Protein AF-0000000082495888 (afdb_homodimer)

Radius of gyration: 39.84 Å; Cα contacts (8 Å, |Δi|>4): 1422; chains: 2; bounding box: 143×99×111 Å

Nearest PDB structures (foldseek):
  6cci-assembly1_A  TM=9.383E-01  e=5.338E-41  Arabidopsis thaliana
  5z2x-assembly2_B  TM=4.162E-01  e=2.992E-01  Vanderwaltozyma polyspora DSM 70294
  8aer-assembly1_A  TM=3.860E-01  e=1.167E+00  Chloroflexus aurantiacus J-10-fl
  6cci-assembly1_A  TM=9.382E-01  e=3.204E-41  Arabidopsis thaliana
  5z2x-assembly2_B  TM=4.399E-01  e=3.238E-01  Vanderwaltozyma polyspora DSM 70294

Organism: NCBI:txid158383

Structure (mmCIF, N/CA/C/O backbone):
data_AF-0000000082495888-model_v1
#
loop_
_entity.id
_entity.type
_entity.pdbx_description
1 polymer 'Trichome birefringence-like 34'
#
loop_
_atom_site.group_PDB
_atom_site.id
_atom_site.type_symbol
_atom_site.label_atom_id
_atom_site.label_alt_id
_atom_site.label_comp_id
_atom_site.label_asym_id
_atom_site.label_entity_id
_atom_site.label_seq_id
_atom_site.pdbx_PDB_ins_code
_atom_site.Cartn_x
_atom_site.Cartn_y
_atom_site.Cartn_z
_atom_site.occupancy
_atom_site.B_iso_or_equiv
_atom_site.auth_seq_id
_atom_site.auth_comp_id
_atom_site.auth_asym_id
_atom_site.auth_atom_id
_atom_site.pdbx_PDB_model_num
ATOM 1 N N . MET A 1 1 ? -61.25 9.602 66.688 1 19.55 1 MET A N 1
ATOM 2 C CA . MET A 1 1 ? -62.156 10.484 65.938 1 19.55 1 MET A CA 1
ATOM 3 C C . MET A 1 1 ? -61.406 11.211 64.812 1 19.55 1 MET A C 1
ATOM 5 O O . MET A 1 1 ? -60.688 12.18 65.062 1 19.55 1 MET A O 1
ATOM 9 N N . ALA A 1 2 ? -60.75 10.406 63.781 1 29.16 2 ALA A N 1
ATOM 10 C CA . ALA A 1 2 ? -59.75 10.391 62.719 1 29.16 2 ALA A CA 1
ATOM 11 C C . ALA A 1 2 ? -60.219 11.266 61.531 1 29.16 2 ALA A C 1
ATOM 13 O O . ALA A 1 2 ? -61.219 10.977 60.875 1 29.16 2 ALA A O 1
ATOM 14 N N . SER A 1 3 ? -59.969 12.719 61.844 1 22.11 3 SER A N 1
ATOM 15 C CA . SER A 1 3 ? -60.469 13.906 61.156 1 22.11 3 SER A CA 1
ATOM 16 C C . SER A 1 3 ? -60.25 13.82 59.656 1 22.11 3 SER A C 1
ATOM 18 O O . SER A 1 3 ? -59.125 13.523 59.219 1 22.11 3 SER A O 1
ATOM 20 N N . THR A 1 4 ? -61.281 13.75 58.719 1 23.55 4 THR A N 1
ATOM 21 C CA . THR A 1 4 ? -61.844 13.516 57.406 1 23.55 4 THR A CA 1
ATOM 22 C C . THR A 1 4 ? -61.5 14.656 56.469 1 23.55 4 THR A C 1
ATOM 24 O O . THR A 1 4 ? -62.094 14.766 55.375 1 23.55 4 THR A O 1
ATOM 27 N N . GLN A 1 5 ? -60.812 15.805 56.875 1 22.84 5 GLN A N 1
ATOM 28 C CA . GLN A 1 5 ? -61.062 16.969 56.031 1 22.84 5 GLN A CA 1
ATOM 29 C C . GLN A 1 5 ? -60.438 16.812 54.656 1 22.84 5 GLN A C 1
ATOM 31 O O . GLN A 1 5 ? -59.25 16.984 54.5 1 22.84 5 GLN A O 1
ATOM 36 N N . LYS A 1 6 ? -60.938 15.82 53.75 1 26.17 6 LYS A N 1
ATOM 37 C CA . LYS A 1 6 ? -60.594 15.328 52.438 1 26.17 6 LYS A CA 1
ATOM 38 C C . LYS A 1 6 ? -60.656 16.453 51.406 1 26.17 6 LYS A C 1
ATOM 40 O O . LYS A 1 6 ? -59.719 16.641 50.625 1 26.17 6 LYS A O 1
ATOM 45 N N . SER A 1 7 ? -61.844 16.953 50.875 1 24.41 7 SER A N 1
ATOM 46 C CA . SER A 1 7 ? -62.25 16.844 49.469 1 24.41 7 SER A CA 1
ATOM 47 C C . SER A 1 7 ? -62.094 18.172 48.75 1 24.41 7 SER A C 1
ATOM 49 O O . SER A 1 7 ? -62.219 18.234 47.531 1 24.41 7 SER A O 1
ATOM 51 N N . VAL A 1 8 ? -62.188 19.375 49.344 1 27.62 8 VAL A N 1
ATOM 52 C CA . VAL A 1 8 ? -62.875 20.422 48.625 1 27.62 8 VAL A CA 1
ATOM 53 C C . VAL A 1 8 ? -61.938 21.016 47.562 1 27.62 8 VAL A C 1
ATOM 55 O O . VAL A 1 8 ? -62.344 21.844 46.75 1 27.62 8 VAL A O 1
ATOM 58 N N . LEU A 1 9 ? -60.594 20.984 47.688 1 28.39 9 LEU A N 1
ATOM 59 C CA . LEU A 1 9 ? -59.812 22.031 47.031 1 28.39 9 LEU A CA 1
ATOM 60 C C . LEU A 1 9 ? -59.688 21.797 45.531 1 28.39 9 LEU A C 1
ATOM 62 O O . LEU A 1 9 ? -58.812 22.344 44.875 1 28.39 9 LEU A O 1
ATOM 66 N N . GLY A 1 10 ? -60.688 20.922 44.875 1 28.33 10 GLY A N 1
ATOM 67 C CA . GLY A 1 10 ? -60.594 20.438 43.5 1 28.33 10 GLY A CA 1
ATOM 68 C C . GLY A 1 10 ? -60.875 21.516 42.469 1 28.33 10 GLY A C 1
ATOM 69 O O . GLY A 1 10 ? -60.344 21.5 41.375 1 28.33 10 GLY A O 1
ATOM 70 N N . THR A 1 11 ? -62 22.406 42.656 1 32.41 11 THR A N 1
ATOM 71 C CA . THR A 1 11 ? -62.781 22.953 41.531 1 32.41 11 THR A CA 1
ATOM 72 C C . THR A 1 11 ? -62.031 24.156 40.938 1 32.41 11 THR A C 1
ATOM 74 O O . THR A 1 11 ? -62.344 24.578 39.812 1 32.41 11 THR A O 1
ATOM 77 N N . TRP A 1 12 ? -61.375 25 41.688 1 30.81 12 TRP A N 1
ATOM 78 C CA . TRP A 1 12 ? -61.031 26.328 41.219 1 30.81 12 TRP A CA 1
ATOM 79 C C . TRP A 1 12 ? -59.938 26.234 40.156 1 30.81 12 TRP A C 1
ATOM 81 O O . TRP A 1 12 ? -59.625 27.234 39.5 1 30.81 12 TRP A O 1
ATOM 91 N N . LYS A 1 13 ? -59.156 24.984 39.938 1 31.33 13 LYS A N 1
ATOM 92 C CA . LYS A 1 13 ? -58 24.859 39.094 1 31.33 13 LYS A CA 1
ATOM 93 C C . LYS A 1 13 ? -58.406 24.906 37.594 1 31.33 13 LYS A C 1
ATOM 95 O O . LYS A 1 13 ? -57.594 25.25 36.75 1 31.33 13 LYS A O 1
ATOM 100 N N . ILE A 1 14 ? -59.688 24.609 37.344 1 32.19 14 ILE A N 1
ATOM 101 C CA . ILE A 1 14 ? -60.031 24.328 35.938 1 32.19 14 ILE A CA 1
ATOM 102 C C . ILE A 1 14 ? -60.188 25.641 35.188 1 32.19 14 ILE A C 1
ATOM 104 O O . ILE A 1 14 ? -59.781 25.75 34.031 1 32.19 14 ILE A O 1
ATOM 108 N N . ARG A 1 15 ? -60.875 26.641 35.75 1 35.75 15 ARG A N 1
ATOM 109 C CA . ARG A 1 15 ? -61.375 27.734 34.938 1 35.75 15 ARG A CA 1
ATOM 110 C C . ARG A 1 15 ? -60.219 28.656 34.5 1 35.75 15 ARG A C 1
ATOM 112 O O . ARG A 1 15 ? -60.281 29.25 33.406 1 35.75 15 ARG A O 1
ATOM 119 N N . CYS A 1 16 ? -59.344 28.906 35.469 1 32.78 16 CYS A N 1
ATOM 120 C CA . CYS A 1 16 ? -58.312 29.875 35.094 1 32.78 16 CYS A CA 1
ATOM 121 C C . CYS A 1 16 ? -57.469 29.359 33.938 1 32.78 16 CYS A C 1
ATOM 123 O O . CYS A 1 16 ? -56.719 30.125 33.344 1 32.78 16 CYS A O 1
ATOM 125 N N . ILE A 1 17 ? -57.5 27.969 33.688 1 36.62 17 ILE A N 1
ATOM 126 C CA . ILE A 1 17 ? -56.719 27.422 32.594 1 36.62 17 ILE A CA 1
ATOM 127 C C . ILE A 1 17 ? -57.375 27.766 31.266 1 36.62 17 ILE A C 1
ATOM 129 O O . ILE A 1 17 ? -56.688 27.906 30.25 1 36.62 17 ILE A O 1
ATOM 133 N N . PHE A 1 18 ? -58.75 28.031 31.281 1 39.28 18 PHE A N 1
ATOM 134 C CA . PHE A 1 18 ? -59.469 28.234 30.031 1 39.28 18 PHE A CA 1
ATOM 135 C C . PHE A 1 18 ? -59.125 29.578 29.422 1 39.28 18 PHE A C 1
ATOM 137 O O . PHE A 1 18 ? -58.938 29.688 28.203 1 39.28 18 PHE A O 1
ATOM 144 N N . HIS A 1 19 ? -59.188 30.641 30.234 1 41.53 19 HIS A N 1
ATOM 145 C CA . HIS A 1 19 ? -59 31.953 29.625 1 41.53 19 HIS A CA 1
ATOM 146 C C . HIS A 1 19 ? -57.594 32.125 29.109 1 41.53 19 HIS A C 1
ATOM 148 O O . HIS A 1 19 ? -57.344 32.969 28.234 1 41.53 19 HIS A O 1
ATOM 154 N N . PHE A 1 20 ? -56.594 31.453 29.797 1 39.19 20 PHE A N 1
ATOM 155 C CA . PHE A 1 20 ? -55.219 31.641 29.281 1 39.19 20 PHE A CA 1
ATOM 156 C C . PHE A 1 20 ? -55.062 30.953 27.922 1 39.19 20 PHE A C 1
ATOM 158 O O . PHE A 1 20 ? -54.25 31.375 27.109 1 39.19 20 PHE A O 1
ATOM 165 N N . ILE A 1 21 ? -55.906 29.938 27.594 1 44.28 21 ILE A N 1
ATOM 166 C CA . ILE A 1 21 ? -55.844 29.266 26.297 1 44.28 21 ILE A CA 1
ATOM 167 C C . ILE A 1 21 ? -56.375 30.188 25.203 1 44.28 21 ILE A C 1
ATOM 169 O O . ILE A 1 21 ? -55.812 30.281 24.125 1 44.28 21 ILE A O 1
ATOM 173 N N . VAL A 1 22 ? -57.406 30.953 25.531 1 46.31 22 VAL A N 1
ATOM 174 C CA . VAL A 1 22 ? -58.031 31.75 24.469 1 46.31 22 VAL A CA 1
ATOM 175 C C . VAL A 1 22 ? -57.094 32.906 24.094 1 46.31 22 VAL A C 1
ATOM 177 O O . VAL A 1 22 ? -56.938 33.219 22.906 1 46.31 22 VAL A O 1
ATOM 180 N N . ALA A 1 23 ? -56.469 33.594 25.125 1 42.69 23 ALA A N 1
ATOM 181 C CA . ALA A 1 23 ? -55.594 34.719 24.766 1 42.69 23 ALA A CA 1
ATOM 182 C C . ALA A 1 23 ? -54.406 34.219 23.969 1 42.69 23 ALA A C 1
ATOM 184 O O . ALA A 1 23 ? -53.969 34.906 23.016 1 42.69 23 ALA A O 1
ATOM 185 N N . PHE A 1 24 ? -53.906 32.969 24.266 1 42.81 24 PHE A N 1
ATOM 186 C CA . PHE A 1 24 ? -52.781 32.438 23.469 1 42.81 24 PHE A CA 1
ATOM 187 C C . PHE A 1 24 ? -53.219 32.156 22.047 1 42.81 24 PHE A C 1
ATOM 189 O O . PHE A 1 24 ? -52.469 32.312 21.094 1 42.81 24 PHE A O 1
ATOM 196 N N . LEU A 1 25 ? -54.5 31.797 21.891 1 44.81 25 LEU A N 1
ATOM 197 C CA . LEU A 1 25 ? -55 31.516 20.531 1 44.81 25 LEU A CA 1
ATOM 198 C C . LEU A 1 25 ? -55.125 32.812 19.734 1 44.81 25 LEU A C 1
ATOM 200 O O . LEU A 1 25 ? -54.844 32.812 18.531 1 44.81 25 LEU A O 1
ATOM 204 N N . LEU A 1 26 ? -55.594 33.844 20.453 1 42.09 26 LEU A N 1
ATOM 205 C CA . LEU A 1 26 ? -55.781 35.062 19.688 1 42.09 26 LEU A CA 1
ATOM 206 C C . LEU A 1 26 ? -54.438 35.656 19.234 1 42.09 26 LEU A C 1
ATOM 208 O O . LEU A 1 26 ? -54.312 36.125 18.094 1 42.09 26 LEU A O 1
ATOM 212 N N . ILE A 1 27 ? -53.375 35.625 20.172 1 43.19 27 ILE A N 1
ATOM 213 C CA . ILE A 1 27 ? -52.094 36.125 19.703 1 43.19 27 ILE A CA 1
ATOM 214 C C . ILE A 1 27 ? -51.562 35.25 18.562 1 43.19 27 ILE A C 1
ATOM 216 O O . ILE A 1 27 ? -51.031 35.75 17.594 1 43.19 27 ILE A O 1
ATOM 220 N N . ALA A 1 28 ? -51.969 33.938 18.547 1 41.84 28 ALA A N 1
ATOM 221 C CA . ALA A 1 28 ? -51.562 33.094 17.422 1 41.84 28 ALA A CA 1
ATOM 222 C C . ALA A 1 28 ? -52.312 33.5 16.156 1 41.84 28 ALA A C 1
ATOM 224 O O . ALA A 1 28 ? -51.719 33.469 15.062 1 41.84 28 ALA A O 1
ATOM 225 N N . PHE A 1 29 ? -53.562 33.844 16.312 1 45.28 29 PHE A N 1
ATOM 226 C CA . PHE A 1 29 ? -54.312 34.219 15.125 1 45.28 29 PHE A CA 1
ATOM 227 C C . PHE A 1 29 ? -53.812 35.531 14.539 1 45.28 29 PHE A C 1
ATOM 229 O O . PHE A 1 29 ? -53.75 35.688 13.32 1 45.28 29 PHE A O 1
ATOM 236 N N . VAL A 1 30 ? -53.656 36.531 15.477 1 40.09 30 VAL A N 1
ATOM 237 C CA . VAL A 1 30 ? -53.219 37.844 14.922 1 40.09 30 VAL A CA 1
ATOM 238 C C . VAL A 1 30 ? -51.875 37.688 14.258 1 40.09 30 VAL A C 1
ATOM 240 O O . VAL A 1 30 ? -51.625 38.25 13.18 1 40.09 30 VAL A O 1
ATOM 243 N N . VAL A 1 31 ? -50.938 36.844 14.875 1 37.69 31 VAL A N 1
ATOM 244 C CA . VAL A 1 31 ? -49.625 36.75 14.203 1 37.69 31 VAL A CA 1
ATOM 245 C C . VAL A 1 31 ? -49.781 36 12.891 1 37.69 31 VAL A C 1
ATOM 247 O O . VAL A 1 31 ? -49.062 36.25 11.922 1 37.69 31 VAL A O 1
ATOM 250 N N . ALA A 1 32 ? -50.844 35.094 12.758 1 39.28 32 ALA A N 1
ATOM 251 C CA . ALA A 1 32 ? -51.094 34.438 11.477 1 39.28 32 ALA A CA 1
ATOM 252 C C . ALA A 1 32 ? -51.562 35.438 10.422 1 39.28 32 ALA A C 1
ATOM 254 O O . ALA A 1 32 ? -51.219 35.344 9.25 1 39.28 32 ALA A O 1
ATOM 255 N N . SER A 1 33 ? -52.531 36.219 10.805 1 38.97 33 SER A N 1
ATOM 256 C CA . SER A 1 33 ? -53.125 37.094 9.797 1 38.97 33 SER A CA 1
ATOM 257 C C . SER A 1 33 ? -52.094 38.125 9.297 1 38.97 33 SER A C 1
ATOM 259 O O . SER A 1 33 ? -52.156 38.562 8.148 1 38.97 33 SER A O 1
ATOM 261 N N . LEU A 1 34 ? -51.469 38.75 10.281 1 35.09 34 LEU A N 1
ATOM 262 C CA . LEU A 1 34 ? -50.531 39.75 9.781 1 35.09 34 LEU A CA 1
ATOM 263 C C . LEU A 1 34 ? -49.5 39.094 8.844 1 35.09 34 LEU A C 1
ATOM 265 O O . LEU A 1 34 ? -48.781 39.812 8.141 1 35.09 34 LEU A O 1
ATOM 269 N N . TYR A 1 35 ? -49.406 37.688 8.945 1 31.88 35 TYR A N 1
ATOM 270 C CA . TYR A 1 35 ? -48.5 37.125 7.949 1 31.88 35 TYR A CA 1
ATOM 271 C C . TYR A 1 35 ? -49.062 37.281 6.547 1 31.88 35 TYR A C 1
ATOM 273 O O . TYR A 1 35 ? -48.406 36.938 5.562 1 31.88 35 TYR A O 1
ATOM 281 N N . SER A 1 36 ? -50.406 37.25 6.484 1 33.25 36 SER A N 1
ATOM 282 C CA . SER A 1 36 ? -50.938 37.188 5.121 1 33.25 36 SER A CA 1
ATOM 283 C C . SER A 1 36 ? -50.562 38.469 4.34 1 33.25 36 SER A C 1
ATOM 285 O O . SER A 1 36 ? -50.469 38.438 3.109 1 33.25 36 SER A O 1
ATOM 287 N N . MET A 1 37 ? -50.969 39.562 4.832 1 31.41 37 MET A N 1
ATOM 288 C CA . MET A 1 37 ? -51.031 40.719 3.93 1 31.41 37 MET A CA 1
ATOM 289 C C . MET A 1 37 ? -49.656 41.062 3.422 1 31.41 37 MET A C 1
ATOM 291 O O . MET A 1 37 ? -49.5 41.844 2.48 1 31.41 37 MET A O 1
ATOM 295 N N . GLY A 1 38 ? -48.656 41.062 4.328 1 27.28 38 GLY A N 1
ATOM 296 C CA . GLY A 1 38 ? -47.625 42 3.979 1 27.28 38 GLY A CA 1
ATOM 297 C C . GLY A 1 38 ? -47 41.719 2.621 1 27.28 38 GLY A C 1
ATOM 298 O O . GLY A 1 38 ? -46.875 42.625 1.789 1 27.28 38 GLY A O 1
ATOM 299 N N . GLY A 1 39 ? -45.938 40.969 2.535 1 25.48 39 GLY A N 1
ATOM 300 C CA . GLY A 1 39 ? -44.875 41.375 1.619 1 25.48 39 GLY A CA 1
ATOM 301 C C . GLY A 1 39 ? -45.188 41.031 0.17 1 25.48 39 GLY A C 1
ATOM 302 O O . GLY A 1 39 ? -45.406 39.875 -0.183 1 25.48 39 GLY A O 1
ATOM 303 N N . ASN A 1 40 ? -46.219 41.75 -0.494 1 26.84 40 ASN A N 1
ATOM 304 C CA . ASN A 1 40 ? -46.156 41.875 -1.947 1 26.84 40 ASN A CA 1
ATOM 305 C C . ASN A 1 40 ? -44.688 41.938 -2.445 1 26.84 40 ASN A C 1
ATOM 307 O O . ASN A 1 40 ? -44.062 43 -2.312 1 26.84 40 ASN A O 1
ATOM 311 N N . LYS A 1 41 ? -43.906 40.906 -2.197 1 24.25 41 LYS A N 1
ATOM 312 C CA . LYS A 1 41 ? -42.562 41 -2.76 1 24.25 41 LYS A CA 1
ATOM 313 C C . LYS A 1 41 ? -42.625 41.25 -4.266 1 24.25 41 LYS A C 1
ATOM 315 O O . LYS A 1 41 ? -43.062 40.406 -5.027 1 24.25 41 LYS A O 1
ATOM 320 N N . LEU A 1 42 ? -43.062 42.469 -4.723 1 23.38 42 LEU A N 1
ATOM 321 C CA . LEU A 1 42 ? -42.625 42.875 -6.051 1 23.38 42 LEU A CA 1
ATOM 322 C C . LEU A 1 42 ? -41.188 42.438 -6.293 1 23.38 42 LEU A C 1
ATOM 324 O O . LEU A 1 42 ? -40.25 43.031 -5.77 1 23.38 42 LEU A O 1
ATOM 328 N N . PHE A 1 43 ? -40.906 41.219 -5.898 1 23.62 43 PHE A N 1
ATOM 329 C CA . PHE A 1 43 ? -39.562 40.781 -6.242 1 23.62 43 PHE A CA 1
ATOM 330 C C . PHE A 1 43 ? -39.281 41 -7.727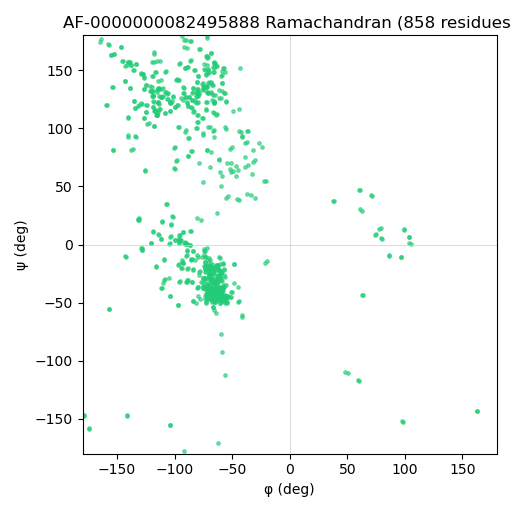 1 23.62 43 PHE A C 1
ATOM 332 O O . PHE A 1 43 ? -39.969 40.406 -8.578 1 23.62 43 PHE A O 1
ATOM 339 N N . LEU A 1 44 ? -39.156 42.312 -8.094 1 23.95 44 LEU A N 1
ATOM 340 C CA . LEU A 1 44 ? -38.469 42.531 -9.359 1 23.95 44 LEU A CA 1
ATOM 341 C C . LEU A 1 44 ? -37.406 41.438 -9.562 1 23.95 44 LEU A C 1
ATOM 343 O O . LEU A 1 44 ? -36.469 41.312 -8.766 1 23.95 44 LEU A O 1
ATOM 347 N N . GLU A 1 45 ? -37.844 40.344 -10 1 25.31 45 GLU A N 1
ATOM 348 C CA . GLU A 1 45 ? -37 39.25 -10.484 1 25.31 45 GLU A CA 1
ATOM 349 C C . GLU A 1 45 ? -35.906 39.781 -11.406 1 25.31 45 GLU A C 1
ATOM 351 O O . GLU A 1 45 ? -36.125 40.031 -12.586 1 25.31 45 GLU A O 1
ATOM 356 N N . GLN A 1 46 ? -35.312 40.969 -11.078 1 27.05 46 GLN A N 1
ATOM 357 C CA . GLN A 1 46 ? -34.188 41.094 -11.984 1 27.05 46 GLN A CA 1
ATOM 358 C C . GLN A 1 46 ? -33.438 39.781 -12.156 1 27.05 46 GLN A C 1
ATOM 360 O O . GLN A 1 46 ? -33.094 39.125 -11.18 1 27.05 46 GLN A O 1
ATOM 365 N N . GLN A 1 47 ? -33.75 39.062 -13.203 1 27.5 47 GLN A N 1
ATOM 366 C CA . GLN A 1 47 ? -33.031 37.938 -13.789 1 27.5 47 GLN A CA 1
ATOM 367 C C . GLN A 1 47 ? -31.516 38.062 -13.57 1 27.5 47 GLN A C 1
ATOM 369 O O . GLN A 1 47 ? -30.828 38.75 -14.344 1 27.5 47 GLN A O 1
ATOM 374 N N . MET A 1 48 ? -31.078 38.5 -12.422 1 28.08 48 MET A N 1
ATOM 375 C CA . MET A 1 48 ? -29.641 38.281 -12.469 1 28.08 48 MET A CA 1
ATOM 376 C C . MET A 1 48 ? -29.328 36.844 -12.891 1 28.08 48 MET A C 1
ATOM 378 O O . MET A 1 48 ? -29.812 35.906 -12.281 1 28.08 48 MET A O 1
ATOM 382 N N . THR A 1 49 ? -29.297 36.562 -14.141 1 30.5 49 THR A N 1
ATOM 383 C CA . THR A 1 49 ? -28.641 35.344 -14.617 1 30.5 49 THR A CA 1
ATOM 384 C C . THR A 1 49 ? -27.547 34.906 -13.648 1 30.5 49 THR A C 1
ATOM 386 O O . THR A 1 49 ? -26.641 35.688 -13.336 1 30.5 49 THR A O 1
ATOM 389 N N . PRO A 1 50 ? -27.969 34.125 -12.68 1 33.5 50 PRO A N 1
ATOM 390 C CA . PRO A 1 50 ? -26.797 33.625 -11.945 1 33.5 50 PRO A CA 1
ATOM 391 C C . PRO A 1 50 ? -25.625 33.281 -12.859 1 33.5 50 PRO A C 1
ATOM 393 O O . PRO A 1 50 ? -25.766 32.469 -13.773 1 33.5 50 PRO A O 1
ATOM 396 N N . THR A 1 51 ? -25.031 34.219 -13.492 1 34.62 51 THR A N 1
ATOM 397 C CA . THR A 1 51 ? -23.781 33.719 -14.078 1 34.62 51 THR A CA 1
ATOM 398 C C . THR A 1 51 ? -23.188 32.594 -13.219 1 34.62 51 THR A C 1
ATOM 400 O O . THR A 1 51 ? -22.828 32.844 -12.062 1 34.62 51 THR A O 1
ATOM 403 N N . ASP A 1 52 ? -23.734 31.453 -13.203 1 37.25 52 ASP A N 1
ATOM 404 C CA . ASP A 1 52 ? -23.312 30.125 -12.766 1 37.25 52 ASP A CA 1
ATOM 405 C C . ASP A 1 52 ? -21.797 30.016 -12.711 1 37.25 52 ASP A C 1
ATOM 407 O O . ASP A 1 52 ? -21.25 28.922 -12.734 1 37.25 52 ASP A O 1
ATOM 411 N N . SER A 1 53 ? -21.094 30.953 -13.344 1 38.78 53 SER A N 1
ATOM 412 C CA . SER A 1 53 ? -19.672 30.719 -13.242 1 38.78 53 SER A CA 1
ATOM 413 C C . SER A 1 53 ? -19.234 30.562 -11.781 1 38.78 53 SER A C 1
ATOM 415 O O . SER A 1 53 ? -19.062 31.547 -11.07 1 38.78 53 SER A O 1
ATOM 417 N N . THR A 1 54 ? -19.922 29.891 -10.969 1 42.81 54 THR A N 1
ATOM 418 C CA . THR A 1 54 ? -19.25 29.562 -9.727 1 42.81 54 THR A CA 1
ATOM 419 C C . THR A 1 54 ? -17.734 29.609 -9.906 1 42.81 54 THR A C 1
ATOM 421 O O . THR A 1 54 ? -17.141 28.672 -10.445 1 42.81 54 THR A O 1
ATOM 424 N N . GLN A 1 55 ? -17.219 30.641 -10.359 1 51.06 55 GLN A N 1
ATOM 425 C CA . GLN A 1 55 ? -15.797 30.906 -10.547 1 51.06 55 GLN A CA 1
ATOM 426 C C . GLN A 1 55 ? -14.977 30.312 -9.414 1 51.06 55 GLN A C 1
ATOM 428 O O . GLN A 1 55 ? -15.219 30.609 -8.242 1 51.06 55 GLN A O 1
ATOM 433 N N . PHE A 1 56 ? -14.383 29.141 -9.531 1 72.25 56 PHE A N 1
ATOM 434 C CA . PHE A 1 56 ? -13.414 28.469 -8.68 1 72.25 56 PHE A CA 1
ATOM 435 C C . PHE A 1 56 ? -12.359 29.438 -8.172 1 72.25 56 PHE A C 1
ATOM 437 O O . PHE A 1 56 ? -11.719 30.141 -8.969 1 72.25 56 PHE A O 1
ATOM 444 N N . CYS A 1 57 ? -12.578 30.047 -6.961 1 84.94 57 CYS A N 1
ATOM 445 C CA . CYS A 1 57 ? -11.586 30.906 -6.328 1 84.94 57 CYS A CA 1
ATOM 446 C C . CYS A 1 57 ? -10.352 30.109 -5.93 1 84.94 57 CYS A C 1
ATOM 448 O O . CYS A 1 57 ? -10.43 29.188 -5.109 1 84.94 57 CYS A O 1
ATOM 450 N N . ASP A 1 58 ? -9.344 30.438 -6.59 1 93.5 58 ASP A N 1
ATOM 451 C CA . ASP A 1 58 ? -8.062 29.859 -6.176 1 93.5 58 ASP A CA 1
ATOM 452 C C . ASP A 1 58 ? -7.477 30.641 -4.992 1 93.5 58 ASP A C 1
ATOM 454 O O . ASP A 1 58 ? -6.863 31.688 -5.176 1 93.5 58 ASP A O 1
ATOM 458 N N . PHE A 1 59 ? -7.641 30.109 -3.861 1 96.31 59 PHE A N 1
ATOM 459 C CA . PHE A 1 59 ? -7.203 30.781 -2.646 1 96.31 59 PHE A CA 1
ATOM 460 C C . PHE A 1 59 ? -5.684 30.734 -2.516 1 96.31 59 PHE A C 1
ATOM 462 O O . PHE A 1 59 ? -5.109 31.391 -1.636 1 96.31 59 PHE A O 1
ATOM 469 N N . PHE A 1 60 ? -4.98 30.031 -3.389 1 96.44 60 PHE A N 1
ATOM 470 C CA . PHE A 1 60 ? -3.602 29.688 -3.072 1 96.44 60 PHE A CA 1
ATOM 471 C C . PHE A 1 60 ? -2.631 30.469 -3.945 1 96.44 60 PHE A C 1
ATOM 473 O O . PHE A 1 60 ? -1.432 30.516 -3.662 1 96.44 60 PHE A O 1
ATOM 480 N N . SER A 1 61 ? -3.156 31.094 -4.965 1 94.88 61 SER A N 1
ATOM 481 C CA . SER A 1 61 ? -2.367 31.984 -5.801 1 94.88 61 SER A CA 1
ATOM 482 C C . SER A 1 61 ? -2.684 33.438 -5.496 1 94.88 61 SER A C 1
ATOM 484 O O . SER A 1 61 ? -3.832 33.875 -5.625 1 94.88 61 SER A O 1
ATOM 486 N N . GLY A 1 62 ? -1.708 34.156 -4.973 1 96.44 62 GLY A N 1
ATOM 487 C CA . GLY A 1 62 ? -1.94 35.531 -4.559 1 96.44 62 GLY A CA 1
ATOM 488 C C . GLY A 1 62 ? -0.676 36.25 -4.113 1 96.44 62 GLY A C 1
ATOM 489 O O . GLY A 1 62 ? 0.412 35.969 -4.617 1 96.44 62 GLY A O 1
ATOM 490 N N . LYS A 1 63 ? -0.937 37.281 -3.338 1 96.75 63 LYS A N 1
ATOM 491 C CA . LYS A 1 63 ? 0.176 38.062 -2.814 1 96.75 63 LYS A CA 1
ATOM 492 C C . LYS A 1 63 ? -0.092 38.5 -1.381 1 96.75 63 LYS A C 1
ATOM 494 O O . LYS A 1 63 ? -1.246 38.562 -0.951 1 96.75 63 LYS A O 1
ATOM 499 N N . TRP A 1 64 ? 0.979 38.719 -0.672 1 97.62 64 TRP A N 1
ATOM 500 C CA . TRP A 1 64 ? 0.874 39.312 0.666 1 97.62 64 TRP A CA 1
ATOM 501 C C . TRP A 1 64 ? 0.798 40.812 0.604 1 97.62 64 TRP A C 1
ATOM 503 O O . TRP A 1 64 ? 1.593 41.469 -0.089 1 97.62 64 TRP A O 1
ATOM 513 N N . ILE A 1 65 ? -0.175 41.406 1.323 1 96.94 65 ILE A N 1
ATOM 514 C CA . ILE A 1 65 ? -0.369 42.844 1.38 1 96.94 65 ILE A CA 1
ATOM 515 C C . ILE A 1 65 ? -0.26 43.344 2.826 1 96.94 65 ILE A C 1
ATOM 517 O O . ILE A 1 65 ? -0.875 42.75 3.727 1 96.94 65 ILE A O 1
ATOM 521 N N . TYR A 1 66 ? 0.51 44.375 2.977 1 97.5 66 TYR A N 1
ATOM 522 C CA . TYR A 1 66 ? 0.628 44.938 4.312 1 97.5 66 TYR A CA 1
ATOM 523 C C . TYR A 1 66 ? -0.692 45.562 4.758 1 97.5 66 TYR A C 1
ATOM 525 O O . TYR A 1 66 ? -1.287 46.375 4.031 1 97.5 66 TYR A O 1
ATOM 533 N N . ASP A 1 67 ? -1.21 45.156 5.875 1 96.81 67 ASP A N 1
ATOM 534 C CA . ASP A 1 67 ? -2.492 45.594 6.418 1 96.81 67 ASP A CA 1
ATOM 535 C C . ASP A 1 67 ? -2.416 45.781 7.938 1 96.81 67 ASP A C 1
ATOM 537 O O . ASP A 1 67 ? -2.734 44.844 8.688 1 96.81 67 ASP A O 1
ATOM 541 N N . ASN A 1 68 ? -2.143 47 8.383 1 95.31 68 ASN A N 1
ATOM 542 C CA . ASN A 1 68 ? -1.999 47.25 9.812 1 95.31 68 ASN A CA 1
ATOM 543 C C . ASN A 1 68 ? -3.32 47.688 10.438 1 95.31 68 ASN A C 1
ATOM 545 O O . ASN A 1 68 ? -3.35 48.156 11.586 1 95.31 68 ASN A O 1
ATOM 549 N N . ILE A 1 69 ? -4.309 47.562 9.703 1 95.19 69 ILE A N 1
ATOM 550 C CA . ILE A 1 69 ? -5.633 47.938 10.188 1 95.19 69 ILE A CA 1
ATOM 551 C C . ILE A 1 69 ? -6.363 46.719 10.695 1 95.19 69 ILE A C 1
ATOM 553 O O . ILE A 1 69 ? -6.785 46.656 11.859 1 95.19 69 ILE A O 1
ATOM 557 N N . SER A 1 70 ? -6.406 45.719 9.852 1 94.19 70 SER A N 1
ATOM 558 C CA . SER A 1 70 ? -7.195 44.531 10.188 1 94.19 70 SER A CA 1
ATOM 559 C C . SER A 1 70 ? -6.34 43.469 10.852 1 94.19 70 SER A C 1
ATOM 561 O O . SER A 1 70 ? -6.867 42.531 11.453 1 94.19 70 SER A O 1
ATOM 563 N N . TYR A 1 71 ? -5.004 43.625 10.797 1 95.56 71 TYR A N 1
ATOM 564 C CA . TYR A 1 71 ? -4.105 42.594 11.328 1 95.56 71 TYR A CA 1
ATOM 565 C C . TYR A 1 71 ? -3.242 43.156 12.453 1 95.56 71 TYR A C 1
ATOM 567 O O . TYR A 1 71 ? -2.939 44.375 12.469 1 95.56 71 TYR A O 1
ATOM 575 N N . PRO A 1 72 ? -2.775 42.219 13.273 1 96.75 72 PRO A N 1
ATOM 576 C CA . PRO A 1 72 ? -3.062 40.781 13.32 1 96.75 72 PRO A CA 1
ATOM 577 C C . PRO A 1 72 ? -4.496 40.469 13.75 1 96.75 72 PRO A C 1
ATOM 579 O O . PRO A 1 72 ? -5.199 41.375 14.227 1 96.75 72 PRO A O 1
ATOM 582 N N . LEU A 1 73 ? -4.969 39.312 13.555 1 96.19 73 LEU A N 1
ATOM 583 C CA . LEU A 1 73 ? -6.344 38.906 13.836 1 96.19 73 LEU A CA 1
ATOM 584 C C . LEU A 1 73 ? -6.57 38.781 15.336 1 96.19 73 LEU A C 1
ATOM 586 O O . LEU A 1 73 ? -7.715 38.781 15.797 1 96.19 73 LEU A O 1
ATOM 590 N N . TYR A 1 74 ? -5.566 38.594 16.094 1 96.38 74 TYR A N 1
ATOM 591 C CA . TYR A 1 74 ? -5.504 38.594 17.547 1 96.38 74 TYR A CA 1
ATOM 592 C C . TYR A 1 74 ? -4.117 39 18.031 1 96.38 74 TYR A C 1
ATOM 594 O O . TYR A 1 74 ? -3.164 39.031 17.25 1 96.38 74 TYR A O 1
ATOM 602 N N . LYS A 1 75 ? -4.031 39.344 19.281 1 95.62 75 LYS A N 1
ATOM 603 C CA . LYS A 1 75 ? -2.732 39.594 19.891 1 95.62 75 LYS A CA 1
ATOM 604 C C . LYS A 1 75 ? -2.217 38.375 20.641 1 95.62 75 LYS A C 1
ATOM 606 O O . LYS A 1 75 ? -3 37.625 21.234 1 95.62 75 LYS A O 1
ATOM 611 N N . GLU A 1 76 ? -0.881 38.188 20.516 1 95.94 76 GLU A N 1
ATOM 612 C CA . GLU A 1 76 ? -0.283 37 21.172 1 95.94 76 GLU A CA 1
ATOM 613 C C . GLU A 1 76 ? -0.708 36.906 22.625 1 95.94 76 GLU A C 1
ATOM 615 O O . GLU A 1 76 ? -1.077 35.844 23.094 1 95.94 76 GLU A O 1
ATOM 620 N N . LYS A 1 77 ? -0.756 38.031 23.328 1 92 77 LYS A N 1
ATOM 621 C CA . LYS A 1 77 ? -1.052 38.062 24.766 1 92 77 LYS A CA 1
ATOM 622 C C . LYS A 1 77 ? -2.51 37.719 25.031 1 92 77 LYS A C 1
ATOM 624 O O . LYS A 1 77 ? -2.863 37.344 26.156 1 92 77 LYS A O 1
ATOM 629 N N . GLN A 1 78 ? -3.334 37.812 24.047 1 90.44 78 GLN A N 1
ATOM 630 C CA . GLN A 1 78 ? -4.758 37.531 24.188 1 90.44 78 GLN A CA 1
ATOM 631 C C . GLN A 1 78 ? -5.047 36.062 24.047 1 90.44 78 GLN A C 1
ATOM 633 O O . GLN A 1 78 ? -6.152 35.594 24.359 1 90.44 78 GLN A O 1
ATOM 638 N N . CYS A 1 79 ? -4.066 35.312 23.578 1 92.69 79 CYS A N 1
ATOM 639 C CA . CYS A 1 79 ? -4.254 33.875 23.406 1 92.69 79 CYS A CA 1
ATOM 640 C C . CYS A 1 79 ? -3.561 33.094 24.5 1 92.69 79 CYS A C 1
ATOM 642 O O . CYS A 1 79 ? -2.334 33.156 24.625 1 92.69 79 CYS A O 1
ATOM 644 N N . SER A 1 80 ? -4.32 32.281 25.25 1 89.94 80 SER A N 1
ATOM 645 C CA . SER A 1 80 ? -3.795 31.531 26.375 1 89.94 80 SER A CA 1
ATOM 646 C C . SER A 1 80 ? -3.162 30.219 25.906 1 89.94 80 SER A C 1
ATOM 648 O O . SER A 1 80 ? -2.52 29.516 26.703 1 89.94 80 SER A O 1
ATOM 650 N N . PHE A 1 81 ? -3.301 29.953 24.625 1 90.31 81 PHE A N 1
ATOM 651 C CA . PHE A 1 81 ? -2.932 28.609 24.188 1 90.31 81 PHE A CA 1
ATOM 652 C C . PHE A 1 81 ? -1.73 28.656 23.25 1 90.31 81 PHE A C 1
ATOM 654 O O . PHE A 1 81 ? -1.399 27.672 22.594 1 90.31 81 PHE A O 1
ATOM 661 N N . VAL A 1 82 ? -1.142 29.781 23.141 1 92.88 82 VAL A N 1
ATOM 662 C CA . VAL A 1 82 ? 0.065 29.844 22.312 1 92.88 82 VAL A CA 1
ATOM 663 C C . VAL A 1 82 ? 1.176 29.016 22.953 1 92.88 82 VAL A C 1
ATOM 665 O O . VAL A 1 82 ? 1.543 29.25 24.109 1 92.88 82 VAL A O 1
ATOM 668 N N . GLU A 1 83 ? 1.652 28.078 22.234 1 92.12 83 GLU A N 1
ATOM 669 C CA . GLU A 1 83 ? 2.768 27.281 22.734 1 92.12 83 GLU A CA 1
ATOM 670 C C . GLU A 1 83 ? 4.059 28.094 22.766 1 92.12 83 GLU A C 1
ATOM 672 O O . GLU A 1 83 ? 4.297 28.922 21.891 1 92.12 83 GLU A O 1
ATOM 677 N N . ASP A 1 84 ? 4.898 27.812 23.703 1 93.81 84 ASP A N 1
ATOM 678 C CA . ASP A 1 84 ? 6.137 28.547 23.938 1 93.81 84 ASP A CA 1
ATOM 679 C C . ASP A 1 84 ? 7.043 28.484 22.703 1 93.81 84 ASP A C 1
ATOM 681 O O . ASP A 1 84 ? 7.777 29.438 22.422 1 93.81 84 ASP A O 1
ATOM 685 N N . ALA A 1 85 ? 6.91 27.438 21.969 1 94.06 85 ALA A N 1
ATOM 686 C CA . ALA A 1 85 ? 7.738 27.266 20.766 1 94.06 85 ALA A CA 1
ATOM 687 C C . ALA A 1 85 ? 7.344 28.266 19.688 1 94.06 85 ALA A C 1
ATOM 689 O O . ALA A 1 85 ? 8.141 28.562 18.781 1 94.06 85 ALA A O 1
ATOM 690 N N . PHE A 1 86 ? 6.117 28.812 19.828 1 97.31 86 PHE A N 1
ATOM 691 C CA . PHE A 1 86 ? 5.598 29.672 18.766 1 97.31 86 PHE A CA 1
ATOM 692 C C . PHE A 1 86 ? 5.293 31.062 19.297 1 97.31 86 PHE A C 1
ATOM 694 O O . PHE A 1 86 ? 4.801 31.922 18.562 1 97.31 86 PHE A O 1
ATOM 701 N N . ALA A 1 87 ? 5.562 31.312 20.609 1 97.56 87 ALA A N 1
ATOM 702 C CA . ALA A 1 87 ? 5.273 32.594 21.25 1 97.56 87 ALA A CA 1
ATOM 703 C C . ALA A 1 87 ? 6.445 33.562 21.109 1 97.56 87 ALA A C 1
ATOM 705 O O . ALA A 1 87 ? 7.105 33.906 22.094 1 97.56 87 ALA A O 1
ATOM 706 N N . CYS A 1 88 ? 6.578 34.094 19.984 1 98 88 CYS A N 1
ATOM 707 C CA . CYS A 1 88 ? 7.777 34.844 19.609 1 98 88 CYS A CA 1
ATOM 708 C C . CYS A 1 88 ? 7.871 36.156 20.391 1 98 88 CYS A C 1
ATOM 710 O O . CYS A 1 88 ? 8.953 36.531 20.828 1 98 88 CYS A O 1
ATOM 712 N N . GLU A 1 89 ? 6.738 36.812 20.516 1 97.44 89 GLU A N 1
ATOM 713 C CA . GLU A 1 89 ? 6.727 38.062 21.281 1 97.44 89 GLU A CA 1
ATOM 714 C C . GLU A 1 89 ? 7.105 37.844 22.734 1 97.44 89 GLU A C 1
ATOM 716 O O . GLU A 1 89 ? 7.914 38.594 23.297 1 97.44 89 GLU A O 1
ATOM 721 N N . LYS A 1 90 ? 6.574 36.875 23.312 1 97.12 90 LYS A N 1
ATOM 722 C CA . LYS A 1 90 ? 6.867 36.5 24.703 1 97.12 90 LYS A CA 1
ATOM 723 C C . LYS A 1 90 ? 8.359 36.25 24.891 1 97.12 90 LYS A C 1
ATOM 725 O O . LYS A 1 90 ? 8.922 36.562 25.938 1 97.12 90 LYS A O 1
ATOM 730 N N . TYR A 1 91 ? 8.977 35.719 23.906 1 96.88 91 TYR A N 1
ATOM 731 C CA . TYR A 1 91 ? 10.375 35.344 24.031 1 96.88 91 TYR A CA 1
ATOM 732 C C . TYR A 1 91 ? 11.289 36.375 23.375 1 96.88 91 TYR A C 1
ATOM 734 O O . TYR A 1 91 ? 12.359 36.031 22.875 1 96.88 91 TYR A O 1
ATOM 742 N N . GLY A 1 92 ? 10.812 37.594 23.25 1 96.25 92 GLY A N 1
ATOM 743 C CA . GLY A 1 92 ? 11.703 38.719 23.078 1 96.25 92 GLY A CA 1
ATOM 744 C C . GLY A 1 92 ? 11.727 39.25 21.656 1 96.25 92 GLY A C 1
ATOM 745 O O . GLY A 1 92 ? 12.469 40.188 21.344 1 96.25 92 GLY A O 1
ATOM 746 N N . ARG A 1 93 ? 10.984 38.688 20.797 1 96.94 93 ARG A N 1
ATOM 747 C CA . ARG A 1 93 ? 10.984 39.25 19.438 1 96.94 93 ARG A CA 1
ATOM 748 C C . ARG A 1 93 ? 10.32 40.625 19.438 1 96.94 93 ARG A C 1
ATOM 750 O O . ARG A 1 93 ? 9.172 40.75 19.859 1 96.94 93 ARG A O 1
ATOM 757 N N . LYS A 1 94 ? 10.969 41.562 18.859 1 95.94 94 LYS A N 1
ATOM 758 C CA . LYS A 1 94 ? 10.492 42.938 18.938 1 95.94 94 LYS A CA 1
ATOM 759 C C . LYS A 1 94 ? 9.93 43.406 17.594 1 95.94 94 LYS A C 1
ATOM 761 O O . LYS A 1 94 ? 9.086 44.312 17.547 1 95.94 94 LYS A O 1
ATOM 766 N N . ASP A 1 95 ? 10.445 42.875 16.547 1 95.5 95 ASP A N 1
ATOM 767 C CA . ASP A 1 95 ? 9.922 43.219 15.227 1 95.5 95 ASP A CA 1
ATOM 768 C C . ASP A 1 95 ? 8.594 42.531 14.961 1 95.5 95 ASP A C 1
ATOM 770 O O . ASP A 1 95 ? 8.57 41.438 14.383 1 95.5 95 ASP A O 1
ATOM 774 N N . LEU A 1 96 ? 7.484 43.156 15.219 1 96.56 96 LEU A N 1
ATOM 775 C CA . LEU A 1 96 ? 6.191 42.469 15.18 1 96.56 96 LEU A CA 1
ATOM 77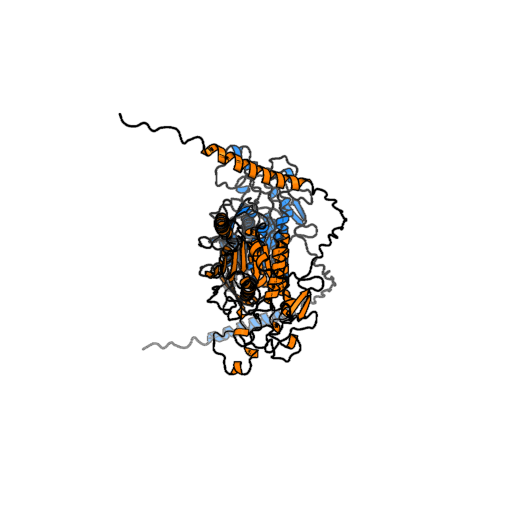6 C C . LEU A 1 96 ? 5.438 42.812 13.898 1 96.56 96 LEU A C 1
ATOM 778 O O . LEU A 1 96 ? 4.312 42.344 13.688 1 96.56 96 LEU A O 1
ATOM 782 N N . GLU A 1 97 ? 6.109 43.531 12.953 1 96.75 97 GLU A N 1
ATOM 783 C CA . GLU A 1 97 ? 5.461 43.969 11.719 1 96.75 97 GLU A CA 1
ATOM 784 C C . GLU A 1 97 ? 5.086 42.75 10.859 1 96.75 97 GLU A C 1
ATOM 786 O O . GLU A 1 97 ? 4.18 42.844 10.023 1 96.75 97 GLU A O 1
ATOM 791 N N . TYR A 1 98 ? 5.742 41.625 11.062 1 97.44 98 TYR A N 1
ATOM 792 C CA . TYR A 1 98 ? 5.441 40.438 10.289 1 97.44 98 TYR A CA 1
ATOM 793 C C . TYR A 1 98 ? 4.012 39.969 10.531 1 97.44 98 TYR A C 1
ATOM 795 O O . TYR A 1 98 ? 3.459 39.188 9.742 1 97.44 98 TYR A O 1
ATOM 803 N N . GLN A 1 99 ? 3.359 40.406 11.602 1 98.12 99 GLN A N 1
ATOM 804 C CA . GLN A 1 99 ? 2.004 40 11.953 1 98.12 99 GLN A CA 1
ATOM 805 C C . GLN A 1 99 ? 0.969 40.781 11.141 1 98.12 99 GLN A C 1
ATOM 807 O O . GLN A 1 99 ? -0.215 40.438 11.141 1 98.12 99 GLN A O 1
ATOM 812 N N . LYS A 1 100 ? 1.412 41.781 10.422 1 97.94 100 LYS A N 1
ATOM 813 C CA . LYS A 1 100 ? 0.493 42.75 9.812 1 97.94 100 LYS A CA 1
ATOM 814 C C . LYS A 1 100 ? 0.421 42.531 8.297 1 97.94 100 LYS A C 1
ATOM 816 O O . LYS A 1 100 ? 0.353 43.5 7.543 1 97.94 100 LYS A O 1
ATOM 821 N N . TRP A 1 101 ? 0.5 41.312 7.863 1 97.69 101 TRP A N 1
ATOM 822 C CA . TRP A 1 101 ? 0.385 40.969 6.449 1 97.69 101 TRP A CA 1
ATOM 823 C C . TRP A 1 101 ? -0.852 40.125 6.191 1 97.69 101 TRP A C 1
ATOM 825 O O . TRP A 1 101 ? -1.111 39.156 6.918 1 97.69 101 TRP A O 1
ATOM 835 N N . ARG A 1 102 ? -1.591 40.5 5.223 1 97.25 102 ARG A N 1
ATOM 836 C CA . ARG A 1 102 ? -2.787 39.781 4.793 1 97.25 102 ARG A CA 1
ATOM 837 C C . ARG A 1 102 ? -2.57 39.125 3.439 1 97.25 102 ARG A C 1
ATOM 839 O O . ARG A 1 102 ? -1.957 39.688 2.545 1 97.25 102 ARG A O 1
ATOM 846 N N . TRP A 1 103 ? -2.982 37.875 3.307 1 97.56 103 TRP A N 1
ATOM 847 C CA . TRP A 1 103 ? -2.924 37.156 2.023 1 97.56 103 TRP A CA 1
ATOM 848 C C . TRP A 1 103 ? -4.102 37.562 1.138 1 97.56 103 TRP A C 1
ATOM 850 O O . TRP A 1 103 ? -5.25 37.562 1.586 1 97.56 103 TRP A O 1
ATOM 860 N N . GLN A 1 104 ? -3.76 37.969 -0.108 1 96.81 104 GLN A N 1
ATOM 861 C CA . GLN A 1 104 ? -4.77 38.375 -1.075 1 96.81 104 GLN A CA 1
ATOM 862 C C . GLN A 1 104 ? -4.684 37.531 -2.352 1 96.81 104 GLN A C 1
ATOM 864 O O . GLN A 1 104 ? -3.834 37.812 -3.209 1 96.81 104 GLN A O 1
ATOM 869 N N . PRO A 1 105 ? -5.688 36.531 -2.512 1 96.44 105 PRO A N 1
ATOM 870 C CA . PRO A 1 105 ? -5.723 35.812 -3.791 1 96.44 105 PRO A CA 1
ATOM 871 C C . PRO A 1 105 ? -5.902 36.75 -4.984 1 96.44 105 PRO A C 1
ATOM 873 O O . PRO A 1 105 ? -6.504 37.812 -4.844 1 96.44 105 PRO A O 1
ATOM 876 N N . HIS A 1 106 ? -5.43 36.406 -6.152 1 93.56 106 HIS A N 1
ATOM 877 C CA . HIS A 1 106 ? -5.438 37.281 -7.324 1 93.56 106 HIS A CA 1
ATOM 878 C C . HIS A 1 106 ? -6.855 37.531 -7.812 1 93.56 106 HIS A C 1
ATOM 880 O O . HIS A 1 106 ? -7.188 38.656 -8.211 1 93.56 106 HIS A O 1
ATOM 886 N N . ASP A 1 107 ? -7.734 36.469 -7.758 1 89.69 107 ASP A N 1
ATOM 887 C CA . ASP A 1 107 ? -8.977 36.594 -8.516 1 89.69 107 ASP A CA 1
ATOM 888 C C . ASP A 1 107 ? -10.188 36.531 -7.586 1 89.69 107 ASP A C 1
ATOM 890 O O . ASP A 1 107 ? -11.32 36.375 -8.047 1 89.69 107 ASP A O 1
ATOM 894 N N . CYS A 1 108 ? -9.898 36.625 -6.352 1 92.5 108 CYS A N 1
ATOM 895 C CA . CYS A 1 108 ? -11 36.562 -5.406 1 92.5 108 CYS A CA 1
ATOM 896 C C . CYS A 1 108 ? -10.562 37.062 -4.031 1 92.5 108 CYS A C 1
ATOM 898 O O . CYS A 1 108 ? -9.43 37.531 -3.865 1 92.5 108 CYS A O 1
ATOM 900 N N . ASP A 1 109 ? -11.531 37.156 -3.111 1 91.5 109 ASP A N 1
ATOM 901 C CA . ASP A 1 109 ? -11.234 37.562 -1.746 1 91.5 109 ASP A CA 1
ATOM 902 C C . ASP A 1 109 ? -11.445 36.406 -0.762 1 91.5 109 ASP A C 1
ATOM 904 O O . ASP A 1 109 ? -12.375 35.625 -0.914 1 91.5 109 ASP A O 1
ATOM 908 N N . LEU A 1 110 ? -10.555 36.344 0.198 1 92.94 110 LEU A N 1
ATOM 909 C CA . LEU A 1 110 ? -10.789 35.438 1.312 1 92.94 110 LEU A CA 1
ATOM 910 C C . LEU A 1 110 ? -11.875 35.969 2.234 1 92.94 110 LEU A C 1
ATOM 912 O O . LEU A 1 110 ? -11.938 37.156 2.496 1 92.94 110 LEU A O 1
ATOM 916 N N . PRO A 1 111 ? -12.68 35.125 2.596 1 91.44 111 PRO A N 1
ATOM 917 C CA . PRO A 1 111 ? -13.656 35.625 3.58 1 91.44 111 PRO A CA 1
ATOM 918 C C . PRO A 1 111 ? -13.008 36 4.91 1 91.44 111 PRO A C 1
ATOM 920 O O . PRO A 1 111 ? -11.914 35.531 5.23 1 91.44 111 PRO A O 1
ATOM 923 N N . ARG A 1 112 ? -13.703 36.875 5.625 1 92.06 112 ARG A N 1
ATOM 924 C CA . ARG A 1 112 ? -13.25 37.188 6.969 1 92.06 112 ARG A CA 1
ATOM 925 C C . ARG A 1 112 ? -13.492 36.031 7.934 1 92.06 112 ARG A C 1
ATOM 927 O O . ARG A 1 112 ? -14.539 35.375 7.875 1 92.06 112 ARG A O 1
ATOM 934 N N . PHE A 1 113 ? -12.523 35.781 8.703 1 96.06 113 PHE A N 1
ATOM 935 C CA . PHE A 1 113 ? -12.664 34.75 9.695 1 96.06 113 PHE A CA 1
ATOM 936 C C . PHE A 1 113 ? -13.703 35.125 10.75 1 96.06 113 PHE A C 1
ATOM 938 O O . PHE A 1 113 ? -13.633 36.188 11.344 1 96.06 113 PHE A O 1
ATOM 945 N N . ASN A 1 114 ? -14.664 34.312 10.883 1 95.62 114 ASN A N 1
ATOM 946 C CA . ASN A 1 114 ? -15.695 34.469 11.891 1 95.62 114 ASN A CA 1
ATOM 947 C C . ASN A 1 114 ? -15.727 33.312 12.875 1 95.62 114 ASN A C 1
ATOM 949 O O . ASN A 1 114 ? -16.328 32.281 12.602 1 95.62 114 ASN A O 1
ATOM 953 N N . ALA A 1 115 ? -15.164 33.562 14.031 1 93.62 115 ALA A N 1
ATOM 954 C CA . ALA A 1 115 ? -15 32.531 15.039 1 93.62 115 ALA A CA 1
ATOM 955 C C . ALA A 1 115 ? -16.359 32 15.508 1 93.62 115 ALA A C 1
ATOM 957 O O . ALA A 1 115 ? -16.531 30.797 15.703 1 93.62 115 ALA A O 1
ATOM 958 N N . THR A 1 116 ? -17.25 32.844 15.727 1 89.81 116 THR A N 1
ATOM 959 C CA . THR A 1 116 ? -18.578 32.469 16.203 1 89.81 116 THR A CA 1
ATOM 960 C C . THR A 1 116 ? -19.281 31.562 15.188 1 89.81 116 THR A C 1
ATOM 962 O O . THR A 1 116 ? -19.875 30.562 15.555 1 89.81 116 THR A O 1
ATOM 965 N N . ALA A 1 117 ? -19.156 31.969 13.945 1 93 117 ALA A N 1
ATOM 966 C CA . ALA A 1 117 ? -19.766 31.156 12.891 1 93 117 ALA A CA 1
ATOM 967 C C . ALA A 1 117 ? -19.125 29.781 12.828 1 93 117 ALA A C 1
ATOM 969 O O . ALA A 1 117 ? -19.828 28.781 12.633 1 93 117 ALA A O 1
ATOM 970 N N . LEU A 1 118 ? -17.844 29.734 12.992 1 94.62 118 LEU A N 1
ATOM 971 C CA . LEU A 1 118 ? -17.156 28.453 12.961 1 94.62 118 LEU A CA 1
ATOM 972 C C . LEU A 1 118 ? -17.594 27.562 14.125 1 94.62 118 LEU A C 1
ATOM 974 O O . LEU A 1 118 ? -17.844 26.375 13.938 1 94.62 118 LEU A O 1
ATOM 978 N N . MET A 1 119 ? -17.625 28.141 15.312 1 90 119 MET A N 1
ATOM 979 C CA . MET A 1 119 ? -18.016 27.375 16.484 1 90 119 MET A CA 1
ATOM 980 C C . MET A 1 119 ? -19.438 26.828 16.344 1 90 119 MET A C 1
ATOM 982 O O . MET A 1 119 ? -19.719 25.703 16.766 1 90 119 MET A O 1
ATOM 986 N N . GLU A 1 120 ? -20.297 27.656 15.734 1 89.5 120 GLU A N 1
ATOM 987 C CA . GLU A 1 120 ? -21.656 27.188 15.469 1 89.5 120 GLU A CA 1
ATOM 988 C C . GLU A 1 120 ? -21.656 26.031 14.477 1 89.5 120 GLU A C 1
ATOM 990 O O . GLU A 1 120 ? -22.391 25.047 14.648 1 89.5 120 GLU A O 1
ATOM 995 N N . LYS A 1 121 ? -20.844 26.172 13.461 1 92.75 121 LYS A N 1
ATOM 996 C CA . LYS A 1 121 ? -20.719 25.109 12.453 1 92.75 121 LYS A CA 1
ATOM 997 C C . LYS A 1 121 ? -20.188 23.828 13.062 1 92.75 121 LYS A C 1
ATOM 999 O O . LYS A 1 121 ? -20.516 22.734 12.609 1 92.75 121 LYS A O 1
ATOM 1004 N N . LEU A 1 122 ? -19.406 23.922 14.164 1 93 122 LEU A N 1
ATOM 1005 C CA . LEU A 1 122 ? -18.734 22.781 14.781 1 93 122 LEU A CA 1
ATOM 1006 C C . LEU A 1 122 ? -19.578 22.203 15.914 1 93 122 LEU A C 1
ATOM 1008 O O . LEU A 1 122 ? -19.156 21.266 16.594 1 93 122 LEU A O 1
ATOM 1012 N N . ARG A 1 123 ? -20.75 22.734 16.094 1 89.81 123 ARG A N 1
ATOM 1013 C CA . ARG A 1 123 ? -21.594 22.234 17.172 1 89.81 123 ARG A CA 1
ATOM 1014 C C . ARG A 1 123 ? -21.812 20.734 17.062 1 89.81 123 ARG A C 1
ATOM 1016 O O . ARG A 1 123 ? -22.219 20.25 16 1 89.81 123 ARG A O 1
ATOM 1023 N N . GLY A 1 124 ? -21.469 19.984 18.125 1 89.62 124 GLY A N 1
ATOM 1024 C CA . GLY A 1 124 ? -21.641 18.531 18.172 1 89.62 124 GLY A CA 1
ATOM 1025 C C . GLY A 1 124 ? -20.625 17.781 17.328 1 89.62 124 GLY A C 1
ATOM 1026 O O . GLY A 1 124 ? -20.766 16.578 17.094 1 89.62 124 GLY A O 1
ATOM 1027 N N . LYS A 1 125 ? -19.641 18.547 16.812 1 93.88 125 LYS A N 1
ATOM 1028 C CA . LYS A 1 125 ? -18.703 17.922 15.875 1 93.88 125 LYS A CA 1
ATOM 1029 C C . LYS A 1 125 ? -17.297 17.844 16.469 1 93.88 125 LYS A C 1
ATOM 1031 O O . LYS A 1 125 ? -17 18.516 17.453 1 93.88 125 LYS A O 1
ATOM 1036 N N . LYS A 1 126 ? -16.547 16.953 15.93 1 94.31 126 LYS A N 1
ATOM 1037 C CA . LYS A 1 126 ? -15.148 16.75 16.281 1 94.31 126 LYS A CA 1
ATOM 1038 C C . LYS A 1 126 ? -14.227 17.109 15.125 1 94.31 126 LYS A C 1
ATOM 1040 O O . LYS A 1 126 ? -14.344 16.547 14.031 1 94.31 126 LYS A O 1
ATOM 1045 N N . LEU A 1 127 ? -13.375 18.125 15.312 1 97.56 127 LEU A N 1
ATOM 1046 C CA . LEU A 1 127 ? -12.352 18.531 14.359 1 97.56 127 LEU A CA 1
ATOM 1047 C C . LEU A 1 127 ? -10.961 18.109 14.844 1 97.56 127 LEU A C 1
ATOM 1049 O O . LEU A 1 127 ? -10.578 18.422 15.977 1 97.56 127 LEU A O 1
ATOM 1053 N N . VAL A 1 128 ? -10.211 17.344 13.984 1 98.12 128 VAL A N 1
ATOM 1054 C CA . VAL A 1 128 ? -8.922 16.828 14.445 1 98.12 128 VAL A CA 1
ATOM 1055 C C . VAL A 1 128 ? -7.832 17.172 13.43 1 98.12 128 VAL A C 1
ATOM 1057 O O . VAL A 1 128 ? -7.941 16.844 12.25 1 98.12 128 VAL A O 1
ATOM 1060 N N . PHE A 1 129 ? -6.805 17.906 13.891 1 98.5 129 PHE A N 1
ATOM 1061 C CA . PHE A 1 129 ? -5.547 18.031 13.164 1 98.5 129 PHE A CA 1
ATOM 1062 C C . PHE A 1 129 ? -4.66 16.812 13.406 1 98.5 129 PHE A C 1
ATOM 1064 O O . PHE A 1 129 ? -4.43 16.438 14.555 1 98.5 129 PHE A O 1
ATOM 1071 N N . VAL A 1 130 ? -4.191 16.188 12.375 1 98.31 130 VAL A N 1
ATOM 1072 C CA . VAL A 1 130 ? -3.359 15 12.5 1 98.31 130 VAL A CA 1
ATOM 1073 C C . VAL A 1 130 ? -2.039 15.211 11.766 1 98.31 130 VAL A C 1
ATOM 1075 O O . VAL A 1 130 ? -2.025 15.469 10.562 1 98.31 130 VAL A O 1
ATOM 1078 N N . GLY A 1 131 ? -0.96 15.125 12.484 1 96.94 131 GLY A N 1
ATOM 1079 C CA . GLY A 1 131 ? 0.305 15.273 11.781 1 96.94 131 GLY A CA 1
ATOM 1080 C C . GLY A 1 131 ? 1.469 15.57 12.711 1 96.94 131 GLY A C 1
ATOM 1081 O O . GLY A 1 131 ? 1.59 14.969 13.773 1 96.94 131 GLY A O 1
ATOM 1082 N N . ASP A 1 132 ? 2.371 16.391 12.258 1 94.19 132 ASP A N 1
ATOM 1083 C CA . ASP A 1 132 ? 3.604 16.656 12.992 1 94.19 132 ASP A CA 1
ATOM 1084 C C . ASP A 1 132 ? 3.543 18.031 13.672 1 94.19 132 ASP A C 1
ATOM 1086 O O . ASP A 1 132 ? 2.471 18.484 14.078 1 94.19 132 ASP A O 1
ATOM 1090 N N . SER A 1 133 ? 4.676 18.625 13.938 1 93.56 133 SER A N 1
ATOM 1091 C CA . SER A 1 133 ? 4.738 19.875 14.688 1 93.56 133 SER A CA 1
ATOM 1092 C C . SER A 1 133 ? 4.094 21.016 13.914 1 93.56 133 SER A C 1
ATOM 1094 O O . SER A 1 133 ? 3.627 21.984 14.5 1 93.56 133 SER A O 1
ATOM 1096 N N . LEU A 1 134 ? 4.035 20.906 12.602 1 96.56 134 LEU A N 1
ATOM 1097 C CA . LEU A 1 134 ? 3.402 21.969 11.812 1 96.56 134 LEU A CA 1
ATOM 1098 C C . LEU A 1 134 ? 1.883 21.906 11.938 1 96.56 134 LEU A C 1
ATOM 1100 O O . LEU A 1 134 ? 1.21 22.938 11.93 1 96.56 134 LEU A O 1
ATOM 1104 N N . SER A 1 135 ? 1.396 20.703 12.023 1 96.75 135 SER A N 1
ATOM 1105 C CA . SER A 1 135 ? -0.019 20.547 12.344 1 96.75 135 SER A CA 1
ATOM 1106 C C . SER A 1 135 ? -0.337 21.125 13.727 1 96.75 135 SER A C 1
ATOM 1108 O O . SER A 1 135 ? -1.396 21.719 13.93 1 96.75 135 SER A O 1
ATOM 1110 N N . ARG A 1 136 ? 0.561 20.875 14.594 1 95.06 136 ARG A N 1
ATOM 1111 C CA . ARG A 1 136 ? 0.404 21.422 15.938 1 95.06 136 ARG A CA 1
ATOM 1112 C C . ARG A 1 136 ? 0.429 22.953 15.922 1 95.06 136 ARG A C 1
ATOM 1114 O O . ARG A 1 136 ? -0.336 23.594 16.641 1 95.06 136 ARG A O 1
ATOM 1121 N N . ASN A 1 137 ? 1.329 23.453 15.141 1 97.75 137 ASN A N 1
ATOM 1122 C CA . ASN A 1 137 ? 1.399 24.906 14.938 1 97.75 137 ASN A CA 1
ATOM 1123 C C . ASN A 1 137 ? 0.078 25.453 14.414 1 97.75 137 ASN A C 1
ATOM 1125 O O . ASN A 1 137 ? -0.406 26.484 14.906 1 97.75 137 ASN A O 1
ATOM 1129 N N . GLN A 1 138 ? -0.48 24.812 13.445 1 98.38 138 GLN A N 1
ATOM 1130 C CA . GLN A 1 138 ? -1.757 25.219 12.875 1 98.38 138 GLN A CA 1
ATOM 1131 C C . GLN A 1 138 ? -2.885 25.078 13.898 1 98.38 138 GLN A C 1
ATOM 1133 O O . GLN A 1 138 ? -3.779 25.938 13.961 1 98.38 138 GLN A O 1
ATOM 1138 N N . PHE A 1 139 ? -2.877 23.984 14.609 1 97.88 139 PHE A N 1
ATOM 1139 C CA . PHE A 1 139 ? -3.834 23.75 15.68 1 97.88 139 PHE A CA 1
ATOM 1140 C C . PHE A 1 139 ? -3.809 24.891 16.688 1 97.88 139 PHE A C 1
ATOM 1142 O O . PHE A 1 139 ? -4.855 25.438 17.047 1 97.88 139 PHE A O 1
ATOM 1149 N N . GLY A 1 140 ? -2.605 25.266 17.156 1 96.94 140 GLY A N 1
ATOM 1150 C CA . GLY A 1 140 ? -2.471 26.391 18.062 1 96.94 140 GLY A CA 1
ATOM 1151 C C . GLY A 1 140 ? -3.047 27.688 17.516 1 96.94 140 GLY A C 1
ATOM 1152 O O . GLY A 1 140 ? -3.725 28.422 18.219 1 96.94 140 GLY A O 1
ATOM 1153 N N . SER A 1 141 ? -2.77 27.906 16.297 1 98.31 141 SER A N 1
ATOM 1154 C CA . SER A 1 141 ? -3.324 29.078 15.617 1 98.31 141 SER A CA 1
ATOM 1155 C C . SER A 1 141 ? -4.848 29.062 15.648 1 98.31 141 SER A C 1
ATOM 1157 O O . SER A 1 141 ? -5.48 30.094 15.898 1 98.31 141 SER A O 1
ATOM 1159 N N . MET A 1 142 ? -5.422 27.906 15.383 1 98 142 MET A N 1
ATOM 1160 C CA . MET A 1 142 ? -6.879 27.781 15.391 1 98 142 MET A CA 1
ATOM 1161 C C . MET A 1 142 ? -7.449 28.141 16.75 1 98 142 MET A C 1
ATOM 1163 O O . MET A 1 142 ? -8.422 28.891 16.844 1 98 142 MET A O 1
ATOM 1167 N N . LEU A 1 143 ? -6.836 27.672 17.781 1 95.69 143 LEU A N 1
ATOM 1168 C CA . LEU A 1 143 ? -7.297 27.984 19.125 1 95.69 143 LEU A CA 1
ATOM 1169 C C . LEU A 1 143 ? -7.215 29.469 19.406 1 95.69 143 LEU A C 1
ATOM 1171 O O . LEU A 1 143 ? -8.125 30.047 20.016 1 95.69 143 LEU A O 1
ATOM 1175 N N . CYS A 1 144 ? -6.129 30.078 18.953 1 96.44 144 CYS A N 1
ATOM 1176 C CA . CYS A 1 144 ? -5.926 31.5 19.188 1 96.44 144 CYS A CA 1
ATOM 1177 C C . CYS A 1 144 ? -6.938 32.344 18.406 1 96.44 144 CYS A C 1
ATOM 1179 O O . CYS A 1 144 ? -7.352 33.406 18.875 1 96.44 144 CYS A O 1
ATOM 1181 N N . LEU A 1 145 ? -7.363 31.859 17.266 1 96.88 145 LEU A N 1
ATOM 1182 C CA . LEU A 1 145 ? -8.359 32.562 16.453 1 96.88 145 LEU A CA 1
ATOM 1183 C C . LEU A 1 145 ? -9.742 32.469 17.109 1 96.88 145 LEU A C 1
ATOM 1185 O O . LEU A 1 145 ? -10.539 33.406 16.984 1 96.88 145 LEU A O 1
ATOM 1189 N N . ILE A 1 146 ? -9.992 31.406 17.859 1 93.31 146 ILE A N 1
ATOM 1190 C CA . ILE A 1 146 ? -11.328 31.141 18.359 1 93.31 146 ILE A CA 1
ATOM 1191 C C . ILE A 1 146 ? -11.477 31.703 19.781 1 93.31 146 ILE A C 1
ATOM 1193 O O . ILE A 1 146 ? -12.555 32.188 20.156 1 93.31 146 ILE A O 1
ATOM 1197 N N . GLU A 1 147 ? -10.43 31.719 20.516 1 90.56 147 GLU A N 1
ATOM 1198 C CA . GLU A 1 147 ? -10.492 31.984 21.938 1 90.56 147 GLU A CA 1
ATOM 1199 C C . GLU A 1 147 ? -11.094 33.375 22.234 1 90.56 147 GLU A C 1
ATOM 1201 O O . GLU A 1 147 ? -11.914 33.5 23.141 1 90.56 147 GLU A O 1
ATOM 1206 N N . PRO A 1 148 ? -10.711 34.375 21.5 1 88.31 148 PRO A N 1
ATOM 1207 C CA . PRO A 1 148 ? -11.242 35.688 21.797 1 88.31 148 PRO A CA 1
ATOM 1208 C C . PRO A 1 148 ? -12.766 35.781 21.703 1 88.31 148 PRO A C 1
ATOM 1210 O O . PRO A 1 148 ? -13.391 36.656 22.312 1 88.31 148 PRO A O 1
ATOM 1213 N N . SER A 1 149 ? -13.344 34.938 20.969 1 86.06 149 SER A N 1
ATOM 1214 C CA . SER A 1 149 ? -14.789 34.938 20.766 1 86.06 149 SER A CA 1
ATOM 1215 C C . SER A 1 149 ? -15.5 34.094 21.812 1 86.06 149 SER A C 1
ATOM 1217 O O . SER A 1 149 ? -16.734 34.031 21.828 1 86.06 149 SER A O 1
ATOM 1219 N N . ILE A 1 150 ? -14.75 33.438 22.641 1 83.25 150 ILE A N 1
ATOM 1220 C CA . ILE A 1 150 ? -15.344 32.656 23.719 1 83.25 150 ILE A CA 1
ATOM 1221 C C . ILE A 1 150 ? -15.586 33.562 24.922 1 83.25 150 ILE A C 1
ATOM 1223 O O . ILE A 1 150 ? -14.641 34.125 25.484 1 83.25 150 ILE A O 1
ATOM 1227 N N . PRO A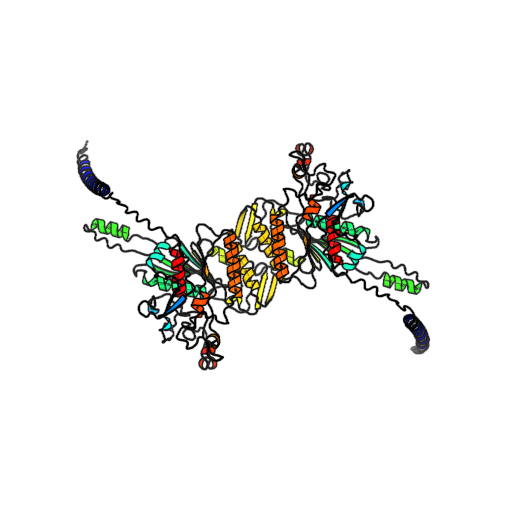 1 151 ? -16.812 33.656 25.25 1 77.88 151 PRO A N 1
ATOM 1228 C CA . PRO A 1 151 ? -17.109 34.531 26.406 1 77.88 151 PRO A CA 1
ATOM 1229 C C . PRO A 1 151 ? -16.391 34.062 27.672 1 77.88 151 PRO A C 1
ATOM 1231 O O . PRO A 1 151 ? -16.234 32.844 27.891 1 77.88 151 PRO A O 1
ATOM 1234 N N . PRO A 1 152 ? -16 34.969 28.453 1 76.62 152 PRO A N 1
ATOM 1235 C CA . PRO A 1 152 ? -15.312 34.625 29.703 1 76.62 152 PRO A CA 1
ATOM 1236 C C . PRO A 1 152 ? -16.141 33.688 30.594 1 76.62 152 PRO A C 1
ATOM 1238 O O . PRO A 1 152 ? -15.57 32.938 31.391 1 76.62 152 PRO A O 1
ATOM 1241 N N . SER A 1 153 ? -17.391 33.812 30.438 1 70.12 153 SER A N 1
ATOM 1242 C CA . SER A 1 153 ? -18.281 32.969 31.266 1 70.12 153 SER A CA 1
ATOM 1243 C C . SER A 1 153 ? -18.297 31.531 30.781 1 70.12 153 SER A C 1
ATOM 1245 O O . SER A 1 153 ? -18.75 30.641 31.484 1 70.12 153 SER A O 1
ATOM 1247 N N . SER A 1 154 ? -17.672 31.391 29.641 1 74.5 154 SER A N 1
ATOM 1248 C CA . SER A 1 154 ? -17.688 30.047 29.062 1 74.5 154 SER A CA 1
ATOM 1249 C C . SER A 1 154 ? -16.484 29.234 29.562 1 74.5 154 SER A C 1
ATOM 1251 O O . SER A 1 154 ? -15.539 29.797 30.109 1 74.5 154 SER A O 1
ATOM 1253 N N . SER A 1 155 ? -16.734 27.922 29.562 1 78.12 155 SER A N 1
ATOM 1254 C CA . SER A 1 155 ? -15.648 27.031 29.969 1 78.12 155 SER A CA 1
ATOM 1255 C C . SER A 1 155 ? -14.844 26.562 28.766 1 78.12 155 SER A C 1
ATOM 1257 O O . SER A 1 155 ? -15.406 26.25 27.703 1 78.12 155 SER A O 1
ATOM 1259 N N . LYS A 1 156 ? -13.539 26.812 28.828 1 80.25 156 LYS A N 1
ATOM 1260 C CA . LYS A 1 156 ? -12.602 26.266 27.859 1 80.25 156 LYS A CA 1
ATOM 1261 C C . LYS A 1 156 ? -11.484 25.484 28.531 1 80.25 156 LYS A C 1
ATOM 1263 O O . LYS A 1 156 ? -11.086 25.797 29.656 1 80.25 156 LYS A O 1
ATOM 1268 N N . SER A 1 157 ? -11.156 24.297 27.906 1 80.25 157 SER A N 1
ATOM 1269 C CA . SER A 1 157 ? -10.086 23.484 28.469 1 80.25 157 SER A CA 1
ATOM 1270 C C . SER A 1 157 ? -9.258 22.828 27.375 1 80.25 157 SER A C 1
ATOM 1272 O O . SER A 1 157 ? -9.773 22.547 26.297 1 80.25 157 SER A O 1
ATOM 1274 N N . LEU A 1 158 ? -7.992 22.797 27.625 1 84.88 158 LEU A N 1
ATOM 1275 C CA . LEU A 1 158 ? -7.055 22.047 26.797 1 84.88 158 LEU A CA 1
ATOM 1276 C C . LEU A 1 158 ? -6.422 20.906 27.594 1 84.88 158 LEU A C 1
ATOM 1278 O O . LEU A 1 158 ? -5.719 21.141 28.578 1 84.88 158 LEU A O 1
ATOM 1282 N N . ILE A 1 159 ? -6.719 19.656 27.203 1 83.75 159 ILE A N 1
ATOM 1283 C CA . ILE A 1 159 ? -6.234 18.484 27.922 1 83.75 159 ILE A CA 1
ATOM 1284 C C . ILE A 1 159 ? -5.355 17.641 27.016 1 83.75 159 ILE A C 1
ATOM 1286 O O . ILE A 1 159 ? -5.562 17.594 25.797 1 83.75 159 ILE A O 1
ATOM 1290 N N . LEU A 1 160 ? -4.379 17.078 27.641 1 79.69 160 LEU A N 1
ATOM 1291 C CA . LEU A 1 160 ? -3.541 16.109 26.922 1 79.69 160 LEU A CA 1
ATOM 1292 C C . LEU A 1 160 ? -3.947 14.688 27.25 1 79.69 160 LEU A C 1
ATOM 1294 O O . LEU A 1 160 ? -3.994 14.297 28.422 1 79.69 160 LEU A O 1
ATOM 1298 N N . LYS A 1 161 ? -4.352 13.969 26.297 1 77.75 161 LYS A N 1
ATOM 1299 C CA . LYS A 1 161 ? -4.676 12.547 26.406 1 77.75 161 LYS A CA 1
ATOM 1300 C C . LYS A 1 161 ? -3.912 11.734 25.359 1 77.75 161 LYS A C 1
ATOM 1302 O O . LYS A 1 161 ? -4.219 11.805 24.172 1 77.75 161 LYS A O 1
ATOM 1307 N N . GLY A 1 162 ? -2.887 10.93 25.891 1 79.25 162 GLY A N 1
ATOM 1308 C CA . GLY A 1 162 ? -2.041 10.227 24.953 1 79.25 162 GLY A CA 1
ATOM 1309 C C . GLY A 1 162 ? -1.312 11.148 24 1 79.25 162 GLY A C 1
ATOM 1310 O O . GLY A 1 162 ? -0.589 12.047 24.422 1 79.25 162 GLY A O 1
ATOM 1311 N N . ASN A 1 163 ? -1.668 10.961 22.719 1 83.69 163 ASN A N 1
ATOM 1312 C CA . ASN A 1 163 ? -1.016 11.766 21.703 1 83.69 163 ASN A CA 1
ATOM 1313 C C . ASN A 1 163 ? -1.919 12.891 21.219 1 83.69 163 ASN A C 1
ATOM 1315 O O . ASN A 1 163 ? -1.662 13.492 20.172 1 83.69 163 ASN A O 1
ATOM 1319 N N . SER A 1 164 ? -2.965 13.156 22.047 1 85.62 164 SER A N 1
ATOM 1320 C CA . SER A 1 164 ? -3.951 14.133 21.594 1 85.62 164 SER A CA 1
ATOM 1321 C C . SER A 1 164 ? -4.027 15.328 22.531 1 85.62 164 SER A C 1
ATOM 1323 O O . SER A 1 164 ? -4.113 15.164 23.75 1 85.62 164 SER A O 1
ATOM 1325 N N . PHE A 1 165 ? -3.914 16.484 21.938 1 84.19 165 PHE A N 1
ATOM 1326 C CA . PHE A 1 165 ? -4.391 17.688 22.609 1 84.19 165 PHE A CA 1
ATOM 1327 C C . PHE A 1 165 ? -5.855 17.938 22.281 1 84.19 165 PHE A C 1
ATOM 1329 O O . PHE A 1 165 ? -6.215 18.078 21.109 1 84.19 165 PHE A O 1
ATOM 1336 N N . ILE A 1 166 ? -6.629 17.984 23.344 1 81.12 166 ILE A N 1
ATOM 1337 C CA . ILE A 1 166 ? -8.07 18.109 23.125 1 81.12 166 ILE A CA 1
ATOM 1338 C C . ILE A 1 166 ? -8.57 19.438 23.719 1 81.12 166 ILE A C 1
ATOM 1340 O O . ILE A 1 166 ? -8.461 19.656 24.938 1 81.12 166 ILE A O 1
ATOM 1344 N N . PHE A 1 167 ? -9.008 20.234 22.844 1 82.75 167 PHE A N 1
ATOM 1345 C CA . PHE A 1 167 ? -9.633 21.5 23.25 1 82.75 167 PHE A CA 1
ATOM 1346 C C . PHE A 1 167 ? -11.156 21.359 23.266 1 82.75 167 PHE A C 1
ATOM 1348 O O . PHE A 1 167 ? -11.766 21.031 22.25 1 82.75 167 PHE A O 1
ATOM 1355 N N . ASN A 1 168 ? -11.703 21.594 24.484 1 73.88 168 ASN A N 1
ATOM 1356 C CA . ASN A 1 168 ? -13.148 21.578 24.672 1 73.88 168 ASN A CA 1
ATOM 1357 C C . ASN A 1 168 ? -13.688 22.953 25.031 1 73.88 168 ASN A C 1
ATOM 1359 O O . ASN A 1 168 ? -13.039 23.719 25.75 1 73.88 168 ASN A O 1
ATOM 1363 N N . PHE A 1 169 ? -14.742 23.312 24.391 1 74.69 169 PHE A N 1
ATOM 1364 C CA . PHE A 1 169 ? -15.359 24.562 24.781 1 74.69 169 PHE A CA 1
ATOM 1365 C C . PHE A 1 169 ? -16.875 24.438 24.812 1 74.69 169 PHE A C 1
ATOM 1367 O O . PHE A 1 169 ? -17.453 23.656 24.047 1 74.69 169 PHE A O 1
ATOM 1374 N N . THR A 1 170 ? -17.469 24.969 25.875 1 66.31 170 THR A N 1
ATOM 1375 C CA . THR A 1 170 ? -18.906 25.078 26.062 1 66.31 170 THR A CA 1
ATOM 1376 C C . THR A 1 170 ? -19.344 26.547 26.109 1 66.31 170 THR A C 1
ATOM 1378 O O . THR A 1 170 ? -18.766 27.344 26.859 1 66.31 170 THR A O 1
ATOM 1381 N N . LEU A 1 171 ? -20.094 27.047 25.078 1 61.28 171 LEU A N 1
ATOM 1382 C CA . LEU A 1 171 ? -20.531 28.438 25.047 1 61.28 171 LEU A CA 1
ATOM 1383 C C . LEU A 1 171 ? -21.828 28.609 25.844 1 61.28 171 LEU A C 1
ATOM 1385 O O . LEU A 1 171 ? -22.766 27.828 25.688 1 61.28 171 LEU A O 1
ATOM 1389 N N . TYR A 1 172 ? -21.828 29.547 26.859 1 52.56 172 TYR A N 1
ATOM 1390 C CA . TYR A 1 172 ? -23.031 29.938 27.578 1 52.56 172 TYR A CA 1
ATOM 1391 C C . TYR A 1 172 ? -23.578 31.25 27.031 1 52.56 172 TYR A C 1
ATOM 1393 O O . TYR A 1 172 ? -22.891 32.281 27.031 1 52.56 172 TYR A O 1
ATOM 1401 N N . ILE A 1 173 ? -24.344 31.234 25.984 1 47.34 173 ILE A N 1
ATOM 1402 C CA . ILE A 1 173 ? -24.938 32.5 25.516 1 47.34 173 ILE A CA 1
ATOM 1403 C C . ILE A 1 173 ? -25.875 33.031 26.594 1 47.34 173 ILE A C 1
ATOM 1405 O O . ILE A 1 173 ? -26.766 32.344 27.062 1 47.34 173 ILE A O 1
ATOM 1409 N N . GLN A 1 174 ? -25.547 34.094 27.219 1 41.5 174 GLN A N 1
ATOM 1410 C CA . GLN A 1 174 ? -26.469 34.875 28.047 1 41.5 174 GLN A CA 1
ATOM 1411 C C . GLN A 1 174 ? -27.484 35.625 27.188 1 41.5 174 GLN A C 1
ATOM 1413 O O . GLN A 1 174 ? -27.125 36.469 26.375 1 41.5 174 GLN A O 1
ATOM 1418 N N . PHE A 1 175 ? -28.469 35.031 26.766 1 38.59 175 PHE A N 1
ATOM 1419 C CA . PHE A 1 175 ? -29.562 35.812 26.188 1 38.59 175 PHE A CA 1
ATOM 1420 C C . PHE A 1 175 ? -30.062 36.875 27.172 1 38.59 175 PHE A C 1
ATOM 1422 O O . PHE A 1 175 ? -30.406 36.531 28.312 1 38.59 175 PHE A O 1
ATOM 1429 N N . PHE A 1 176 ? -29.625 38.062 27 1 37.22 176 PHE A N 1
ATOM 1430 C CA . PHE A 1 176 ? -30.344 39.156 27.672 1 37.22 176 PHE A CA 1
ATOM 1431 C C . PHE A 1 176 ? -31.781 39.25 27.188 1 37.22 176 PHE A C 1
ATOM 1433 O O . PHE A 1 176 ? -32.031 39.625 26.047 1 37.22 176 PHE A O 1
ATOM 1440 N N . ILE A 1 177 ? -32.656 38.375 27.547 1 37.97 177 ILE A N 1
ATOM 1441 C CA . ILE A 1 177 ? -34.094 38.656 27.344 1 37.97 177 ILE A CA 1
ATOM 1442 C C . ILE A 1 177 ? -34.531 39.812 28.219 1 37.97 177 ILE A C 1
ATOM 1444 O O . ILE A 1 177 ? -34.375 39.781 29.438 1 37.97 177 ILE A O 1
ATOM 1448 N N . ILE A 1 178 ? -34.594 41 27.594 1 39.31 178 ILE A N 1
ATOM 1449 C CA . ILE A 1 178 ? -35.344 42.062 28.234 1 39.31 178 ILE A CA 1
ATOM 1450 C C . ILE A 1 178 ? -36.75 41.562 28.594 1 39.31 178 ILE A C 1
ATOM 1452 O O . ILE A 1 178 ? -37.562 41.344 27.703 1 39.31 178 ILE A O 1
ATOM 1456 N N . CYS A 1 179 ? -36.75 40.562 29.547 1 37.78 179 CYS A N 1
ATOM 1457 C CA . CYS A 1 179 ? -38.062 40.125 30.016 1 37.78 179 CYS A CA 1
ATOM 1458 C C . CYS A 1 179 ? -38.719 41.188 30.875 1 37.78 179 CYS A C 1
ATOM 1460 O O . CYS A 1 179 ? -38.156 41.656 31.859 1 37.78 179 CYS A O 1
ATOM 1462 N N . PHE A 1 180 ? -39.688 41.969 30.297 1 43.41 180 PHE A N 1
ATOM 1463 C CA . PHE A 1 180 ? -40.531 42.844 31.062 1 43.41 180 PHE A CA 1
ATOM 1464 C C . PHE A 1 180 ? -41 42.188 32.375 1 43.41 180 PHE A C 1
ATOM 1466 O O . PHE A 1 180 ? -41.156 42.875 33.375 1 43.41 180 PHE A O 1
ATOM 1473 N N . ALA A 1 181 ? -41.75 41.031 32.312 1 43.72 181 ALA A N 1
ATOM 1474 C CA . ALA A 1 181 ? -42.219 40.438 33.594 1 43.72 181 ALA A CA 1
ATOM 1475 C C . ALA A 1 181 ? -41.188 39.469 34.156 1 43.72 181 ALA A C 1
ATOM 1477 O O . ALA A 1 181 ? -40.625 38.656 33.406 1 43.72 181 ALA A O 1
ATOM 1478 N N . MET A 1 182 ? -40.625 39.656 35.344 1 43.56 182 MET A N 1
ATOM 1479 C CA . MET A 1 182 ? -39.5 39.094 36.125 1 43.56 182 MET A CA 1
ATOM 1480 C C . MET A 1 182 ? -39.531 37.594 36.031 1 43.56 182 MET A C 1
ATOM 1482 O O . MET A 1 182 ? -38.469 36.969 35.938 1 43.56 182 MET A O 1
ATOM 1486 N N . VAL A 1 183 ? -40.688 36.969 36.281 1 45.84 183 VAL A N 1
ATOM 1487 C CA . VAL A 1 183 ? -40.781 35.531 36.438 1 45.84 183 VAL A CA 1
ATOM 1488 C C . VAL A 1 183 ? -40.438 34.812 35.125 1 45.84 183 VAL A C 1
ATOM 1490 O O . VAL A 1 183 ? -39.688 33.844 35.125 1 45.84 183 VAL A O 1
ATOM 1493 N N . ILE A 1 184 ? -41 35.25 34.094 1 48.44 184 ILE A N 1
ATOM 1494 C CA . ILE A 1 184 ? -40.781 34.594 32.812 1 48.44 184 ILE A CA 1
ATOM 1495 C C . ILE A 1 184 ? -39.344 34.812 32.344 1 48.44 184 ILE A C 1
ATOM 1497 O O . ILE A 1 184 ? -38.719 33.938 31.766 1 48.44 184 ILE A O 1
ATOM 1501 N N . CYS A 1 185 ? -38.781 35.875 32.719 1 45.62 185 CYS A N 1
ATOM 1502 C CA . CYS A 1 185 ? -37.406 36.188 32.344 1 45.62 185 CYS A CA 1
ATOM 1503 C C . CYS A 1 185 ? -36.438 35.219 33.031 1 45.62 185 CYS A C 1
ATOM 1505 O O . CYS A 1 185 ? -35.469 34.781 32.406 1 45.62 185 CYS A O 1
ATOM 1507 N N . ASN A 1 186 ? -36.656 35 34.25 1 47.22 186 ASN A N 1
ATOM 1508 C CA . ASN A 1 186 ? -35.812 34.031 34.938 1 47.22 186 ASN A CA 1
ATOM 1509 C C . ASN A 1 186 ? -35.906 32.656 34.344 1 47.22 186 ASN A C 1
ATOM 1511 O O . ASN A 1 186 ? -34.906 31.953 34.188 1 47.22 186 ASN A O 1
ATOM 1515 N N . ALA A 1 187 ? -37.156 32.188 34.031 1 48.84 187 ALA A N 1
ATOM 1516 C CA . ALA A 1 187 ? -37.312 30.859 33.438 1 48.84 187 ALA A CA 1
ATOM 1517 C C . ALA A 1 187 ? -36.719 30.828 32.031 1 48.84 187 ALA A C 1
ATOM 1519 O O . ALA A 1 187 ? -36.062 29.859 31.641 1 48.84 187 ALA A O 1
ATOM 1520 N N . LEU A 1 188 ? -37 31.875 31.281 1 46.69 188 LEU A N 1
ATOM 1521 C CA . LEU A 1 188 ? -36.438 31.922 29.922 1 46.69 188 LEU A CA 1
ATOM 1522 C C . LEU A 1 188 ? -34.938 32.156 29.969 1 46.69 188 LEU A C 1
ATOM 1524 O O . LEU A 1 188 ? -34.188 31.578 29.172 1 46.69 188 LEU A O 1
ATOM 1528 N N . ASP A 1 189 ? -34.5 33 30.891 1 45.91 189 ASP A N 1
ATOM 1529 C CA . ASP A 1 189 ? -33.062 33.094 31.141 1 45.91 189 ASP A CA 1
ATOM 1530 C C . ASP A 1 189 ? -32.469 31.75 31.5 1 45.91 189 ASP A C 1
ATOM 1532 O O . ASP A 1 189 ? -31.391 31.406 31.016 1 45.91 189 ASP A O 1
ATOM 1536 N N . PHE A 1 190 ? -33.156 31.109 32.438 1 45 190 PHE A N 1
ATOM 1537 C CA . PHE A 1 190 ? -32.719 29.75 32.75 1 45 190 PHE A CA 1
ATOM 1538 C C . PHE A 1 190 ? -32.781 28.859 31.531 1 45 190 PHE A C 1
ATOM 1540 O O . PHE A 1 190 ? -31.859 28.078 31.281 1 45 190 PHE A O 1
ATOM 1547 N N . LEU A 1 191 ? -33.938 28.875 30.797 1 43.03 191 LEU A N 1
ATOM 1548 C CA . LEU A 1 191 ? -34.031 28.078 29.578 1 43.03 191 LEU A CA 1
ATOM 1549 C C . LEU A 1 191 ? -33 28.516 28.547 1 43.03 191 LEU A C 1
ATOM 1551 O O . LEU A 1 191 ? -32.375 27.688 27.891 1 43.03 191 LEU A O 1
ATOM 1555 N N . LEU A 1 192 ? -32.906 29.828 28.453 1 43.53 192 LEU A N 1
ATOM 1556 C CA . LEU A 1 192 ? -31.938 30.328 27.484 1 43.53 192 LEU A CA 1
ATOM 1557 C C . LEU A 1 192 ? -30.516 30.234 28.016 1 43.53 192 LEU A C 1
ATOM 1559 O O . LEU A 1 192 ? -29.578 30.062 27.234 1 43.53 192 LEU A O 1
ATOM 1563 N N . LYS A 1 193 ? -30.344 30.672 29.234 1 44.38 193 LYS A N 1
ATOM 1564 C CA . LYS A 1 193 ? -29.047 30.297 29.797 1 44.38 193 LYS A CA 1
ATOM 1565 C C . LYS A 1 193 ? -28.766 28.812 29.578 1 44.38 193 LYS A C 1
ATOM 1567 O O . LYS A 1 193 ? -27.672 28.328 29.875 1 44.38 193 LYS A O 1
ATOM 1572 N N . SER A 1 194 ? -29.922 28.125 29.625 1 40.47 194 SER A N 1
ATOM 1573 C CA . SER A 1 194 ? -29.672 26.719 29.328 1 40.47 194 SER A CA 1
ATOM 1574 C C . SER A 1 194 ? -28.719 26.562 28.141 1 40.47 194 SER A C 1
ATOM 1576 O O . SER A 1 194 ? -28.844 27.266 27.141 1 40.47 194 SER A O 1
ATOM 1578 N N . MET A 1 195 ? -27.5 26 28.234 1 43.59 195 MET A N 1
ATOM 1579 C CA . MET A 1 195 ? -26.141 25.609 27.875 1 43.59 195 MET A CA 1
ATOM 1580 C C . MET A 1 195 ? -26.094 25.062 26.453 1 43.59 195 MET A C 1
ATOM 1582 O O . MET A 1 195 ? -26.625 23.984 26.172 1 43.59 195 MET A O 1
ATOM 1586 N N . LYS A 1 196 ? -26.328 25.938 25.578 1 51.25 196 LYS A N 1
ATOM 1587 C CA . LYS A 1 196 ? -26 25.328 24.281 1 51.25 196 LYS A CA 1
ATOM 1588 C C . LYS A 1 196 ? -24.609 24.703 24.312 1 51.25 196 LYS A C 1
ATOM 1590 O O . LYS A 1 196 ? -23.609 25.406 24.281 1 51.25 196 LYS A O 1
ATOM 1595 N N . ASP A 1 197 ? -24.375 23.844 25.016 1 61.19 197 ASP A N 1
ATOM 1596 C CA . ASP A 1 197 ? -23.219 22.969 24.922 1 61.19 197 ASP A CA 1
ATOM 1597 C C . ASP A 1 197 ? -22.891 22.625 23.469 1 61.19 197 ASP A C 1
ATOM 1599 O O . ASP A 1 197 ? -23.703 22 22.781 1 61.19 197 ASP A O 1
ATOM 1603 N N . TYR A 1 198 ? -22.031 23.594 22.875 1 67.94 198 TYR A N 1
ATOM 1604 C CA . TYR A 1 198 ? -21.625 23.266 21.516 1 67.94 198 TYR A CA 1
ATOM 1605 C C . TYR A 1 198 ? -21.125 21.828 21.422 1 67.94 198 TYR A C 1
ATOM 1607 O O . TYR A 1 198 ? -21.234 21.188 20.359 1 67.94 198 TYR A O 1
ATOM 1615 N N . ASN A 1 199 ? -20.812 21.234 22.594 1 78.5 199 ASN A N 1
ATOM 1616 C CA . ASN A 1 199 ? -20.266 19.891 22.562 1 78.5 199 ASN A CA 1
ATOM 1617 C C . ASN A 1 199 ? -19.328 19.688 21.375 1 78.5 199 ASN A C 1
ATOM 1619 O O . ASN A 1 199 ? -19.438 18.703 20.641 1 78.5 199 ASN A O 1
ATOM 1623 N N . ALA A 1 200 ? -18.531 20.797 21.062 1 86.44 200 ALA A N 1
ATOM 1624 C CA . ALA A 1 200 ? -17.547 20.75 19.969 1 86.44 200 ALA A CA 1
ATOM 1625 C C . ALA A 1 200 ? -16.156 20.469 20.516 1 86.44 200 ALA A C 1
ATOM 1627 O O . ALA A 1 200 ? -15.812 20.875 21.625 1 86.44 200 ALA A O 1
ATOM 1628 N N . THR A 1 201 ? -15.414 19.672 19.734 1 90.19 201 THR A N 1
ATOM 1629 C CA . THR A 1 201 ? -14.031 19.422 20.125 1 90.19 201 THR A CA 1
ATOM 1630 C C . THR A 1 201 ? -13.078 19.734 18.984 1 90.19 201 THR A C 1
ATOM 1632 O O . THR A 1 201 ? -13.375 19.438 17.812 1 90.19 201 THR A O 1
ATOM 1635 N N . ILE A 1 202 ? -12.031 20.438 19.297 1 94.75 202 ILE A N 1
ATOM 1636 C CA . ILE A 1 202 ? -10.906 20.656 18.406 1 94.75 202 ILE A CA 1
ATOM 1637 C C . ILE A 1 202 ? -9.664 19.969 18.953 1 94.75 202 ILE A C 1
ATOM 1639 O O . ILE A 1 202 ? -9.227 20.266 20.078 1 94.75 202 ILE A O 1
ATOM 1643 N N . GLU A 1 203 ? -9.117 19.047 18.156 1 95.56 203 GLU A N 1
ATOM 1644 C CA . GLU A 1 203 ? -8.047 18.188 18.672 1 95.56 203 GLU A CA 1
ATOM 1645 C C . GLU A 1 203 ? -6.832 18.219 17.75 1 95.56 203 GLU A C 1
ATOM 1647 O O . GLU A 1 203 ? -6.949 18.516 16.562 1 95.56 203 GLU A O 1
ATOM 1652 N N . PHE A 1 204 ? -5.73 18.109 18.344 1 97 204 PHE A N 1
ATOM 1653 C CA . PHE A 1 204 ? -4.5 17.797 17.641 1 97 204 PHE A CA 1
ATOM 1654 C C . PHE A 1 204 ? -4.008 16.391 18.016 1 97 204 PHE A C 1
ATOM 1656 O O . PHE A 1 204 ? -3.891 16.078 19.188 1 97 204 PHE A O 1
ATOM 1663 N N . TYR A 1 205 ? -3.766 15.586 17.016 1 97.12 205 TYR A N 1
ATOM 1664 C CA . TYR A 1 205 ? -3.225 14.242 17.234 1 97.12 205 TYR A CA 1
ATOM 1665 C C . TYR A 1 205 ? -1.827 14.117 16.641 1 97.12 205 TYR A C 1
ATOM 1667 O O . TYR A 1 205 ? -1.646 14.273 15.422 1 97.12 205 TYR A O 1
ATOM 1675 N N . TRP A 1 206 ? -0.893 13.773 17.484 1 96 206 TRP A N 1
ATOM 1676 C CA . TRP A 1 206 ? 0.51 13.664 17.094 1 96 206 TRP A CA 1
ATOM 1677 C C . TRP A 1 206 ? 0.779 12.344 16.391 1 96 206 TRP A C 1
ATOM 1679 O O . TRP A 1 206 ? 0.699 11.273 17 1 96 206 TRP A O 1
ATOM 1689 N N . SER A 1 207 ? 1.059 12.383 15.133 1 95.88 207 SER A N 1
ATOM 1690 C CA . SER A 1 207 ? 1.48 11.273 14.273 1 95.88 207 SER A CA 1
ATOM 1691 C C . SER A 1 207 ? 2.307 11.773 13.094 1 95.88 207 SER A C 1
ATOM 1693 O O . SER A 1 207 ? 1.805 11.859 11.977 1 95.88 207 SER A O 1
ATOM 1695 N N . PRO A 1 208 ? 3.568 12.008 13.352 1 94.94 208 PRO A N 1
ATOM 1696 C CA . PRO A 1 208 ? 4.371 12.75 12.375 1 94.94 208 PRO A CA 1
ATOM 1697 C C . PRO A 1 208 ? 4.52 12.008 11.055 1 94.94 208 PRO A C 1
ATOM 1699 O O . PRO A 1 208 ? 4.582 12.641 9.992 1 94.94 208 PRO A O 1
ATOM 1702 N N . TYR A 1 209 ? 4.539 10.656 11.031 1 96.19 209 TYR A N 1
ATOM 1703 C CA . TYR A 1 209 ? 4.672 9.875 9.805 1 96.19 209 TYR A CA 1
ATOM 1704 C C . TYR A 1 209 ? 3.307 9.43 9.297 1 96.19 209 TYR A C 1
ATOM 1706 O O . TYR A 1 209 ? 3.213 8.758 8.266 1 96.19 209 TYR A O 1
ATOM 1714 N N . LEU A 1 210 ? 2.195 9.836 10 1 97.38 210 LEU A N 1
ATOM 1715 C CA . LEU A 1 210 ? 0.839 9.336 9.797 1 97.38 210 LEU A CA 1
ATOM 1716 C C . LEU A 1 210 ? 0.752 7.848 10.109 1 97.38 210 LEU A C 1
ATOM 1718 O O . LEU A 1 210 ? -0.165 7.406 10.805 1 97.38 210 LEU A O 1
ATOM 1722 N N . VAL A 1 211 ? 1.764 7.086 9.625 1 97.5 211 VAL A N 1
ATOM 1723 C CA . VAL A 1 211 ? 1.883 5.672 9.969 1 97.5 211 VAL A CA 1
ATOM 1724 C C . VAL A 1 211 ? 2.646 5.52 11.281 1 97.5 211 VAL A C 1
ATOM 1726 O O . VAL A 1 211 ? 3.121 6.504 11.852 1 97.5 211 VAL A O 1
ATOM 1729 N N . GLU A 1 212 ? 2.73 4.285 11.758 1 95.75 212 GLU A N 1
ATOM 1730 C CA . GLU A 1 212 ? 3.324 4.027 13.07 1 95.75 212 GLU A CA 1
ATOM 1731 C C . GLU A 1 212 ? 4.848 4.031 12.992 1 95.75 212 GLU A C 1
ATOM 1733 O O . GLU A 1 212 ? 5.422 3.643 11.977 1 95.75 212 GLU A O 1
ATOM 1738 N N . SER A 1 213 ? 5.469 4.484 13.977 1 95.44 213 SER A N 1
ATOM 1739 C CA . SER A 1 213 ? 6.914 4.441 14.164 1 95.44 213 SER A CA 1
ATOM 1740 C C . SER A 1 213 ? 7.281 4.285 15.633 1 95.44 213 SER A C 1
ATOM 1742 O O . SER A 1 213 ? 6.402 4.27 16.5 1 95.44 213 SER A O 1
ATOM 1744 N N . ASN A 1 214 ? 8.547 4.043 15.75 1 92.44 214 ASN A N 1
ATOM 1745 C CA . ASN A 1 214 ? 8.984 4.035 17.141 1 92.44 214 ASN A CA 1
ATOM 1746 C C . ASN A 1 214 ? 9.016 5.445 17.719 1 92.44 214 ASN A C 1
ATOM 1748 O O . ASN A 1 214 ? 9.055 6.43 16.984 1 92.44 214 ASN A O 1
ATOM 1752 N N . CYS A 1 215 ? 8.75 5.656 18.938 1 89.56 215 CYS A N 1
ATOM 1753 C CA . CYS A 1 215 ? 8.875 6.918 19.656 1 89.56 215 CYS A CA 1
ATOM 1754 C C . CYS A 1 215 ? 7.816 7.914 19.203 1 89.56 215 CYS A C 1
ATOM 1756 O O . CYS A 1 215 ? 8.133 9.07 18.906 1 89.56 215 CYS A O 1
ATOM 1758 N N . ASP A 1 216 ? 6.625 7.453 19.031 1 89.75 216 ASP A N 1
ATOM 1759 C CA . ASP A 1 216 ? 5.543 8.305 18.547 1 89.75 216 ASP A CA 1
ATOM 1760 C C . ASP A 1 216 ? 4.859 9.039 19.688 1 89.75 216 ASP A C 1
ATOM 1762 O O . ASP A 1 216 ? 3.814 9.664 19.5 1 89.75 216 ASP A O 1
ATOM 1766 N N . GLU A 1 217 ? 5.438 9.016 20.844 1 87.88 217 GLU A N 1
ATOM 1767 C CA . GLU A 1 217 ? 4.848 9.742 21.969 1 87.88 217 GLU A CA 1
ATOM 1768 C C . GLU A 1 217 ? 5.082 11.25 21.828 1 87.88 217 GLU A C 1
ATOM 1770 O O . GLU A 1 217 ? 6.211 11.688 21.625 1 87.88 217 GLU A O 1
ATOM 1775 N N . ILE A 1 218 ? 4.082 12 22.078 1 88 218 ILE A N 1
ATOM 1776 C CA . ILE A 1 218 ? 4.105 13.43 21.797 1 88 218 ILE A CA 1
ATOM 1777 C C . ILE A 1 218 ? 5.109 14.125 22.703 1 88 218 ILE A C 1
ATOM 1779 O O . ILE A 1 218 ? 5.785 15.078 22.297 1 88 218 ILE A O 1
ATOM 1783 N N . LEU A 1 219 ? 5.219 13.719 23.953 1 83.19 219 LEU A N 1
ATOM 1784 C CA . LEU A 1 219 ? 6.082 14.398 24.906 1 83.19 219 LEU A CA 1
ATOM 1785 C C . LEU A 1 219 ? 7.5 13.828 24.859 1 83.19 219 LEU A C 1
ATOM 1787 O O . LEU A 1 219 ? 8.438 14.453 25.359 1 83.19 219 LEU A O 1
ATOM 1791 N N . ASN A 1 220 ? 7.578 12.602 24.312 1 82.31 220 ASN A N 1
ATOM 1792 C CA . ASN A 1 220 ? 8.875 11.938 24.234 1 82.31 220 ASN A CA 1
ATOM 1793 C C . ASN A 1 220 ? 9.102 11.32 22.844 1 82.31 220 ASN A C 1
ATOM 1795 O O . ASN A 1 220 ? 8.68 10.195 22.594 1 82.31 220 ASN A O 1
ATOM 1799 N N . HIS A 1 221 ? 9.734 12.086 22.031 1 84 221 HIS A N 1
ATOM 1800 C CA . HIS A 1 221 ? 10.039 11.609 20.688 1 84 221 HIS A CA 1
ATOM 1801 C C . HIS A 1 221 ? 11.375 12.148 20.203 1 84 221 HIS A C 1
ATOM 1803 O O . HIS A 1 221 ? 11.945 13.055 20.812 1 84 221 HIS A O 1
ATOM 1809 N N . ARG A 1 222 ? 11.883 11.422 19.266 1 83.19 222 ARG A N 1
ATOM 1810 C CA . ARG A 1 222 ? 13.148 11.844 18.672 1 83.19 222 ARG A CA 1
ATOM 1811 C C . ARG A 1 222 ? 13.133 11.641 17.156 1 83.19 222 ARG A C 1
ATOM 1813 O O . ARG A 1 222 ? 12.367 10.82 16.641 1 83.19 222 ARG A O 1
ATOM 1820 N N . ILE A 1 223 ? 13.984 12.391 16.531 1 81.31 223 ILE A N 1
ATOM 1821 C CA . ILE A 1 223 ? 14.055 12.344 15.07 1 81.31 223 ILE A CA 1
ATOM 1822 C C . ILE A 1 223 ? 15.039 11.266 14.633 1 81.31 223 ILE A C 1
ATOM 1824 O O . ILE A 1 223 ? 14.859 10.625 13.594 1 81.31 223 ILE A O 1
ATOM 1828 N N . ARG A 1 224 ? 16.047 11.055 15.484 1 83.44 224 ARG A N 1
ATOM 1829 C CA . ARG A 1 224 ? 17.109 10.125 15.109 1 83.44 224 ARG A CA 1
ATOM 1830 C C . ARG A 1 224 ? 16.703 8.68 15.398 1 83.44 224 ARG A C 1
ATOM 1832 O O . ARG A 1 224 ? 15.891 8.43 16.297 1 83.44 224 ARG A O 1
ATOM 1839 N N . ASP A 1 225 ? 17.203 7.754 14.641 1 88 225 ASP A N 1
ATOM 1840 C CA . ASP A 1 225 ? 17.047 6.316 14.844 1 88 225 ASP A CA 1
ATOM 1841 C C . ASP A 1 225 ? 15.578 5.906 14.789 1 88 225 ASP A C 1
ATOM 1843 O O . ASP A 1 225 ? 15.094 5.203 15.68 1 88 225 ASP A O 1
ATOM 1847 N N . ARG A 1 226 ? 14.961 6.406 13.812 1 92.81 226 ARG A N 1
ATOM 1848 C CA . ARG A 1 226 ? 13.547 6.098 13.672 1 92.81 226 ARG A CA 1
ATOM 1849 C C . ARG A 1 226 ? 13.344 4.77 12.953 1 92.81 226 ARG A C 1
ATOM 1851 O O . ARG A 1 226 ? 14.062 4.457 12 1 92.81 226 ARG A O 1
ATOM 1858 N N . ILE A 1 227 ? 12.492 4.023 13.477 1 96.44 227 ILE A N 1
ATOM 1859 C CA . ILE A 1 227 ? 11.969 2.809 12.867 1 96.44 227 ILE A CA 1
ATOM 1860 C C . ILE A 1 227 ? 10.523 3.033 12.422 1 96.44 227 ILE A C 1
ATOM 1862 O O . ILE A 1 227 ? 9.641 3.238 13.258 1 96.44 227 ILE A O 1
ATOM 1866 N N . ILE A 1 228 ? 10.258 3.031 11.156 1 96.62 228 ILE A N 1
ATOM 1867 C CA . ILE A 1 228 ? 8.953 3.342 10.594 1 96.62 228 ILE A CA 1
ATOM 1868 C C . ILE A 1 228 ? 8.266 2.055 10.148 1 96.62 228 ILE A C 1
ATOM 1870 O O . ILE A 1 228 ? 8.836 1.261 9.398 1 96.62 228 ILE A O 1
ATOM 1874 N N . ASN A 1 229 ? 7.121 1.745 10.633 1 96.56 229 ASN A N 1
ATOM 1875 C CA . ASN A 1 229 ? 6.25 0.69 10.133 1 96.56 229 ASN A CA 1
ATOM 1876 C C . ASN A 1 229 ? 5.328 1.204 9.023 1 96.56 229 ASN A C 1
ATOM 1878 O O . ASN A 1 229 ? 4.191 1.594 9.297 1 96.56 229 ASN A O 1
ATOM 1882 N N . ILE A 1 230 ? 5.707 1.119 7.812 1 94.25 230 ILE A N 1
ATOM 1883 C CA . ILE A 1 230 ? 5.117 1.832 6.684 1 94.25 230 ILE A CA 1
ATOM 1884 C C . ILE A 1 230 ? 3.758 1.224 6.344 1 94.25 230 ILE A C 1
ATOM 1886 O O . ILE A 1 230 ? 2.969 1.825 5.613 1 94.25 230 ILE A O 1
ATOM 1890 N N . LYS A 1 231 ? 3.438 0.044 6.938 1 96.25 231 LYS A N 1
ATOM 1891 C CA . LYS A 1 231 ? 2.195 -0.639 6.59 1 96.25 231 LYS A CA 1
ATOM 1892 C C . LYS A 1 231 ? 1.218 -0.631 7.762 1 96.25 231 LYS A C 1
ATOM 1894 O O . LYS A 1 231 ? 0.14 -1.226 7.68 1 96.25 231 LYS A O 1
ATOM 1899 N N . ALA A 1 232 ? 1.571 0.061 8.875 1 96.31 232 ALA A N 1
ATOM 1900 C CA . ALA A 1 232 ? 0.721 0.072 10.062 1 96.31 232 ALA A CA 1
ATOM 1901 C C . ALA A 1 232 ? 0.265 1.488 10.398 1 96.31 232 ALA A C 1
ATOM 1903 O O . ALA A 1 232 ? 1.079 2.414 10.453 1 96.31 232 ALA A O 1
ATOM 1904 N N . ILE A 1 233 ? -1.04 1.65 10.656 1 96.69 233 ILE A N 1
ATOM 1905 C CA . ILE A 1 233 ? -1.561 2.98 10.953 1 96.69 233 ILE A CA 1
ATOM 1906 C C . ILE A 1 233 ? -2.643 2.887 12.031 1 96.69 233 ILE A C 1
ATOM 1908 O O . ILE A 1 233 ? -3.057 3.902 12.594 1 96.69 233 ILE A O 1
ATOM 1912 N N . GLU A 1 234 ? -3.09 1.715 12.359 1 94.5 234 GLU A N 1
ATOM 1913 C CA . GLU A 1 234 ? -4.316 1.493 13.117 1 94.5 234 GLU A CA 1
ATOM 1914 C C . GLU A 1 234 ? -4.172 2 14.555 1 94.5 234 GLU A C 1
ATOM 1916 O O . GLU A 1 234 ? -5.148 2.443 15.156 1 94.5 234 GLU A O 1
ATOM 1921 N N . LYS A 1 235 ? -2.953 1.929 15.078 1 92.31 235 LYS A N 1
ATOM 1922 C CA . LYS A 1 235 ? -2.75 2.445 16.422 1 92.31 235 LYS A CA 1
ATOM 1923 C C . LYS A 1 235 ? -3.094 3.928 16.5 1 92.31 235 LYS A C 1
ATOM 1925 O O . LYS A 1 235 ? -3.613 4.398 17.516 1 92.31 235 LYS A O 1
ATOM 1930 N N . HIS A 1 236 ? -2.799 4.664 15.484 1 94.62 236 HIS A N 1
ATOM 1931 C CA . HIS A 1 236 ? -3.105 6.09 15.422 1 94.62 236 HIS A CA 1
ATOM 1932 C C . HIS A 1 236 ? -4.543 6.324 14.961 1 94.62 236 HIS A C 1
ATOM 1934 O O . HIS A 1 236 ? -5.297 7.043 15.617 1 94.62 236 HIS A O 1
ATOM 1940 N N . SER A 1 237 ? -4.914 5.66 13.891 1 96 237 SER A N 1
ATOM 1941 C CA . SER A 1 237 ? -6.113 6 13.133 1 96 237 SER A CA 1
ATOM 1942 C C . SER A 1 237 ? -7.375 5.668 13.914 1 96 237 SER A C 1
ATOM 1944 O O . SER A 1 237 ? -8.414 6.312 13.742 1 96 237 SER A O 1
ATOM 1946 N N . ARG A 1 238 ? -7.332 4.727 14.828 1 93.62 238 ARG A N 1
ATOM 1947 C CA . ARG A 1 238 ? -8.508 4.348 15.602 1 93.62 238 ARG A CA 1
ATOM 1948 C C . ARG A 1 238 ? -8.992 5.508 16.469 1 93.62 238 ARG A C 1
ATOM 1950 O O . ARG A 1 238 ? -10.148 5.539 16.891 1 93.62 238 ARG A O 1
ATOM 1957 N N . LEU A 1 239 ? -8.125 6.457 16.688 1 93.81 239 LEU A N 1
ATOM 1958 C CA . LEU A 1 239 ? -8.438 7.535 17.625 1 93.81 239 LEU A CA 1
ATOM 1959 C C . LEU A 1 239 ? -9.062 8.719 16.891 1 93.81 239 LEU A C 1
ATOM 1961 O O . LEU A 1 239 ? -9.68 9.586 17.516 1 93.81 239 LEU A O 1
ATOM 1965 N N . TRP A 1 240 ? -8.945 8.766 15.562 1 96.38 240 TRP A N 1
ATOM 1966 C CA . TRP A 1 240 ? -9.453 9.961 14.898 1 96.38 240 TRP A CA 1
ATOM 1967 C C . TRP A 1 240 ? -10.391 9.586 13.75 1 96.38 240 TRP A C 1
ATOM 1969 O O . TRP A 1 240 ? -10.984 10.461 13.117 1 96.38 240 TRP A O 1
ATOM 1979 N N . THR A 1 241 ? -10.594 8.336 13.453 1 97.12 241 THR A N 1
ATOM 1980 C CA . THR A 1 241 ? -11.344 7.855 12.289 1 97.12 241 THR A CA 1
ATOM 1981 C C . THR A 1 241 ? -12.773 8.375 12.32 1 97.12 241 THR A C 1
ATOM 1983 O O . THR A 1 241 ? -13.367 8.641 11.266 1 97.12 241 THR A O 1
ATOM 1986 N N . ASP A 1 242 ? -13.359 8.602 13.508 1 96.06 242 ASP A N 1
ATOM 1987 C CA . ASP A 1 242 ? -14.773 8.953 13.617 1 96.06 242 ASP A CA 1
ATOM 1988 C C . ASP A 1 242 ? -14.953 10.469 13.711 1 96.06 242 ASP A C 1
ATOM 1990 O O . ASP A 1 242 ? -16.062 10.945 13.969 1 96.06 242 ASP A O 1
ATOM 1994 N N . ALA A 1 243 ? -13.938 11.242 13.523 1 97.5 243 ALA A N 1
ATOM 1995 C CA . ALA A 1 243 ? -14.039 12.703 13.547 1 97.5 243 ALA A CA 1
ATOM 1996 C C . ALA A 1 243 ? -14.891 13.211 12.383 1 97.5 243 ALA A C 1
ATOM 1998 O O . ALA A 1 243 ? -15.078 12.508 11.391 1 97.5 243 ALA A O 1
ATOM 1999 N N . ASP A 1 244 ? -15.453 14.398 12.539 1 97.81 244 ASP A N 1
ATOM 2000 C CA . ASP A 1 244 ? -16.281 15.016 11.5 1 97.81 244 ASP A CA 1
ATOM 2001 C C . ASP A 1 244 ? -15.414 15.758 10.484 1 97.81 244 ASP A C 1
ATOM 2003 O O . ASP A 1 244 ? -15.781 15.875 9.312 1 97.81 244 ASP A O 1
ATOM 2007 N N . ILE A 1 245 ? -14.344 16.281 10.961 1 98.44 245 ILE A N 1
ATOM 2008 C CA . ILE A 1 245 ? -13.391 17 10.117 1 98.44 245 ILE A CA 1
ATOM 2009 C C . ILE A 1 245 ? -11.969 16.562 10.461 1 98.44 245 ILE A C 1
ATOM 2011 O O . ILE A 1 245 ? -11.562 16.594 11.625 1 98.44 245 ILE A O 1
ATOM 2015 N N . LEU A 1 246 ? -11.266 16.094 9.477 1 98.75 246 LEU A N 1
ATOM 2016 C CA . LEU A 1 246 ? -9.883 15.664 9.648 1 98.75 246 LEU A CA 1
ATOM 2017 C C . LEU A 1 246 ? -8.953 16.484 8.758 1 98.75 246 LEU A C 1
ATOM 2019 O O . LEU A 1 246 ? -9.211 16.656 7.566 1 98.75 246 LEU A O 1
ATOM 2023 N N . ILE A 1 247 ? -7.918 17.047 9.32 1 98.88 247 ILE A N 1
ATOM 2024 C CA . ILE A 1 247 ? -6.898 17.812 8.594 1 98.88 247 ILE A CA 1
ATOM 2025 C C . ILE A 1 247 ? -5.539 17.125 8.766 1 98.88 247 ILE A C 1
ATOM 2027 O O . ILE A 1 247 ? -5.023 17.031 9.875 1 98.88 247 ILE A O 1
ATOM 2031 N N . PHE A 1 248 ? -4.965 16.688 7.645 1 98.75 248 PHE A N 1
ATOM 2032 C CA . PHE A 1 248 ? -3.725 15.922 7.707 1 98.75 248 PHE A CA 1
ATOM 2033 C C . PHE A 1 248 ? -2.549 16.75 7.211 1 98.75 248 PHE A C 1
ATOM 2035 O O . PHE A 1 248 ? -2.723 17.656 6.387 1 98.75 248 PHE A O 1
ATOM 2042 N N . ASP A 1 249 ? -1.43 16.469 7.773 1 96.31 249 ASP A N 1
ATOM 2043 C CA . ASP A 1 249 ? -0.154 17 7.309 1 96.31 249 ASP A CA 1
ATOM 2044 C C . ASP A 1 249 ? 0.998 16.062 7.668 1 96.31 249 ASP A C 1
ATOM 2046 O O . ASP A 1 249 ? 1 15.461 8.742 1 96.31 249 ASP A O 1
ATOM 2050 N N . SER A 1 250 ? 1.901 15.812 6.781 1 94.38 250 SER A N 1
ATOM 2051 C CA . SER A 1 250 ? 3.121 15.055 7.027 1 94.38 250 SER A CA 1
ATOM 2052 C C . SER A 1 250 ? 4.184 15.352 5.973 1 94.38 250 SER A C 1
ATOM 2054 O O . SER A 1 250 ? 3.961 15.125 4.781 1 94.38 250 SER A O 1
ATOM 2056 N N . PHE A 1 251 ? 5.355 15.867 6.414 1 89.75 251 PHE A N 1
ATOM 2057 C CA . PHE A 1 251 ? 6.344 16.141 5.383 1 89.75 251 PHE A CA 1
ATOM 2058 C C . PHE A 1 251 ? 7.75 16.156 5.969 1 89.75 251 PHE A C 1
ATOM 2060 O O . PHE A 1 251 ? 8.578 15.312 5.617 1 89.75 251 PHE A O 1
ATOM 2067 N N . ALA A 1 252 ? 8.031 16.953 6.977 1 87.38 252 ALA A N 1
ATOM 2068 C CA . ALA A 1 252 ? 9.383 17.266 7.441 1 87.38 252 ALA A CA 1
ATOM 2069 C C . ALA A 1 252 ? 10.102 16.016 7.93 1 87.38 252 ALA A C 1
ATOM 2071 O O . ALA A 1 252 ? 11.32 15.891 7.777 1 87.38 252 ALA A O 1
ATOM 2072 N N . TRP A 1 253 ? 9.453 15.133 8.43 1 91.5 253 TRP A N 1
ATOM 2073 C CA . TRP A 1 253 ? 10.039 13.945 9.047 1 91.5 253 TRP A CA 1
ATOM 2074 C C . TRP A 1 253 ? 10.562 12.984 7.984 1 91.5 253 TRP A C 1
ATOM 2076 O O . TRP A 1 253 ? 11.383 12.109 8.281 1 91.5 253 TRP A O 1
ATOM 2086 N N . TRP A 1 254 ? 10.117 13.125 6.801 1 93 254 TRP A N 1
ATOM 2087 C CA . TRP A 1 254 ? 10.5 12.242 5.703 1 93 254 TRP A CA 1
ATOM 2088 C C . TRP A 1 254 ? 11.781 12.727 5.039 1 93 254 TRP A C 1
ATOM 2090 O O . TRP A 1 254 ? 12.297 12.078 4.125 1 93 2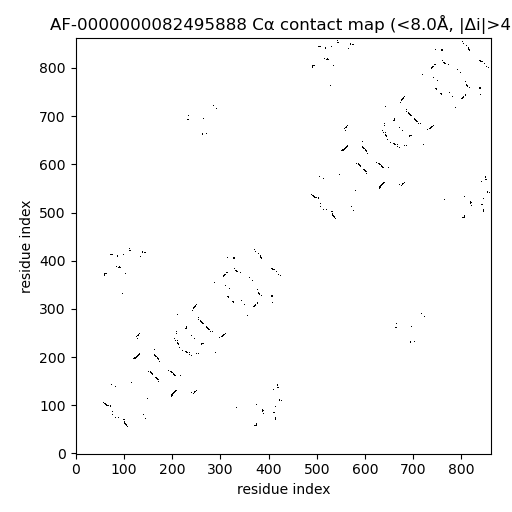54 TRP A O 1
ATOM 2100 N N . LEU A 1 255 ? 12.352 13.883 5.566 1 88.31 255 LEU A N 1
ATOM 2101 C CA . LEU A 1 255 ? 13.523 14.484 4.945 1 88.31 255 LEU A CA 1
ATOM 2102 C C . LEU A 1 255 ? 14.805 13.938 5.566 1 88.31 255 LEU A C 1
ATOM 2104 O O . LEU A 1 255 ? 15.906 14.297 5.148 1 88.31 255 LEU A O 1
ATOM 2108 N N . GLN A 1 256 ? 14.688 13.039 6.5 1 89.19 256 GLN A N 1
ATOM 2109 C CA . GLN A 1 256 ? 15.875 12.438 7.094 1 89.19 256 GLN A CA 1
ATOM 2110 C C . GLN A 1 256 ? 16.625 11.594 6.074 1 89.19 256 GLN A C 1
ATOM 2112 O O . GLN A 1 256 ? 16.031 11.008 5.168 1 89.19 256 GLN A O 1
ATOM 2117 N N . PRO A 1 257 ? 17.922 11.539 6.227 1 90.44 257 PRO A N 1
ATOM 2118 C CA . PRO A 1 257 ? 18.719 10.812 5.227 1 90.44 257 PRO A CA 1
ATOM 2119 C C . PRO A 1 257 ? 18.516 9.305 5.293 1 90.44 257 PRO A C 1
ATOM 2121 O O . PRO A 1 257 ? 18.578 8.617 4.27 1 90.44 257 PRO A O 1
ATOM 2124 N N . LYS A 1 258 ? 18.344 8.758 6.547 1 92.5 258 LYS A N 1
ATOM 2125 C CA . LYS A 1 258 ? 18.188 7.312 6.715 1 92.5 258 LYS A CA 1
ATOM 2126 C C . LYS A 1 258 ? 17.094 6.996 7.738 1 92.5 258 LYS A C 1
ATOM 2128 O O . LYS A 1 258 ? 16.766 7.832 8.578 1 92.5 258 LYS A O 1
ATOM 2133 N N . ALA A 1 259 ? 16.547 5.863 7.578 1 92.06 259 ALA A N 1
ATOM 2134 C CA . ALA A 1 259 ? 15.602 5.301 8.547 1 92.06 259 ALA A CA 1
ATOM 2135 C C . ALA A 1 259 ? 15.57 3.779 8.461 1 92.06 259 ALA A C 1
ATOM 2137 O O . ALA A 1 259 ? 16.234 3.186 7.605 1 92.06 259 ALA A O 1
ATOM 2138 N N . THR A 1 260 ? 15.062 3.195 9.445 1 96 260 THR A N 1
ATOM 2139 C CA . THR A 1 260 ? 14.82 1.756 9.414 1 96 260 THR A CA 1
ATOM 2140 C C . THR A 1 260 ? 13.352 1.458 9.141 1 96 260 THR A C 1
ATOM 2142 O O . THR A 1 260 ? 12.461 2.01 9.805 1 96 260 THR A O 1
ATOM 2145 N N . LEU A 1 261 ? 13.086 0.637 8.133 1 95.81 261 LEU A N 1
ATOM 2146 C CA . LEU A 1 261 ? 11.719 0.201 7.852 1 95.81 261 LEU A CA 1
ATOM 2147 C C . LEU A 1 261 ? 11.406 -1.104 8.57 1 95.81 261 LEU A C 1
ATOM 2149 O O . LEU A 1 261 ? 12.234 -2.014 8.609 1 95.81 261 LEU A O 1
ATOM 2153 N N . LEU A 1 262 ? 10.266 -1.128 9.156 1 96.75 262 LEU A N 1
ATOM 2154 C CA . LEU A 1 262 ? 9.797 -2.309 9.867 1 96.75 262 LEU A CA 1
ATOM 2155 C C . LEU A 1 262 ? 8.641 -2.971 9.125 1 96.75 262 LEU A C 1
ATOM 2157 O O . LEU A 1 262 ? 7.695 -2.295 8.711 1 96.75 262 LEU A O 1
ATOM 2161 N N . TRP A 1 263 ? 8.727 -4.262 8.859 1 94.25 263 TRP A N 1
ATOM 2162 C CA . TRP A 1 263 ? 7.617 -5.109 8.445 1 94.25 263 TRP A CA 1
ATOM 2163 C C . TRP A 1 263 ? 7.18 -6.027 9.586 1 94.25 263 TRP A C 1
ATOM 2165 O O . TRP A 1 263 ? 8.016 -6.684 10.219 1 94.25 263 TRP A O 1
ATOM 2175 N N . GLY A 1 264 ? 5.871 -6.016 9.836 1 91.69 264 GLY A N 1
ATOM 2176 C CA . GLY A 1 264 ? 5.371 -6.73 11 1 91.69 264 GLY A CA 1
ATOM 2177 C C . GLY A 1 264 ? 5.141 -5.832 12.195 1 91.69 264 GLY A C 1
ATOM 2178 O O . GLY A 1 264 ? 4.75 -4.672 12.047 1 91.69 264 GLY A O 1
ATOM 2179 N N . SER A 1 265 ? 5.227 -6.363 13.398 1 88.38 265 SER A N 1
ATOM 2180 C CA . SER A 1 265 ? 4.941 -5.598 14.602 1 88.38 265 SER A CA 1
ATOM 2181 C C . SER A 1 265 ? 6.184 -5.457 15.477 1 88.38 265 SER A C 1
ATOM 2183 O O . SER A 1 265 ? 7.043 -6.344 15.492 1 88.38 265 SER A O 1
ATOM 2185 N N . PHE A 1 266 ? 6.211 -4.332 16.156 1 87.12 266 PHE A N 1
ATOM 2186 C CA . PHE A 1 266 ? 7.312 -4.105 17.078 1 87.12 266 PHE A CA 1
ATOM 2187 C C . PHE A 1 266 ? 7.398 -5.227 18.109 1 87.12 266 PHE A C 1
ATOM 2189 O O . PHE A 1 266 ? 6.379 -5.645 18.672 1 87.12 266 PHE A O 1
ATOM 2196 N N . GLY A 1 267 ? 8.562 -5.82 18.328 1 83.31 267 GLY A N 1
ATOM 2197 C CA . GLY A 1 267 ? 8.781 -6.824 19.359 1 83.31 267 GLY A CA 1
ATOM 2198 C C . GLY A 1 267 ? 8.438 -8.227 18.906 1 83.31 267 GLY A C 1
ATOM 2199 O O . GLY A 1 267 ? 8.68 -9.195 19.625 1 83.31 267 GLY A O 1
ATOM 2200 N N . SER A 1 268 ? 7.809 -8.375 17.734 1 85.62 268 SER A N 1
ATOM 2201 C CA . SER A 1 268 ? 7.457 -9.695 17.203 1 85.62 268 SER A CA 1
ATOM 2202 C C . SER A 1 268 ? 8.688 -10.422 16.688 1 85.62 268 SER A C 1
ATOM 2204 O O . SER A 1 268 ? 9.609 -9.797 16.141 1 85.62 268 SER A O 1
ATOM 2206 N N . SER A 1 269 ? 8.633 -11.742 16.766 1 84.88 269 SER A N 1
ATOM 2207 C CA . SER A 1 269 ? 9.734 -12.562 16.281 1 84.88 269 SER A CA 1
ATOM 2208 C C . SER A 1 269 ? 9.781 -12.594 14.758 1 84.88 269 SER A C 1
ATOM 2210 O O . SER A 1 269 ? 10.828 -12.844 14.172 1 84.88 269 SER A O 1
ATOM 2212 N N . ASP A 1 270 ? 8.695 -12.273 14.164 1 83.69 270 ASP A N 1
ATOM 2213 C CA . ASP A 1 270 ? 8.625 -12.328 12.711 1 83.69 270 ASP A CA 1
ATOM 2214 C C . ASP A 1 270 ? 8.898 -10.961 12.094 1 83.69 270 ASP A C 1
ATOM 2216 O O . ASP A 1 270 ? 8.852 -10.805 10.875 1 83.69 270 ASP A O 1
ATOM 2220 N N . ALA A 1 271 ? 9.219 -10.031 12.977 1 91.69 271 ALA A N 1
ATOM 2221 C CA . ALA A 1 271 ? 9.445 -8.68 12.484 1 91.69 271 ALA A CA 1
ATOM 2222 C C . ALA A 1 271 ? 10.727 -8.594 11.664 1 91.69 271 ALA A C 1
ATOM 2224 O O . ALA A 1 271 ? 11.727 -9.227 11.992 1 91.69 271 ALA A O 1
ATOM 2225 N N . ILE A 1 272 ? 10.703 -7.883 10.625 1 94.69 272 ILE A N 1
ATOM 2226 C CA . ILE A 1 272 ? 11.867 -7.672 9.766 1 94.69 272 ILE A CA 1
ATOM 2227 C C . ILE A 1 272 ? 12.219 -6.188 9.734 1 94.69 272 ILE A C 1
ATOM 2229 O O . ILE A 1 272 ? 11.367 -5.344 9.445 1 94.69 272 ILE A O 1
ATOM 2233 N N . TYR A 1 273 ? 13.469 -5.883 10.109 1 94.81 273 TYR A N 1
ATOM 2234 C CA . TYR A 1 273 ? 13.992 -4.523 10.117 1 94.81 273 TYR A CA 1
ATOM 2235 C C . TYR A 1 273 ? 15 -4.316 8.992 1 94.81 273 TYR A C 1
ATOM 2237 O O . TYR A 1 273 ? 15.898 -5.137 8.789 1 94.81 273 TYR A O 1
ATOM 2245 N N . LYS A 1 274 ? 14.836 -3.266 8.25 1 94.69 274 LYS A N 1
ATOM 2246 C CA . LYS A 1 274 ? 15.773 -2.973 7.172 1 94.69 274 LYS A CA 1
ATOM 2247 C C . LYS A 1 274 ? 16.172 -1.501 7.176 1 94.69 274 LYS A C 1
ATOM 2249 O O . LYS A 1 274 ? 15.328 -0.621 7.012 1 94.69 274 LYS A O 1
ATOM 2254 N N . GLU A 1 275 ? 17.422 -1.232 7.379 1 94.25 275 GLU A N 1
ATOM 2255 C CA . GLU A 1 275 ? 17.922 0.131 7.25 1 94.25 275 GLU A CA 1
ATOM 2256 C C . GLU A 1 275 ? 17.969 0.568 5.789 1 94.25 275 GLU A C 1
ATOM 2258 O O . GLU A 1 275 ? 18.453 -0.172 4.93 1 94.25 275 GLU A O 1
ATOM 2263 N N . VAL A 1 276 ? 17.438 1.718 5.531 1 92.44 276 VAL A N 1
ATOM 2264 C CA . VAL A 1 276 ? 17.375 2.203 4.156 1 92.44 276 VAL A CA 1
ATOM 2265 C C . VAL A 1 276 ? 17.781 3.674 4.105 1 92.44 276 VAL A C 1
ATOM 2267 O O . VAL A 1 276 ? 17.672 4.391 5.102 1 92.44 276 VAL A O 1
ATOM 2270 N N . ARG A 1 277 ? 18.344 4.031 2.967 1 92.25 277 ARG A N 1
ATOM 2271 C CA . ARG A 1 277 ? 18.391 5.457 2.662 1 92.25 277 ARG A CA 1
ATOM 2272 C C . ARG A 1 277 ? 17.016 6 2.324 1 92.25 277 ARG A C 1
ATOM 2274 O O . ARG A 1 277 ? 16.312 5.441 1.478 1 92.25 277 ARG A O 1
ATOM 2281 N N . MET A 1 278 ? 16.625 7.066 2.934 1 87.81 278 MET A N 1
ATOM 2282 C CA . MET A 1 278 ? 15.281 7.602 2.748 1 87.81 278 MET A CA 1
ATOM 2283 C C . MET A 1 278 ? 15.102 8.141 1.333 1 87.81 278 MET A C 1
ATOM 2285 O O . MET A 1 278 ? 16 8.781 0.788 1 87.81 278 MET A O 1
ATOM 2289 N N . ARG A 1 279 ? 13.922 7.871 0.773 1 87.69 279 ARG A N 1
ATOM 2290 C CA . ARG A 1 279 ? 13.492 8.305 -0.552 1 87.69 279 ARG A CA 1
ATOM 2291 C C . ARG A 1 279 ? 12.023 8.711 -0.543 1 87.69 279 ARG A C 1
ATOM 2293 O O . ARG A 1 279 ? 11.266 8.289 0.331 1 87.69 279 ARG A O 1
ATOM 2300 N N . PRO A 1 280 ? 11.703 9.547 -1.531 1 91.75 280 PRO A N 1
ATOM 2301 C CA . PRO A 1 280 ? 10.297 9.938 -1.629 1 91.75 280 PRO A CA 1
ATOM 2302 C C . PRO A 1 280 ? 9.359 8.742 -1.777 1 91.75 280 PRO A C 1
ATOM 2304 O O . PRO A 1 280 ? 8.188 8.82 -1.405 1 91.75 280 PRO A O 1
ATOM 2307 N N . ARG A 1 281 ? 9.914 7.656 -2.223 1 93.5 281 ARG A N 1
ATOM 2308 C CA . ARG A 1 281 ? 9.125 6.445 -2.443 1 93.5 281 ARG A CA 1
ATOM 2309 C C . ARG A 1 281 ? 8.547 5.922 -1.134 1 93.5 281 ARG A C 1
ATOM 2311 O O . ARG A 1 281 ? 7.426 5.406 -1.104 1 93.5 281 ARG A O 1
ATOM 2318 N N . PHE A 1 282 ? 9.312 6.043 -0.066 1 95.5 282 PHE A N 1
ATOM 2319 C CA . PHE A 1 282 ? 8.828 5.551 1.218 1 95.5 282 PHE A CA 1
ATOM 2320 C C . PHE A 1 282 ? 7.719 6.449 1.761 1 95.5 282 PHE A C 1
ATOM 2322 O O . PHE A 1 282 ? 6.801 5.977 2.43 1 95.5 282 PHE A O 1
ATOM 2329 N N . PHE A 1 283 ? 7.855 7.75 1.473 1 96.44 283 PHE A N 1
ATOM 2330 C CA . PHE A 1 283 ? 6.758 8.672 1.742 1 96.44 283 PHE A CA 1
ATOM 2331 C C . PHE A 1 283 ? 5.5 8.25 0.993 1 96.44 283 PHE A C 1
ATOM 2333 O O . PHE A 1 283 ? 4.41 8.211 1.57 1 96.44 283 PHE A O 1
ATOM 2340 N N . GLU A 1 284 ? 5.594 7.871 -0.235 1 96.94 284 GLU A N 1
ATOM 2341 C CA . GLU A 1 284 ? 4.48 7.406 -1.059 1 96.94 284 GLU A CA 1
ATOM 2342 C C . GLU A 1 284 ? 3.857 6.141 -0.481 1 96.94 284 GLU A C 1
ATOM 2344 O O . GLU A 1 284 ? 2.633 6.02 -0.419 1 96.94 284 GLU A O 1
ATOM 2349 N N . MET A 1 285 ? 4.688 5.168 -0.069 1 97 285 MET A N 1
ATOM 2350 C CA . MET A 1 285 ? 4.184 3.93 0.515 1 97 285 MET A CA 1
ATOM 2351 C C . MET A 1 285 ? 3.361 4.211 1.767 1 97 285 MET A C 1
ATOM 2353 O O . MET A 1 285 ? 2.297 3.621 1.962 1 97 285 MET A O 1
ATOM 2357 N N . ALA A 1 286 ? 3.85 5.125 2.598 1 97.62 286 ALA A N 1
ATOM 2358 C CA . ALA A 1 286 ? 3.133 5.5 3.812 1 97.62 286 ALA A CA 1
ATOM 2359 C C . ALA A 1 286 ? 1.802 6.168 3.479 1 97.62 286 ALA A C 1
ATOM 2361 O O . ALA A 1 286 ? 0.781 5.883 4.109 1 97.62 286 ALA A O 1
ATOM 2362 N N . LEU A 1 287 ? 1.808 7.035 2.502 1 98.12 287 LEU A N 1
ATOM 2363 C CA . LEU A 1 287 ? 0.587 7.723 2.092 1 98.12 287 LEU A CA 1
ATOM 2364 C C . LEU A 1 287 ? -0.425 6.734 1.521 1 98.12 287 LEU A C 1
ATOM 2366 O O . LEU A 1 287 ? -1.635 6.914 1.684 1 98.12 287 LEU A O 1
ATOM 2370 N N . ASN A 1 288 ? 0.087 5.703 0.855 1 98 288 ASN A N 1
ATOM 2371 C CA . ASN A 1 288 ? -0.818 4.668 0.362 1 98 288 ASN A CA 1
ATOM 2372 C C . ASN A 1 288 ? -1.488 3.916 1.508 1 98 288 ASN A C 1
ATOM 2374 O O . ASN A 1 288 ? -2.668 3.572 1.424 1 98 288 ASN A O 1
ATOM 2378 N N . THR A 1 289 ? -0.737 3.646 2.514 1 98.31 289 THR A N 1
ATOM 2379 C CA . THR A 1 289 ? -1.319 3.031 3.701 1 98.31 289 THR A CA 1
ATOM 2380 C C . THR A 1 289 ? -2.391 3.932 4.309 1 98.31 289 THR A C 1
ATOM 2382 O O . THR A 1 289 ? -3.477 3.467 4.656 1 98.31 289 THR A O 1
ATOM 2385 N N . TRP A 1 290 ? -2.051 5.199 4.426 1 98.5 290 TRP A N 1
ATOM 2386 C CA . TRP A 1 290 ? -2.994 6.211 4.891 1 98.5 290 TRP A CA 1
ATOM 2387 C C . TRP A 1 290 ? -4.238 6.242 4.008 1 98.5 290 TRP A C 1
ATOM 2389 O O . TRP A 1 290 ? -5.363 6.211 4.512 1 98.5 290 TRP A O 1
ATOM 2399 N N . SER A 1 291 ? -4.066 6.258 2.738 1 98.38 291 SER A N 1
ATOM 2400 C CA . SER A 1 291 ? -5.152 6.293 1.763 1 98.38 291 SER A CA 1
ATOM 2401 C C . SER A 1 291 ? -6.035 5.055 1.875 1 98.38 291 SER A C 1
ATOM 2403 O O . SER A 1 291 ? -7.262 5.156 1.841 1 98.38 291 SER A O 1
ATOM 2405 N N . ASP A 1 292 ? -5.406 3.85 1.999 1 97.75 292 ASP A N 1
ATOM 2406 C CA . ASP A 1 292 ? -6.148 2.6 2.129 1 97.75 292 ASP A CA 1
ATOM 2407 C C . ASP A 1 292 ? -7.031 2.613 3.375 1 97.75 292 ASP A C 1
ATOM 2409 O O . ASP A 1 292 ? -8.18 2.17 3.332 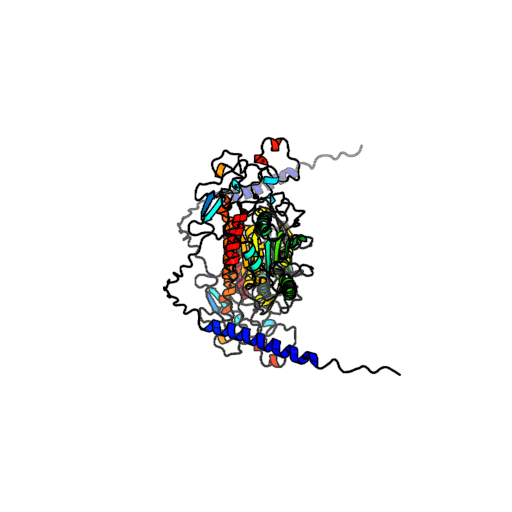1 97.75 292 ASP A O 1
ATOM 2413 N N . TRP A 1 293 ? -6.527 3.115 4.48 1 97.81 293 TRP A N 1
ATOM 2414 C CA . TRP A 1 293 ? -7.309 3.205 5.711 1 97.81 293 TRP A CA 1
ATOM 2415 C C . TRP A 1 293 ? -8.539 4.082 5.512 1 97.81 293 TRP A C 1
ATOM 2417 O O . TRP A 1 293 ? -9.656 3.695 5.875 1 97.81 293 TRP A O 1
ATOM 2427 N N . LEU A 1 294 ? -8.289 5.281 4.957 1 98.38 294 LEU A N 1
ATOM 2428 C CA . LEU A 1 294 ? -9.391 6.215 4.758 1 98.38 294 LEU A CA 1
ATOM 2429 C C . LEU A 1 294 ? -10.477 5.59 3.881 1 98.38 294 LEU A C 1
ATOM 2431 O O . LEU A 1 294 ? -11.664 5.668 4.207 1 98.38 294 LEU A O 1
ATOM 2435 N N . GLU A 1 295 ? -10.055 4.988 2.83 1 96.69 295 GLU A N 1
ATOM 2436 C CA . GLU A 1 295 ? -10.984 4.41 1.869 1 96.69 295 GLU A CA 1
ATOM 2437 C C . GLU A 1 295 ? -11.898 3.383 2.535 1 96.69 295 GLU A C 1
ATOM 2439 O O . GLU A 1 295 ? -13.086 3.309 2.227 1 96.69 295 GLU A O 1
ATOM 2444 N N . ILE A 1 296 ? -11.375 2.637 3.438 1 95.5 296 ILE A N 1
ATOM 2445 C CA . ILE A 1 296 ? -12.086 1.497 4.008 1 95.5 296 ILE A CA 1
ATOM 2446 C C . ILE A 1 296 ? -12.891 1.945 5.227 1 95.5 296 ILE A C 1
ATOM 2448 O O . ILE A 1 296 ? -13.992 1.457 5.461 1 95.5 296 ILE A O 1
ATOM 2452 N N . HIS A 1 297 ? -12.414 2.941 5.98 1 96.56 297 HIS A N 1
ATOM 2453 C CA . HIS A 1 297 ? -12.953 3.084 7.328 1 96.56 297 HIS A CA 1
ATOM 2454 C C . HIS A 1 297 ? -13.688 4.41 7.492 1 96.56 297 HIS A C 1
ATOM 2456 O O . HIS A 1 297 ? -14.5 4.566 8.406 1 96.56 297 HIS A O 1
ATOM 2462 N N . ILE A 1 298 ? -13.438 5.359 6.629 1 97 298 ILE A N 1
ATOM 2463 C CA . ILE A 1 298 ? -14 6.691 6.824 1 97 298 ILE A CA 1
ATOM 2464 C C . ILE A 1 298 ? -15.453 6.711 6.34 1 97 298 ILE A C 1
ATOM 2466 O O . ILE A 1 298 ? -15.789 6.086 5.332 1 97 298 ILE A O 1
ATOM 2470 N N . ASN A 1 299 ? -16.297 7.375 7.074 1 96.5 299 ASN A N 1
ATOM 2471 C CA . ASN A 1 299 ? -17.656 7.676 6.605 1 96.5 299 ASN A CA 1
ATOM 2472 C C . ASN A 1 299 ? -17.656 8.805 5.578 1 96.5 299 ASN A C 1
ATOM 2474 O O . ASN A 1 299 ? -17.516 9.977 5.938 1 96.5 299 ASN A O 1
ATOM 2478 N N . ARG A 1 300 ? -17.906 8.461 4.367 1 94 300 ARG A N 1
ATOM 2479 C CA . ARG A 1 300 ? -17.703 9.359 3.232 1 94 300 ARG A CA 1
ATOM 2480 C C . ARG A 1 300 ? -18.75 10.469 3.232 1 94 300 ARG A C 1
ATOM 2482 O O . ARG A 1 300 ? -18.547 11.531 2.633 1 94 300 ARG A O 1
ATOM 2489 N N . THR A 1 301 ? -19.859 10.289 3.93 1 94.5 301 THR A N 1
ATOM 2490 C CA . THR A 1 301 ? -20.938 11.273 3.922 1 94.5 301 THR A CA 1
ATOM 2491 C C . THR A 1 301 ? -20.812 12.227 5.105 1 94.5 301 THR A C 1
ATOM 2493 O O . THR A 1 301 ? -21.25 13.375 5.039 1 94.5 301 THR A O 1
ATOM 2496 N N . ARG A 1 302 ? -20.109 11.781 6.039 1 95.44 302 ARG A N 1
ATOM 2497 C CA . ARG A 1 302 ? -20.062 12.562 7.273 1 95.44 302 ARG A CA 1
ATOM 2498 C C . ARG A 1 302 ? -18.75 13.32 7.391 1 95.44 302 ARG A C 1
ATOM 2500 O O . ARG A 1 302 ? -18.734 14.492 7.77 1 95.44 302 ARG A O 1
ATOM 2507 N N . THR A 1 303 ? -17.672 12.664 7.102 1 97.94 303 THR A N 1
ATOM 2508 C CA . THR A 1 303 ? -16.344 13.195 7.434 1 97.94 303 THR A CA 1
ATOM 2509 C C . THR A 1 303 ? -15.805 14.039 6.285 1 97.94 303 THR A C 1
ATOM 2511 O O . THR A 1 303 ? -15.789 13.594 5.133 1 97.94 303 THR A O 1
ATOM 2514 N N . LYS A 1 304 ? -15.406 15.266 6.602 1 98.12 304 LYS A N 1
ATOM 2515 C CA . LYS A 1 304 ? -14.688 16.109 5.656 1 98.12 304 LYS A CA 1
ATOM 2516 C C . LYS A 1 304 ? -13.18 15.953 5.82 1 98.12 304 LYS A C 1
ATOM 2518 O O . LYS A 1 304 ? -12.664 16 6.941 1 98.12 304 LYS A O 1
ATOM 2523 N N . LEU A 1 305 ? -12.547 15.727 4.719 1 98.62 305 LEU A N 1
ATOM 2524 C CA . LEU A 1 305 ? -11.117 15.438 4.762 1 98.62 305 LEU A CA 1
ATOM 2525 C C . LEU A 1 305 ? -10.312 16.547 4.09 1 98.62 305 LEU A C 1
ATOM 2527 O O . LEU A 1 305 ? -10.688 17.031 3.018 1 98.62 305 LEU A O 1
ATOM 2531 N N . PHE A 1 306 ? -9.242 16.969 4.754 1 98.75 306 PHE A N 1
ATOM 2532 C CA . PHE A 1 306 ? -8.312 17.953 4.23 1 98.75 306 PHE A CA 1
ATOM 2533 C C . PHE A 1 306 ? -6.875 17.453 4.328 1 98.75 306 PHE A C 1
ATOM 2535 O O . PHE A 1 306 ? -6.535 16.703 5.242 1 98.75 306 PHE A O 1
ATOM 2542 N N . PHE A 1 307 ? -6.07 17.812 3.438 1 98.81 307 PHE A N 1
ATOM 2543 C CA . PHE A 1 307 ? -4.633 17.562 3.49 1 98.81 307 PHE A CA 1
ATOM 2544 C C . PHE A 1 307 ? -3.854 18.828 3.182 1 98.81 307 PHE A C 1
ATOM 2546 O O . PHE A 1 307 ? -4.02 19.422 2.113 1 98.81 307 PHE A O 1
ATOM 2553 N N . MET A 1 308 ? -3.035 19.281 4.141 1 98.25 308 MET A N 1
ATOM 2554 C CA . MET A 1 308 ? -2.205 20.469 3.967 1 98.25 308 MET A CA 1
ATOM 2555 C C . MET A 1 308 ? -0.947 20.141 3.168 1 98.25 308 MET A C 1
ATOM 2557 O O . MET A 1 308 ? -0.272 19.156 3.443 1 98.25 308 MET A O 1
ATOM 2561 N N . SER A 1 309 ? -0.66 21 2.203 1 97.06 309 SER A N 1
ATOM 2562 C CA . SER A 1 309 ? 0.605 20.812 1.501 1 97.06 309 SER A CA 1
ATOM 2563 C C . SER A 1 309 ? 1.789 21.188 2.383 1 97.06 309 SER A C 1
ATOM 2565 O O . SER A 1 309 ? 1.606 21.625 3.521 1 97.06 309 SER A O 1
ATOM 2567 N N . LEU A 1 310 ? 2.928 21.047 1.88 1 94.44 310 LEU A N 1
ATOM 2568 C CA . LEU A 1 310 ? 4.16 21.234 2.633 1 94.44 310 LEU A CA 1
ATOM 2569 C C . LEU A 1 310 ? 4.316 22.703 3.039 1 94.44 310 LEU A C 1
ATOM 2571 O O . LEU A 1 310 ? 4.105 23.609 2.225 1 94.44 310 LEU A O 1
ATOM 2575 N N . SER A 1 311 ? 4.555 22.875 4.289 1 95.81 311 SER A N 1
ATOM 2576 C CA . SER A 1 311 ? 5.027 24.172 4.754 1 95.81 311 SER A CA 1
ATOM 2577 C C . SER A 1 311 ? 6.531 24.328 4.559 1 95.81 311 SER A C 1
ATOM 2579 O O . SER A 1 311 ? 7.312 23.516 5.062 1 95.81 311 SER A O 1
ATOM 2581 N N . PRO A 1 312 ? 6.961 25.328 3.855 1 95.12 312 PRO A N 1
ATOM 2582 C CA . PRO A 1 312 ? 8.383 25.438 3.508 1 95.12 312 PRO A CA 1
ATOM 2583 C C . PRO A 1 312 ? 9.258 25.812 4.699 1 95.12 312 PRO A C 1
ATOM 2585 O O . PRO A 1 312 ? 8.781 26.453 5.637 1 95.12 312 PRO A O 1
ATOM 2588 N N . TYR A 1 313 ? 10.555 25.391 4.566 1 94.38 313 TYR A N 1
ATOM 2589 C CA . TYR A 1 313 ? 11.625 25.875 5.422 1 94.38 313 TYR A CA 1
ATOM 2590 C C . TYR A 1 313 ? 12.375 27.031 4.754 1 94.38 313 TYR A C 1
ATOM 2592 O O . TYR A 1 313 ? 12.391 27.141 3.523 1 94.38 313 TYR A O 1
ATOM 2600 N N . HIS A 1 314 ? 13 27.859 5.574 1 97.12 314 HIS A N 1
ATOM 2601 C CA . HIS A 1 314 ? 13.797 28.953 5.043 1 97.12 314 HIS A CA 1
ATOM 2602 C C . HIS A 1 314 ? 15.227 28.922 5.59 1 97.12 314 HIS A C 1
ATOM 2604 O O . HIS A 1 314 ? 15.672 29.875 6.23 1 97.12 314 HIS A O 1
ATOM 2610 N N . PRO A 1 315 ? 15.906 27.812 5.227 1 95.06 315 PRO A N 1
ATOM 2611 C CA . PRO A 1 315 ? 17.25 27.625 5.777 1 95.06 315 PRO A CA 1
ATOM 2612 C C . PRO A 1 315 ? 18.328 28.328 4.961 1 95.06 315 PRO A C 1
ATOM 2614 O O . PRO A 1 315 ? 19.453 28.484 5.426 1 95.06 315 PRO A O 1
ATOM 2617 N N . LEU A 1 316 ? 17.969 28.781 3.762 1 95.75 316 LEU A N 1
ATOM 2618 C CA . LEU A 1 316 ? 18.969 29.328 2.859 1 95.75 316 LEU A CA 1
ATOM 2619 C C . LEU A 1 316 ? 18.609 30.734 2.408 1 95.75 316 LEU A C 1
ATOM 2621 O O . LEU A 1 316 ? 17.734 30.906 1.554 1 95.75 316 LEU A O 1
ATOM 2625 N N . GLY A 1 317 ? 19.422 31.656 2.834 1 95.75 317 GLY A N 1
ATOM 2626 C CA . GLY A 1 317 ? 19.203 33.031 2.441 1 95.75 317 GLY A CA 1
ATOM 2627 C C . GLY A 1 317 ? 19.422 33.281 0.961 1 95.75 317 GLY A C 1
ATOM 2628 O O . GLY A 1 317 ? 18.859 34.219 0.388 1 95.75 317 GLY A O 1
ATOM 2629 N N . GLU A 1 318 ? 20.172 32.375 0.274 1 95.31 318 GLU A N 1
ATOM 2630 C CA . GLU A 1 318 ? 20.469 32.469 -1.151 1 95.31 318 GLU A CA 1
ATOM 2631 C C . GLU A 1 318 ? 19.188 32.469 -1.981 1 95.31 318 GLU A C 1
ATOM 2633 O O . GLU A 1 318 ? 19.141 33.062 -3.068 1 95.31 318 GLU A O 1
ATOM 2638 N N . ASP A 1 319 ? 18.188 31.938 -1.446 1 95.44 319 ASP A N 1
ATOM 2639 C CA . ASP A 1 319 ? 16.922 31.797 -2.156 1 95.44 319 ASP A CA 1
ATOM 2640 C C . ASP A 1 319 ? 16.281 33.156 -2.391 1 95.44 319 ASP A C 1
ATOM 2642 O O . ASP A 1 319 ? 15.422 33.312 -3.268 1 95.44 319 ASP A O 1
ATOM 2646 N N . TRP A 1 320 ? 16.656 34.156 -1.586 1 95.62 320 TRP A N 1
ATOM 2647 C CA . TRP A 1 320 ? 16.078 35.469 -1.775 1 95.62 320 TRP A CA 1
ATOM 2648 C C . TRP A 1 320 ? 17.156 36.531 -1.82 1 95.62 320 TRP A C 1
ATOM 2650 O O . TRP A 1 320 ? 16.922 37.688 -1.414 1 95.62 320 TRP A O 1
ATOM 2660 N N . GLY A 1 321 ? 18.422 36.188 -2.148 1 93.56 321 GLY A N 1
ATOM 2661 C CA . GLY A 1 321 ? 19.469 37.125 -2.543 1 93.56 321 GLY A CA 1
ATOM 2662 C C . GLY A 1 321 ? 20.406 37.469 -1.411 1 93.56 321 GLY A C 1
ATOM 2663 O O . GLY A 1 321 ? 21.203 38.406 -1.521 1 93.56 321 GLY A O 1
ATOM 2664 N N . LYS A 1 322 ? 20.391 36.781 -0.334 1 94.62 322 LYS A N 1
ATOM 2665 C CA . LYS A 1 322 ? 21.344 37 0.75 1 94.62 322 LYS A CA 1
ATOM 2666 C C . LYS A 1 322 ? 22.594 36.156 0.579 1 94.62 322 LYS A C 1
ATOM 2668 O O . LYS A 1 322 ? 22.656 35.281 -0.299 1 94.62 322 LYS A O 1
ATOM 2673 N N . ASP A 1 323 ? 23.562 36.469 1.37 1 91.75 323 ASP A N 1
ATOM 2674 C CA . ASP A 1 323 ? 24.828 35.75 1.312 1 91.75 323 ASP A CA 1
ATOM 2675 C C . ASP A 1 323 ? 24.703 34.344 1.882 1 91.75 323 ASP A C 1
ATOM 2677 O O . ASP A 1 323 ? 23.766 34.062 2.629 1 91.75 323 ASP A O 1
ATOM 2681 N N . ARG A 1 324 ? 25.656 33.562 1.528 1 91.44 324 ARG A N 1
ATOM 2682 C CA . ARG A 1 324 ? 25.719 32.219 2.051 1 91.44 324 ARG A CA 1
ATOM 2683 C C . ARG A 1 324 ? 25.812 32.219 3.574 1 91.44 324 ARG A C 1
ATOM 2685 O O . ARG A 1 324 ? 26.484 33.062 4.164 1 91.44 324 ARG A O 1
ATOM 2692 N N . GLY A 1 325 ? 25.125 31.359 4.137 1 90.81 325 GLY A N 1
ATOM 2693 C CA . GLY A 1 325 ? 25.156 31.234 5.586 1 90.81 325 GLY A CA 1
ATOM 2694 C C . GLY A 1 325 ? 24.016 31.953 6.285 1 90.81 325 GLY A C 1
ATOM 2695 O O . GLY A 1 325 ? 23.797 31.766 7.484 1 90.81 325 GLY A O 1
ATOM 2696 N N . GLN A 1 326 ? 23.297 32.75 5.535 1 94.38 326 GLN A N 1
ATOM 2697 C CA . GLN A 1 326 ? 22.141 33.438 6.109 1 94.38 326 GLN A CA 1
ATOM 2698 C C . GLN A 1 326 ? 20.875 32.594 5.93 1 94.38 326 GLN A C 1
ATOM 2700 O O . GLN A 1 326 ? 20.812 31.719 5.07 1 94.38 326 GLN A O 1
ATOM 2705 N N . ASN A 1 327 ? 19.953 32.75 6.812 1 97.5 327 ASN A N 1
ATOM 2706 C CA . ASN A 1 327 ? 18.656 32.094 6.758 1 97.5 327 ASN A CA 1
ATOM 2707 C C . ASN A 1 327 ? 17.531 33.031 7.219 1 97.5 327 ASN A C 1
ATOM 2709 O O . ASN A 1 327 ? 17.594 34.25 6.992 1 97.5 327 ASN A O 1
ATOM 2713 N N . CYS A 1 328 ? 16.531 32.5 7.84 1 97.62 328 CYS A N 1
ATOM 2714 C CA . CYS A 1 328 ? 15.375 33.312 8.203 1 97.62 328 CYS A CA 1
ATOM 2715 C C . CYS A 1 328 ? 15.727 34.281 9.312 1 97.62 328 CYS A C 1
ATOM 2717 O O . CYS A 1 328 ? 14.969 35.219 9.578 1 97.62 328 CYS A O 1
ATOM 2719 N N . TYR A 1 329 ? 16.875 34.125 9.953 1 96.88 329 TYR A N 1
ATOM 2720 C CA . TYR A 1 329 ? 17.297 35 11.039 1 96.88 329 TYR A CA 1
ATOM 2721 C C . TYR A 1 329 ? 17.438 36.438 10.57 1 96.88 329 TYR A C 1
ATOM 2723 O O . TYR A 1 329 ? 18.078 36.719 9.555 1 96.88 329 TYR A O 1
ATOM 2731 N N . ASN A 1 330 ? 16.781 37.375 11.227 1 92.12 330 ASN A N 1
ATOM 2732 C CA . ASN A 1 330 ? 16.828 38.812 11.008 1 92.12 330 ASN A CA 1
ATOM 2733 C C . ASN A 1 330 ? 15.961 39.219 9.828 1 92.12 330 ASN A C 1
ATOM 2735 O O . ASN A 1 330 ? 16.031 40.375 9.367 1 92.12 330 ASN A O 1
ATOM 2739 N N . GLU A 1 331 ? 15.227 38.25 9.266 1 97.25 331 GLU A N 1
ATOM 2740 C CA . GLU A 1 331 ? 14.281 38.625 8.211 1 97.25 331 GLU A CA 1
ATOM 2741 C C . GLU A 1 331 ? 12.992 39.188 8.797 1 97.25 331 GLU A C 1
ATOM 2743 O O . GLU A 1 331 ? 12.398 38.594 9.695 1 97.25 331 GLU A O 1
ATOM 2748 N N . THR A 1 332 ? 12.531 40.312 8.281 1 96.88 332 THR A N 1
ATOM 2749 C CA . THR A 1 332 ? 11.406 41 8.922 1 96.88 332 THR A CA 1
ATOM 2750 C C . THR A 1 332 ? 10.305 41.312 7.91 1 96.88 332 THR A C 1
ATOM 2752 O O . THR A 1 332 ? 9.242 41.812 8.273 1 96.88 332 THR A O 1
ATOM 2755 N N . GLU A 1 333 ? 10.578 41 6.613 1 96.62 333 GLU A N 1
ATOM 2756 C CA . GLU A 1 333 ? 9.602 41.25 5.562 1 96.62 333 GLU A CA 1
ATOM 2757 C C . GLU A 1 333 ? 9.461 40.031 4.645 1 96.62 333 GLU A C 1
ATOM 2759 O O . GLU A 1 333 ? 10.398 39.25 4.5 1 96.62 333 GLU A O 1
ATOM 2764 N N . PRO A 1 334 ? 8.289 39.906 3.986 1 97.88 334 PRO A N 1
ATOM 2765 C CA . PRO A 1 334 ? 8.117 38.812 3.025 1 97.88 334 PRO A CA 1
ATOM 2766 C C . PRO A 1 334 ? 8.93 39 1.752 1 97.88 334 PRO A C 1
ATOM 2768 O O . PRO A 1 334 ? 9.477 40.094 1.529 1 97.88 334 PRO A O 1
ATOM 2771 N N . ILE A 1 335 ? 9.109 37.906 1.069 1 97.06 335 ILE A N 1
ATOM 2772 C CA . ILE A 1 335 ? 9.641 38 -0.287 1 97.06 335 ILE A CA 1
ATOM 2773 C C . ILE A 1 335 ? 8.57 38.562 -1.224 1 97.06 335 ILE A C 1
ATOM 2775 O O . ILE A 1 335 ? 7.477 38 -1.334 1 97.06 335 ILE A O 1
ATOM 2779 N N . LEU A 1 336 ? 8.852 39.625 -1.883 1 93.5 336 LEU A N 1
ATOM 2780 C CA . LEU A 1 336 ? 7.844 40.312 -2.676 1 93.5 336 LEU A CA 1
ATOM 2781 C C . LEU A 1 336 ? 7.926 39.906 -4.141 1 93.5 336 LEU A C 1
ATOM 2783 O O . LEU A 1 336 ? 6.988 40.125 -4.91 1 93.5 336 LEU A O 1
ATOM 2787 N N . LYS A 1 337 ? 9.031 39.344 -4.469 1 91.25 337 LYS A N 1
ATOM 2788 C CA . LYS A 1 337 ? 9.156 38.844 -5.844 1 91.25 337 LYS A CA 1
ATOM 2789 C C . LYS A 1 337 ? 8.086 37.812 -6.168 1 91.25 337 LYS A C 1
ATOM 2791 O O . LYS A 1 337 ? 7.926 36.844 -5.441 1 91.25 337 LYS A O 1
ATOM 2796 N N . LYS A 1 338 ? 7.461 38 -7.285 1 90.62 338 LYS A N 1
ATOM 2797 C CA . LYS A 1 338 ? 6.379 37.125 -7.688 1 90.62 338 LYS A CA 1
ATOM 2798 C C . LYS A 1 338 ? 6.918 35.75 -8.078 1 90.62 338 LYS A C 1
ATOM 2800 O O . LYS A 1 338 ? 8.062 35.625 -8.5 1 90.62 338 LYS A O 1
ATOM 2805 N N . SER A 1 339 ? 6.137 34.75 -7.887 1 90.69 339 SER A N 1
ATOM 2806 C CA . SER A 1 339 ? 6.375 33.375 -8.32 1 90.69 339 SER A CA 1
ATOM 2807 C C . SER A 1 339 ? 7.621 32.781 -7.66 1 90.69 339 SER A C 1
ATOM 2809 O O . SER A 1 339 ? 8.359 32 -8.281 1 90.69 339 SER A O 1
ATOM 2811 N N . HIS A 1 340 ? 7.887 33.281 -6.465 1 93.38 340 HIS A N 1
ATOM 2812 C CA . HIS A 1 340 ? 9.008 32.719 -5.707 1 93.38 340 HIS A CA 1
ATOM 2813 C C . HIS A 1 340 ? 8.758 31.281 -5.297 1 93.38 340 HIS A C 1
ATOM 2815 O O . HIS A 1 340 ? 7.648 30.938 -4.902 1 93.38 340 HIS A O 1
ATOM 2821 N N . TRP A 1 341 ? 9.852 30.453 -5.461 1 93.5 341 TRP A N 1
ATOM 2822 C CA . TRP A 1 341 ? 9.883 29.078 -4.977 1 93.5 341 TRP A CA 1
ATOM 2823 C C . TRP A 1 341 ? 11.258 28.734 -4.398 1 93.5 341 TRP A C 1
ATOM 2825 O O . TRP A 1 341 ? 12.234 28.625 -5.137 1 93.5 341 TRP A O 1
ATOM 2835 N N . GLY A 1 342 ? 11.25 28.609 -3.104 1 93 342 GLY A N 1
ATOM 2836 C CA . GLY A 1 342 ? 12.516 28.297 -2.459 1 93 342 GLY A CA 1
ATOM 2837 C C . GLY A 1 342 ? 13.078 26.953 -2.877 1 93 342 GLY A C 1
ATOM 2838 O O . GLY A 1 342 ? 12.328 26.031 -3.195 1 93 342 GLY A O 1
ATOM 2839 N N . SER A 1 343 ? 14.359 26.797 -2.803 1 91.56 343 SER A N 1
ATOM 2840 C CA . SER A 1 343 ? 15.055 25.594 -3.26 1 91.56 343 SER A CA 1
ATOM 2841 C C . SER A 1 343 ? 14.836 24.422 -2.299 1 91.56 343 SER A C 1
ATOM 2843 O O . SER A 1 343 ? 15.031 23.266 -2.668 1 91.56 343 SER A O 1
ATOM 2845 N N . SER A 1 344 ? 14.359 24.672 -1.095 1 88 344 SER A N 1
ATOM 2846 C CA . SER A 1 344 ? 14.203 23.625 -0.09 1 88 344 SER A CA 1
ATOM 2847 C C . SER A 1 344 ? 12.828 22.969 -0.193 1 88 344 SER A C 1
ATOM 2849 O O . SER A 1 344 ? 12.57 21.969 0.473 1 88 344 SER A O 1
ATOM 2851 N N . THR A 1 345 ? 12 23.516 -0.973 1 89.25 345 THR A N 1
ATOM 2852 C CA . THR A 1 345 ? 10.664 22.953 -1.15 1 89.25 345 THR A CA 1
ATOM 2853 C C . THR A 1 345 ? 10.703 21.781 -2.139 1 89.25 345 THR A C 1
ATOM 2855 O O . THR A 1 345 ? 11.086 21.969 -3.295 1 89.25 345 THR A O 1
ATOM 2858 N N . ASP A 1 346 ? 10.289 20.641 -1.751 1 88.19 346 ASP A N 1
ATOM 2859 C CA . ASP A 1 346 ? 10.32 19.438 -2.578 1 88.19 346 ASP A CA 1
ATOM 2860 C C . ASP A 1 346 ? 9.023 19.297 -3.379 1 88.19 346 ASP A C 1
ATOM 2862 O O . ASP A 1 346 ? 8.055 18.703 -2.898 1 88.19 346 ASP A O 1
ATOM 2866 N N . ARG A 1 347 ? 9.047 19.688 -4.582 1 91.5 347 ARG A N 1
ATOM 2867 C CA . ARG A 1 347 ? 7.863 19.625 -5.434 1 91.5 347 ARG A CA 1
ATOM 2868 C C . ARG A 1 347 ? 7.492 18.172 -5.742 1 91.5 347 ARG A C 1
ATOM 2870 O O . ARG A 1 347 ? 6.324 17.859 -5.988 1 91.5 347 ARG A O 1
ATOM 2877 N N . GLY A 1 348 ? 8.492 17.312 -5.777 1 93.06 348 GLY A N 1
ATOM 2878 C CA . GLY A 1 348 ? 8.234 15.891 -5.996 1 93.06 348 GLY A CA 1
ATOM 2879 C C . GLY A 1 348 ? 7.344 15.273 -4.93 1 93.06 348 GLY A C 1
ATOM 2880 O O . GLY A 1 348 ? 6.418 14.523 -5.242 1 93.06 348 GLY A O 1
ATOM 2881 N N . MET A 1 349 ? 7.59 15.648 -3.74 1 94.25 349 MET A N 1
ATOM 2882 C CA . MET A 1 349 ? 6.781 15.133 -2.637 1 94.25 349 MET A CA 1
ATOM 2883 C C . MET A 1 349 ? 5.355 15.672 -2.707 1 94.25 349 MET A C 1
ATOM 2885 O O . MET A 1 349 ? 4.402 14.969 -2.373 1 94.25 349 MET A O 1
ATOM 2889 N N . MET A 1 350 ? 5.23 16.906 -3.104 1 95.81 350 MET A N 1
ATOM 2890 C CA . MET A 1 350 ? 3.896 17.469 -3.279 1 95.81 350 MET A CA 1
ATOM 2891 C C . MET A 1 350 ? 3.115 16.703 -4.344 1 95.81 350 MET A C 1
ATOM 2893 O O . MET A 1 350 ? 1.924 16.438 -4.172 1 95.81 350 MET A O 1
ATOM 2897 N N . GLN A 1 351 ? 3.811 16.359 -5.387 1 96.81 351 GLN A N 1
ATOM 2898 C CA . GLN A 1 351 ? 3.172 15.609 -6.469 1 96.81 351 GLN A CA 1
ATOM 2899 C C . GLN A 1 351 ? 2.699 14.242 -5.988 1 96.81 351 GLN A C 1
ATOM 2901 O O . GLN A 1 351 ? 1.652 13.75 -6.418 1 96.81 351 GLN A O 1
ATOM 2906 N N . ILE A 1 352 ? 3.477 13.625 -5.176 1 97.06 352 ILE A N 1
ATOM 2907 C CA . ILE A 1 352 ? 3.1 12.336 -4.609 1 97.06 352 ILE A CA 1
ATOM 2908 C C . ILE A 1 352 ? 1.788 12.469 -3.842 1 97.06 352 ILE A C 1
ATOM 2910 O O . ILE A 1 352 ? 0.87 11.664 -4.02 1 97.06 352 ILE A O 1
ATOM 2914 N N . VAL A 1 353 ? 1.665 13.492 -3.01 1 97.81 353 VAL A N 1
ATOM 2915 C CA . VAL A 1 353 ? 0.456 13.711 -2.223 1 97.81 353 VAL A CA 1
ATOM 2916 C C . VAL A 1 353 ? -0.735 13.922 -3.154 1 97.81 353 VAL A C 1
ATOM 2918 O O . VAL A 1 353 ? -1.794 13.32 -2.965 1 97.81 353 VAL A O 1
ATOM 2921 N N . GLU A 1 354 ? -0.53 14.75 -4.09 1 97.88 354 GLU A N 1
ATOM 2922 C CA . GLU A 1 354 ? -1.604 15.055 -5.031 1 97.88 354 GLU A CA 1
ATOM 2923 C C . GLU A 1 354 ? -2.062 13.797 -5.77 1 97.88 354 GLU A C 1
ATOM 2925 O O . GLU A 1 354 ? -3.26 13.602 -5.977 1 97.88 354 GLU A O 1
ATOM 2930 N N . SER A 1 355 ? -1.1 13.023 -6.184 1 97.69 355 SER A N 1
ATOM 2931 C CA . SER A 1 355 ? -1.428 11.789 -6.883 1 97.69 355 SER A CA 1
ATOM 2932 C C . SER A 1 355 ? -2.26 10.859 -6.004 1 97.69 355 SER A C 1
ATOM 2934 O O . SER A 1 355 ? -3.264 10.305 -6.457 1 97.69 355 SER A O 1
ATOM 2936 N N . VAL A 1 356 ? -1.885 10.688 -4.797 1 98 356 VAL A N 1
ATOM 2937 C CA . VAL A 1 356 ? -2.58 9.797 -3.871 1 98 356 VAL A CA 1
ATOM 2938 C C . VAL A 1 356 ? -3.988 10.328 -3.607 1 98 356 VAL A C 1
ATOM 2940 O O . VAL A 1 356 ? -4.953 9.555 -3.594 1 98 356 VAL A O 1
ATOM 2943 N N . ILE A 1 357 ? -4.113 11.617 -3.418 1 98.31 357 ILE A N 1
ATOM 2944 C CA . ILE A 1 357 ? -5.398 12.25 -3.15 1 98.31 357 ILE A CA 1
ATOM 2945 C C . ILE A 1 357 ? -6.305 12.117 -4.371 1 98.31 357 ILE A C 1
ATOM 2947 O O . ILE A 1 357 ? -7.5 11.844 -4.242 1 98.31 357 ILE A O 1
ATOM 2951 N N . ASN A 1 358 ? -5.742 12.328 -5.543 1 97.94 358 ASN A N 1
ATOM 2952 C CA . ASN A 1 358 ? -6.508 12.18 -6.777 1 97.94 358 ASN A CA 1
ATOM 2953 C C . ASN A 1 358 ? -7.039 10.758 -6.938 1 97.94 358 ASN A C 1
ATOM 2955 O O . ASN A 1 358 ? -8.172 10.555 -7.379 1 97.94 358 ASN A O 1
ATOM 2959 N N . GLU A 1 359 ? -6.25 9.805 -6.648 1 96.75 359 GLU A N 1
ATOM 2960 C CA . GLU A 1 359 ? -6.688 8.414 -6.723 1 96.75 359 GLU A CA 1
ATOM 2961 C C . GLU A 1 359 ? -7.84 8.141 -5.762 1 96.75 359 GLU A C 1
ATOM 2963 O O . GLU A 1 359 ? -8.781 7.414 -6.098 1 96.75 359 GLU A O 1
ATOM 2968 N N . LEU A 1 360 ? -7.781 8.68 -4.582 1 97.5 360 LEU A N 1
ATOM 2969 C CA . LEU A 1 360 ? -8.859 8.539 -3.611 1 97.5 360 LEU A CA 1
ATOM 2970 C C . LEU A 1 360 ? -10.156 9.133 -4.152 1 97.5 360 LEU A C 1
ATOM 2972 O O . LEU A 1 360 ? -11.227 8.547 -4 1 97.5 360 LEU A O 1
ATOM 2976 N N . GLU A 1 361 ? -9.984 10.273 -4.746 1 97.19 361 GLU A N 1
ATOM 2977 C CA . GLU A 1 361 ? -11.164 10.938 -5.305 1 97.19 361 GLU A CA 1
ATOM 2978 C C . GLU A 1 361 ? -11.805 10.086 -6.398 1 97.19 361 GLU A C 1
ATOM 2980 O O . GLU A 1 361 ? -13.031 10 -6.484 1 97.19 361 GLU A O 1
ATOM 2985 N N . MET A 1 362 ? -10.977 9.477 -7.23 1 95.75 362 MET A N 1
ATOM 2986 C CA . MET A 1 362 ? -11.469 8.609 -8.289 1 95.75 362 MET A CA 1
ATOM 2987 C C . MET A 1 362 ? -12.227 7.418 -7.703 1 95.75 362 MET A C 1
ATOM 2989 O O . MET A 1 362 ? -13.133 6.875 -8.344 1 95.75 362 MET A O 1
ATOM 2993 N N . ARG A 1 363 ? -11.961 7.117 -6.52 1 94.44 363 ARG A N 1
ATOM 2994 C CA . ARG A 1 363 ? -12.609 5.992 -5.855 1 94.44 363 ARG A CA 1
ATOM 2995 C C . ARG A 1 363 ? -13.75 6.473 -4.961 1 94.44 363 ARG A C 1
ATOM 2997 O O . ARG A 1 363 ? -14.227 5.727 -4.102 1 94.44 363 ARG A O 1
ATOM 3004 N N . GLY A 1 364 ? -14.023 7.715 -4.977 1 95 364 GLY A N 1
ATOM 3005 C CA . GLY A 1 364 ? -15.242 8.227 -4.371 1 95 364 GLY A CA 1
ATOM 3006 C C . GLY A 1 364 ? -15.008 8.898 -3.031 1 95 364 GLY A C 1
ATOM 3007 O O . GLY A 1 364 ? -15.953 9.172 -2.295 1 95 364 GLY A O 1
ATOM 3008 N N . LEU A 1 365 ? -13.789 9.062 -2.625 1 97.56 365 LEU A N 1
ATOM 3009 C CA . LEU A 1 365 ? -13.484 9.758 -1.376 1 97.56 365 LEU A CA 1
ATOM 3010 C C . LEU A 1 365 ? -12.711 11.047 -1.642 1 97.56 365 LEU A C 1
ATOM 3012 O O . LEU A 1 365 ? -11.531 11.008 -1.997 1 97.56 365 LEU A O 1
ATOM 3016 N N . LYS A 1 366 ? -13.359 12.102 -1.385 1 97.31 366 LYS A N 1
ATOM 3017 C CA . LYS A 1 366 ? -12.758 13.398 -1.679 1 97.31 366 LYS A CA 1
ATOM 3018 C C . LYS A 1 366 ? -11.914 13.891 -0.508 1 97.31 366 LYS A C 1
ATOM 3020 O O . LYS A 1 366 ? -12.367 13.891 0.637 1 97.31 366 LYS A O 1
ATOM 3025 N N . VAL A 1 367 ? -10.711 14.234 -0.745 1 98.38 367 VAL A N 1
ATOM 3026 C CA . VAL A 1 367 ? -9.82 14.93 0.172 1 98.38 367 VAL A CA 1
ATOM 3027 C C . VAL A 1 367 ? -9.445 16.297 -0.405 1 98.38 367 VAL A C 1
ATOM 3029 O O . VAL A 1 367 ? -8.844 16.375 -1.479 1 98.38 367 VAL A O 1
ATOM 3032 N N . GLN A 1 368 ? -9.844 17.344 0.253 1 97.75 368 GLN A N 1
ATOM 3033 C CA . GLN A 1 368 ? -9.492 18.688 -0.21 1 97.75 368 GLN A CA 1
ATOM 3034 C C . GLN A 1 368 ? -8.023 19 0.04 1 97.75 368 GLN A C 1
ATOM 3036 O O . GLN A 1 368 ? -7.562 18.969 1.184 1 97.75 368 GLN A O 1
ATOM 3041 N N . TYR A 1 369 ? -7.32 19.172 -0.996 1 97.94 369 TYR A N 1
ATOM 3042 C CA . TYR A 1 369 ? -5.906 19.531 -0.917 1 97.94 369 TYR A CA 1
ATOM 3043 C C . TYR A 1 369 ? -5.734 21.031 -0.722 1 97.94 369 TYR A C 1
ATOM 3045 O O . TYR A 1 369 ? -6.156 21.828 -1.565 1 97.94 369 TYR A O 1
ATOM 3053 N N . LEU A 1 370 ? -5.211 21.469 0.407 1 98.12 370 LEU A N 1
ATOM 3054 C CA . LEU A 1 370 ? -4.945 22.875 0.679 1 98.12 370 LEU A CA 1
ATOM 3055 C C . LEU A 1 370 ? -3.492 23.219 0.375 1 98.12 370 LEU A C 1
ATOM 3057 O O . LEU A 1 370 ? -2.609 23 1.207 1 98.12 370 LEU A O 1
ATOM 3061 N N . ASN A 1 371 ? -3.254 23.828 -0.757 1 97.62 371 ASN A N 1
ATOM 3062 C CA . ASN A 1 371 ? -1.908 24.078 -1.256 1 97.62 371 ASN A CA 1
ATOM 3063 C C . ASN A 1 371 ? -1.334 25.375 -0.677 1 97.62 371 ASN A C 1
ATOM 3065 O O . ASN A 1 371 ? -1.208 26.375 -1.386 1 97.62 371 ASN A O 1
ATOM 3069 N N . ILE A 1 372 ? -0.854 25.328 0.466 1 97.81 372 ILE A N 1
ATOM 3070 C CA . ILE A 1 372 ? -0.403 26.5 1.205 1 97.81 372 ILE A CA 1
ATOM 3071 C C . ILE A 1 372 ? 1.075 26.766 0.921 1 97.81 372 ILE A C 1
ATOM 3073 O O . ILE A 1 372 ? 1.673 27.688 1.479 1 97.81 372 ILE A O 1
ATOM 3077 N N . THR A 1 373 ? 1.737 26.031 0.112 1 97.62 373 THR A N 1
ATOM 3078 C CA . THR A 1 373 ? 3.193 26 0.014 1 97.62 373 THR A CA 1
ATOM 3079 C C . THR A 1 373 ? 3.738 27.328 -0.503 1 97.62 373 THR A C 1
ATOM 3081 O O . THR A 1 373 ? 4.551 27.969 0.162 1 97.62 373 THR A O 1
ATOM 3084 N N . GLN A 1 374 ? 3.248 27.766 -1.603 1 96.75 374 GLN A N 1
ATOM 3085 C CA . GLN A 1 374 ? 3.83 28.969 -2.203 1 96.75 374 GLN A CA 1
ATOM 3086 C C . GLN A 1 374 ? 3.531 30.203 -1.362 1 96.75 374 GLN A C 1
ATOM 3088 O O . GLN A 1 374 ? 4.41 31.047 -1.146 1 96.75 374 GLN A O 1
ATOM 3093 N N . MET A 1 375 ? 2.33 30.391 -0.914 1 97.5 375 MET A N 1
ATOM 3094 C CA . MET A 1 375 ? 1.992 31.547 -0.092 1 97.5 375 MET A CA 1
ATOM 3095 C C . MET A 1 375 ? 2.861 31.609 1.16 1 97.5 375 MET A C 1
ATOM 3097 O O . MET A 1 375 ? 3.238 32.688 1.616 1 97.5 375 MET A O 1
ATOM 3101 N N . SER A 1 376 ? 3.191 30.422 1.749 1 98.06 376 SER A N 1
ATOM 3102 C CA . SER A 1 376 ? 4.039 30.359 2.934 1 98.06 376 SER A CA 1
ATOM 3103 C C . SER A 1 376 ? 5.504 30.609 2.584 1 98.06 376 SER A C 1
ATOM 3105 O O . SER A 1 376 ? 6.262 31.125 3.4 1 98.06 376 SER A O 1
ATOM 3107 N N . ASP A 1 377 ? 5.84 30.25 1.366 1 97.56 377 ASP A N 1
ATOM 3108 C CA . ASP A 1 377 ? 7.234 30.375 0.942 1 97.56 377 ASP A CA 1
ATOM 3109 C C . ASP A 1 377 ? 7.645 31.828 0.822 1 97.56 377 ASP A C 1
ATOM 3111 O O . ASP A 1 377 ? 8.82 32.156 0.957 1 97.56 377 ASP A O 1
ATOM 3115 N N . TYR A 1 378 ? 6.738 32.719 0.589 1 98.06 378 TYR A N 1
ATOM 3116 C CA . TYR A 1 378 ? 7.023 34.156 0.518 1 98.06 378 TYR A CA 1
ATOM 3117 C C . TYR A 1 378 ? 7.453 34.688 1.877 1 98.06 378 TYR A C 1
ATOM 3119 O O . TYR A 1 378 ? 8.062 35.75 1.964 1 98.06 378 TYR A O 1
ATOM 3127 N N . ARG A 1 379 ? 7.121 33.969 2.896 1 98.25 379 ARG A N 1
ATOM 3128 C CA . ARG A 1 379 ? 7.234 34.531 4.242 1 98.25 379 ARG A CA 1
ATOM 3129 C C . ARG A 1 379 ? 8.508 34.031 4.93 1 98.25 379 ARG A C 1
ATOM 3131 O O . ARG A 1 379 ? 8.445 33.375 5.957 1 98.25 379 ARG A O 1
ATOM 3138 N N . LYS A 1 380 ? 9.609 34.5 4.305 1 98.06 380 LYS A N 1
ATOM 3139 C CA . LYS A 1 380 ? 10.898 34.188 4.914 1 98.06 380 LYS A CA 1
ATOM 3140 C C . LYS A 1 380 ? 11.008 34.781 6.312 1 98.06 380 LYS A C 1
ATOM 3142 O O . LYS A 1 380 ? 11.914 34.438 7.074 1 98.06 380 LYS A O 1
ATOM 3147 N N . ASP A 1 381 ? 10.047 35.594 6.527 1 97.44 381 ASP A N 1
ATOM 3148 C CA . ASP A 1 381 ? 9.898 36.25 7.828 1 97.44 381 ASP A CA 1
ATOM 3149 C C . ASP A 1 381 ? 8.953 35.469 8.734 1 97.44 381 ASP A C 1
ATOM 3151 O O . ASP A 1 381 ? 8.656 34.281 8.453 1 97.44 381 ASP A O 1
ATOM 3155 N N . ALA A 1 382 ? 8.648 35.781 9.883 1 98.12 382 ALA A N 1
ATOM 3156 C CA . ALA A 1 382 ? 7.586 35.344 10.789 1 98.12 382 ALA A CA 1
ATOM 3157 C C . ALA A 1 382 ? 7.945 34 11.445 1 98.12 382 ALA A C 1
ATOM 3159 O O . ALA A 1 382 ? 7.062 33.281 11.898 1 98.12 382 ALA A O 1
ATOM 3160 N N . HIS A 1 383 ? 9.188 33.656 11.312 1 98.56 383 HIS A N 1
ATOM 3161 C CA . HIS A 1 383 ? 9.641 32.469 12 1 98.56 383 HIS A CA 1
ATOM 3162 C C . HIS A 1 383 ? 10.07 32.781 13.43 1 98.56 383 HIS A C 1
ATOM 3164 O O . HIS A 1 383 ? 10.43 33.906 13.742 1 98.56 383 HIS A O 1
ATOM 3170 N N . PRO A 1 384 ? 10.055 31.703 14.273 1 98.12 384 PRO A N 1
ATOM 3171 C CA . PRO A 1 384 ? 10.555 31.922 15.625 1 98.12 384 PRO A CA 1
ATOM 3172 C C . PRO A 1 384 ? 12.039 32.312 15.656 1 98.12 384 PRO A C 1
ATOM 3174 O O . PRO A 1 384 ? 12.469 33.062 16.516 1 98.12 384 PRO A O 1
ATOM 3177 N N . SER A 1 385 ? 12.758 31.703 14.641 1 97.5 385 SER A N 1
ATOM 3178 C CA . SER A 1 385 ? 14.195 31.953 14.625 1 97.5 385 SER A CA 1
ATOM 3179 C C . SER A 1 385 ? 14.82 31.688 15.992 1 97.5 385 SER A C 1
ATOM 3181 O O . SER A 1 385 ? 14.711 30.594 16.531 1 97.5 385 SER A O 1
ATOM 3183 N N . ILE A 1 386 ? 15.281 32.781 16.688 1 97.06 386 ILE A N 1
ATOM 3184 C CA . ILE A 1 386 ? 15.922 32.594 17.984 1 97.06 386 ILE A CA 1
ATOM 3185 C C . ILE A 1 386 ? 14.961 33 19.109 1 97.06 386 ILE A C 1
ATOM 3187 O O . ILE A 1 386 ? 15.297 32.906 20.281 1 97.06 386 ILE A O 1
ATOM 3191 N N . TYR A 1 387 ? 13.781 33.406 18.797 1 97.25 387 TYR A N 1
ATOM 3192 C CA . TYR A 1 387 ? 12.82 33.906 19.766 1 97.25 387 TYR A CA 1
ATOM 3193 C C . TYR A 1 387 ? 11.812 32.844 20.156 1 97.25 387 TYR A C 1
ATOM 3195 O O . TYR A 1 387 ? 10.625 32.938 19.875 1 97.25 387 TYR A O 1
ATOM 3203 N N . ARG A 1 388 ? 12.234 31.875 20.906 1 95.94 388 ARG A N 1
ATOM 3204 C CA . ARG A 1 388 ? 11.461 30.719 21.328 1 95.94 388 ARG A CA 1
ATOM 3205 C C . ARG A 1 388 ? 12.039 30.109 22.609 1 95.94 388 ARG A C 1
ATOM 3207 O O . ARG A 1 388 ? 13.125 30.5 23.047 1 95.94 388 ARG A O 1
ATOM 3214 N N . GLU A 1 389 ? 11.266 29.188 23.094 1 92.81 389 GLU A N 1
ATOM 3215 C CA . GLU A 1 389 ? 11.766 28.453 24.25 1 92.81 389 GLU A CA 1
ATOM 3216 C C . GLU A 1 389 ? 12.891 27.5 23.844 1 92.81 389 GLU A C 1
ATOM 3218 O O . GLU A 1 389 ? 12.812 26.844 22.812 1 92.81 389 GLU A O 1
ATOM 3223 N N . PHE A 1 390 ? 13.984 27.469 24.672 1 90.62 390 PHE A N 1
ATOM 3224 C CA . PHE A 1 390 ? 15.07 26.516 24.469 1 90.62 390 PHE A CA 1
ATOM 3225 C C . PHE A 1 390 ? 15.133 25.516 25.609 1 90.62 390 PHE A C 1
ATOM 3227 O O . PHE A 1 390 ? 15.094 25.891 26.781 1 90.62 390 PHE A O 1
ATOM 3234 N N . TRP A 1 391 ? 15.133 24.297 25.281 1 82.62 391 TRP A N 1
ATOM 3235 C CA . TRP A 1 391 ? 15.195 23.25 26.297 1 82.62 391 TRP A CA 1
ATOM 3236 C C . TRP A 1 391 ? 16.641 22.984 26.719 1 82.62 391 TRP A C 1
ATOM 3238 O O . TRP A 1 391 ? 16.875 22.422 27.781 1 82.62 391 TRP A O 1
ATOM 3248 N N . MET A 1 392 ? 17.531 23.359 25.859 1 85.12 392 MET A N 1
ATOM 3249 C CA . MET A 1 392 ? 18.953 23.219 26.156 1 85.12 392 MET A CA 1
ATOM 3250 C C . MET A 1 392 ? 19.641 24.578 26.172 1 85.12 392 MET A C 1
ATOM 3252 O O . MET A 1 392 ? 19.156 25.531 25.578 1 85.12 392 MET A O 1
ATOM 3256 N N . ASN A 1 393 ? 20.828 24.484 26.766 1 90.12 393 ASN A N 1
ATOM 3257 C CA . ASN A 1 393 ? 21.609 25.719 26.828 1 90.12 393 ASN A CA 1
ATOM 3258 C C . ASN A 1 393 ? 22.234 26.062 25.484 1 90.12 393 ASN A C 1
ATOM 3260 O O . ASN A 1 393 ? 22.688 25.172 24.766 1 90.12 393 ASN A O 1
ATOM 3264 N N . ILE A 1 394 ? 22.156 27.375 25.219 1 92.56 394 ILE A N 1
ATOM 3265 C CA . ILE A 1 394 ? 22.75 27.875 23.984 1 92.56 394 ILE A CA 1
ATOM 3266 C C . ILE A 1 394 ? 24.266 28.047 24.188 1 92.56 394 ILE A C 1
ATOM 3268 O O . ILE A 1 394 ? 24.703 28.672 25.156 1 92.56 394 ILE A O 1
ATOM 3272 N N . THR A 1 395 ? 25 27.547 23.312 1 94.19 395 THR A N 1
ATOM 3273 C CA . THR A 1 395 ? 26.453 27.594 23.422 1 94.19 395 THR A CA 1
ATOM 3274 C C . THR A 1 395 ? 26.984 28.984 23.031 1 94.19 395 THR A C 1
ATOM 3276 O O . THR A 1 395 ? 26.266 29.781 22.422 1 94.19 395 THR A O 1
ATOM 3279 N N . GLU A 1 396 ? 28.297 29.156 23.359 1 94.5 396 GLU A N 1
ATOM 3280 C CA . GLU A 1 396 ? 28.938 30.422 22.984 1 94.5 396 GLU A CA 1
ATOM 3281 C C . GLU A 1 396 ? 29.047 30.547 21.469 1 94.5 396 GLU A C 1
ATOM 3283 O O . GLU A 1 396 ? 28.906 31.656 20.938 1 94.5 396 GLU A O 1
ATOM 3288 N N . ALA A 1 397 ? 29.328 29.469 20.922 1 94.31 397 ALA A N 1
ATOM 3289 C CA . ALA A 1 397 ? 29.438 29.469 19.469 1 94.31 397 ALA A CA 1
ATOM 3290 C C . ALA A 1 397 ? 28.109 29.828 18.812 1 94.31 397 ALA A C 1
ATOM 3292 O O . ALA A 1 397 ? 28.078 30.547 17.812 1 94.31 397 ALA A O 1
ATOM 3293 N N . GLN A 1 398 ? 27.031 29.297 19.344 1 93.25 398 GLN A N 1
ATOM 3294 C CA . GLN A 1 398 ? 25.703 29.594 18.828 1 93.25 398 GLN A CA 1
ATOM 3295 C C . GLN A 1 398 ? 25.344 31.062 19.062 1 93.25 398 GLN A C 1
ATOM 3297 O O . GLN A 1 398 ? 24.75 31.703 18.188 1 93.25 398 GLN A O 1
ATOM 3302 N N . LEU A 1 399 ? 25.703 31.578 20.188 1 93.94 399 LEU A N 1
ATOM 3303 C CA . LEU A 1 399 ? 25.438 32.969 20.5 1 93.94 399 LEU A CA 1
ATOM 3304 C C . LEU A 1 399 ? 26.156 33.906 19.531 1 93.94 399 LEU A C 1
ATOM 3306 O O . LEU A 1 399 ? 25.641 34.969 19.219 1 93.94 399 LEU A O 1
ATOM 3310 N N . ALA A 1 400 ? 27.297 33.406 19.047 1 94.75 400 ALA A N 1
ATOM 3311 C CA . ALA A 1 400 ? 28.094 34.219 18.125 1 94.75 400 ALA A CA 1
ATOM 3312 C C . ALA A 1 400 ? 27.5 34.188 16.719 1 94.75 400 ALA A C 1
ATOM 3314 O O . ALA A 1 400 ? 27.75 35.094 15.914 1 94.75 400 ALA A O 1
ATOM 3315 N N . ASN A 1 401 ? 26.781 33.188 16.453 1 94.81 401 ASN A N 1
ATOM 3316 C CA . ASN A 1 401 ? 26.141 33 15.148 1 94.81 401 ASN A CA 1
ATOM 3317 C C . ASN A 1 401 ? 24.703 32.531 15.289 1 94.81 401 ASN A C 1
ATOM 3319 O O . ASN A 1 401 ? 24.391 31.391 15.008 1 94.81 401 ASN A O 1
ATOM 3323 N N . PRO A 1 402 ? 23.812 33.438 15.516 1 95.44 402 PRO A N 1
ATOM 3324 C CA . PRO A 1 402 ? 22.422 33.094 15.797 1 95.44 402 PRO A CA 1
ATOM 3325 C C . PRO A 1 402 ? 21.75 32.344 14.633 1 95.44 402 PRO A C 1
ATOM 3327 O O . PRO A 1 402 ? 20.844 31.547 14.844 1 95.44 402 PRO A O 1
ATOM 3330 N N . ALA A 1 403 ? 22.141 32.562 13.414 1 95.25 403 ALA A N 1
ATOM 3331 C CA . ALA A 1 403 ? 21.578 31.875 12.25 1 95.25 403 ALA A CA 1
ATOM 3332 C C . ALA A 1 403 ? 21.781 30.359 12.367 1 95.25 403 ALA A C 1
ATOM 3334 O O . ALA A 1 403 ? 20.969 29.594 11.836 1 95.25 403 ALA A O 1
ATOM 3335 N N . SER A 1 404 ? 22.781 29.938 13.117 1 94.06 404 SER A N 1
ATOM 3336 C CA . SER A 1 404 ? 23.156 28.531 13.188 1 94.06 404 SER A CA 1
ATOM 3337 C C . SER A 1 404 ? 22.141 27.719 13.984 1 94.06 404 SER A C 1
ATOM 3339 O O . SER A 1 404 ? 22.094 26.5 13.875 1 94.06 404 SER A O 1
ATOM 3341 N N . TYR A 1 405 ? 21.297 28.344 14.789 1 94.56 405 TYR A N 1
ATOM 3342 C CA . TYR A 1 405 ? 20.344 27.609 15.594 1 94.56 405 TYR A CA 1
ATOM 3343 C C . TYR A 1 405 ? 18.953 28.203 15.469 1 94.56 405 TYR A C 1
ATOM 3345 O O . TYR A 1 405 ? 18.109 28.047 16.359 1 94.56 405 TYR A O 1
ATOM 3353 N N . SER A 1 406 ? 18.734 28.938 14.414 1 96.75 406 SER A N 1
ATOM 3354 C CA . SER A 1 406 ? 17.438 29.562 14.172 1 96.75 406 SER A CA 1
ATOM 3355 C C . SER A 1 406 ? 16.422 28.547 13.688 1 96.75 406 SER A C 1
ATOM 3357 O O . SER A 1 406 ? 16.719 27.703 12.836 1 96.75 406 SER A O 1
ATOM 3359 N N . ASP A 1 407 ? 15.227 28.578 14.273 1 96.94 407 ASP A N 1
ATOM 3360 C CA . ASP A 1 407 ? 14.102 27.781 13.781 1 96.94 407 ASP A CA 1
ATOM 3361 C C . ASP A 1 407 ? 13.438 28.469 12.578 1 96.94 407 ASP A C 1
ATOM 3363 O O . ASP A 1 407 ? 12.688 29.438 12.734 1 96.94 407 ASP A O 1
ATOM 3367 N N . CYS A 1 408 ? 13.68 27.938 11.398 1 97.62 408 CYS A N 1
ATOM 3368 C CA . CYS A 1 408 ? 13.156 28.5 10.164 1 97.62 408 CYS A CA 1
ATOM 3369 C C . CYS A 1 408 ? 12.102 27.578 9.547 1 97.62 408 CYS A C 1
ATOM 3371 O O . CYS A 1 408 ? 11.82 27.672 8.352 1 97.62 408 CYS A O 1
ATOM 3373 N N . GLY A 1 409 ? 11.547 26.688 10.383 1 96.25 409 GLY A N 1
ATOM 3374 C CA . GLY A 1 409 ? 10.539 25.734 9.922 1 96.25 409 GLY A CA 1
ATOM 3375 C C . GLY A 1 409 ? 9.164 26 10.492 1 96.25 409 GLY A C 1
ATOM 3376 O O . GLY A 1 409 ? 8.156 25.875 9.797 1 96.25 409 GLY A O 1
ATOM 3377 N N . HIS A 1 410 ? 9.125 26.422 11.75 1 97.75 410 HIS A N 1
ATOM 3378 C CA . HIS A 1 410 ? 7.863 26.719 12.422 1 97.75 410 HIS A CA 1
ATOM 3379 C C . HIS A 1 410 ? 7.484 28.188 12.258 1 97.75 410 HIS A C 1
ATOM 3381 O O . HIS A 1 410 ? 8.227 28.969 11.648 1 97.75 410 HIS A O 1
ATOM 3387 N N . TRP A 1 411 ? 6.375 28.5 12.75 1 98.69 411 TRP A N 1
ATOM 3388 C CA . TRP A 1 411 ? 5.879 29.859 12.555 1 98.69 411 TRP A CA 1
ATOM 3389 C C . TRP A 1 411 ? 5.512 30.5 13.891 1 98.69 411 TRP A C 1
ATOM 3391 O O . TRP A 1 411 ? 4.949 29.844 14.766 1 98.69 411 TRP A O 1
ATOM 3401 N N . CYS A 1 412 ? 5.781 31.812 13.977 1 98.5 412 CYS A N 1
ATOM 3402 C CA . CYS A 1 412 ? 5.277 32.594 15.109 1 98.5 412 CYS A CA 1
ATOM 3403 C C . CYS A 1 412 ? 3.756 32.688 15.062 1 98.5 412 CYS A C 1
ATOM 3405 O O . CYS A 1 412 ? 3.154 32.625 13.992 1 98.5 412 CYS A O 1
ATOM 3407 N N . LEU A 1 413 ? 3.184 32.844 16.25 1 98.31 413 LEU A N 1
ATOM 3408 C CA . LEU A 1 413 ? 1.764 33.156 16.344 1 98.31 413 LEU A CA 1
ATOM 3409 C C . LEU A 1 413 ? 1.557 34.469 17.078 1 98.31 413 LEU A C 1
ATOM 3411 O O . LEU A 1 413 ? 2.174 34.719 18.125 1 98.31 413 LEU A O 1
ATOM 3415 N N . PRO A 1 414 ? 0.671 35.406 16.641 1 98.06 414 PRO A N 1
ATOM 3416 C CA . PRO A 1 414 ? -0 35.375 15.344 1 98.06 414 PRO A CA 1
ATOM 3417 C C . PRO A 1 414 ? 0.981 35.312 14.172 1 98.06 414 PRO A C 1
ATOM 3419 O O . PRO A 1 414 ? 2.105 35.812 14.289 1 98.06 414 PRO A O 1
ATOM 3422 N N . GLY A 1 415 ? 0.541 34.625 13.039 1 97.94 415 GLY A N 1
ATOM 3423 C CA . GLY A 1 415 ? 1.415 34.562 11.883 1 97.94 415 GLY A CA 1
ATOM 3424 C C . GLY A 1 415 ? 0.8 33.812 10.719 1 97.94 415 GLY A C 1
ATOM 3425 O O . GLY A 1 415 ? -0.411 33.875 10.5 1 97.94 415 GLY A O 1
ATOM 3426 N N . VAL A 1 416 ? 1.59 33.125 9.93 1 98.5 416 VAL A N 1
ATOM 3427 C CA . VAL A 1 416 ? 1.25 32.531 8.648 1 98.5 416 VAL A CA 1
ATOM 3428 C C . VAL A 1 416 ? 0.174 31.453 8.844 1 98.5 416 VAL A C 1
ATOM 3430 O O . VAL A 1 416 ? -0.777 31.375 8.062 1 98.5 416 VAL A O 1
ATOM 3433 N N . PRO A 1 417 ? 0.215 30.609 9.914 1 98.62 417 PRO A N 1
ATOM 3434 C CA . PRO A 1 417 ? -0.804 29.578 10.086 1 98.62 417 PRO A CA 1
ATOM 3435 C C . PRO A 1 417 ? -2.209 30.141 10.258 1 98.62 417 PRO A C 1
ATOM 3437 O O . PRO A 1 417 ? -3.197 29.438 10.047 1 98.62 417 PRO A O 1
ATOM 3440 N N . ASP A 1 418 ? -2.295 31.406 10.672 1 98.44 418 ASP A N 1
ATOM 3441 C CA . ASP A 1 418 ? -3.609 32.031 10.766 1 98.44 418 ASP A CA 1
ATOM 3442 C C . ASP A 1 418 ? -4.285 32.094 9.406 1 98.44 418 ASP A C 1
ATOM 3444 O O . ASP A 1 418 ? -5.492 31.875 9.289 1 98.44 418 ASP A O 1
ATOM 3448 N N . VAL A 1 419 ? -3.484 32.375 8.406 1 98.12 419 VAL A N 1
ATOM 3449 C CA . VAL A 1 419 ? -4.023 32.438 7.055 1 98.12 419 VAL A CA 1
ATOM 3450 C C . VAL A 1 419 ? -4.426 31.047 6.582 1 98.12 419 VAL A C 1
ATOM 3452 O O . VAL A 1 419 ? -5.426 30.891 5.879 1 98.12 419 VAL A O 1
ATOM 3455 N N . TRP A 1 420 ? -3.613 30 6.934 1 98.62 420 TRP A N 1
ATOM 3456 C CA . TRP A 1 420 ? -4.016 28.625 6.645 1 98.62 420 TRP A CA 1
ATOM 3457 C C . TRP A 1 420 ? -5.426 28.359 7.16 1 98.62 420 TRP A C 1
ATOM 3459 O O . TRP A 1 420 ? -6.25 27.766 6.453 1 98.62 420 TRP A O 1
ATOM 3469 N N . ASN A 1 421 ? -5.652 28.812 8.391 1 98.62 421 ASN A N 1
ATOM 3470 C CA . ASN A 1 421 ? -6.918 28.516 9.055 1 98.62 421 ASN A CA 1
ATOM 3471 C C . ASN A 1 421 ? -8.055 29.375 8.484 1 98.62 421 ASN A C 1
ATOM 3473 O O . ASN A 1 421 ? -9.211 28.938 8.484 1 98.62 421 ASN A O 1
ATOM 3477 N N . VAL A 1 422 ? -7.73 30.578 7.98 1 97.94 422 VAL A N 1
ATOM 3478 C CA . VAL A 1 422 ? -8.75 31.359 7.281 1 97.94 422 VAL A CA 1
ATOM 3479 C C . VAL A 1 422 ? -9.195 30.609 6.023 1 97.94 422 VAL A C 1
ATOM 3481 O O . VAL A 1 422 ? -10.391 30.547 5.723 1 97.94 422 VAL A O 1
ATOM 3484 N N . ILE A 1 423 ? -8.273 30.078 5.359 1 97.94 423 ILE A N 1
ATOM 3485 C CA . ILE A 1 423 ? -8.594 29.312 4.164 1 97.94 423 ILE A CA 1
ATOM 3486 C C . ILE A 1 423 ? -9.383 28.062 4.547 1 97.94 423 ILE A C 1
ATOM 3488 O O . ILE A 1 423 ? -10.406 27.75 3.932 1 97.94 423 ILE A O 1
ATOM 3492 N N . LEU A 1 424 ? -8.898 27.297 5.535 1 98.44 424 LEU A N 1
ATOM 3493 C CA . LEU A 1 424 ? -9.602 26.125 6.023 1 98.44 424 LEU A CA 1
ATOM 3494 C C . LEU A 1 424 ? -11.039 26.469 6.422 1 98.44 424 LEU A C 1
ATOM 3496 O O . LEU A 1 424 ? -11.969 25.734 6.078 1 98.44 424 LEU A O 1
ATOM 3500 N N . TYR A 1 425 ? -11.195 27.578 7.117 1 97.75 425 TYR A N 1
ATOM 3501 C CA . TYR A 1 425 ? -12.5 28.094 7.508 1 97.75 425 TYR A CA 1
ATOM 3502 C C . TYR A 1 425 ? -13.414 28.25 6.297 1 97.75 425 TYR A C 1
ATOM 3504 O O . TYR A 1 425 ? -14.578 27.859 6.328 1 97.75 425 TYR A O 1
ATOM 3512 N N . SER A 1 426 ? -12.875 28.812 5.27 1 96.38 426 SER A N 1
ATOM 3513 C CA . SER A 1 426 ? -13.656 29.031 4.055 1 96.38 426 SER A CA 1
ATOM 3514 C C . SER A 1 426 ? -14.188 27.719 3.504 1 96.38 426 SER A C 1
ATOM 3516 O O . SER A 1 426 ? -15.352 27.641 3.1 1 96.38 426 SER A O 1
ATOM 3518 N N . TYR A 1 427 ? -13.391 26.734 3.557 1 96.62 427 TYR A N 1
ATOM 3519 C CA . TYR A 1 427 ? -13.805 25.438 3.027 1 96.62 427 TYR A CA 1
ATOM 3520 C C . TYR A 1 427 ? -14.789 24.75 3.967 1 96.62 427 TYR A C 1
ATOM 3522 O O . TYR A 1 427 ? -15.711 24.078 3.518 1 96.62 427 TYR A O 1
ATOM 3530 N N . ILE A 1 428 ? -14.57 24.891 5.254 1 96.81 428 ILE A N 1
ATOM 3531 C CA . ILE A 1 428 ? -15.461 24.281 6.23 1 96.81 428 ILE A CA 1
ATOM 3532 C C . ILE A 1 428 ? -16.844 24.906 6.129 1 96.81 428 ILE A C 1
ATOM 3534 O O . ILE A 1 428 ? -17.859 24.203 6.184 1 96.81 428 ILE A O 1
ATOM 3538 N N . MET A 1 429 ? -16.906 26.234 5.914 1 94.81 429 MET A N 1
ATOM 3539 C CA . MET A 1 429 ? -18.172 26.953 5.91 1 94.81 429 MET A CA 1
ATOM 3540 C C . MET A 1 429 ? -18.938 26.719 4.605 1 94.81 429 MET A C 1
ATOM 3542 O O . MET A 1 429 ? -20.156 26.781 4.582 1 94.81 429 MET A O 1
ATOM 3546 N N . HIS A 1 430 ? -18.328 26.531 3.467 1 84.75 430 HIS A N 1
ATOM 3547 C CA . HIS A 1 430 ? -19 26.359 2.184 1 84.75 430 HIS A CA 1
ATOM 3548 C C . HIS A 1 430 ? -19.312 24.891 1.928 1 84.75 430 HIS A C 1
ATOM 3550 O O . HIS A 1 430 ? -19.891 24.547 0.894 1 84.75 430 HIS A O 1
ATOM 3556 N N . SER A 1 431 ? -18.984 24.031 2.791 1 68.88 431 SER A N 1
ATOM 3557 C CA . SER A 1 431 ? -19.359 22.625 2.664 1 68.88 431 SER A CA 1
ATOM 3558 C C . SER A 1 431 ? -20.688 22.344 3.352 1 68.88 431 SER A C 1
ATOM 3560 O O . SER A 1 431 ? -21.062 23.016 4.312 1 68.88 431 SER A O 1
ATOM 3562 N N . MET B 1 1 ? 79.5 -49.594 18.625 1 18.84 1 MET B N 1
ATOM 3563 C CA . MET B 1 1 ? 80.125 -49.281 17.359 1 18.84 1 MET B CA 1
ATOM 3564 C C . MET B 1 1 ? 79.188 -49.562 16.188 1 18.84 1 MET B C 1
ATOM 3566 O O . MET B 1 1 ? 79.562 -49.438 15.023 1 18.84 1 MET B O 1
ATOM 3570 N N . ALA B 1 2 ? 78.188 -50.344 16.344 1 21.53 2 ALA B N 1
ATOM 3571 C CA . ALA B 1 2 ? 77.688 -50.906 15.094 1 21.53 2 ALA B CA 1
ATOM 3572 C C . ALA B 1 2 ? 77.188 -49.812 14.172 1 21.53 2 ALA B C 1
ATOM 3574 O O . ALA B 1 2 ? 76.812 -48.719 14.633 1 21.53 2 ALA B O 1
ATOM 3575 N N . SER B 1 3 ? 76.5 -50.219 13.016 1 21.73 3 SER B N 1
ATOM 3576 C CA . SER B 1 3 ? 76.625 -50.25 11.562 1 21.73 3 SER B CA 1
ATOM 3577 C C . SER B 1 3 ? 75.812 -49.156 10.922 1 21.73 3 SER B C 1
ATOM 3579 O O . SER B 1 3 ? 74.625 -49 11.273 1 21.73 3 SER B O 1
ATOM 3581 N N . THR B 1 4 ? 76.438 -48.25 10.078 1 21.86 4 THR B N 1
ATOM 3582 C CA . THR B 1 4 ? 76.5 -47.031 9.273 1 21.86 4 THR B CA 1
ATOM 3583 C C . THR B 1 4 ? 75.625 -47.188 8 1 21.86 4 THR B C 1
ATOM 3585 O O . THR B 1 4 ? 75.75 -46.375 7.082 1 21.86 4 THR B O 1
ATOM 3588 N N . GLN B 1 5 ? 75 -48.344 7.742 1 20.98 5 GLN B N 1
ATOM 3589 C CA . GLN B 1 5 ? 74.812 -48.438 6.305 1 20.98 5 GLN B CA 1
ATOM 3590 C C . GLN B 1 5 ? 73.812 -47.312 5.848 1 20.98 5 GLN B C 1
ATOM 3592 O O . GLN B 1 5 ? 72.625 -47.344 6.191 1 20.98 5 GLN B O 1
ATOM 3597 N N . LYS B 1 6 ? 74.375 -45.969 5.391 1 26.52 6 LYS B N 1
ATOM 3598 C CA . LYS B 1 6 ? 74.188 -44.594 4.922 1 26.52 6 LYS B CA 1
ATOM 3599 C C . LYS B 1 6 ? 73.312 -44.594 3.648 1 26.52 6 LYS B C 1
ATOM 3601 O O . LYS B 1 6 ? 72.312 -43.875 3.584 1 26.52 6 LYS B O 1
ATOM 3606 N N . SER B 1 7 ? 73.875 -44.219 2.396 1 22.81 7 SER B N 1
ATOM 3607 C CA . SER B 1 7 ? 73.812 -43.094 1.501 1 22.81 7 SER B CA 1
ATOM 3608 C C . SER B 1 7 ? 73.062 -43.438 0.22 1 22.81 7 SER B C 1
ATOM 3610 O O . SER B 1 7 ? 72.75 -42.531 -0.565 1 22.81 7 SER B O 1
ATOM 3612 N N . VAL B 1 8 ? 73.125 -44.688 -0.305 1 25.67 8 VAL B N 1
ATOM 3613 C CA . VAL B 1 8 ? 73.188 -44.719 -1.759 1 25.67 8 VAL B CA 1
ATOM 3614 C C . VAL B 1 8 ? 71.875 -44.344 -2.398 1 25.67 8 VAL B C 1
ATOM 3616 O O . VAL B 1 8 ? 71.812 -43.875 -3.537 1 25.67 8 VAL B O 1
ATOM 3619 N N . LEU B 1 9 ? 70.75 -44.812 -1.952 1 26.97 9 LEU B N 1
ATOM 3620 C CA . LEU B 1 9 ? 69.688 -45.125 -2.914 1 26.97 9 LEU B CA 1
ATOM 3621 C C . LEU B 1 9 ? 68.938 -43.844 -3.318 1 26.97 9 LEU B C 1
ATOM 3623 O O . LEU B 1 9 ? 67.812 -43.625 -2.91 1 26.97 9 LEU B O 1
ATOM 3627 N N . GLY B 1 10 ? 69.625 -42.531 -3.17 1 26.88 10 GLY B N 1
ATOM 3628 C CA . GLY B 1 10 ? 69.062 -41.219 -3.404 1 26.88 10 GLY B CA 1
ATOM 3629 C C . GLY B 1 10 ? 68.75 -40.969 -4.867 1 26.88 10 GLY B C 1
ATOM 3630 O O . GLY B 1 10 ? 67.75 -40.281 -5.184 1 26.88 10 GLY B O 1
ATOM 3631 N N . THR B 1 11 ? 69.75 -41.312 -5.875 1 30.38 11 THR B N 1
ATOM 3632 C CA . THR B 1 11 ? 69.875 -40.562 -7.129 1 30.38 11 THR B CA 1
ATOM 3633 C C . THR B 1 11 ? 68.812 -41 -8.117 1 30.38 11 THR B C 1
ATOM 3635 O O . THR B 1 11 ? 68.5 -40.281 -9.062 1 30.38 11 THR B O 1
ATOM 3638 N N . TRP B 1 12 ? 68.438 -42.312 -8.18 1 29.12 12 TRP B N 1
ATOM 3639 C CA . TRP B 1 12 ? 67.75 -42.812 -9.391 1 29.12 12 TRP B CA 1
ATOM 3640 C C . TRP B 1 12 ? 66.375 -42.25 -9.5 1 29.12 12 TRP B C 1
ATOM 3642 O O . TRP B 1 12 ? 65.688 -42.406 -10.531 1 29.12 12 TRP B O 1
ATOM 3652 N N . LYS B 1 13 ? 65.75 -41.656 -8.367 1 31.58 13 LYS B N 1
ATOM 3653 C CA . LYS B 1 13 ? 64.375 -41.156 -8.406 1 31.58 13 LYS B CA 1
ATOM 3654 C C . LYS B 1 13 ? 64.25 -39.938 -9.305 1 31.58 13 LYS B C 1
ATOM 3656 O O . LYS B 1 13 ? 63.125 -39.531 -9.672 1 31.58 13 LYS B O 1
ATOM 3661 N N . ILE B 1 14 ? 65.438 -39.312 -9.625 1 31.42 14 ILE B N 1
ATOM 3662 C CA . ILE B 1 14 ? 65.375 -38.031 -10.32 1 31.42 14 ILE B CA 1
ATOM 3663 C C . ILE B 1 14 ? 65.125 -38.25 -11.805 1 31.42 14 ILE B C 1
ATOM 3665 O O . ILE B 1 14 ? 64.375 -37.469 -12.422 1 31.42 14 ILE B O 1
ATOM 3669 N N . ARG B 1 15 ? 65.688 -39.312 -12.438 1 33.56 15 ARG B N 1
ATOM 3670 C CA . ARG B 1 15 ? 65.688 -39.344 -13.898 1 33.56 15 ARG B CA 1
ATOM 3671 C C . ARG B 1 15 ? 64.312 -39.656 -14.438 1 33.56 15 ARG B C 1
ATOM 3673 O O . ARG B 1 15 ? 63.906 -39.156 -15.492 1 33.56 15 ARG B O 1
ATOM 3680 N N . CYS B 1 16 ? 63.719 -40.688 -13.82 1 33.31 16 CYS B N 1
ATOM 3681 C CA . CYS B 1 16 ? 62.438 -41.094 -14.43 1 33.31 16 CYS B CA 1
ATOM 3682 C C . CYS B 1 16 ? 61.438 -39.969 -14.391 1 33.31 16 CYS B C 1
ATOM 3684 O O . CYS B 1 16 ? 60.344 -40.094 -14.969 1 33.31 16 CYS B O 1
ATOM 3686 N N . ILE B 1 17 ? 61.656 -38.875 -13.516 1 37.09 17 ILE B N 1
ATOM 3687 C CA . ILE B 1 17 ? 60.812 -37.656 -13.523 1 37.09 17 ILE B CA 1
ATOM 3688 C C . ILE B 1 17 ? 61.031 -36.906 -14.82 1 37.09 17 ILE B C 1
ATOM 3690 O O . ILE B 1 17 ? 60.125 -36.25 -15.336 1 37.09 17 ILE B O 1
ATOM 3694 N N . PHE B 1 18 ? 62.312 -37.031 -15.477 1 39.16 18 PHE B N 1
ATOM 3695 C CA . PHE B 1 18 ? 62.656 -36.188 -16.625 1 39.16 18 PHE B CA 1
ATOM 3696 C C . PHE B 1 18 ? 61.875 -36.625 -17.859 1 39.16 18 PHE B C 1
ATOM 3698 O O . PHE B 1 18 ? 61.375 -35.75 -18.594 1 39.16 18 PHE B O 1
ATOM 3705 N N . HIS B 1 19 ? 61.906 -37.938 -18.172 1 41.34 19 HIS B N 1
ATOM 3706 C CA . HIS B 1 19 ? 61.281 -38.281 -19.453 1 41.34 19 HIS B CA 1
ATOM 3707 C C . HIS B 1 19 ? 59.781 -38.094 -19.406 1 41.34 19 HIS B C 1
ATOM 3709 O O . HIS B 1 19 ? 59.156 -37.906 -20.453 1 41.34 19 HIS B O 1
ATOM 3715 N N . PHE B 1 20 ? 59.188 -38.344 -18.203 1 38.62 20 PHE B N 1
ATOM 3716 C CA . PHE B 1 20 ? 57.719 -38.125 -18.188 1 38.62 20 PHE B CA 1
ATOM 3717 C C . PHE B 1 20 ? 57.406 -36.656 -18.375 1 38.62 20 PHE B C 1
ATOM 3719 O O . PHE B 1 20 ? 56.312 -36.312 -18.875 1 38.62 20 PHE B O 1
ATOM 3726 N N . ILE B 1 21 ? 58.375 -35.719 -18.031 1 43.38 21 ILE B N 1
ATOM 3727 C CA . ILE B 1 21 ? 58.156 -34.281 -18.266 1 43.38 21 ILE B CA 1
ATOM 3728 C C . ILE B 1 21 ? 58.25 -33.969 -19.766 1 43.38 21 ILE B C 1
ATOM 3730 O O . ILE B 1 21 ? 57.469 -33.188 -20.297 1 43.38 21 ILE B O 1
ATOM 3734 N N . VAL B 1 22 ? 59.156 -34.688 -20.469 1 45.62 22 VAL B N 1
ATOM 3735 C CA . VAL B 1 22 ? 59.344 -34.344 -21.891 1 45.62 22 VAL B CA 1
ATOM 3736 C C . VAL B 1 22 ? 58.094 -34.812 -22.672 1 45.62 22 VAL B C 1
ATOM 3738 O O . VAL B 1 22 ? 57.625 -34.062 -23.547 1 45.62 22 VAL B O 1
ATOM 3741 N N . ALA B 1 23 ? 57.625 -36.094 -22.422 1 42.97 23 ALA B N 1
ATOM 3742 C CA . ALA B 1 23 ? 56.469 -36.531 -23.188 1 42.97 23 ALA B CA 1
ATOM 3743 C C . ALA B 1 23 ? 55.25 -35.656 -22.891 1 42.97 23 ALA B C 1
ATOM 3745 O O . ALA B 1 23 ? 54.469 -35.344 -23.797 1 42.97 23 ALA B O 1
ATOM 3746 N N . PHE B 1 24 ? 55.094 -35.188 -21.578 1 42.22 24 PHE B N 1
ATOM 3747 C CA . PHE B 1 24 ? 54 -34.281 -21.281 1 42.22 24 PHE B CA 1
ATOM 3748 C C . PHE B 1 24 ? 54.219 -32.938 -22 1 42.22 24 PHE B C 1
ATOM 3750 O O . PHE B 1 24 ? 53.25 -32.281 -22.422 1 42.22 24 PHE B O 1
ATOM 3757 N N . LEU B 1 25 ? 55.531 -32.594 -22.188 1 44.06 25 LEU B N 1
ATOM 3758 C CA . LEU B 1 25 ? 55.781 -31.344 -22.906 1 44.06 25 LEU B CA 1
ATOM 3759 C C . LEU B 1 25 ? 55.5 -31.5 -24.391 1 44.06 25 LEU B C 1
ATOM 3761 O O . LEU B 1 25 ? 55 -30.562 -25.031 1 44.06 25 LEU B O 1
ATOM 3765 N N . LEU B 1 26 ? 55.875 -32.719 -24.938 1 41.47 26 LEU B N 1
ATOM 3766 C CA . LEU B 1 26 ? 55.625 -32.844 -26.375 1 41.47 26 LEU B CA 1
ATOM 3767 C C . LEU B 1 26 ? 54.125 -32.875 -26.656 1 41.47 26 LEU B C 1
ATOM 3769 O O . LEU B 1 26 ? 53.688 -32.25 -27.641 1 41.47 26 LEU B O 1
ATOM 3773 N N . ILE B 1 27 ? 53.312 -33.656 -25.812 1 43.19 27 ILE B N 1
ATOM 3774 C CA . ILE B 1 27 ? 51.875 -33.625 -26.078 1 43.19 27 ILE B CA 1
ATOM 3775 C C . ILE B 1 27 ? 51.375 -32.188 -25.875 1 43.19 27 ILE B C 1
ATOM 3777 O O . ILE B 1 27 ? 50.531 -31.734 -26.641 1 43.19 27 ILE B O 1
ATOM 3781 N N . ALA B 1 28 ? 52.031 -31.375 -24.969 1 42.03 28 ALA B N 1
ATOM 3782 C CA . ALA B 1 28 ? 51.625 -29.984 -24.859 1 42.03 28 ALA B CA 1
ATOM 3783 C C . ALA B 1 28 ? 52.031 -29.203 -26.109 1 42.03 28 ALA B C 1
ATOM 3785 O O . ALA B 1 28 ? 51.281 -28.312 -26.562 1 42.03 28 ALA B O 1
ATOM 3786 N N . PHE B 1 29 ? 53.188 -29.531 -26.688 1 44.84 29 PHE B N 1
ATOM 3787 C CA . PHE B 1 29 ? 53.625 -28.797 -27.875 1 44.84 29 PHE B CA 1
ATOM 3788 C C . PHE B 1 29 ? 52.781 -29.156 -29.078 1 44.84 29 PHE B C 1
ATOM 3790 O O . PHE B 1 29 ? 52.438 -28.281 -29.891 1 44.84 29 PHE B O 1
ATOM 3797 N N . VAL B 1 30 ? 52.531 -30.5 -29.297 1 39.88 30 VAL B N 1
ATOM 3798 C CA . VAL B 1 30 ? 51.75 -30.828 -30.484 1 39.88 30 VAL B CA 1
ATOM 3799 C C . VAL B 1 30 ? 50.344 -30.203 -30.344 1 39.88 30 VAL B C 1
ATOM 3801 O O . VAL B 1 30 ? 49.812 -29.672 -31.312 1 39.88 30 VAL B O 1
ATOM 3804 N N . VAL B 1 31 ? 49.75 -30.203 -29.109 1 37.5 31 VAL B N 1
ATOM 3805 C CA . VAL B 1 31 ? 48.438 -29.562 -29.031 1 37.5 31 VAL B CA 1
ATOM 3806 C C . VAL B 1 31 ? 48.594 -28.047 -29.234 1 37.5 31 VAL B C 1
ATOM 3808 O O . VAL B 1 31 ? 47.688 -27.406 -29.797 1 37.5 31 VAL B O 1
ATOM 3811 N N . ALA B 1 32 ? 49.75 -27.484 -28.906 1 38.31 32 ALA B N 1
ATOM 3812 C CA . ALA B 1 32 ? 49.938 -26.062 -29.172 1 38.31 32 ALA B CA 1
ATOM 3813 C C . ALA B 1 32 ? 50.062 -25.797 -30.672 1 38.31 32 ALA B C 1
ATOM 3815 O O . ALA B 1 32 ? 49.562 -24.781 -31.172 1 38.31 32 ALA B O 1
ATOM 3816 N N . SER B 1 33 ? 50.875 -26.578 -31.344 1 38.03 33 SER B N 1
ATOM 3817 C CA . SER B 1 33 ? 51.062 -26.297 -32.75 1 38.03 33 SER B CA 1
ATOM 3818 C C . SER B 1 33 ? 49.781 -26.422 -33.531 1 38.03 33 SER B C 1
ATOM 3820 O O . SER B 1 33 ? 49.594 -25.766 -34.562 1 38.03 33 SER B O 1
ATOM 3822 N N . LEU B 1 34 ? 49.094 -27.531 -33.281 1 34.62 34 LEU B N 1
ATOM 3823 C CA . LEU B 1 34 ? 47.844 -27.625 -34.062 1 34.62 34 LEU B CA 1
ATOM 3824 C C . LEU B 1 34 ? 46.938 -26.422 -33.781 1 34.62 34 LEU B C 1
ATOM 3826 O O . LEU B 1 34 ? 45.969 -26.203 -34.5 1 34.62 34 LEU B O 1
ATOM 3830 N N . TYR B 1 35 ? 47.25 -25.703 -32.688 1 32.03 35 TYR B N 1
ATOM 3831 C CA . TYR B 1 35 ? 46.469 -24.484 -32.531 1 32.03 35 TYR B CA 1
ATOM 3832 C C . TYR B 1 35 ? 46.812 -23.469 -33.625 1 32.03 35 TYR B C 1
ATOM 3834 O O . TYR B 1 35 ? 46.125 -22.453 -33.781 1 32.03 35 TYR B O 1
ATOM 3842 N N . SER B 1 36 ? 48.062 -23.484 -34.031 1 33.19 36 SER B N 1
ATOM 3843 C CA . SER B 1 36 ? 48.438 -22.359 -34.875 1 33.19 36 SER B CA 1
ATOM 3844 C C . SER B 1 36 ? 47.688 -22.391 -36.219 1 33.19 36 SER B C 1
ATOM 3846 O O . SER B 1 36 ? 47.469 -21.359 -36.844 1 33.19 36 SER B O 1
ATOM 3848 N N . MET B 1 37 ? 47.812 -23.469 -36.938 1 32.31 37 MET B N 1
ATOM 3849 C CA . MET B 1 37 ? 47.438 -23.312 -38.344 1 32.31 37 MET B CA 1
ATOM 3850 C C . MET B 1 37 ? 45.969 -22.938 -38.469 1 32.31 37 MET B C 1
ATOM 3852 O O . MET B 1 37 ? 45.5 -22.562 -39.531 1 32.31 37 MET B O 1
ATOM 3856 N N . GLY B 1 38 ? 45.125 -23.516 -37.656 1 30.14 38 GLY B N 1
ATOM 3857 C CA . GLY B 1 38 ? 43.781 -23.391 -38.125 1 30.14 38 GLY B CA 1
ATOM 3858 C C . GLY B 1 38 ? 43.281 -21.938 -38.188 1 30.14 38 GLY B C 1
ATOM 3859 O O . GLY B 1 38 ? 42.375 -21.562 -37.5 1 30.14 38 GLY B O 1
ATOM 3860 N N . GLY B 1 39 ? 44.375 -21 -38.375 1 27.02 39 GLY B N 1
ATOM 3861 C CA . GLY B 1 39 ? 43.906 -19.625 -38.312 1 27.02 39 GLY B CA 1
ATOM 3862 C C . GLY B 1 39 ? 42.938 -19.234 -39.406 1 27.02 39 GLY B C 1
ATOM 3863 O O . GLY B 1 39 ? 42.625 -18.062 -39.594 1 27.02 39 GLY B O 1
ATOM 3864 N N . ASN B 1 40 ? 43 -20.016 -40.312 1 26.03 40 ASN B N 1
ATOM 3865 C CA . ASN B 1 40 ? 42.438 -19.312 -41.469 1 26.03 40 ASN B CA 1
ATOM 3866 C C . ASN B 1 40 ? 41 -18.922 -41.219 1 26.03 40 ASN B C 1
ATOM 3868 O O . ASN B 1 40 ? 40.094 -19.766 -41.25 1 26.03 40 ASN B O 1
ATOM 3872 N N . LYS B 1 41 ? 40.781 -18.109 -40.25 1 24.72 41 LYS B N 1
ATOM 3873 C CA . LYS B 1 41 ? 39.375 -17.703 -40.219 1 24.72 41 LYS B CA 1
ATOM 3874 C C . LYS B 1 41 ? 38.969 -17.016 -41.5 1 24.72 41 LYS B C 1
ATOM 3876 O O . LYS B 1 41 ? 39.281 -15.844 -41.719 1 24.72 41 LYS B O 1
ATOM 3881 N N . LEU B 1 42 ? 39.219 -17.531 -42.625 1 23.09 42 LEU B N 1
ATOM 3882 C CA . LEU B 1 42 ? 38.469 -16.812 -43.656 1 23.09 42 LEU B CA 1
ATOM 3883 C C . LEU B 1 42 ? 37.031 -16.594 -43.188 1 23.09 42 LEU B C 1
ATOM 3885 O O . LEU B 1 42 ? 36.25 -17.547 -43.094 1 23.09 42 LEU B O 1
ATOM 3889 N N . PHE B 1 43 ? 36.938 -15.805 -42.094 1 24.11 43 PHE B N 1
ATOM 3890 C CA . PHE B 1 43 ? 35.656 -15.297 -41.625 1 24.11 43 PHE B CA 1
ATOM 3891 C C . PHE B 1 43 ? 34.844 -14.727 -42.781 1 24.11 43 PHE B C 1
ATOM 3893 O O . PHE B 1 43 ? 35.219 -13.695 -43.344 1 24.11 43 PHE B O 1
ATOM 3900 N N . LEU B 1 44 ? 34.562 -15.578 -43.781 1 23.53 44 LEU B N 1
ATOM 3901 C CA . LEU B 1 44 ? 33.5 -15.016 -44.625 1 23.53 44 LEU B CA 1
ATOM 3902 C C . LEU B 1 44 ? 32.438 -14.312 -43.812 1 23.53 44 LEU B C 1
ATOM 3904 O O . LEU B 1 44 ? 31.75 -14.945 -43 1 23.53 44 LEU B O 1
ATOM 3908 N N . GLU B 1 45 ? 32.781 -13.133 -43.344 1 25.62 45 GLU B N 1
ATOM 3909 C CA . GLU B 1 45 ? 31.859 -12.164 -42.75 1 25.62 45 GLU B CA 1
ATOM 3910 C C . GLU B 1 45 ? 30.594 -12.07 -43.594 1 25.62 45 GLU B C 1
ATOM 3912 O O . GLU B 1 45 ? 30.562 -11.398 -44.625 1 25.62 45 GLU B O 1
ATOM 3917 N N . GLN B 1 46 ? 30.094 -13.156 -44.125 1 26.67 46 GLN B N 1
ATOM 3918 C CA . GLN B 1 46 ? 28.797 -12.758 -44.625 1 26.67 46 GLN B CA 1
ATOM 3919 C C . GLN B 1 46 ? 28.047 -11.883 -43.625 1 26.67 46 GLN B C 1
ATOM 3921 O O . GLN B 1 46 ? 27.922 -12.25 -42.469 1 26.67 46 GLN B O 1
ATOM 3926 N N . GLN B 1 47 ? 28.094 -10.586 -43.781 1 27.52 47 GLN B N 1
ATOM 3927 C CA . GLN B 1 47 ? 27.25 -9.555 -43.156 1 27.52 47 GLN B CA 1
ATOM 3928 C C . GLN B 1 47 ? 25.828 -10.062 -42.938 1 27.52 47 GLN B C 1
ATOM 3930 O O . GLN B 1 47 ? 25 -10.031 -43.844 1 27.52 47 GLN B O 1
ATOM 3935 N N . MET B 1 48 ? 25.656 -11.25 -42.5 1 27.95 48 MET B N 1
ATOM 3936 C CA . MET B 1 48 ? 24.234 -11.305 -42.156 1 27.95 48 MET B CA 1
ATOM 3937 C C . MET B 1 48 ? 23.844 -10.148 -41.25 1 27.95 48 MET B C 1
ATOM 3939 O O . MET B 1 48 ? 24.469 -9.945 -40.188 1 27.95 48 MET B O 1
ATOM 3943 N N . THR B 1 49 ? 23.578 -9 -41.719 1 29.91 49 THR B N 1
ATOM 3944 C CA . THR B 1 49 ? 22.844 -7.996 -40.969 1 29.91 49 THR B CA 1
ATOM 3945 C C . THR B 1 49 ? 21.969 -8.648 -39.906 1 29.91 49 THR B C 1
ATOM 3947 O O . THR B 1 49 ? 21.125 -9.5 -40.219 1 29.91 49 THR B O 1
ATOM 3950 N N . PRO B 1 50 ? 22.578 -8.922 -38.781 1 33.31 50 PRO B N 1
ATOM 3951 C CA . PRO B 1 50 ? 21.562 -9.328 -37.781 1 33.31 50 PRO B CA 1
ATOM 3952 C C . PRO B 1 50 ? 20.266 -8.547 -37.938 1 33.31 50 PRO B C 1
ATOM 3954 O O . PRO B 1 50 ? 20.266 -7.312 -37.875 1 33.31 50 PRO B O 1
ATOM 3957 N N . THR B 1 51 ? 19.531 -8.703 -38.938 1 34.22 51 THR B N 1
ATOM 3958 C CA . THR B 1 51 ? 18.234 -8.086 -38.75 1 34.22 51 THR B CA 1
ATOM 3959 C C . THR B 1 51 ? 17.828 -8.133 -37.281 1 34.22 51 THR B C 1
ATOM 3961 O O . THR B 1 51 ? 17.688 -9.211 -36.688 1 34.22 51 THR B O 1
ATOM 3964 N N . ASP B 1 52 ? 18.422 -7.395 -36.406 1 37.06 52 ASP B N 1
ATOM 3965 C CA . ASP B 1 52 ? 18.156 -6.969 -35.062 1 37.06 52 ASP B CA 1
ATOM 3966 C C . ASP B 1 52 ? 16.672 -7.109 -34.719 1 37.06 52 ASP B C 1
ATOM 3968 O O . ASP B 1 52 ? 16.172 -6.469 -33.781 1 37.06 52 ASP B O 1
ATOM 3972 N N . SER B 1 53 ? 15.844 -7.293 -35.719 1 38.75 53 SER B N 1
ATOM 3973 C CA . SER B 1 53 ? 14.461 -7.371 -35.25 1 38.75 53 SER B CA 1
ATOM 3974 C C . SER B 1 53 ? 14.289 -8.461 -34.188 1 38.75 53 SER B C 1
ATOM 3976 O O . SER B 1 53 ? 14.156 -9.641 -34.531 1 38.75 53 SER B O 1
ATOM 3978 N N . THR B 1 54 ? 15.141 -8.656 -33.312 1 42.75 54 THR B N 1
ATOM 3979 C CA . THR B 1 54 ? 14.703 -9.508 -32.188 1 42.75 54 THR B CA 1
ATOM 3980 C C . THR B 1 54 ? 13.18 -9.531 -32.094 1 42.75 54 THR B C 1
ATOM 3982 O O . THR B 1 54 ? 12.578 -8.586 -31.578 1 42.75 54 THR B O 1
ATOM 3985 N N . GLN B 1 55 ? 12.531 -9.859 -33.094 1 51.16 55 GLN B N 1
ATOM 3986 C CA . GLN B 1 55 ? 11.078 -10.008 -33.156 1 51.16 55 GLN B CA 1
ATOM 3987 C C . GLN B 1 55 ? 10.516 -10.586 -31.875 1 51.16 55 GLN B C 1
ATOM 3989 O O . GLN B 1 55 ? 10.938 -11.656 -31.422 1 51.16 55 GLN B O 1
ATOM 3994 N N . PHE B 1 56 ? 10.008 -9.836 -30.938 1 72 56 PHE B N 1
ATOM 3995 C CA . PHE B 1 56 ? 9.258 -10.164 -29.734 1 72 56 PHE B CA 1
ATOM 3996 C C . PHE B 1 56 ? 8.234 -11.258 -30.016 1 72 56 PHE B C 1
ATOM 3998 O O . PHE B 1 56 ? 7.406 -11.125 -30.922 1 72 56 PHE B O 1
ATOM 4005 N N . CYS B 1 57 ? 8.609 -12.562 -29.781 1 84.81 57 CYS B N 1
ATOM 4006 C CA . CYS B 1 57 ? 7.672 -13.672 -29.906 1 84.81 57 CYS B CA 1
ATOM 4007 C C . CYS B 1 57 ? 6.594 -13.586 -28.828 1 84.81 57 CYS B C 1
ATOM 4009 O O . CYS B 1 57 ? 6.898 -13.648 -27.641 1 84.81 57 CYS B O 1
ATOM 4011 N N . ASP B 1 58 ? 5.469 -13.367 -29.312 1 93.5 58 ASP B N 1
ATOM 4012 C CA . ASP B 1 58 ? 4.34 -13.438 -28.391 1 93.5 58 ASP B CA 1
ATOM 4013 C C . ASP B 1 58 ? 3.908 -14.883 -28.156 1 93.5 58 ASP B C 1
ATOM 4015 O O . ASP B 1 58 ? 3.189 -15.461 -28.984 1 93.5 58 ASP B O 1
ATOM 4019 N N . PHE B 1 59 ? 4.309 -15.414 -27.094 1 96.25 59 PHE B N 1
ATOM 4020 C CA . PHE B 1 59 ? 4.039 -16.812 -26.812 1 96.25 59 PHE B CA 1
ATOM 4021 C C . PHE B 1 59 ? 2.578 -17.016 -26.422 1 96.25 59 PHE B C 1
ATOM 4023 O O . PHE B 1 59 ? 2.119 -18.156 -26.281 1 96.25 59 PHE B O 1
ATOM 4030 N N . PHE B 1 60 ? 1.792 -15.969 -26.281 1 96.5 60 PHE B N 1
ATOM 4031 C CA . PHE B 1 60 ? 0.526 -16.109 -25.562 1 96.5 60 PHE B CA 1
ATOM 4032 C C . PHE B 1 60 ? -0.649 -16.016 -26.531 1 96.5 60 PHE B C 1
ATOM 4034 O O . PHE B 1 60 ? -1.778 -16.375 -26.188 1 96.5 60 PHE B O 1
ATOM 4041 N N . SER B 1 61 ? -0.367 -15.57 -27.719 1 94.88 61 SER B N 1
ATOM 4042 C CA . SER B 1 61 ? -1.368 -15.555 -28.781 1 94.88 61 SER B CA 1
ATOM 4043 C C . SER B 1 61 ? -1.133 -16.688 -29.781 1 94.88 61 SER B C 1
ATOM 4045 O O . SER B 1 61 ? -0.068 -16.766 -30.406 1 94.88 61 SER B O 1
ATOM 4047 N N . GLY B 1 62 ? -2.051 -17.609 -29.844 1 96.44 62 GLY B N 1
ATOM 4048 C CA . GLY B 1 62 ? -1.869 -18.781 -30.703 1 96.44 62 GLY B CA 1
ATOM 4049 C C . GLY B 1 62 ? -3.09 -19.672 -30.75 1 96.44 62 GLY B C 1
ATOM 4050 O O . GLY B 1 62 ? -4.223 -19.203 -30.641 1 96.44 62 GLY B O 1
ATOM 4051 N N . LYS B 1 63 ? -2.787 -20.906 -31.109 1 96.75 63 LYS B N 1
ATOM 4052 C CA . LYS B 1 63 ? -3.852 -21.906 -31.203 1 96.75 63 LYS B CA 1
ATOM 4053 C C . LYS B 1 63 ? -3.369 -23.266 -30.734 1 96.75 63 LYS B C 1
ATOM 4055 O O . LYS B 1 63 ? -2.166 -23.547 -30.719 1 96.75 63 LYS B O 1
ATOM 4060 N N . TRP B 1 64 ? -4.312 -24.047 -30.281 1 97.56 64 TRP B N 1
ATOM 4061 C CA . TRP B 1 64 ? -4.016 -25.438 -29.922 1 97.56 64 TRP B CA 1
ATOM 4062 C C . TRP B 1 64 ? -4.086 -26.344 -31.156 1 97.56 64 TRP B C 1
ATOM 4064 O O . TRP B 1 64 ? -5.047 -26.281 -31.922 1 97.56 64 TRP B O 1
ATOM 4074 N N . ILE B 1 65 ? -3.033 -27.172 -31.344 1 96.88 65 ILE B N 1
ATOM 4075 C CA . ILE B 1 65 ? -2.957 -28.109 -32.469 1 96.88 65 ILE B CA 1
ATOM 4076 C C . ILE B 1 65 ? -2.846 -29.531 -31.938 1 96.88 65 ILE B C 1
ATOM 4078 O O . ILE B 1 65 ? -2.035 -29.812 -31.047 1 96.88 65 ILE B O 1
ATOM 4082 N N . TYR B 1 66 ? -3.67 -30.375 -32.5 1 97.44 66 TYR B N 1
ATOM 4083 C CA . TYR B 1 66 ? -3.596 -31.781 -32.125 1 97.44 66 TYR B CA 1
ATOM 4084 C C . TYR B 1 66 ? -2.275 -32.406 -32.562 1 97.44 66 TYR B C 1
ATOM 4086 O O . TYR B 1 66 ? -1.891 -32.281 -33.719 1 97.44 66 TYR B O 1
ATOM 4094 N N . ASP B 1 67 ? -1.539 -32.969 -31.672 1 96.81 67 ASP B N 1
ATOM 4095 C CA . ASP B 1 67 ? -0.22 -33.531 -31.891 1 96.81 67 ASP B CA 1
ATOM 4096 C C . ASP B 1 67 ? -0.039 -34.844 -31.094 1 96.81 67 ASP B C 1
ATOM 4098 O O . ASP B 1 67 ? 0.494 -34.812 -29.984 1 96.81 67 ASP B O 1
ATOM 4102 N N . ASN B 1 68 ? -0.338 -36 -31.719 1 95.25 68 ASN B N 1
ATOM 4103 C CA . ASN B 1 68 ? -0.247 -37.281 -31.016 1 95.25 68 ASN B CA 1
ATOM 4104 C C . ASN B 1 68 ? 1.122 -37.906 -31.219 1 95.25 68 ASN B C 1
ATOM 4106 O O . ASN B 1 68 ? 1.319 -39.062 -30.859 1 95.25 68 ASN B O 1
ATOM 4110 N N . ILE B 1 69 ? 1.973 -37.156 -31.75 1 95.12 69 ILE B N 1
ATOM 4111 C CA . ILE B 1 69 ? 3.324 -37.656 -31.984 1 95.12 69 ILE B CA 1
ATOM 4112 C C . ILE B 1 69 ? 4.238 -37.219 -30.844 1 95.12 69 ILE B C 1
ATOM 4114 O O . ILE B 1 69 ? 4.867 -38.031 -30.188 1 95.12 69 ILE B O 1
ATOM 4118 N N . SER B 1 70 ? 4.211 -35.938 -30.594 1 94.19 70 SER B N 1
ATOM 4119 C CA . SER B 1 70 ? 5.145 -35.375 -29.625 1 94.19 70 SER B CA 1
ATOM 4120 C C . SER B 1 70 ? 4.52 -35.312 -28.234 1 94.19 70 SER B C 1
ATOM 4122 O O . SER B 1 70 ? 5.227 -35.156 -27.234 1 94.19 70 SER B O 1
ATOM 4124 N N . TYR B 1 71 ? 3.186 -35.469 -28.141 1 95.62 71 TYR B N 1
ATOM 4125 C CA . TYR B 1 71 ? 2.488 -35.344 -26.875 1 95.62 71 TYR B CA 1
ATOM 4126 C C . TYR B 1 71 ? 1.798 -36.625 -26.469 1 95.62 71 TYR B C 1
ATOM 4128 O O . TYR B 1 71 ? 1.406 -37.406 -27.328 1 95.62 71 TYR B O 1
ATOM 4136 N N . PRO B 1 72 ? 1.564 -36.719 -25.156 1 96.75 72 PRO B N 1
ATOM 4137 C CA . PRO B 1 72 ? 1.979 -35.812 -24.062 1 96.75 72 PRO B CA 1
ATOM 4138 C C . PRO B 1 72 ? 3.488 -35.844 -23.828 1 96.75 72 PRO B C 1
ATOM 4140 O O . PRO B 1 72 ? 4.188 -36.719 -24.359 1 96.75 72 PRO B O 1
ATOM 4143 N N . LEU B 1 73 ? 4.016 -34.906 -23.125 1 96.19 73 LEU B N 1
ATOM 4144 C CA . LEU B 1 73 ? 5.449 -34.75 -22.906 1 96.19 73 LEU B CA 1
ATOM 4145 C C . LEU B 1 73 ? 5.953 -35.812 -21.922 1 96.19 73 LEU B C 1
ATOM 4147 O O . LEU B 1 73 ? 7.156 -36.062 -21.844 1 96.19 73 LEU B O 1
ATOM 4151 N N . TYR B 1 74 ? 5.125 -36.375 -21.141 1 96.38 74 TYR B N 1
ATOM 4152 C CA . TYR B 1 74 ? 5.328 -37.5 -20.25 1 96.38 74 TYR B CA 1
ATOM 4153 C C . TYR B 1 74 ? 4.023 -38.25 -20.016 1 96.38 74 TYR B C 1
ATOM 4155 O O . TYR B 1 74 ? 2.943 -37.75 -20.328 1 96.38 74 TYR B O 1
ATOM 4163 N N . LYS B 1 75 ? 4.129 -39.438 -19.516 1 95.56 75 LYS B N 1
ATOM 4164 C CA . LYS B 1 75 ? 2.943 -40.188 -19.109 1 95.56 75 LYS B CA 1
ATOM 4165 C C . LYS B 1 75 ? 2.678 -40.031 -17.609 1 95.56 75 LYS B C 1
ATOM 4167 O O . LYS B 1 75 ? 3.613 -39.969 -16.812 1 95.56 75 LYS B O 1
ATOM 4172 N N . GLU B 1 76 ? 1.361 -39.938 -17.297 1 96 76 GLU B N 1
ATOM 4173 C CA . GLU B 1 76 ? 0.993 -39.75 -15.898 1 96 76 GLU B CA 1
ATOM 4174 C C . GLU B 1 76 ? 1.681 -40.781 -15 1 96 76 GLU B C 1
ATOM 4176 O O . GLU B 1 76 ? 2.221 -40.438 -13.953 1 96 76 GLU B O 1
ATOM 4181 N N . LYS B 1 77 ? 1.755 -42 -15.43 1 92 77 LYS B N 1
ATOM 4182 C CA . LYS B 1 77 ? 2.299 -43.125 -14.648 1 92 77 LYS B CA 1
ATOM 4183 C C . LYS B 1 77 ? 3.807 -42.969 -14.461 1 92 77 LYS B C 1
ATOM 4185 O O . LYS B 1 77 ? 4.387 -43.562 -13.555 1 92 77 LYS B O 1
ATOM 4190 N N . GLN B 1 78 ? 4.426 -42.219 -15.297 1 90.5 78 GLN B N 1
ATOM 4191 C CA . GLN B 1 78 ? 5.871 -42.031 -15.25 1 90.5 78 GLN B CA 1
ATOM 4192 C C . GLN B 1 78 ? 6.258 -40.969 -14.227 1 90.5 78 GLN B C 1
ATOM 4194 O O . GLN B 1 78 ? 7.43 -40.812 -13.883 1 90.5 78 GLN B O 1
ATOM 4199 N N . CYS B 1 79 ? 5.273 -40.219 -13.773 1 92.75 79 CYS B N 1
ATOM 4200 C CA . CYS B 1 79 ? 5.547 -39.156 -12.812 1 92.75 79 CYS B CA 1
ATOM 4201 C C . CYS B 1 79 ? 5.129 -39.594 -11.406 1 92.75 79 CYS B C 1
ATOM 4203 O O . CYS B 1 79 ? 3.945 -39.812 -11.148 1 92.75 79 CYS B O 1
ATOM 4205 N N . SER B 1 80 ? 6.086 -39.594 -10.453 1 90.06 80 SER B N 1
ATOM 4206 C CA . SER B 1 80 ? 5.832 -40.031 -9.086 1 90.06 80 SER B CA 1
ATOM 4207 C C . SER B 1 80 ? 5.242 -38.906 -8.25 1 90.06 80 SER B C 1
ATOM 4209 O O . SER B 1 80 ? 4.816 -39.125 -7.109 1 90.06 80 SER B O 1
ATOM 4211 N N . PHE B 1 81 ? 5.168 -37.719 -8.844 1 90.44 81 PHE B N 1
ATOM 4212 C CA . PHE B 1 81 ? 4.84 -36.562 -8.016 1 90.44 81 PHE B CA 1
ATOM 4213 C C . PHE B 1 81 ? 3.492 -36 -8.414 1 90.44 81 PHE B C 1
ATOM 4215 O O . PHE B 1 81 ? 3.137 -34.875 -7.98 1 90.44 81 PHE B O 1
ATOM 4222 N N . VAL B 1 82 ? 2.795 -36.656 -9.242 1 93.06 82 VAL B N 1
ATOM 4223 C CA . VAL B 1 82 ? 1.461 -36.156 -9.578 1 93.06 82 VAL B CA 1
ATOM 4224 C C . VAL B 1 82 ? 0.557 -36.219 -8.352 1 93.06 82 VAL B C 1
ATOM 4226 O O . VAL B 1 82 ? 0.383 -37.312 -7.762 1 93.06 82 VAL B O 1
ATOM 4229 N N . GLU B 1 83 ? 0.039 -35.125 -7.977 1 92.31 83 GLU B N 1
ATOM 4230 C CA . GLU B 1 83 ? -0.897 -35.094 -6.859 1 92.31 83 GLU B CA 1
ATOM 4231 C C . GLU B 1 83 ? -2.227 -35.75 -7.234 1 92.31 83 GLU B C 1
ATOM 4233 O O . GLU B 1 83 ? -2.691 -35.625 -8.367 1 92.31 83 GLU B O 1
ATOM 4238 N N . ASP B 1 84 ? -2.859 -36.344 -6.297 1 93.94 84 ASP B N 1
ATOM 4239 C CA . ASP B 1 84 ? -4.098 -37.094 -6.512 1 93.94 84 ASP B CA 1
ATOM 4240 C C . ASP B 1 84 ? -5.195 -36.188 -7.055 1 93.94 84 ASP B C 1
ATOM 4242 O O . ASP B 1 84 ? -6.047 -36.625 -7.828 1 93.94 84 ASP B O 1
ATOM 4246 N N . ALA B 1 85 ? -5.109 -34.938 -6.707 1 94.19 85 ALA B N 1
ATOM 4247 C CA . ALA B 1 85 ? -6.117 -34 -7.156 1 94.19 85 ALA B CA 1
ATOM 4248 C C . ALA B 1 85 ? -6.008 -33.75 -8.656 1 94.19 85 ALA B C 1
ATOM 4250 O O . ALA B 1 85 ? -6.969 -33.312 -9.289 1 94.19 85 ALA B O 1
ATOM 4251 N N . PHE B 1 86 ? -4.82 -34.094 -9.227 1 97.38 86 PHE B N 1
ATOM 4252 C CA . PHE B 1 86 ? -4.57 -33.75 -10.625 1 97.38 86 PHE B CA 1
ATOM 4253 C C . PHE B 1 86 ? -4.301 -35.031 -11.43 1 97.38 86 PHE B C 1
ATOM 4255 O O . PHE B 1 86 ? -4.016 -34.969 -12.633 1 97.38 86 PHE B O 1
ATOM 4262 N N . ALA B 1 87 ? -4.352 -36.219 -10.773 1 97.62 87 ALA B N 1
ATOM 4263 C CA . ALA B 1 87 ? -4.059 -37.5 -11.414 1 97.62 87 ALA B CA 1
ATOM 4264 C C . ALA B 1 87 ? -5.312 -38.094 -12.039 1 97.62 87 ALA B C 1
ATOM 4266 O O . ALA B 1 87 ? -5.816 -39.125 -11.586 1 97.62 87 ALA B O 1
ATOM 4267 N N . CYS B 1 88 ? -5.688 -37.562 -13.125 1 98 88 CYS B N 1
ATOM 4268 C CA . CYS B 1 88 ? -6.996 -37.844 -13.703 1 98 88 CYS B CA 1
ATOM 4269 C C . CYS B 1 88 ? -7.059 -39.281 -14.234 1 98 88 CYS B C 1
ATOM 4271 O O . CYS B 1 88 ? -8.07 -39.969 -14.07 1 98 88 CYS B O 1
ATOM 4273 N N . GLU B 1 89 ? -5.988 -39.719 -14.883 1 97.44 89 GLU B N 1
ATOM 4274 C CA . GLU B 1 89 ? -5.949 -41.094 -15.391 1 97.44 89 GLU B CA 1
ATOM 4275 C C . GLU B 1 89 ? -6.035 -42.094 -14.258 1 97.44 89 GLU B C 1
ATOM 4277 O O . GLU B 1 89 ? -6.793 -43.062 -14.344 1 97.44 89 GLU B O 1
ATOM 4282 N N . LYS B 1 90 ? -5.324 -41.906 -13.242 1 97.19 90 LYS B N 1
ATOM 4283 C CA . LYS B 1 90 ? -5.336 -42.75 -12.055 1 97.19 90 LYS B CA 1
ATOM 4284 C C . LYS B 1 90 ? -6.742 -42.875 -11.477 1 97.19 90 LYS B C 1
ATOM 4286 O O . LYS B 1 90 ? -7.129 -43.938 -10.984 1 97.19 90 LYS B O 1
ATOM 4291 N N . TYR B 1 91 ? -7.484 -41.844 -11.57 1 96.88 91 TYR B N 1
ATOM 4292 C CA . TYR B 1 91 ? -8.805 -41.812 -10.945 1 96.88 91 TYR B CA 1
ATOM 4293 C C . TYR B 1 91 ? -9.898 -42.031 -11.977 1 96.88 91 TYR B C 1
ATOM 4295 O O . TYR B 1 91 ? -11.016 -41.531 -11.828 1 96.88 91 TYR B O 1
ATOM 4303 N N . GLY B 1 92 ? -9.555 -42.688 -13.078 1 96.25 92 GLY B N 1
ATOM 4304 C CA . GLY B 1 92 ? -10.562 -43.344 -13.906 1 96.25 92 GLY B CA 1
ATOM 4305 C C . GLY B 1 92 ? -10.883 -42.562 -15.172 1 96.25 92 GLY B C 1
ATOM 4306 O O . GLY B 1 92 ? -11.742 -42.969 -15.953 1 96.25 92 GLY B O 1
ATOM 4307 N N . ARG B 1 93 ? -10.258 -41.469 -15.391 1 96.94 93 ARG B N 1
ATOM 4308 C CA . ARG B 1 93 ? -10.547 -40.781 -16.656 1 96.94 93 ARG B CA 1
ATOM 4309 C C . ARG B 1 93 ? -10.016 -41.594 -17.844 1 96.94 93 ARG B C 1
ATOM 4311 O O . ARG B 1 93 ? -8.828 -41.906 -17.891 1 96.94 93 ARG B O 1
ATOM 4318 N N . LYS B 1 94 ? -10.836 -41.781 -18.797 1 95.88 94 LYS B N 1
ATOM 4319 C CA . LYS B 1 94 ? -10.469 -42.688 -19.906 1 95.88 94 LYS B CA 1
ATOM 4320 C C . LYS B 1 94 ? -10.203 -41.875 -21.172 1 95.88 94 LYS B C 1
ATOM 4322 O O . LYS B 1 94 ? -9.461 -42.344 -22.047 1 95.88 94 LYS B O 1
ATOM 4327 N N . ASP B 1 95 ? -10.859 -40.781 -21.312 1 95.44 95 ASP B N 1
ATOM 4328 C CA . ASP B 1 95 ? -10.609 -39.938 -22.484 1 95.44 95 ASP B CA 1
ATOM 4329 C C . ASP B 1 95 ? -9.297 -39.188 -22.328 1 95.44 95 ASP B C 1
ATOM 4331 O O . ASP B 1 95 ? -9.281 -38.031 -21.828 1 95.44 95 ASP B O 1
ATOM 4335 N N . LEU B 1 96 ? -8.211 -39.656 -22.859 1 96.5 96 LEU B N 1
ATOM 4336 C CA . LEU B 1 96 ? -6.898 -39.094 -22.594 1 96.5 96 LEU B CA 1
ATOM 4337 C C . LEU B 1 96 ? -6.418 -38.25 -23.766 1 96.5 96 LEU B C 1
ATOM 4339 O O . LEU B 1 96 ? -5.305 -37.719 -23.75 1 96.5 96 LEU B O 1
ATOM 4343 N N . GLU B 1 97 ? -7.309 -38.031 -24.797 1 96.69 97 GLU B N 1
ATOM 4344 C CA . GLU B 1 97 ? -6.93 -37.281 -25.984 1 96.69 97 GLU B CA 1
ATOM 4345 C C . GLU B 1 97 ? -6.609 -35.844 -25.641 1 96.69 97 GLU B C 1
ATOM 4347 O O . GLU B 1 97 ? -5.871 -35.156 -26.375 1 96.69 97 GLU B O 1
ATOM 4352 N N . TYR B 1 98 ? -7.113 -35.344 -24.516 1 97.5 98 TYR B N 1
ATOM 4353 C CA . TYR B 1 98 ? -6.855 -33.969 -24.109 1 97.5 98 TYR B CA 1
ATOM 4354 C C . TYR B 1 98 ? -5.367 -33.75 -23.859 1 97.5 98 TYR B C 1
ATOM 4356 O O . TYR B 1 98 ? -4.902 -32.594 -23.844 1 97.5 98 TYR B O 1
ATOM 4364 N N . GLN B 1 99 ? -4.582 -34.781 -23.672 1 98.12 99 GLN B N 1
ATOM 4365 C CA . GLN B 1 99 ? -3.156 -34.688 -23.391 1 98.12 99 GLN B CA 1
ATOM 4366 C C . GLN B 1 99 ? -2.355 -34.438 -24.672 1 98.12 99 GLN B C 1
ATOM 4368 O O . GLN B 1 99 ? -1.163 -34.156 -24.609 1 98.12 99 GLN B O 1
ATOM 4373 N N . LYS B 1 100 ? -3.004 -34.562 -25.812 1 97.94 100 LYS B N 1
ATOM 4374 C CA . LYS B 1 100 ? -2.295 -34.625 -27.094 1 97.94 100 LYS B CA 1
ATOM 4375 C C . LYS B 1 100 ? -2.473 -33.312 -27.875 1 97.94 100 LYS B C 1
ATOM 4377 O O . LYS B 1 100 ? -2.619 -33.344 -29.094 1 97.94 100 LYS B O 1
ATOM 4382 N N . TRP B 1 101 ? -2.525 -32.219 -27.156 1 97.69 101 TRP B N 1
ATOM 4383 C CA . TRP B 1 101 ? -2.637 -30.906 -27.781 1 97.69 101 TRP B CA 1
ATOM 4384 C C . TRP B 1 101 ? -1.397 -30.078 -27.5 1 97.69 101 TRP B C 1
ATOM 4386 O O . TRP B 1 101 ? -0.927 -30 -26.359 1 97.69 101 TRP B O 1
ATOM 4396 N N . ARG B 1 102 ? -0.889 -29.484 -28.516 1 97.31 102 ARG B N 1
ATOM 4397 C CA . ARG B 1 102 ? 0.271 -28.609 -28.438 1 97.31 102 ARG B CA 1
ATOM 4398 C C . ARG B 1 102 ? -0.122 -27.156 -28.719 1 97.31 102 ARG B C 1
ATOM 4400 O O . ARG B 1 102 ? -0.93 -26.891 -29.609 1 97.31 102 ARG B O 1
ATOM 4407 N N . TRP B 1 103 ? 0.356 -26.234 -27.891 1 97.56 103 TRP B N 1
ATOM 4408 C CA . TRP B 1 103 ? 0.13 -24.812 -28.125 1 97.56 103 TRP B CA 1
ATOM 4409 C C . TRP B 1 103 ? 1.091 -24.281 -29.188 1 97.56 103 TRP B C 1
ATOM 4411 O O . TRP B 1 103 ? 2.295 -24.531 -29.125 1 97.56 103 TRP B O 1
ATOM 4421 N N . GLN B 1 104 ? 0.502 -23.578 -30.188 1 96.75 104 GLN B N 1
ATOM 4422 C CA . GLN B 1 104 ? 1.285 -23 -31.266 1 96.75 104 GLN B CA 1
ATOM 4423 C C . GLN B 1 104 ? 1.042 -21.5 -31.391 1 96.75 104 GLN B C 1
ATOM 4425 O O . GLN B 1 104 ? 0.031 -21.078 -31.953 1 96.75 104 GLN B O 1
ATOM 4430 N N . PRO B 1 105 ? 2.076 -20.672 -30.875 1 96.44 105 PRO B N 1
ATOM 4431 C CA . PRO B 1 105 ? 1.944 -19.234 -31.109 1 96.44 105 PRO B CA 1
ATOM 4432 C C . PRO B 1 105 ? 1.828 -18.875 -32.594 1 96.44 105 PRO B C 1
ATOM 4434 O O . PRO B 1 105 ? 2.344 -19.609 -33.438 1 96.44 105 PRO B O 1
ATOM 4437 N N . HIS B 1 106 ? 1.191 -17.797 -32.969 1 93.62 106 HIS B N 1
ATOM 4438 C CA . HIS B 1 106 ? 0.91 -17.438 -34.344 1 93.62 106 HIS B CA 1
ATOM 4439 C C . HIS B 1 106 ? 2.193 -17.094 -35.094 1 93.62 106 HIS B C 1
ATOM 4441 O O . HIS B 1 106 ? 2.346 -17.469 -36.281 1 93.62 106 HIS B O 1
ATOM 4447 N N . ASP B 1 107 ? 3.158 -16.391 -34.375 1 89.75 107 ASP B N 1
ATOM 4448 C CA . ASP B 1 107 ? 4.23 -15.781 -35.156 1 89.75 107 ASP B CA 1
ATOM 4449 C C . ASP B 1 107 ? 5.59 -16.344 -34.781 1 89.75 107 ASP B C 1
ATOM 4451 O O . ASP B 1 107 ? 6.629 -15.805 -35.156 1 89.75 107 ASP B O 1
ATOM 4455 N N . CYS B 1 108 ? 5.52 -17.391 -34.031 1 92.5 108 CYS B N 1
ATOM 4456 C CA . CYS B 1 108 ? 6.781 -18 -33.625 1 92.5 108 CYS B CA 1
ATOM 4457 C C . CYS B 1 108 ? 6.551 -19.406 -33.094 1 92.5 108 CYS B C 1
ATOM 4459 O O . CYS B 1 108 ? 5.434 -19.922 -33.156 1 92.5 108 CYS B O 1
ATOM 4461 N N . ASP B 1 109 ? 7.656 -20.078 -32.75 1 91.5 109 ASP B N 1
ATOM 4462 C CA . ASP B 1 109 ? 7.566 -21.422 -32.219 1 91.5 109 ASP B CA 1
ATOM 4463 C C . ASP B 1 109 ? 8.047 -21.453 -30.75 1 91.5 109 ASP B C 1
ATOM 4465 O O . ASP B 1 109 ? 9.008 -20.766 -30.406 1 91.5 109 ASP B O 1
ATOM 4469 N N . LEU B 1 110 ? 7.355 -22.234 -29.953 1 93 110 LEU B N 1
ATOM 4470 C CA . LEU B 1 110 ? 7.855 -22.5 -28.609 1 93 110 LEU B CA 1
ATOM 4471 C C . LEU B 1 110 ? 9.039 -23.469 -28.656 1 93 110 LEU B C 1
ATOM 4473 O O . LEU B 1 110 ? 9.039 -24.422 -29.438 1 93 110 LEU B O 1
ATOM 4477 N N . PRO B 1 111 ? 9.977 -23.156 -27.953 1 91.5 111 PRO B N 1
ATOM 4478 C CA . PRO B 1 111 ? 11.07 -24.125 -27.906 1 91.5 111 PRO B CA 1
ATOM 4479 C C . PRO B 1 111 ? 10.641 -25.453 -27.266 1 91.5 111 PRO B C 1
ATOM 4481 O O . PRO B 1 111 ? 9.672 -25.5 -26.5 1 91.5 111 PRO B O 1
ATOM 4484 N N . ARG B 1 112 ? 11.375 -26.484 -27.625 1 91.94 112 ARG B N 1
ATOM 4485 C CA . ARG B 1 112 ? 11.141 -27.781 -26.984 1 91.94 112 ARG B CA 1
ATOM 4486 C C . ARG B 1 112 ? 11.656 -27.781 -25.547 1 91.94 112 ARG B C 1
ATOM 4488 O O . ARG B 1 112 ? 12.727 -27.234 -25.266 1 91.94 112 ARG B O 1
ATOM 4495 N N . PHE B 1 113 ? 10.859 -28.297 -24.719 1 96.06 113 PHE B N 1
ATOM 4496 C CA . PHE B 1 113 ? 11.266 -28.391 -23.312 1 96.06 113 PHE B CA 1
ATOM 4497 C C . PHE B 1 113 ? 12.438 -29.344 -23.156 1 96.06 113 PHE B C 1
ATOM 4499 O O . PHE B 1 113 ? 12.375 -30.5 -23.609 1 96.06 113 PHE B O 1
ATOM 4506 N N . ASN B 1 114 ? 13.477 -28.859 -22.625 1 95.69 114 ASN B N 1
ATOM 4507 C CA . ASN B 1 114 ? 14.656 -29.656 -22.328 1 95.69 114 ASN B CA 1
ATOM 4508 C C . ASN B 1 114 ? 14.953 -29.688 -20.828 1 95.69 114 ASN B C 1
ATOM 4510 O O . ASN B 1 114 ? 15.586 -28.766 -20.297 1 95.69 114 ASN B O 1
ATOM 4514 N N . ALA B 1 115 ? 14.586 -30.797 -20.219 1 93.69 115 ALA B N 1
ATOM 4515 C CA . ALA B 1 115 ? 14.695 -30.922 -18.766 1 93.69 115 ALA B CA 1
ATOM 4516 C C . ALA B 1 115 ? 16.156 -30.844 -18.312 1 93.69 115 ALA B C 1
ATOM 4518 O O . ALA B 1 115 ? 16.469 -30.219 -17.297 1 93.69 115 ALA B O 1
ATOM 4519 N N . THR B 1 116 ? 17 -31.484 -19.016 1 89.81 116 THR B N 1
ATOM 4520 C CA . THR B 1 116 ? 18.422 -31.484 -18.656 1 89.81 116 THR B CA 1
ATOM 4521 C C . THR B 1 116 ? 19 -30.078 -18.703 1 89.81 116 THR B C 1
ATOM 4523 O O . THR B 1 116 ? 19.734 -29.672 -17.797 1 89.81 116 THR B O 1
ATOM 4526 N N . ALA B 1 117 ? 18.625 -29.375 -19.75 1 93 117 ALA B N 1
ATOM 4527 C CA . ALA B 1 117 ? 19.094 -28 -19.875 1 93 117 ALA B CA 1
ATOM 4528 C C . ALA B 1 117 ? 18.594 -27.141 -18.734 1 93 117 ALA B C 1
ATOM 4530 O O . ALA B 1 117 ? 19.328 -26.312 -18.203 1 93 117 ALA B O 1
ATOM 4531 N N . LEU B 1 118 ? 17.359 -27.344 -18.359 1 94.62 118 LEU B N 1
ATOM 4532 C CA . LEU B 1 118 ? 16.781 -26.578 -17.266 1 94.62 118 LEU B CA 1
ATOM 4533 C C . LEU B 1 118 ? 17.484 -26.875 -15.953 1 94.62 118 LEU B C 1
ATOM 4535 O O . LEU B 1 118 ? 17.812 -25.969 -15.188 1 94.62 118 LEU B O 1
ATOM 4539 N N . MET B 1 119 ? 17.688 -28.156 -15.68 1 90 119 MET B N 1
ATOM 4540 C CA . MET B 1 119 ? 18.359 -28.547 -14.445 1 90 119 MET B CA 1
ATOM 4541 C C . MET B 1 119 ? 19.766 -27.984 -14.367 1 90 119 MET B C 1
ATOM 4543 O O . MET B 1 119 ? 20.219 -27.562 -13.297 1 90 119 MET B O 1
ATOM 4547 N N . GLU B 1 120 ? 20.422 -27.953 -15.531 1 89.56 120 GLU B N 1
ATOM 4548 C CA . GLU B 1 120 ? 21.75 -27.328 -15.57 1 89.56 120 GLU B CA 1
ATOM 4549 C C . GLU B 1 120 ? 21.672 -25.828 -15.273 1 89.56 120 GLU B C 1
ATOM 4551 O O . GLU B 1 120 ? 22.516 -25.297 -14.555 1 89.56 120 GLU B O 1
ATOM 4556 N N . LYS B 1 121 ? 20.688 -25.203 -15.859 1 92.69 121 LYS B N 1
ATOM 4557 C CA . LYS B 1 121 ? 20.484 -23.781 -15.641 1 92.69 121 LYS B CA 1
ATOM 4558 C C . LYS B 1 121 ? 20.172 -23.484 -14.172 1 92.69 121 LYS B C 1
ATOM 4560 O O . LYS B 1 121 ? 20.516 -22.422 -13.664 1 92.69 121 LYS B O 1
ATOM 4565 N N . LEU B 1 122 ? 19.609 -24.469 -13.438 1 93 122 LEU B N 1
ATOM 4566 C CA . LEU B 1 122 ? 19.156 -24.281 -12.055 1 93 122 LEU B CA 1
ATOM 4567 C C . LEU B 1 122 ? 20.234 -24.719 -11.07 1 93 122 LEU B C 1
ATOM 4569 O O . LEU B 1 122 ? 20.031 -24.688 -9.859 1 93 122 LEU B O 1
ATOM 4573 N N . ARG B 1 123 ? 21.375 -25.094 -11.586 1 90 123 ARG B N 1
ATOM 4574 C CA . ARG B 1 123 ? 22.438 -25.531 -10.695 1 90 123 ARG B CA 1
ATOM 4575 C C . ARG B 1 123 ? 22.766 -24.484 -9.641 1 90 123 ARG B C 1
ATOM 4577 O O . ARG B 1 123 ? 23.016 -23.328 -9.977 1 90 123 ARG B O 1
ATOM 4584 N N . GLY B 1 124 ? 22.672 -24.859 -8.359 1 89.69 124 GLY B N 1
ATOM 4585 C CA . GLY B 1 124 ? 22.984 -23.969 -7.246 1 89.69 124 GLY B CA 1
ATOM 4586 C C . GLY B 1 124 ? 21.906 -22.922 -7.004 1 89.69 124 GLY B C 1
ATOM 4587 O O . GLY B 1 124 ? 22.094 -21.984 -6.23 1 89.69 124 GLY B O 1
ATOM 4588 N N . LYS B 1 125 ? 20.766 -23.109 -7.715 1 93.88 125 LYS B N 1
ATOM 4589 C CA . LYS B 1 125 ? 19.75 -22.078 -7.641 1 93.88 125 LYS B CA 1
ATOM 4590 C C . LYS B 1 125 ? 18.484 -22.609 -6.973 1 93.88 125 LYS B C 1
ATOM 4592 O O . LYS B 1 125 ? 18.297 -23.828 -6.84 1 93.88 125 LYS B O 1
ATOM 4597 N N . LYS B 1 126 ? 17.719 -21.688 -6.473 1 94.31 126 LYS B N 1
ATOM 4598 C CA . LYS B 1 126 ? 16.422 -21.953 -5.852 1 94.31 126 LYS B CA 1
ATOM 4599 C C . LYS B 1 126 ? 15.281 -21.375 -6.676 1 94.31 126 LYS B C 1
ATOM 4601 O O . LYS B 1 126 ? 15.25 -20.156 -6.934 1 94.31 126 LYS B O 1
ATOM 4606 N N . LEU B 1 127 ? 14.398 -22.219 -7.184 1 97.5 127 LEU B N 1
ATOM 4607 C CA . LEU B 1 127 ? 13.188 -21.828 -7.898 1 97.5 127 LEU B CA 1
ATOM 4608 C C . LEU B 1 127 ? 11.945 -22.062 -7.039 1 97.5 127 LEU B C 1
ATOM 4610 O O . LEU B 1 127 ? 11.742 -23.172 -6.52 1 97.5 127 LEU B O 1
ATOM 4614 N N . VAL B 1 128 ? 11.109 -20.984 -6.832 1 98.12 128 VAL B N 1
ATOM 4615 C CA . VAL B 1 128 ? 9.984 -21.125 -5.918 1 98.12 128 VAL B CA 1
ATOM 4616 C C . VAL B 1 128 ? 8.703 -20.656 -6.609 1 98.12 128 VAL B C 1
ATOM 4618 O O . VAL B 1 128 ? 8.625 -19.531 -7.09 1 98.12 128 VAL B O 1
ATOM 4621 N N . PHE B 1 129 ? 7.715 -21.562 -6.703 1 98.5 129 PHE B N 1
ATOM 4622 C CA . PHE B 1 129 ? 6.34 -21.172 -7.016 1 98.5 129 PHE B CA 1
ATOM 4623 C C . PHE B 1 129 ? 5.621 -20.672 -5.77 1 98.5 129 PHE B C 1
ATOM 4625 O O . PHE B 1 129 ? 5.637 -21.344 -4.73 1 98.5 129 PHE B O 1
ATOM 4632 N N . VAL B 1 130 ? 5.035 -19.531 -5.836 1 98.31 130 VAL B N 1
ATOM 4633 C CA . VAL B 1 130 ? 4.344 -18.953 -4.684 1 98.31 130 VAL B CA 1
ATOM 4634 C C . VAL B 1 130 ? 2.898 -18.625 -5.055 1 98.31 130 VAL B C 1
ATOM 4636 O O . VAL B 1 130 ? 2.648 -17.859 -5.984 1 98.31 130 VAL B O 1
ATOM 4639 N N . GLY B 1 131 ? 1.979 -19.219 -4.359 1 97.06 131 GLY B N 1
ATOM 4640 C CA . GLY B 1 131 ? 0.6 -18.875 -4.676 1 97.06 131 GLY B CA 1
ATOM 4641 C C . GLY B 1 131 ? -0.399 -19.891 -4.129 1 97.06 131 GLY B C 1
ATOM 4642 O O . GLY B 1 131 ? -0.276 -20.328 -2.988 1 97.06 131 GLY B O 1
ATOM 4643 N N . ASP B 1 132 ? -1.431 -20.141 -4.879 1 94.31 132 ASP B N 1
ATOM 4644 C CA . ASP B 1 132 ? -2.529 -20.984 -4.422 1 94.31 132 ASP B CA 1
ATOM 4645 C C . ASP B 1 132 ? -2.465 -22.359 -5.07 1 94.31 132 ASP B C 1
ATOM 4647 O O . ASP B 1 132 ? -1.38 -22.875 -5.355 1 94.31 132 ASP B O 1
ATOM 4651 N N . SER B 1 133 ? -3.574 -23.031 -5.172 1 93.81 133 SER B N 1
ATOM 4652 C CA . SER B 1 133 ? -3.609 -24.406 -5.672 1 93.81 133 SER B CA 1
ATOM 4653 C C . SER B 1 133 ? -3.217 -24.469 -7.145 1 93.81 133 SER B C 1
ATOM 4655 O O . SER B 1 133 ? -2.738 -25.5 -7.621 1 93.81 133 SER B O 1
ATOM 4657 N N . LEU B 1 134 ? -3.389 -23.391 -7.875 1 96.69 134 LEU B N 1
ATOM 4658 C CA . LEU B 1 134 ? -3.002 -23.375 -9.281 1 96.69 134 LEU B CA 1
ATOM 4659 C C . LEU B 1 134 ? -1.485 -23.297 -9.43 1 96.69 134 LEU B C 1
ATOM 4661 O O . LEU B 1 134 ? -0.916 -23.891 -10.352 1 96.69 134 LEU B O 1
ATOM 4665 N N . SER B 1 135 ? -0.884 -22.578 -8.539 1 96.75 135 SER B N 1
ATOM 4666 C CA . SER B 1 135 ? 0.573 -22.609 -8.477 1 96.75 135 SER B CA 1
ATOM 4667 C C . SER B 1 135 ? 1.079 -24.016 -8.133 1 96.75 135 SER B C 1
ATOM 4669 O O . SER B 1 135 ? 2.1 -24.453 -8.672 1 96.75 135 SER B O 1
ATOM 4671 N N . ARG B 1 136 ? 0.367 -24.609 -7.258 1 95.12 136 ARG B N 1
ATOM 4672 C CA . ARG B 1 136 ? 0.713 -25.969 -6.887 1 95.12 136 ARG B CA 1
ATOM 4673 C C . ARG B 1 136 ? 0.555 -26.922 -8.07 1 95.12 136 ARG B C 1
ATOM 4675 O O . ARG B 1 136 ? 1.379 -27.812 -8.273 1 95.12 136 ARG B O 1
ATOM 4682 N N . ASN B 1 137 ? -0.511 -26.703 -8.789 1 97.81 137 ASN B N 1
ATOM 4683 C CA . ASN B 1 137 ? -0.739 -27.469 -10.016 1 97.81 137 ASN B CA 1
ATOM 4684 C C . ASN B 1 137 ? 0.416 -27.297 -11 1 97.81 137 ASN B C 1
ATOM 4686 O O . ASN B 1 137 ? 0.891 -28.281 -11.578 1 97.81 137 ASN B O 1
ATOM 4690 N N . GLN B 1 138 ? 0.856 -26.094 -11.18 1 98.38 138 GLN B N 1
ATOM 4691 C CA . GLN B 1 138 ? 1.972 -25.797 -12.078 1 98.38 138 GLN B CA 1
ATOM 4692 C C . GLN B 1 138 ? 3.271 -26.406 -11.547 1 98.38 138 GLN B C 1
ATOM 4694 O O . GLN B 1 138 ? 4.086 -26.906 -12.32 1 98.38 138 GLN B O 1
ATOM 4699 N N . PHE B 1 139 ? 3.479 -26.266 -10.266 1 97.88 139 PHE B N 1
ATOM 4700 C CA . PHE B 1 139 ? 4.629 -26.875 -9.594 1 97.88 139 PHE B CA 1
ATOM 4701 C C . PHE B 1 139 ? 4.684 -28.375 -9.859 1 97.88 139 PHE B C 1
ATOM 4703 O O . PHE B 1 139 ? 5.727 -28.906 -10.258 1 97.88 139 PHE B O 1
ATOM 4710 N N . GLY B 1 140 ? 3.557 -29.062 -9.648 1 97 140 GLY B N 1
ATOM 4711 C CA . GLY B 1 140 ? 3.488 -30.484 -9.945 1 97 140 GLY B CA 1
ATOM 4712 C C . GLY B 1 140 ? 3.844 -30.812 -11.383 1 97 140 GLY B C 1
ATOM 4713 O O . GLY B 1 140 ? 4.57 -31.781 -11.641 1 97 140 GLY B O 1
ATOM 4714 N N . SER B 1 141 ? 3.33 -30.047 -12.258 1 98.38 141 SER B N 1
ATOM 4715 C CA . SER B 1 141 ? 3.652 -30.203 -13.672 1 98.38 141 SER B CA 1
ATOM 4716 C C . SER B 1 141 ? 5.156 -30.094 -13.914 1 98.38 141 SER B C 1
ATOM 4718 O O . SER B 1 141 ? 5.73 -30.875 -14.664 1 98.38 141 SER B O 1
ATOM 4720 N N . MET B 1 142 ? 5.773 -29.109 -13.281 1 98 142 MET B N 1
ATOM 4721 C CA . MET B 1 142 ? 7.211 -28.906 -13.438 1 98 142 MET B CA 1
ATOM 4722 C C . MET B 1 142 ? 7.984 -30.141 -12.984 1 98 142 MET B C 1
ATOM 4724 O O . MET B 1 142 ? 8.891 -30.594 -13.68 1 98 142 MET B O 1
ATOM 4728 N N . LEU B 1 143 ? 7.598 -30.703 -11.883 1 95.75 143 LEU B N 1
ATOM 4729 C CA . LEU B 1 143 ? 8.266 -31.891 -11.383 1 95.75 143 LEU B CA 1
ATOM 4730 C C . LEU B 1 143 ? 8.109 -33.062 -12.352 1 95.75 143 LEU B C 1
ATOM 4732 O O . LEU B 1 143 ? 9.062 -33.812 -12.594 1 95.75 143 LEU B O 1
ATOM 4736 N N . CYS B 1 144 ? 6.918 -33.188 -12.922 1 96.5 144 CYS B N 1
ATOM 4737 C CA . CYS B 1 144 ? 6.637 -34.281 -13.836 1 96.5 144 CYS B CA 1
ATOM 4738 C C . CYS B 1 144 ? 7.414 -34.125 -15.133 1 96.5 144 CYS B C 1
ATOM 4740 O O . CYS B 1 144 ? 7.809 -35.094 -15.758 1 96.5 144 CYS B O 1
ATOM 4742 N N . LEU B 1 145 ? 7.676 -32.875 -15.539 1 96.88 145 LEU B N 1
ATOM 4743 C CA . LEU B 1 145 ? 8.445 -32.594 -16.75 1 96.88 145 LEU B CA 1
ATOM 4744 C C . LEU B 1 145 ? 9.922 -32.938 -16.531 1 96.88 145 LEU B C 1
ATOM 4746 O O . LEU B 1 145 ? 10.602 -33.375 -17.469 1 96.88 145 LEU B O 1
ATOM 4750 N N . ILE B 1 146 ? 10.383 -32.844 -15.305 1 93.31 146 ILE B N 1
ATOM 4751 C CA . ILE B 1 146 ? 11.812 -32.938 -15.031 1 93.31 146 ILE B CA 1
ATOM 4752 C C . ILE B 1 146 ? 12.164 -34.375 -14.633 1 93.31 146 ILE B C 1
ATOM 4754 O O . ILE B 1 146 ? 13.242 -34.875 -14.953 1 93.31 146 ILE B O 1
ATOM 4758 N N . GLU B 1 147 ? 11.258 -35.031 -14.008 1 90.69 147 GLU B N 1
ATOM 4759 C CA . GLU B 1 147 ? 11.547 -36.312 -13.344 1 90.69 147 GLU B CA 1
ATOM 4760 C C . GLU B 1 147 ? 12.07 -37.344 -14.336 1 90.69 147 GLU B C 1
ATOM 4762 O O . GLU B 1 147 ? 13.031 -38.062 -14.047 1 90.69 147 GLU B O 1
ATOM 4767 N N . PRO B 1 148 ? 11.477 -37.438 -15.5 1 88.31 148 PRO B N 1
ATOM 4768 C CA . PRO B 1 148 ? 11.938 -38.469 -16.438 1 88.31 148 PRO B CA 1
ATOM 4769 C C . PRO B 1 148 ? 13.406 -38.312 -16.828 1 88.31 148 PRO B C 1
ATOM 4771 O O . PRO B 1 148 ? 14.055 -39.25 -17.25 1 88.31 148 PRO B O 1
ATOM 4774 N N . SER B 1 149 ? 13.93 -37.156 -16.734 1 86.12 149 SER B N 1
ATOM 4775 C CA . SER B 1 149 ? 15.305 -36.875 -17.125 1 86.12 149 SER B CA 1
ATOM 4776 C C . SER B 1 149 ? 16.266 -37.094 -15.953 1 86.12 149 SER B C 1
ATOM 4778 O O . SER B 1 149 ? 17.484 -36.969 -16.109 1 86.12 149 SER B O 1
ATOM 4780 N N . ILE B 1 150 ? 15.734 -37.375 -14.797 1 83.38 150 ILE B N 1
ATOM 4781 C CA . ILE B 1 150 ? 16.578 -37.688 -13.641 1 83.38 150 ILE B CA 1
ATOM 4782 C C . ILE B 1 150 ? 16.953 -39.156 -13.648 1 83.38 150 ILE B C 1
ATOM 4784 O O . ILE B 1 150 ? 16.078 -40.031 -13.562 1 83.38 150 ILE B O 1
ATOM 4788 N N . PRO B 1 151 ? 18.219 -39.375 -13.758 1 77.88 151 PRO B N 1
ATOM 4789 C CA . PRO B 1 151 ? 18.625 -40.781 -13.766 1 77.88 151 PRO B CA 1
ATOM 4790 C C . PRO B 1 151 ? 18.203 -41.531 -12.508 1 77.88 151 PRO B C 1
ATOM 4792 O O . PRO B 1 151 ? 18.172 -40.938 -11.422 1 77.88 151 PRO B O 1
ATOM 4795 N N . PRO B 1 152 ? 17.891 -42.75 -12.656 1 76.69 152 PRO B N 1
ATOM 4796 C CA . PRO B 1 152 ? 17.469 -43.562 -11.508 1 76.69 152 PRO B CA 1
ATOM 4797 C C . PRO B 1 152 ? 18.516 -43.594 -10.391 1 76.69 152 PRO B C 1
ATOM 4799 O O . PRO B 1 152 ? 18.172 -43.781 -9.227 1 76.69 152 PRO B O 1
ATOM 4802 N N . SER B 1 153 ? 19.719 -43.406 -10.805 1 69.81 153 SER B N 1
ATOM 4803 C CA . SER B 1 153 ? 20.812 -43.438 -9.836 1 69.81 153 SER B CA 1
ATOM 4804 C C . SER B 1 153 ? 20.859 -42.156 -9.016 1 69.81 153 SER B C 1
ATOM 4806 O O . SER B 1 153 ? 21.5 -42.094 -7.973 1 69.81 153 SER B O 1
ATOM 4808 N N . SER B 1 154 ? 20.078 -41.25 -9.492 1 74.75 154 SER B N 1
ATOM 4809 C CA . SER B 1 154 ? 20.078 -39.969 -8.805 1 74.75 154 SER B CA 1
ATOM 4810 C C . SER B 1 154 ? 19.062 -39.938 -7.668 1 74.75 154 SER B C 1
ATOM 4812 O O . SER B 1 154 ? 18.188 -40.812 -7.594 1 74.75 154 SER B O 1
ATOM 4814 N N . SER B 1 155 ? 19.422 -39.062 -6.691 1 78.31 155 SER B N 1
ATOM 4815 C CA . SER B 1 155 ? 18.5 -38.938 -5.57 1 78.31 155 SER B CA 1
ATOM 4816 C C . SER B 1 155 ? 17.531 -37.781 -5.785 1 78.31 155 SER B C 1
ATOM 4818 O O . SER B 1 155 ? 17.922 -36.719 -6.285 1 78.31 155 SER B O 1
ATOM 4820 N N . LYS B 1 156 ? 16.25 -38.094 -5.691 1 80.19 156 LYS B N 1
ATOM 4821 C CA . LYS B 1 156 ? 15.195 -37.094 -5.699 1 80.19 156 LYS B CA 1
ATOM 4822 C C . LYS B 1 156 ? 14.297 -37.219 -4.477 1 80.19 156 LYS B C 1
ATOM 4824 O O . LYS B 1 156 ? 14.078 -38.344 -3.975 1 80.19 156 LYS B O 1
ATOM 4829 N N . SER B 1 157 ? 13.961 -36.031 -3.883 1 80.25 157 SER B N 1
ATOM 4830 C CA . SER B 1 157 ? 13.086 -36.062 -2.719 1 80.25 157 SER B CA 1
ATOM 4831 C C . SER B 1 157 ? 12.133 -34.875 -2.729 1 80.25 157 SER B C 1
ATOM 4833 O O . SER B 1 157 ? 12.461 -33.812 -3.264 1 80.25 157 SER B O 1
ATOM 4835 N N . LEU B 1 158 ? 10.938 -35.156 -2.328 1 84.81 158 LEU B N 1
ATOM 4836 C CA . LEU B 1 158 ? 9.93 -34.125 -2.084 1 84.81 158 LEU B CA 1
ATOM 4837 C C . LEU B 1 158 ? 9.547 -34.062 -0.607 1 84.81 158 LEU B C 1
ATOM 4839 O O . LEU B 1 158 ? 9.016 -35.031 -0.068 1 84.81 158 LEU B O 1
ATOM 4843 N N . ILE B 1 159 ? 9.875 -32.938 0.064 1 83.75 159 ILE B N 1
ATOM 4844 C CA . ILE B 1 159 ? 9.625 -32.812 1.497 1 83.75 159 ILE B CA 1
ATOM 4845 C C . ILE B 1 159 ? 8.68 -31.641 1.759 1 83.75 159 ILE B C 1
ATOM 4847 O O . ILE B 1 159 ? 8.672 -30.672 1.01 1 83.75 159 ILE B O 1
ATOM 4851 N N . LEU B 1 160 ? 7.887 -31.859 2.742 1 79.56 160 LEU B N 1
ATOM 4852 C CA . LEU B 1 160 ? 7.02 -30.781 3.193 1 79.56 160 LEU B CA 1
ATOM 4853 C C . LEU B 1 160 ? 7.598 -30.094 4.43 1 79.56 160 LEU B C 1
ATOM 4855 O O . LEU B 1 160 ? 7.887 -30.766 5.43 1 79.56 160 LEU B O 1
ATOM 4859 N N . LYS B 1 161 ? 7.887 -28.875 4.336 1 77.88 161 LYS B N 1
ATOM 4860 C CA . LYS B 1 161 ? 8.344 -28.047 5.438 1 77.88 161 LYS B CA 1
ATOM 4861 C C . LYS B 1 161 ? 7.477 -26.797 5.57 1 77.88 161 LYS B C 1
ATOM 4863 O O . LYS B 1 161 ? 7.559 -25.891 4.738 1 77.88 161 LYS B O 1
ATOM 4868 N N . GLY B 1 162 ? 6.633 -26.797 6.691 1 79.75 162 GLY B N 1
ATOM 4869 C CA . GLY B 1 162 ? 5.691 -25.688 6.812 1 79.75 162 GLY B CA 1
ATOM 4870 C C . GLY B 1 162 ? 4.727 -25.594 5.648 1 79.75 162 GLY B C 1
ATOM 4871 O O . GLY B 1 162 ? 4.02 -26.562 5.344 1 79.75 162 GLY B O 1
ATOM 4872 N N . ASN B 1 163 ? 4.867 -24.453 4.965 1 84.19 163 ASN B N 1
ATOM 4873 C CA . ASN B 1 163 ? 3.975 -24.234 3.834 1 84.19 163 ASN B CA 1
ATOM 4874 C C . ASN B 1 163 ? 4.68 -24.484 2.506 1 84.19 163 ASN B C 1
ATOM 4876 O O . ASN B 1 163 ? 4.188 -24.078 1.449 1 84.19 163 ASN B O 1
ATOM 4880 N N . SER B 1 164 ? 5.824 -25.203 2.621 1 85.81 164 SER B N 1
ATOM 4881 C CA . SER B 1 164 ? 6.625 -25.375 1.414 1 85.81 164 SER B CA 1
ATOM 4882 C C . SER B 1 164 ? 6.766 -26.844 1.045 1 85.81 164 SER B C 1
ATOM 4884 O O . SER B 1 164 ? 7.098 -27.672 1.896 1 85.81 164 SER B O 1
ATOM 4886 N N . PHE B 1 165 ? 6.445 -27.141 -0.184 1 84.38 165 PHE B N 1
ATOM 4887 C CA . PHE B 1 165 ? 6.93 -28.375 -0.787 1 84.38 165 PHE B CA 1
ATOM 4888 C C . PHE B 1 165 ? 8.281 -28.156 -1.454 1 84.38 165 PHE B C 1
ATOM 4890 O O . PHE B 1 165 ? 8.414 -27.297 -2.338 1 84.38 165 PHE B O 1
ATOM 4897 N N . ILE B 1 166 ? 9.227 -28.938 -0.991 1 81.25 166 ILE B N 1
ATOM 4898 C CA . ILE B 1 166 ? 10.586 -28.719 -1.474 1 81.25 166 ILE B CA 1
ATOM 4899 C C . ILE B 1 166 ? 11.07 -29.969 -2.215 1 81.25 166 ILE B C 1
ATOM 4901 O O . ILE B 1 166 ? 11.164 -31.047 -1.631 1 81.25 166 ILE B O 1
ATOM 4905 N N . PHE B 1 167 ? 11.273 -29.75 -3.451 1 82.75 167 PHE B N 1
ATOM 4906 C CA . PHE B 1 167 ? 11.852 -30.797 -4.289 1 82.75 167 PHE B CA 1
ATOM 4907 C C . PHE B 1 167 ? 13.359 -30.594 -4.445 1 82.75 167 PHE B C 1
ATOM 4909 O O . PHE B 1 167 ? 13.805 -29.562 -4.926 1 82.75 167 PHE B O 1
ATOM 4916 N N . ASN B 1 168 ? 14.086 -31.641 -3.982 1 74.25 168 ASN B N 1
ATOM 4917 C CA . ASN B 1 168 ? 15.539 -31.641 -4.105 1 74.25 168 ASN B CA 1
ATOM 4918 C C . ASN B 1 168 ? 16.016 -32.75 -5.059 1 74.25 168 ASN B C 1
ATOM 4920 O O . ASN B 1 168 ? 15.445 -33.844 -5.09 1 74.25 168 ASN B O 1
ATOM 4924 N N . PHE B 1 169 ? 16.906 -32.375 -5.902 1 75 169 PHE B N 1
ATOM 4925 C CA . PHE B 1 169 ? 17.484 -33.406 -6.746 1 75 169 PHE B CA 1
ATOM 4926 C C . PHE B 1 169 ? 18.984 -33.219 -6.906 1 75 169 PHE B C 1
ATOM 4928 O O . PHE B 1 169 ? 19.469 -32.094 -6.875 1 75 169 PHE B O 1
ATOM 4935 N N . THR B 1 170 ? 19.688 -34.312 -6.762 1 66.31 170 THR B N 1
ATOM 4936 C CA . THR B 1 170 ? 21.125 -34.406 -6.988 1 66.31 170 THR B CA 1
ATOM 4937 C C . THR B 1 170 ? 21.438 -35.344 -8.172 1 66.31 170 THR B C 1
ATOM 4939 O O . THR B 1 170 ? 20.953 -36.469 -8.227 1 66.31 170 THR B O 1
ATOM 4942 N N . LEU B 1 171 ? 21.953 -34.781 -9.328 1 61.25 171 LEU B N 1
ATOM 4943 C CA . LEU B 1 171 ? 22.266 -35.594 -10.5 1 61.25 171 LEU B CA 1
ATOM 4944 C C . LEU B 1 171 ? 23.656 -36.188 -10.391 1 61.25 171 LEU B C 1
ATOM 4946 O O . LEU B 1 171 ? 24.609 -35.5 -10.039 1 61.25 171 LEU B O 1
ATOM 4950 N N . TYR B 1 172 ? 23.766 -37.562 -10.5 1 52.59 172 TYR B N 1
ATOM 4951 C CA . TYR B 1 172 ? 25.047 -38.25 -10.594 1 52.59 172 TYR B CA 1
ATOM 4952 C C . TYR B 1 172 ? 25.359 -38.625 -12.039 1 52.59 172 TYR B C 1
ATOM 4954 O O . TYR B 1 172 ? 24.594 -39.312 -12.695 1 52.59 172 TYR B O 1
ATOM 4962 N N . ILE B 1 173 ? 25.891 -37.719 -12.812 1 47.25 173 ILE B N 1
ATOM 4963 C CA . ILE B 1 173 ? 26.266 -38.125 -14.172 1 47.25 173 ILE B CA 1
ATOM 4964 C C . ILE B 1 173 ? 27.344 -39.188 -14.125 1 47.25 173 ILE B C 1
ATOM 4966 O O . ILE B 1 173 ? 28.375 -39.031 -13.461 1 47.25 173 ILE B O 1
ATOM 4970 N N . GLN B 1 174 ? 27.031 -40.375 -14.516 1 41.53 174 GLN B N 1
ATOM 4971 C CA . GLN B 1 174 ? 28.016 -41.406 -14.781 1 41.53 174 GLN B CA 1
ATOM 4972 C C . GLN B 1 174 ? 28.797 -41.125 -16.062 1 41.53 174 GLN B C 1
ATOM 4974 O O . GLN B 1 174 ? 28.219 -41.062 -17.141 1 41.53 174 GLN B O 1
ATOM 4979 N N . PHE B 1 175 ? 29.734 -40.344 -16.047 1 38.75 175 PHE B N 1
ATOM 4980 C CA . PHE B 1 175 ? 30.609 -40.281 -17.203 1 38.75 175 PHE B CA 1
ATOM 4981 C C . PHE B 1 175 ? 31.203 -41.688 -17.5 1 38.75 175 PHE B C 1
ATOM 4983 O O . PHE B 1 175 ? 31.781 -42.312 -16.625 1 38.75 175 PHE B O 1
ATOM 4990 N N . PHE B 1 176 ? 30.625 -42.344 -18.484 1 37.41 176 PHE B N 1
ATOM 4991 C CA . PHE B 1 176 ? 31.359 -43.469 -19.047 1 37.41 176 PHE B CA 1
ATOM 4992 C C . PHE B 1 176 ? 32.688 -43.031 -19.656 1 37.41 176 PHE B C 1
ATOM 4994 O O . PHE B 1 176 ? 32.688 -42.375 -20.703 1 37.41 176 PHE B O 1
ATOM 5001 N N . ILE B 1 177 ? 33.688 -42.688 -18.953 1 37.97 177 ILE B N 1
ATOM 5002 C CA . ILE B 1 177 ? 35 -42.562 -19.547 1 37.97 177 ILE B CA 1
ATOM 5003 C C . ILE B 1 177 ? 35.5 -43.938 -20 1 37.97 177 ILE B C 1
ATOM 5005 O O . ILE B 1 177 ? 35.562 -44.875 -19.203 1 37.97 177 ILE B O 1
ATOM 5009 N N . ILE B 1 178 ? 35.312 -44.188 -21.297 1 39.75 178 ILE B N 1
ATOM 5010 C CA . ILE B 1 178 ? 36.094 -45.281 -21.875 1 39.75 178 ILE B CA 1
ATOM 5011 C C . ILE B 1 178 ? 37.562 -45.156 -21.516 1 39.75 178 ILE B C 1
ATOM 5013 O O . ILE B 1 178 ? 38.25 -44.25 -22.016 1 39.75 178 ILE B O 1
ATOM 5017 N N . CYS B 1 179 ? 37.844 -45.25 -20.172 1 37.62 179 CYS B N 1
ATOM 5018 C CA . CYS B 1 179 ? 39.25 -45.219 -19.766 1 37.62 179 CYS B CA 1
ATOM 5019 C C . CYS B 1 179 ? 39.969 -46.5 -20.203 1 37.62 179 CYS B C 1
ATOM 5021 O O . CYS B 1 179 ? 39.531 -47.594 -19.875 1 37.62 179 CYS B O 1
ATOM 5023 N N . PHE B 1 180 ? 40.75 -46.438 -21.312 1 43.5 180 PHE B N 1
ATOM 5024 C CA . PHE B 1 180 ? 41.656 -47.5 -21.703 1 43.5 180 PHE B CA 1
ATOM 5025 C C . PHE B 1 180 ? 42.375 -48.062 -20.484 1 43.5 180 PHE B C 1
ATOM 5027 O O . PHE B 1 180 ? 42.656 -49.281 -20.438 1 43.5 180 PHE B O 1
ATOM 5034 N N . ALA B 1 181 ? 43.188 -47.25 -19.75 1 44.12 181 ALA B N 1
ATOM 5035 C CA . ALA B 1 181 ? 43.938 -47.812 -18.609 1 44.12 181 ALA B CA 1
ATOM 5036 C C . ALA B 1 181 ? 43.094 -47.75 -17.344 1 44.12 181 ALA B C 1
ATOM 5038 O O . ALA B 1 181 ? 42.5 -46.719 -17.047 1 44.12 181 ALA B O 1
ATOM 5039 N N . MET B 1 182 ? 42.75 -48.844 -16.688 1 43.91 182 MET B N 1
ATOM 5040 C CA . MET B 1 182 ? 41.844 -49.188 -15.578 1 43.91 182 MET B CA 1
ATOM 5041 C C . MET B 1 182 ? 41.969 -48.156 -14.438 1 43.91 182 MET B C 1
ATOM 5043 O O . MET B 1 182 ? 40.969 -47.781 -13.836 1 43.91 182 MET B O 1
ATOM 5047 N N . VAL B 1 183 ? 43.219 -47.844 -14.039 1 46.09 183 VAL B N 1
ATOM 5048 C CA . VAL B 1 183 ? 43.5 -47.062 -12.844 1 46.09 183 VAL B CA 1
ATOM 5049 C C . VAL B 1 183 ? 42.969 -45.656 -13.016 1 46.09 183 VAL B C 1
ATOM 5051 O O . VAL B 1 183 ? 42.344 -45.094 -12.117 1 46.09 183 VAL B O 1
ATOM 5054 N N . ILE B 1 184 ? 43.281 -45.062 -14.109 1 48.84 184 ILE B N 1
ATOM 5055 C CA . ILE B 1 184 ? 42.906 -43.688 -14.32 1 48.84 184 ILE B CA 1
ATOM 5056 C C . ILE B 1 184 ? 41.375 -43.594 -14.516 1 48.84 184 ILE B C 1
ATOM 5058 O O . ILE B 1 184 ? 40.75 -42.625 -14.078 1 48.84 184 ILE B O 1
ATOM 5062 N N . CYS B 1 185 ? 40.812 -44.625 -14.984 1 45.5 185 CYS B N 1
ATOM 5063 C CA . CYS B 1 185 ? 39.375 -44.625 -15.203 1 45.5 185 CYS B CA 1
ATOM 5064 C C . CYS B 1 185 ? 38.625 -44.656 -13.875 1 45.5 185 CYS B C 1
ATOM 5066 O O . CYS B 1 185 ? 37.594 -44 -13.727 1 45.5 185 CYS B O 1
ATOM 5068 N N . ASN B 1 186 ? 39.094 -45.438 -13.008 1 47.59 186 ASN B N 1
ATOM 5069 C CA . ASN B 1 186 ? 38.469 -45.469 -11.695 1 47.59 186 ASN B CA 1
ATOM 5070 C C . ASN B 1 186 ? 38.562 -44.125 -10.992 1 47.59 186 ASN B C 1
ATOM 5072 O O . ASN B 1 186 ? 37.625 -43.688 -10.352 1 47.59 186 ASN B O 1
ATOM 5076 N N . ALA B 1 187 ? 39.781 -43.5 -11.031 1 48.91 187 ALA B N 1
ATOM 5077 C CA . ALA B 1 187 ? 39.938 -42.188 -10.414 1 48.91 187 ALA B CA 1
ATOM 5078 C C . ALA B 1 187 ? 39.094 -41.125 -11.133 1 48.91 187 ALA B C 1
ATOM 5080 O O . ALA B 1 187 ? 38.469 -40.281 -10.484 1 48.91 187 ALA B O 1
ATOM 5081 N N . LEU B 1 188 ? 39.125 -41.188 -12.43 1 47.03 188 LEU B N 1
ATOM 5082 C CA . LEU B 1 188 ? 38.312 -40.219 -13.18 1 47.03 188 LEU B CA 1
ATOM 5083 C C . LEU B 1 188 ? 36.844 -40.531 -13.047 1 47.03 188 LEU B C 1
ATOM 5085 O O . LEU B 1 188 ? 36 -39.625 -12.953 1 47.03 188 LEU B O 1
ATOM 5089 N N . ASP B 1 189 ? 36.5 -41.812 -13.086 1 46.12 189 ASP B N 1
ATOM 5090 C CA . ASP B 1 189 ? 35.125 -42.188 -12.766 1 46.12 189 ASP B CA 1
ATOM 5091 C C . ASP B 1 189 ? 34.719 -41.688 -11.383 1 46.12 189 ASP B C 1
ATOM 5093 O O . ASP B 1 189 ? 33.594 -41.219 -11.203 1 46.12 189 ASP B O 1
ATOM 5097 N N . PHE B 1 190 ? 35.594 -42 -10.453 1 44.94 190 PHE B N 1
ATOM 5098 C CA . PHE B 1 190 ? 35.375 -41.469 -9.117 1 44.94 190 PHE B CA 1
ATOM 5099 C C . PHE B 1 190 ? 35.312 -39.938 -9.164 1 44.94 190 PHE B C 1
ATOM 5101 O O . PHE B 1 190 ? 34.406 -39.344 -8.539 1 44.94 190 PHE B O 1
ATOM 5108 N N . LEU B 1 191 ? 36.25 -39.25 -9.812 1 43.09 191 LEU B N 1
ATOM 5109 C CA . LEU B 1 191 ? 36.219 -37.812 -9.938 1 43.09 191 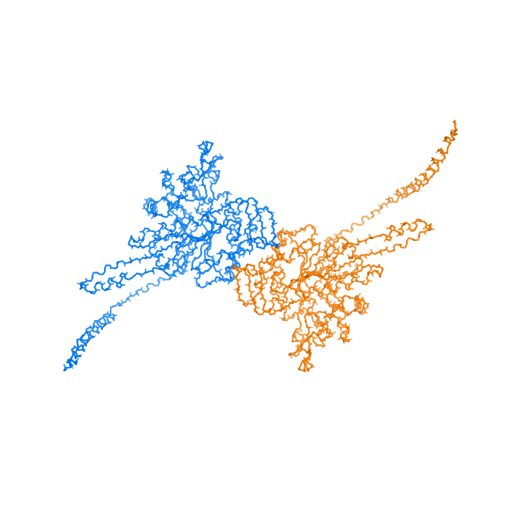LEU B CA 1
ATOM 5110 C C . LEU B 1 191 ? 35 -37.375 -10.719 1 43.09 191 LEU B C 1
ATOM 5112 O O . LEU B 1 191 ? 34.344 -36.375 -10.367 1 43.09 191 LEU B O 1
ATOM 5116 N N . LEU B 1 192 ? 34.688 -38.156 -11.758 1 43.5 192 LEU B N 1
ATOM 5117 C CA . LEU B 1 192 ? 33.531 -37.781 -12.57 1 43.5 192 LEU B CA 1
ATOM 5118 C C . LEU B 1 192 ? 32.25 -38.25 -11.922 1 43.5 192 LEU B C 1
ATOM 5120 O O . LEU B 1 192 ? 31.203 -37.625 -12.078 1 43.5 192 LEU B O 1
ATOM 5124 N N . LYS B 1 193 ? 32.188 -39.531 -11.531 1 44.5 193 LYS B N 1
ATOM 5125 C CA . LYS B 1 193 ? 31.047 -39.875 -10.68 1 44.5 193 LYS B CA 1
ATOM 5126 C C . LYS B 1 193 ? 30.859 -38.812 -9.594 1 44.5 193 LYS B C 1
ATOM 5128 O O . LYS B 1 193 ? 29.844 -38.812 -8.891 1 44.5 193 LYS B O 1
ATOM 5133 N N . SER B 1 194 ? 32.031 -38.406 -9.203 1 40.06 194 SER B N 1
ATOM 5134 C CA . SER B 1 194 ? 31.891 -37.375 -8.172 1 40.06 194 SER B CA 1
ATOM 5135 C C . SER B 1 194 ? 30.797 -36.375 -8.547 1 40.06 194 SER B C 1
ATOM 5137 O O . SER B 1 194 ? 30.484 -36.188 -9.734 1 40.06 194 SER B O 1
ATOM 5139 N N . MET B 1 195 ? 30.016 -35.625 -7.629 1 42.62 195 MET B N 1
ATOM 5140 C CA . MET B 1 195 ? 28.812 -35 -7.098 1 42.62 195 MET B CA 1
ATOM 5141 C C . MET B 1 195 ? 28.469 -33.719 -7.887 1 42.62 195 MET B C 1
ATOM 5143 O O . MET B 1 195 ? 29.141 -32.688 -7.73 1 42.62 195 MET B O 1
ATOM 5147 N N . LYS B 1 196 ? 28.375 -33.875 -9.156 1 51.03 196 LYS B N 1
ATOM 5148 C CA . LYS B 1 196 ? 27.844 -32.562 -9.469 1 51.03 196 LYS B CA 1
ATOM 5149 C C . LYS B 1 196 ? 26.531 -32.312 -8.727 1 51.03 196 LYS B C 1
ATOM 5151 O O . LYS B 1 196 ? 25.469 -32.812 -9.133 1 51.03 196 LYS B O 1
ATOM 5156 N N . ASP B 1 197 ? 26.438 -32.344 -7.57 1 60.94 197 ASP B N 1
ATOM 5157 C CA . ASP B 1 197 ? 25.359 -31.828 -6.754 1 60.94 197 ASP B CA 1
ATOM 5158 C C . ASP B 1 197 ? 24.812 -30.531 -7.332 1 60.94 197 ASP B C 1
ATOM 5160 O O . ASP B 1 197 ? 25.516 -29.531 -7.398 1 60.94 197 ASP B O 1
ATOM 5164 N N . TYR B 1 198 ? 23.766 -30.766 -8.289 1 68.44 198 TYR B N 1
ATOM 5165 C CA . TYR B 1 198 ? 23.156 -29.547 -8.812 1 68.44 198 TYR B CA 1
ATOM 5166 C C . TYR B 1 198 ? 22.781 -28.594 -7.676 1 68.44 198 TYR B C 1
ATOM 5168 O O . TYR B 1 198 ? 22.734 -27.375 -7.855 1 68.44 198 TYR B O 1
ATOM 5176 N N . ASN B 1 199 ? 22.734 -29.156 -6.477 1 78.62 199 ASN B N 1
ATOM 5177 C CA . ASN B 1 199 ? 22.312 -28.328 -5.355 1 78.62 199 ASN B CA 1
ATOM 5178 C C . ASN B 1 199 ? 21.188 -27.375 -5.766 1 78.62 199 ASN B C 1
ATOM 5180 O O . ASN B 1 199 ? 21.266 -26.172 -5.488 1 78.62 199 ASN B O 1
ATOM 5184 N N . ALA B 1 200 ? 20.25 -27.906 -6.668 1 86.62 200 ALA B N 1
ATOM 5185 C CA . ALA B 1 200 ? 19.109 -27.125 -7.117 1 86.62 200 ALA B CA 1
ATOM 5186 C C . ALA B 1 200 ? 17.844 -27.484 -6.324 1 86.62 200 ALA B C 1
ATOM 5188 O O . ALA B 1 200 ? 17.688 -28.625 -5.898 1 86.62 200 ALA B O 1
ATOM 5189 N N . THR B 1 201 ? 17.062 -26.453 -6.047 1 90.31 201 THR B N 1
ATOM 5190 C CA . THR B 1 201 ? 15.789 -26.719 -5.367 1 90.31 201 THR B CA 1
ATOM 5191 C C . THR B 1 201 ? 14.625 -26.109 -6.145 1 90.31 201 THR B C 1
ATOM 5193 O O . THR B 1 201 ? 14.734 -25 -6.668 1 90.31 201 THR B O 1
ATOM 5196 N N . ILE B 1 202 ? 13.594 -26.891 -6.305 1 94.81 202 ILE B N 1
ATOM 5197 C CA . ILE B 1 202 ? 12.312 -26.406 -6.816 1 94.81 202 ILE B CA 1
ATOM 5198 C C . ILE B 1 202 ? 11.25 -26.516 -5.727 1 94.81 202 ILE B C 1
ATOM 5200 O O . ILE B 1 202 ? 10.992 -27.609 -5.211 1 94.81 202 ILE B O 1
ATOM 5204 N N . GLU B 1 203 ? 10.656 -25.359 -5.406 1 95.69 203 GLU B N 1
ATOM 5205 C CA . GLU B 1 203 ? 9.773 -25.312 -4.242 1 95.69 203 GLU B CA 1
ATOM 5206 C C . GLU B 1 203 ? 8.414 -24.719 -4.605 1 95.69 203 GLU B C 1
ATOM 5208 O O . GLU B 1 203 ? 8.289 -24 -5.586 1 95.69 203 GLU B O 1
ATOM 5213 N N . PHE B 1 204 ? 7.449 -25.219 -3.947 1 97.06 204 PHE B N 1
ATOM 5214 C CA . PHE B 1 204 ? 6.145 -24.578 -3.914 1 97.06 204 PHE B CA 1
ATOM 5215 C C . PHE B 1 204 ? 5.848 -24.031 -2.52 1 97.06 204 PHE B C 1
ATOM 5217 O O . PHE B 1 204 ? 5.969 -24.75 -1.529 1 97.06 204 PHE B O 1
ATOM 5224 N N . TYR B 1 205 ? 5.5 -22.766 -2.453 1 97.19 205 TYR B N 1
ATOM 5225 C CA . TYR B 1 205 ? 5.121 -22.141 -1.19 1 97.19 205 TYR B CA 1
ATOM 5226 C C . TYR B 1 205 ? 3.656 -21.734 -1.207 1 97.19 205 TYR B C 1
ATOM 5228 O O . TYR B 1 205 ? 3.252 -20.906 -2.027 1 97.19 205 TYR B O 1
ATOM 5236 N N . TRP B 1 206 ? 2.916 -22.25 -0.262 1 96.12 206 TRP B N 1
ATOM 5237 C CA . TRP B 1 206 ? 1.482 -22 -0.167 1 96.12 206 TRP B CA 1
ATOM 5238 C C . TRP B 1 206 ? 1.206 -20.641 0.473 1 96.12 206 TRP B C 1
ATOM 5240 O O . TRP B 1 206 ? 1.475 -20.438 1.66 1 96.12 206 TRP B O 1
ATOM 5250 N N . SER B 1 207 ? 0.704 -19.719 -0.271 1 95.94 207 SER B N 1
ATOM 5251 C CA . SER B 1 207 ? 0.234 -18.406 0.141 1 95.94 207 SER B CA 1
ATOM 5252 C C . SER B 1 207 ? -0.832 -17.875 -0.812 1 95.94 207 SER B C 1
ATOM 5254 O O . SER B 1 207 ? -0.547 -17.031 -1.66 1 95.94 207 SER B O 1
ATOM 5256 N N . PRO B 1 208 ? -2.041 -18.328 -0.606 1 95.06 208 PRO B N 1
ATOM 5257 C CA . PRO B 1 208 ? -3.066 -18.109 -1.629 1 95.06 208 PRO B CA 1
ATOM 5258 C C . PRO B 1 208 ? -3.387 -16.625 -1.837 1 95.06 208 PRO B C 1
ATOM 5260 O O . PRO B 1 208 ? -3.695 -16.219 -2.955 1 95.06 208 PRO B O 1
ATOM 5263 N N . TYR B 1 209 ? -3.291 -15.773 -0.793 1 96.25 209 TYR B N 1
ATOM 5264 C CA . TYR B 1 209 ? -3.572 -14.344 -0.917 1 96.25 209 TYR B CA 1
ATOM 5265 C C . TYR B 1 209 ? -2.289 -13.555 -1.13 1 96.25 209 TYR B C 1
ATOM 5267 O O . TYR B 1 209 ? -2.324 -12.328 -1.25 1 96.25 209 TYR B O 1
ATOM 5275 N N . LEU B 1 210 ? -1.106 -14.258 -1.206 1 97.44 210 LEU B N 1
ATOM 5276 C CA . LEU B 1 210 ? 0.229 -13.672 -1.189 1 97.44 210 LEU B CA 1
ATOM 5277 C C . LEU B 1 210 ? 0.496 -12.961 0.135 1 97.44 210 LEU B C 1
ATOM 5279 O O . LEU B 1 210 ? 1.56 -13.141 0.734 1 97.44 210 LEU B O 1
ATOM 5283 N N . VAL B 1 211 ? -0.511 -12.203 0.609 1 97.56 211 VAL B N 1
ATOM 5284 C CA . VAL B 1 211 ? -0.447 -11.586 1.93 1 97.56 211 VAL B CA 1
ATOM 5285 C C . VAL B 1 211 ? -0.946 -12.57 2.984 1 97.56 211 VAL B C 1
ATOM 5287 O O . VAL B 1 211 ? -1.396 -13.664 2.654 1 97.56 211 VAL B O 1
ATOM 5290 N N . GLU B 1 212 ? -0.84 -12.164 4.25 1 95.81 212 GLU B N 1
ATOM 5291 C CA . GLU B 1 212 ? -1.164 -13.07 5.352 1 95.81 212 GLU B CA 1
ATOM 5292 C C . GLU B 1 212 ? -2.67 -13.148 5.578 1 95.81 212 GLU B C 1
ATOM 5294 O O . GLU B 1 212 ? -3.385 -12.164 5.363 1 95.81 212 GLU B O 1
ATOM 5299 N N . SER B 1 213 ? -3.135 -14.242 5.938 1 95.5 213 SER B N 1
ATOM 5300 C CA . SER B 1 213 ? -4.516 -14.484 6.344 1 95.5 213 SER B CA 1
ATOM 5301 C C . SER B 1 213 ? -4.598 -15.555 7.426 1 95.5 213 SER B C 1
ATOM 5303 O O . SER B 1 213 ? -3.578 -16.125 7.809 1 95.5 213 SER B O 1
ATOM 5305 N N . ASN B 1 214 ? -5.809 -15.594 7.902 1 92.62 214 ASN B N 1
ATOM 5306 C CA . ASN B 1 214 ? -5.988 -16.703 8.836 1 92.62 214 ASN B CA 1
ATOM 5307 C C . ASN B 1 214 ? -6.035 -18.047 8.117 1 92.62 214 ASN B C 1
ATOM 5309 O O . ASN B 1 214 ? -6.305 -18.094 6.914 1 92.62 214 ASN B O 1
ATOM 5313 N N . CYS B 1 215 ? -5.566 -19.094 8.648 1 89.88 215 CYS B N 1
ATOM 5314 C CA . CYS B 1 215 ? -5.672 -20.453 8.133 1 89.88 215 CYS B CA 1
ATOM 5315 C C . CYS B 1 215 ? -4.801 -20.641 6.898 1 89.88 215 CYS B C 1
ATOM 5317 O O . CYS B 1 215 ? -5.262 -21.172 5.883 1 89.88 215 CYS B O 1
ATOM 5319 N N . ASP B 1 216 ? -3.623 -20.109 6.91 1 89.94 216 ASP B N 1
ATOM 5320 C CA . ASP B 1 216 ? -2.725 -20.188 5.762 1 89.94 216 ASP B CA 1
ATOM 5321 C C . ASP B 1 216 ? -1.916 -21.484 5.77 1 89.94 216 ASP B C 1
ATOM 5323 O O . ASP B 1 216 ? -0.988 -21.641 4.977 1 89.94 216 ASP B O 1
ATOM 5327 N N . GLU B 1 217 ? -2.266 -22.406 6.605 1 88.19 217 GLU B N 1
ATOM 5328 C CA . GLU B 1 217 ? -1.549 -23.672 6.617 1 88.19 217 GLU B CA 1
ATOM 5329 C C . GLU B 1 217 ? -1.934 -24.531 5.418 1 88.19 217 GLU B C 1
ATOM 5331 O O . GLU B 1 217 ? -3.119 -24.75 5.156 1 88.19 217 GLU B O 1
ATOM 5336 N N . ILE B 1 218 ? -0.981 -25.109 4.793 1 88.38 218 ILE B N 1
ATOM 5337 C CA . ILE B 1 218 ? -1.185 -25.797 3.516 1 88.38 218 ILE B CA 1
ATOM 5338 C C . ILE B 1 218 ? -2.061 -27.031 3.719 1 88.38 218 ILE B C 1
ATOM 5340 O O . ILE B 1 218 ? -2.873 -27.359 2.855 1 88.38 218 ILE B O 1
ATOM 5344 N N . LEU B 1 219 ? -1.918 -27.719 4.812 1 83.5 219 LEU B N 1
ATOM 5345 C CA . LEU B 1 219 ? -2.648 -28.969 5.035 1 83.5 219 LEU B CA 1
ATOM 5346 C C . LEU B 1 219 ? -3.992 -28.688 5.703 1 83.5 219 LEU B C 1
ATOM 5348 O O . LEU B 1 219 ? -4.875 -29.547 5.703 1 83.5 219 LEU B O 1
ATOM 5352 N N . ASN B 1 220 ? -4.059 -27.5 6.34 1 82.5 220 ASN B N 1
ATOM 5353 C CA . ASN B 1 220 ? -5.285 -27.125 7.039 1 82.5 220 ASN B CA 1
ATOM 5354 C C . ASN B 1 220 ? -5.707 -25.703 6.719 1 82.5 220 ASN B C 1
ATOM 5356 O O . ASN B 1 220 ? -5.242 -24.75 7.355 1 82.5 220 ASN B O 1
ATOM 5360 N N . HIS B 1 221 ? -6.527 -25.609 5.738 1 84.69 221 HIS B N 1
ATOM 5361 C CA . HIS B 1 221 ? -7.023 -24.297 5.344 1 84.69 221 HIS B CA 1
ATOM 5362 C C . HIS B 1 221 ? -8.469 -24.375 4.867 1 84.69 221 HIS B C 1
ATOM 5364 O O . HIS B 1 221 ? -9 -25.469 4.641 1 84.69 221 HIS B O 1
ATOM 5370 N N . ARG B 1 222 ? -9.078 -23.234 4.941 1 83.88 222 ARG B N 1
ATOM 5371 C CA . ARG B 1 222 ? -10.461 -23.156 4.48 1 83.88 222 ARG B CA 1
ATOM 5372 C C . ARG B 1 222 ? -10.695 -21.859 3.713 1 83.88 222 ARG B C 1
ATOM 5374 O O . ARG B 1 222 ? -9.969 -20.875 3.893 1 83.88 222 ARG B O 1
ATOM 5381 N N . ILE B 1 223 ? -11.703 -21.906 2.896 1 82.31 223 ILE B N 1
ATOM 5382 C CA . ILE B 1 223 ? -12.031 -20.766 2.059 1 82.31 223 ILE B CA 1
ATOM 5383 C C . ILE B 1 223 ? -12.984 -19.828 2.805 1 82.31 223 ILE B C 1
ATOM 5385 O O . ILE B 1 223 ? -12.93 -18.609 2.637 1 82.31 223 ILE B O 1
ATOM 5389 N N . ARG B 1 224 ? -13.797 -20.438 3.674 1 84 224 ARG B N 1
ATOM 5390 C CA . ARG B 1 224 ? -14.82 -19.656 4.352 1 84 224 ARG B CA 1
ATOM 5391 C C . ARG B 1 224 ? -14.25 -18.938 5.57 1 84 224 ARG B C 1
ATOM 5393 O O . ARG B 1 224 ? -13.281 -19.406 6.172 1 84 224 ARG B O 1
ATOM 5400 N N . ASP B 1 225 ? -14.797 -17.812 5.918 1 88.25 225 ASP B N 1
ATOM 5401 C CA . ASP B 1 225 ? -14.484 -17.047 7.125 1 88.25 225 ASP B CA 1
ATOM 5402 C C . ASP B 1 225 ? -13.023 -16.625 7.152 1 88.25 225 ASP B C 1
ATOM 5404 O O . ASP B 1 225 ? -12.328 -16.844 8.148 1 88.25 225 ASP B O 1
ATOM 5408 N N . ARG B 1 226 ? -12.641 -16.141 6.062 1 93 226 ARG B N 1
ATOM 5409 C CA . ARG B 1 226 ? -11.242 -15.719 5.961 1 93 226 ARG B CA 1
ATOM 5410 C C . ARG B 1 226 ? -11.062 -14.312 6.512 1 93 226 ARG B C 1
ATOM 5412 O O . ARG B 1 226 ? -11.906 -13.438 6.301 1 93 226 ARG B O 1
ATOM 5419 N N . ILE B 1 227 ? -10.07 -14.172 7.258 1 96.5 227 ILE B N 1
ATOM 5420 C CA . ILE B 1 227 ? -9.562 -12.891 7.73 1 96.5 227 ILE B CA 1
ATOM 5421 C C . ILE B 1 227 ? -8.25 -12.562 7.031 1 96.5 227 ILE B C 1
ATOM 5423 O O . ILE B 1 227 ? -7.25 -13.266 7.223 1 96.5 227 ILE B O 1
ATOM 5427 N N . ILE B 1 228 ? -8.219 -11.562 6.211 1 96.69 228 ILE B N 1
ATOM 5428 C CA . ILE B 1 228 ? -7.066 -11.211 5.395 1 96.69 228 ILE B CA 1
ATOM 5429 C C . ILE B 1 228 ? -6.359 -9.992 5.992 1 96.69 228 ILE B C 1
ATOM 5431 O O . ILE B 1 228 ? -6.992 -8.969 6.25 1 96.69 228 ILE B O 1
ATOM 5435 N N . ASN B 1 229 ? -5.121 -10.078 6.32 1 96.62 229 ASN B N 1
ATOM 5436 C CA . ASN B 1 229 ? -4.27 -8.945 6.668 1 96.62 229 ASN B CA 1
ATOM 5437 C C . ASN B 1 229 ? -3.605 -8.344 5.434 1 96.62 229 ASN B C 1
ATOM 5439 O O . ASN B 1 229 ? -2.48 -8.711 5.09 1 96.62 229 ASN B O 1
ATOM 5443 N N . ILE B 1 230 ? -4.188 -7.379 4.824 1 94.31 230 ILE B N 1
ATOM 5444 C CA . ILE B 1 230 ? -3.873 -6.91 3.482 1 94.31 230 ILE B CA 1
ATOM 5445 C C . ILE B 1 230 ? -2.549 -6.145 3.5 1 94.31 230 ILE B C 1
ATOM 5447 O O . ILE B 1 230 ? -1.958 -5.891 2.449 1 94.31 230 ILE B O 1
ATOM 5451 N N . LYS B 1 231 ? -2.033 -5.836 4.719 1 96.25 231 LYS B N 1
ATOM 5452 C CA . LYS B 1 231 ? -0.818 -5.031 4.812 1 96.25 231 LYS B CA 1
ATOM 5453 C C . LYS B 1 231 ? 0.349 -5.859 5.344 1 96.25 231 LYS B C 1
ATOM 5455 O O . LYS B 1 231 ? 1.442 -5.332 5.562 1 96.25 231 LYS B O 1
ATOM 5460 N N . ALA B 1 232 ? 0.146 -7.184 5.555 1 96.31 232 ALA B N 1
ATOM 5461 C CA . ALA B 1 232 ? 1.189 -8.039 6.117 1 96.31 232 ALA B CA 1
ATOM 5462 C C . ALA B 1 232 ? 1.574 -9.148 5.141 1 96.31 232 ALA B C 1
ATOM 5464 O O . ALA B 1 232 ? 0.706 -9.836 4.598 1 96.31 232 ALA B O 1
ATOM 5465 N N . ILE B 1 233 ? 2.891 -9.328 4.949 1 96.69 233 ILE B N 1
ATOM 5466 C CA . ILE B 1 233 ? 3.34 -10.352 4.008 1 96.69 233 ILE B CA 1
ATOM 5467 C C . ILE B 1 233 ? 4.602 -11.023 4.539 1 96.69 233 ILE B C 1
ATOM 5469 O O . ILE B 1 233 ? 5.023 -12.062 4.023 1 96.69 233 ILE B O 1
ATOM 5473 N N . GLU B 1 234 ? 5.203 -10.508 5.57 1 94.62 234 GLU B N 1
ATOM 5474 C CA . GLU B 1 234 ? 6.559 -10.852 5.984 1 94.62 234 GLU B CA 1
ATOM 5475 C C . GLU B 1 234 ? 6.633 -12.289 6.492 1 94.62 234 GLU B C 1
ATOM 5477 O O . GLU B 1 234 ? 7.66 -12.953 6.344 1 94.62 234 GLU B O 1
ATOM 5482 N N . LYS B 1 235 ? 5.527 -12.758 7.074 1 92.44 235 LYS B N 1
ATOM 5483 C CA . LYS B 1 235 ? 5.523 -14.141 7.535 1 92.44 235 LYS B CA 1
ATOM 5484 C C . LYS B 1 235 ? 5.754 -15.102 6.379 1 92.44 235 LYS B C 1
ATOM 5486 O O . LYS B 1 235 ? 6.406 -16.141 6.543 1 92.44 235 LYS B O 1
ATOM 5491 N N . HIS B 1 236 ? 5.219 -14.812 5.238 1 94.69 236 HIS B N 1
ATOM 5492 C CA . HIS B 1 236 ? 5.391 -15.641 4.047 1 94.69 236 HIS B CA 1
ATOM 5493 C C . HIS B 1 236 ? 6.695 -15.305 3.326 1 94.69 236 HIS B C 1
ATOM 5495 O O . HIS B 1 236 ? 7.492 -16.203 3.035 1 94.69 236 HIS B O 1
ATOM 5501 N N . SER B 1 237 ? 6.922 -14.031 3.117 1 96.06 237 SER B N 1
ATOM 5502 C CA . SER B 1 237 ? 7.93 -13.555 2.174 1 96.06 237 SER B CA 1
ATOM 5503 C C . SER B 1 237 ? 9.344 -13.836 2.684 1 96.06 237 SER B C 1
ATOM 5505 O O . SER B 1 237 ? 10.266 -14.008 1.891 1 96.06 237 SER B O 1
ATOM 5507 N N . ARG B 1 238 ? 9.539 -13.953 3.969 1 93.75 238 ARG B N 1
ATOM 5508 C CA . ARG B 1 238 ? 10.867 -14.211 4.516 1 93.75 238 ARG B CA 1
ATOM 5509 C C . ARG B 1 238 ? 11.391 -15.57 4.059 1 93.75 238 ARG B C 1
ATOM 5511 O O . ARG B 1 238 ? 12.602 -15.805 4.074 1 93.75 238 ARG B O 1
ATOM 5518 N N . LEU B 1 239 ? 10.508 -16.406 3.609 1 93.88 239 LEU B N 1
ATOM 5519 C CA . LEU B 1 239 ? 10.891 -17.781 3.285 1 93.88 239 LEU B CA 1
ATOM 5520 C C . LEU B 1 239 ? 11.266 -17.906 1.813 1 93.88 239 LEU B C 1
ATOM 5522 O O . LEU B 1 239 ? 11.922 -18.875 1.417 1 93.88 239 LEU B O 1
ATOM 5526 N N . TRP B 1 240 ? 10.906 -16.922 0.987 1 96.5 240 TRP B N 1
ATOM 5527 C CA . TRP B 1 240 ? 11.18 -17.109 -0.433 1 96.5 240 TRP B CA 1
ATOM 5528 C C . TRP B 1 240 ? 11.922 -15.914 -1.01 1 96.5 240 TRP B C 1
ATOM 5530 O O . TRP B 1 240 ? 12.312 -15.922 -2.18 1 96.5 240 TRP B O 1
ATOM 5540 N N . THR B 1 241 ? 12.18 -14.875 -0.266 1 97.12 241 THR B N 1
ATOM 5541 C CA . THR B 1 241 ? 12.742 -13.617 -0.733 1 97.12 241 THR B CA 1
ATOM 5542 C C . THR B 1 241 ? 14.102 -13.836 -1.381 1 97.12 241 THR B C 1
ATOM 5544 O O . THR B 1 241 ? 14.469 -13.141 -2.33 1 97.12 241 THR B O 1
ATOM 5547 N N . ASP B 1 242 ? 14.875 -14.844 -0.928 1 96.12 242 ASP B N 1
ATOM 5548 C CA . ASP B 1 242 ? 16.25 -15.023 -1.388 1 96.12 242 ASP B CA 1
ATOM 5549 C C . ASP B 1 242 ? 16.312 -16.031 -2.533 1 96.12 242 ASP B C 1
ATOM 5551 O O . ASP B 1 242 ? 17.406 -16.438 -2.951 1 96.12 242 ASP B O 1
ATOM 5555 N N . ALA B 1 243 ? 15.219 -16.469 -3.07 1 97.56 243 ALA B N 1
ATOM 5556 C CA . ALA B 1 243 ? 15.203 -17.391 -4.199 1 97.56 243 ALA B CA 1
ATOM 5557 C C . ALA B 1 243 ? 15.773 -16.75 -5.453 1 97.56 243 ALA B C 1
ATOM 5559 O O . ALA B 1 243 ? 15.836 -15.516 -5.551 1 97.56 243 ALA B O 1
ATOM 5560 N N . ASP B 1 244 ? 16.25 -17.562 -6.375 1 97.81 244 ASP B N 1
ATOM 5561 C CA . ASP B 1 244 ? 16.828 -17.078 -7.633 1 97.81 244 ASP B CA 1
ATOM 5562 C C . ASP B 1 244 ? 15.734 -16.844 -8.672 1 97.81 244 ASP B C 1
ATOM 5564 O O . ASP B 1 244 ? 15.875 -15.977 -9.539 1 97.81 244 ASP B O 1
ATOM 5568 N N . ILE B 1 245 ? 14.719 -17.625 -8.594 1 98.44 245 ILE B N 1
ATOM 5569 C CA . ILE B 1 245 ? 13.57 -17.5 -9.492 1 98.44 245 ILE B CA 1
ATOM 5570 C C . ILE B 1 245 ? 12.273 -17.609 -8.688 1 98.44 245 ILE B C 1
ATOM 5572 O O . ILE B 1 245 ? 12.086 -18.578 -7.93 1 98.44 245 ILE B O 1
ATOM 5576 N N . LEU B 1 246 ? 11.461 -16.609 -8.797 1 98.75 246 LEU B N 1
ATOM 5577 C CA . LEU B 1 246 ? 10.172 -16.594 -8.117 1 98.75 246 LEU B CA 1
ATOM 5578 C C . LEU B 1 246 ? 9.031 -16.516 -9.117 1 98.75 246 LEU B C 1
ATOM 5580 O O . LEU B 1 246 ? 9.055 -15.672 -10.023 1 98.75 246 LEU B O 1
ATOM 5584 N N . ILE B 1 247 ? 8.062 -17.391 -9.023 1 98.88 247 ILE B N 1
ATOM 5585 C CA . ILE B 1 247 ? 6.867 -17.391 -9.867 1 98.88 247 ILE B CA 1
ATOM 5586 C C . ILE B 1 247 ? 5.625 -17.219 -9 1 98.88 247 ILE B C 1
ATOM 5588 O O . ILE B 1 247 ? 5.328 -18.062 -8.148 1 98.88 247 ILE B O 1
ATOM 5592 N N . PHE B 1 248 ? 4.898 -16.125 -9.234 1 98.75 248 PHE B N 1
ATOM 5593 C CA . PHE B 1 248 ? 3.76 -15.805 -8.391 1 98.75 248 PHE B CA 1
ATOM 5594 C C . PHE B 1 248 ? 2.447 -16.047 -9.125 1 98.75 248 PHE B C 1
ATOM 5596 O O . PHE B 1 248 ? 2.393 -15.953 -10.352 1 98.75 248 PHE B O 1
ATOM 5603 N N . ASP B 1 249 ? 1.479 -16.391 -8.352 1 96.31 249 ASP B N 1
ATOM 5604 C CA . ASP B 1 249 ? 0.098 -16.469 -8.82 1 96.31 249 ASP B CA 1
ATOM 5605 C C . ASP B 1 249 ? -0.884 -16.266 -7.672 1 96.31 249 ASP B C 1
ATOM 5607 O O . ASP B 1 249 ? -0.64 -16.703 -6.547 1 96.31 249 ASP B O 1
ATOM 5611 N N . SER B 1 250 ? -1.898 -15.484 -7.852 1 94.44 250 SER B N 1
ATOM 5612 C CA . SER B 1 250 ? -2.984 -15.305 -6.895 1 94.44 250 SER B CA 1
ATOM 5613 C C . SER B 1 250 ? -4.238 -14.766 -7.574 1 94.44 250 SER B C 1
ATOM 5615 O O . SER B 1 250 ? -4.215 -13.695 -8.18 1 94.44 250 SER B O 1
ATOM 5617 N N . PHE B 1 251 ? -5.348 -15.523 -7.492 1 89.88 251 PHE B N 1
ATOM 5618 C CA . PHE B 1 251 ? -6.527 -14.992 -8.156 1 89.88 251 PHE B CA 1
ATOM 5619 C C . PHE B 1 251 ? -7.801 -15.57 -7.555 1 89.88 251 PHE B C 1
ATOM 5621 O O . PHE B 1 251 ? -8.617 -14.844 -6.98 1 89.88 251 PHE B O 1
ATOM 5628 N N . ALA B 1 252 ? -7.953 -16.875 -7.5 1 87.62 252 ALA B N 1
ATOM 5629 C CA . ALA B 1 252 ? -9.219 -17.562 -7.223 1 87.62 252 ALA B CA 1
ATOM 5630 C C . ALA B 1 252 ? -9.734 -17.219 -5.828 1 87.62 252 ALA B C 1
ATOM 5632 O O . ALA B 1 252 ? -10.945 -17.109 -5.613 1 87.62 252 ALA B O 1
ATOM 5633 N N . TRP B 1 253 ? -8.938 -17 -4.949 1 91.75 253 TRP B N 1
ATOM 5634 C CA . TRP B 1 253 ? -9.297 -16.781 -3.555 1 91.75 253 TRP B CA 1
ATOM 5635 C C . TRP B 1 253 ? -9.922 -15.398 -3.363 1 91.75 253 TRP B C 1
ATOM 5637 O O . TRP B 1 253 ? -10.602 -15.148 -2.365 1 91.75 253 TRP B O 1
ATOM 5647 N N . TRP B 1 254 ? -9.719 -14.531 -4.273 1 93.19 254 TRP B N 1
ATOM 5648 C CA . TRP B 1 254 ? -10.211 -13.164 -4.188 1 93.19 254 TRP B CA 1
ATOM 5649 C C . TRP B 1 254 ? -11.633 -13.07 -4.738 1 93.19 254 TRP B C 1
ATOM 5651 O O . TRP B 1 254 ? -12.25 -12 -4.699 1 93.19 254 TRP B O 1
ATOM 5661 N N . LEU B 1 255 ? -12.188 -14.25 -5.211 1 88.56 255 LEU B N 1
ATOM 5662 C CA . LEU B 1 255 ? -13.508 -14.25 -5.84 1 88.56 255 LEU B CA 1
ATOM 5663 C C . LEU B 1 255 ? -14.602 -14.492 -4.809 1 88.56 255 LEU B C 1
ATOM 5665 O O . LEU B 1 255 ? -15.789 -14.5 -5.145 1 88.56 255 LEU B O 1
ATOM 5669 N N . GLN B 1 256 ? -14.227 -14.648 -3.57 1 89.5 256 GLN B N 1
ATOM 5670 C CA . GLN B 1 256 ? -15.234 -14.828 -2.525 1 89.5 256 GLN B CA 1
ATOM 5671 C C . GLN B 1 256 ? -16.078 -13.57 -2.359 1 89.5 256 GLN B C 1
ATOM 5673 O O . GLN B 1 256 ? -15.602 -12.461 -2.568 1 89.5 256 GLN B O 1
ATOM 5678 N N . PRO B 1 257 ? -17.328 -13.766 -1.991 1 90.69 257 PRO B N 1
ATOM 5679 C CA . PRO B 1 257 ? -18.219 -12.602 -1.903 1 90.69 257 PRO B CA 1
ATOM 5680 C C . PRO B 1 257 ? -17.875 -11.688 -0.73 1 90.69 257 PRO B C 1
ATOM 5682 O O . PRO B 1 257 ? -18.062 -10.469 -0.817 1 90.69 257 PRO B O 1
ATOM 5685 N N . LYS B 1 258 ? -17.438 -12.289 0.423 1 92.56 258 LYS B N 1
ATOM 5686 C CA . LYS B 1 258 ? -17.125 -11.5 1.61 1 92.56 258 LYS B CA 1
ATOM 5687 C C . LYS B 1 258 ? -15.859 -11.992 2.285 1 92.56 258 LYS B C 1
ATOM 5689 O O . LYS B 1 258 ? -15.461 -13.148 2.1 1 92.56 258 LYS B O 1
ATOM 5694 N N . ALA B 1 259 ? -15.25 -11.117 2.967 1 92.12 259 ALA B N 1
ATOM 5695 C CA . ALA B 1 259 ? -14.102 -11.438 3.822 1 92.12 259 ALA B CA 1
ATOM 5696 C C . ALA B 1 259 ? -13.961 -10.406 4.941 1 92.12 259 ALA B C 1
ATOM 5698 O O . ALA B 1 259 ? -14.711 -9.43 4.996 1 92.12 259 ALA B O 1
ATOM 5699 N N . THR B 1 260 ? -13.25 -10.758 5.895 1 96.06 260 THR B N 1
ATOM 5700 C CA . THR B 1 260 ? -12.891 -9.805 6.945 1 96.06 260 THR B CA 1
ATOM 5701 C C . THR B 1 260 ? -11.469 -9.289 6.742 1 96.06 260 THR B C 1
ATOM 5703 O O . THR B 1 260 ? -10.539 -10.07 6.559 1 96.06 260 THR B O 1
ATOM 5706 N N . LEU B 1 261 ? -11.32 -7.973 6.73 1 95.81 261 LEU B N 1
ATOM 5707 C CA . LEU B 1 261 ? -10 -7.363 6.648 1 95.81 261 LEU B CA 1
ATOM 5708 C C . LEU B 1 261 ? -9.445 -7.074 8.039 1 95.81 261 LEU B C 1
ATOM 5710 O O . LEU B 1 261 ? -10.18 -6.609 8.914 1 95.81 261 LEU B O 1
ATOM 5714 N N . LEU B 1 262 ? -8.219 -7.402 8.211 1 96.81 262 LEU B N 1
ATOM 5715 C CA . LEU B 1 262 ? -7.527 -7.176 9.469 1 96.81 262 LEU B CA 1
ATOM 5716 C C . LEU B 1 262 ? -6.469 -6.086 9.32 1 96.81 262 LEU B C 1
ATOM 5718 O O . LEU B 1 262 ? -5.672 -6.113 8.383 1 96.81 262 LEU B O 1
ATOM 5722 N N . TRP B 1 263 ? -6.5 -5.074 10.172 1 94.25 263 TRP B N 1
ATOM 5723 C CA . TRP B 1 263 ? -5.414 -4.125 10.383 1 94.25 263 TRP B CA 1
ATOM 5724 C C . TRP B 1 263 ? -4.703 -4.387 11.703 1 94.25 263 TRP B C 1
ATOM 5726 O O . TRP B 1 263 ? -5.348 -4.547 12.742 1 94.25 263 TRP B O 1
ATOM 5736 N N . GLY B 1 264 ? -3.371 -4.457 11.617 1 91.69 264 GLY B N 1
ATOM 5737 C CA . GLY B 1 264 ? -2.609 -4.863 12.789 1 91.69 264 GLY B CA 1
ATOM 5738 C C . GLY B 1 264 ? -2.24 -6.332 12.781 1 91.69 264 GLY B C 1
ATOM 5739 O O . GLY B 1 264 ? -1.967 -6.902 11.719 1 91.69 264 GLY B O 1
ATOM 5740 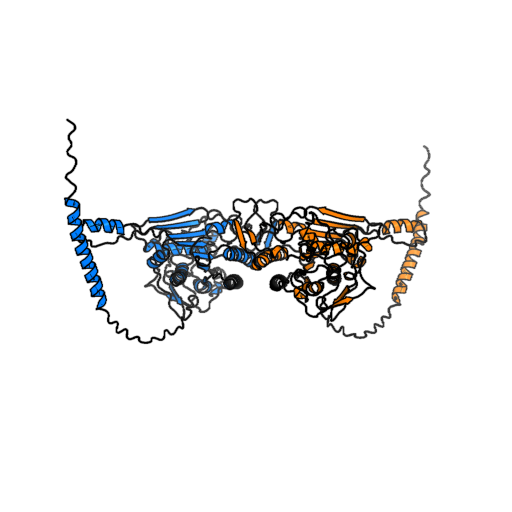N N . SER B 1 265 ? -2.082 -6.938 13.938 1 88.44 265 SER B N 1
ATOM 5741 C CA . SER B 1 265 ? -1.647 -8.328 14.031 1 88.44 265 SER B CA 1
ATOM 5742 C C . SER B 1 265 ? -2.719 -9.195 14.68 1 88.44 265 SER B C 1
ATOM 5744 O O . SER B 1 265 ? -3.486 -8.727 15.523 1 88.44 265 SER B O 1
ATOM 5746 N N . PHE B 1 266 ? -2.721 -10.43 14.227 1 87.19 266 PHE B N 1
ATOM 5747 C CA . PHE B 1 266 ? -3.65 -11.391 14.812 1 87.19 266 PHE B CA 1
ATOM 5748 C C . PHE B 1 266 ? -3.447 -11.484 16.328 1 87.19 266 PHE B C 1
ATOM 5750 O O . PHE B 1 266 ? -2.312 -11.57 16.797 1 87.19 266 PHE B O 1
ATOM 5757 N N . GLY B 1 267 ? -4.492 -11.383 17.125 1 83.44 267 GLY B N 1
ATOM 5758 C CA . GLY B 1 267 ? -4.43 -11.57 18.562 1 83.44 267 GLY B CA 1
ATOM 5759 C C . GLY B 1 267 ? -4.055 -10.305 19.312 1 83.44 267 GLY B C 1
ATOM 5760 O O . GLY B 1 267 ? -4.07 -10.281 20.547 1 83.44 267 GLY B O 1
ATOM 5761 N N . SER B 1 268 ? -3.645 -9.242 18.594 1 85.69 268 SER B N 1
ATOM 5762 C CA . SER B 1 268 ? -3.281 -7.98 19.234 1 85.69 268 SER B CA 1
ATOM 5763 C C . SER B 1 268 ? -4.516 -7.219 19.703 1 85.69 268 SER B C 1
ATOM 5765 O O . SER B 1 268 ? -5.566 -7.281 19.062 1 85.69 268 SER B O 1
ATOM 5767 N N . SER B 1 269 ? -4.332 -6.449 20.75 1 84.69 269 SER B N 1
ATOM 5768 C CA . SER B 1 269 ? -5.43 -5.652 21.297 1 84.69 269 SER B CA 1
ATOM 5769 C C . SER B 1 269 ? -5.742 -4.457 20.391 1 84.69 269 SER B C 1
ATOM 5771 O O . SER B 1 269 ? -6.855 -3.932 20.422 1 84.69 269 SER B O 1
ATOM 5773 N N . ASP B 1 270 ? -4.812 -4.121 19.594 1 83.38 270 ASP B N 1
ATOM 5774 C CA . ASP B 1 270 ? -5.004 -2.957 18.734 1 83.38 270 ASP B CA 1
ATOM 5775 C C . ASP B 1 270 ? -5.496 -3.369 17.344 1 83.38 270 ASP B C 1
ATOM 5777 O O . ASP B 1 270 ? -5.664 -2.525 16.469 1 83.38 270 ASP B O 1
ATOM 5781 N N . ALA B 1 271 ? -5.758 -4.664 17.234 1 91.75 271 ALA B N 1
ATOM 5782 C CA . ALA B 1 271 ? -6.18 -5.16 15.922 1 91.75 271 ALA B CA 1
ATOM 5783 C C . ALA B 1 271 ? -7.59 -4.688 15.586 1 91.75 271 ALA B C 1
ATOM 5785 O O . ALA B 1 271 ? -8.461 -4.637 16.453 1 91.75 271 ALA B O 1
ATOM 5786 N N . ILE B 1 272 ? -7.812 -4.32 14.398 1 94.62 272 ILE B N 1
ATOM 5787 C CA . ILE B 1 272 ? -9.117 -3.887 13.922 1 94.62 272 ILE B CA 1
ATOM 5788 C C . ILE B 1 272 ? -9.609 -4.824 12.82 1 94.62 272 ILE B C 1
ATOM 5790 O O . ILE B 1 272 ? -8.898 -5.055 11.836 1 94.62 272 ILE B O 1
ATOM 5794 N N . TYR B 1 273 ? -10.781 -5.418 13.031 1 94.88 273 TYR B N 1
ATOM 5795 C CA . TYR B 1 273 ? -11.414 -6.328 12.078 1 94.88 273 TYR B CA 1
ATOM 5796 C C . TYR B 1 273 ? -12.617 -5.672 11.414 1 94.88 273 TYR B C 1
ATOM 5798 O O . TYR B 1 273 ? -13.461 -5.074 12.086 1 94.88 273 TYR B O 1
ATOM 5806 N N . LYS B 1 274 ? -12.68 -5.746 10.133 1 94.69 274 LYS B N 1
ATOM 5807 C CA . LYS B 1 274 ? -13.82 -5.18 9.414 1 94.69 274 LYS B CA 1
ATOM 5808 C C . LYS B 1 274 ? -14.336 -6.145 8.352 1 94.69 274 LYS B C 1
ATOM 5810 O O . LYS B 1 274 ? -13.609 -6.504 7.426 1 94.69 274 LYS B O 1
ATOM 5815 N N . GLU B 1 275 ? -15.539 -6.578 8.492 1 94.31 275 GLU B N 1
ATOM 5816 C CA . GLU B 1 275 ? -16.172 -7.383 7.449 1 94.31 275 GLU B CA 1
ATOM 5817 C C . GLU B 1 275 ? -16.516 -6.531 6.23 1 94.31 275 GLU B C 1
ATOM 5819 O O . GLU B 1 275 ? -17.094 -5.445 6.363 1 94.31 275 GLU B O 1
ATOM 5824 N N . VAL B 1 276 ? -16.141 -7.004 5.082 1 92.5 276 VAL B N 1
ATOM 5825 C CA . VAL B 1 276 ? -16.359 -6.242 3.857 1 92.5 276 VAL B CA 1
ATOM 5826 C C . VAL B 1 276 ? -16.906 -7.164 2.764 1 92.5 276 VAL B C 1
ATOM 5828 O O . VAL B 1 276 ? -16.672 -8.375 2.797 1 92.5 276 VAL B O 1
ATOM 5831 N N . ARG B 1 277 ? -17.688 -6.559 1.901 1 92.31 277 ARG B N 1
ATOM 5832 C CA . ARG B 1 277 ? -17.922 -7.223 0.624 1 92.31 277 ARG B CA 1
ATOM 5833 C C . ARG B 1 277 ? -16.672 -7.184 -0.251 1 92.31 277 ARG B C 1
ATOM 5835 O O . ARG B 1 277 ? -16.078 -6.117 -0.46 1 92.31 277 ARG B O 1
ATOM 5842 N N . MET B 1 278 ? -16.281 -8.297 -0.778 1 87.94 278 MET B N 1
ATOM 5843 C CA . MET B 1 278 ? -15.047 -8.375 -1.545 1 87.94 278 MET B CA 1
ATOM 5844 C C . MET B 1 278 ? -15.164 -7.605 -2.857 1 87.94 278 MET B C 1
ATOM 5846 O O . MET B 1 278 ? -16.203 -7.668 -3.523 1 87.94 278 MET B O 1
ATOM 5850 N N . ARG B 1 279 ? -14.086 -6.898 -3.201 1 87.75 279 ARG B N 1
ATOM 5851 C CA . ARG B 1 279 ? -13.938 -6.105 -4.418 1 87.75 279 ARG B CA 1
ATOM 5852 C C . ARG B 1 279 ? -12.531 -6.25 -5 1 87.75 279 ARG B C 1
ATOM 5854 O O . ARG B 1 279 ? -11.594 -6.602 -4.285 1 87.75 279 ARG B O 1
ATOM 5861 N N . PRO B 1 280 ? -12.477 -5.98 -6.305 1 92 280 PRO B N 1
ATOM 5862 C CA . PRO B 1 280 ? -11.156 -6.031 -6.926 1 92 280 PRO B CA 1
ATOM 5863 C C . PRO B 1 280 ? -10.156 -5.086 -6.258 1 92 280 PRO B C 1
ATOM 5865 O O . PRO B 1 280 ? -8.945 -5.328 -6.305 1 92 280 PRO B O 1
ATOM 5868 N N . ARG B 1 281 ? -10.672 -4.098 -5.59 1 93.5 281 ARG B N 1
ATOM 5869 C CA . ARG B 1 281 ? -9.836 -3.1 -4.934 1 93.5 281 ARG B CA 1
ATOM 5870 C C . ARG B 1 281 ? -8.992 -3.734 -3.834 1 93.5 281 ARG B C 1
ATOM 5872 O O . ARG B 1 281 ? -7.844 -3.336 -3.619 1 93.5 281 ARG B O 1
ATOM 5879 N N . PHE B 1 282 ? -9.562 -4.707 -3.137 1 95.5 282 PHE B N 1
ATOM 5880 C CA . PHE B 1 282 ? -8.812 -5.348 -2.062 1 95.5 282 PHE B CA 1
ATOM 5881 C C . PHE B 1 282 ? -7.707 -6.234 -2.625 1 95.5 282 PHE B C 1
ATOM 5883 O O . PHE B 1 282 ? -6.645 -6.375 -2.018 1 95.5 282 PHE B O 1
ATOM 5890 N N . PHE B 1 283 ? -7.996 -6.84 -3.783 1 96.5 283 PHE B N 1
ATOM 5891 C CA . PHE B 1 283 ? -6.953 -7.535 -4.527 1 96.5 283 PHE B CA 1
ATOM 5892 C C . PHE B 1 283 ? -5.816 -6.582 -4.883 1 96.5 283 PHE B C 1
ATOM 5894 O O . PHE B 1 283 ? -4.645 -6.91 -4.695 1 96.5 283 PHE B O 1
ATOM 5901 N N . GLU B 1 284 ? -6.094 -5.398 -5.32 1 96.94 284 GLU B N 1
ATOM 5902 C CA . GLU B 1 284 ? -5.113 -4.375 -5.66 1 96.94 284 GLU B CA 1
ATOM 5903 C C . GLU B 1 284 ? -4.289 -3.973 -4.441 1 96.94 284 GLU B C 1
ATOM 5905 O O . GLU B 1 284 ? -3.066 -3.844 -4.527 1 96.94 284 GLU B O 1
ATOM 5910 N N . MET B 1 285 ? -4.949 -3.75 -3.291 1 97 285 MET B N 1
ATOM 5911 C CA . MET B 1 285 ? -4.246 -3.379 -2.066 1 97 285 MET B CA 1
ATOM 5912 C C . MET B 1 285 ? -3.238 -4.453 -1.67 1 97 285 MET B C 1
ATOM 5914 O O . MET B 1 285 ? -2.111 -4.141 -1.281 1 97 285 MET B O 1
ATOM 5918 N N . ALA B 1 286 ? -3.656 -5.719 -1.785 1 97.62 286 ALA B N 1
ATOM 5919 C CA . ALA B 1 286 ? -2.768 -6.832 -1.464 1 97.62 286 ALA B CA 1
ATOM 5920 C C . ALA B 1 286 ? -1.58 -6.883 -2.42 1 97.62 286 ALA B C 1
ATOM 5922 O O . ALA B 1 286 ? -0.442 -7.098 -1.996 1 97.62 286 ALA B O 1
ATOM 5923 N N . LEU B 1 287 ? -1.832 -6.66 -3.684 1 98.19 287 LEU B N 1
ATOM 5924 C CA . LEU B 1 287 ? -0.767 -6.672 -4.68 1 98.19 287 LEU B CA 1
ATOM 5925 C C . LEU B 1 287 ? 0.208 -5.52 -4.445 1 98.19 287 LEU B C 1
ATOM 5927 O O . LEU B 1 287 ? 1.406 -5.656 -4.699 1 98.19 287 LEU B O 1
ATOM 5931 N N . ASN B 1 288 ? -0.322 -4.402 -3.961 1 98 288 ASN B N 1
ATOM 5932 C CA . ASN B 1 288 ? 0.565 -3.293 -3.623 1 98 288 ASN B CA 1
ATOM 5933 C C . ASN B 1 288 ? 1.489 -3.646 -2.461 1 98 288 ASN B C 1
ATOM 5935 O O . ASN B 1 288 ? 2.66 -3.266 -2.455 1 98 288 ASN B O 1
ATOM 5939 N N . THR B 1 289 ? 0.948 -4.324 -1.509 1 98.31 289 THR B N 1
ATOM 5940 C CA . THR B 1 289 ? 1.782 -4.805 -0.414 1 98.31 289 THR B CA 1
ATOM 5941 C C . THR B 1 289 ? 2.865 -5.746 -0.932 1 98.31 289 THR B C 1
ATOM 5943 O O . THR B 1 289 ? 4.031 -5.629 -0.552 1 98.31 289 THR B O 1
ATOM 5946 N N . TRP B 1 290 ? 2.453 -6.66 -1.788 1 98.5 290 TRP B N 1
ATOM 5947 C CA . TRP B 1 290 ? 3.377 -7.574 -2.457 1 98.5 290 TRP B CA 1
ATOM 5948 C C . TRP B 1 290 ? 4.434 -6.805 -3.236 1 98.5 290 TRP B C 1
ATOM 5950 O O . TRP B 1 290 ? 5.633 -7.074 -3.109 1 98.5 290 TRP B O 1
ATOM 5960 N N . SER B 1 291 ? 4.035 -5.844 -3.988 1 98.38 291 SER B N 1
ATOM 5961 C CA . SER B 1 291 ? 4.918 -5.016 -4.801 1 98.38 291 SER B CA 1
ATOM 5962 C C . SER B 1 291 ? 5.906 -4.246 -3.936 1 98.38 291 SER B C 1
ATOM 5964 O O . SER B 1 291 ? 7.098 -4.176 -4.254 1 98.38 291 SER B O 1
ATOM 5966 N N . ASP B 1 292 ? 5.414 -3.641 -2.814 1 97.75 292 ASP B N 1
ATOM 5967 C CA . ASP B 1 292 ? 6.277 -2.891 -1.904 1 97.75 292 ASP B CA 1
ATOM 5968 C C . ASP B 1 292 ? 7.363 -3.787 -1.315 1 97.75 292 ASP B C 1
ATOM 5970 O O . ASP B 1 292 ? 8.523 -3.377 -1.208 1 97.75 292 ASP B O 1
ATOM 5974 N N . TRP B 1 293 ? 7.031 -5.008 -0.939 1 97.75 293 TRP B N 1
ATOM 5975 C CA . TRP B 1 293 ? 8.008 -5.949 -0.402 1 97.75 293 TRP B CA 1
ATOM 5976 C C . TRP B 1 293 ? 9.102 -6.242 -1.425 1 97.75 293 TRP B C 1
ATOM 5978 O O . TRP B 1 293 ? 10.289 -6.188 -1.105 1 97.75 293 TRP B O 1
ATOM 5988 N N . LEU B 1 294 ? 8.648 -6.582 -2.643 1 98.38 294 LEU B N 1
ATOM 5989 C CA . LEU B 1 294 ? 9.617 -6.918 -3.686 1 98.38 294 LEU B CA 1
ATOM 5990 C C . LEU B 1 294 ? 10.578 -5.762 -3.93 1 98.38 294 LEU B C 1
ATOM 5992 O O . LEU B 1 294 ? 11.789 -5.961 -4.008 1 98.38 294 LEU B O 1
ATOM 5996 N N . GLU B 1 295 ? 10.031 -4.605 -4.027 1 96.75 295 GLU B N 1
ATOM 5997 C CA . GLU B 1 295 ? 10.828 -3.418 -4.332 1 96.75 295 GLU B CA 1
ATOM 5998 C C . GLU B 1 295 ? 11.93 -3.211 -3.293 1 96.75 295 GLU B C 1
ATOM 6000 O O . GLU B 1 295 ? 13.047 -2.828 -3.635 1 96.75 295 GLU B O 1
ATOM 6005 N N . ILE B 1 296 ? 11.633 -3.484 -2.072 1 95.56 296 ILE B N 1
ATOM 6006 C CA . ILE B 1 296 ? 12.531 -3.148 -0.969 1 95.56 296 ILE B CA 1
ATOM 6007 C C . ILE B 1 296 ? 13.492 -4.305 -0.72 1 95.56 296 ILE B C 1
ATOM 6009 O O . ILE B 1 296 ? 14.664 -4.082 -0.402 1 95.56 296 ILE B O 1
ATOM 6013 N N . HIS B 1 297 ? 13.078 -5.559 -0.951 1 96.56 297 HIS B N 1
ATOM 6014 C CA . HIS B 1 297 ? 13.836 -6.645 -0.34 1 96.56 297 HIS B CA 1
ATOM 6015 C C . HIS B 1 297 ? 14.477 -7.535 -1.399 1 96.56 297 HIS B C 1
ATOM 6017 O O . HIS B 1 297 ? 15.422 -8.266 -1.111 1 96.56 297 HIS B O 1
ATOM 6023 N N . ILE B 1 298 ? 13.984 -7.488 -2.611 1 97.06 298 ILE B N 1
ATOM 6024 C CA . ILE B 1 298 ? 14.461 -8.43 -3.623 1 97.06 298 ILE B CA 1
ATOM 6025 C C . ILE B 1 298 ? 15.789 -7.941 -4.195 1 97.06 298 ILE B C 1
ATOM 6027 O O . ILE B 1 298 ? 15.984 -6.742 -4.391 1 97.06 298 ILE B O 1
ATOM 6031 N N . ASN B 1 299 ? 16.703 -8.836 -4.422 1 96.56 299 ASN B N 1
ATOM 6032 C CA . ASN B 1 299 ? 17.922 -8.547 -5.18 1 96.56 299 ASN B CA 1
ATOM 6033 C C . ASN B 1 299 ? 17.625 -8.477 -6.68 1 96.56 299 ASN B C 1
ATOM 6035 O O . ASN B 1 299 ? 17.453 -9.508 -7.332 1 96.56 299 ASN B O 1
ATOM 6039 N N . ARG B 1 300 ? 17.688 -7.312 -7.199 1 94.06 300 ARG B N 1
ATOM 6040 C CA . ARG B 1 300 ? 17.203 -7.031 -8.547 1 94.06 300 ARG B CA 1
ATOM 6041 C C . ARG B 1 300 ? 18.141 -7.641 -9.594 1 94.06 300 ARG B C 1
ATOM 6043 O O . ARG B 1 300 ? 17.734 -7.871 -10.734 1 94.06 300 ARG B O 1
ATOM 6050 N N . THR B 1 301 ? 19.375 -7.941 -9.227 1 94.56 301 THR B N 1
ATOM 6051 C CA . THR B 1 301 ? 20.344 -8.461 -10.18 1 94.56 301 THR B CA 1
ATOM 6052 C C . THR B 1 301 ? 20.359 -9.992 -10.164 1 94.56 301 THR B C 1
ATOM 6054 O O . THR B 1 301 ? 20.688 -10.625 -11.164 1 94.56 301 THR B O 1
ATOM 6057 N N . ARG B 1 302 ? 19.875 -10.484 -9.125 1 95.5 302 ARG B N 1
ATOM 6058 C CA . ARG B 1 302 ? 19.984 -11.938 -8.961 1 95.5 302 ARG B CA 1
ATOM 6059 C C . ARG B 1 302 ? 18.656 -12.625 -9.242 1 95.5 302 ARG B C 1
ATOM 6061 O O . ARG B 1 302 ? 18.609 -13.656 -9.914 1 95.5 302 ARG B O 1
ATOM 6068 N N . THR B 1 303 ? 17.594 -12.078 -8.727 1 97.94 303 THR B N 1
ATOM 6069 C CA . THR B 1 303 ? 16.312 -12.789 -8.703 1 97.94 303 THR B CA 1
ATOM 6070 C C . THR B 1 303 ? 15.5 -12.477 -9.961 1 97.94 303 THR B C 1
ATOM 6072 O O . THR B 1 303 ? 15.312 -11.305 -10.305 1 97.94 303 THR B O 1
ATOM 6075 N N . LYS B 1 304 ? 15.078 -13.516 -10.648 1 98.12 304 LYS B N 1
ATOM 6076 C CA . LYS B 1 304 ? 14.125 -13.375 -11.742 1 98.12 304 LYS B CA 1
ATOM 6077 C C . LYS B 1 304 ? 12.688 -13.539 -11.25 1 98.12 304 LYS B C 1
ATOM 6079 O O . LYS B 1 304 ? 12.383 -14.484 -10.523 1 98.12 304 LYS B O 1
ATOM 6084 N N . LEU B 1 305 ? 11.883 -12.602 -11.641 1 98.69 305 LEU B N 1
ATOM 6085 C CA . LEU B 1 305 ? 10.516 -12.578 -11.133 1 98.69 305 LEU B CA 1
ATOM 6086 C C . LEU B 1 305 ? 9.516 -12.82 -12.25 1 98.69 305 LEU B C 1
ATOM 6088 O O . LEU B 1 305 ? 9.648 -12.266 -13.344 1 98.69 305 LEU B O 1
ATOM 6092 N N . PHE B 1 306 ? 8.547 -13.695 -11.977 1 98.75 306 PHE B N 1
ATOM 6093 C CA . PHE B 1 306 ? 7.457 -13.992 -12.898 1 98.75 306 PHE B CA 1
ATOM 6094 C C . PHE B 1 306 ? 6.109 -13.875 -12.188 1 98.75 306 PHE B C 1
ATOM 6096 O O . PHE B 1 306 ? 6.008 -14.148 -10.992 1 98.75 306 PHE B O 1
ATOM 6103 N N . PHE B 1 307 ? 5.133 -13.469 -12.859 1 98.81 307 PHE B N 1
ATOM 6104 C CA . PHE B 1 307 ? 3.758 -13.484 -12.383 1 98.81 307 PHE B CA 1
ATOM 6105 C C . PHE B 1 307 ? 2.83 -14.109 -13.414 1 98.81 307 PHE B C 1
ATOM 6107 O O . PHE B 1 307 ? 2.756 -13.648 -14.555 1 98.81 307 PHE B O 1
ATOM 6114 N N . MET B 1 308 ? 2.16 -15.203 -13.031 1 98.25 308 MET B N 1
ATOM 6115 C CA . MET B 1 308 ? 1.213 -15.883 -13.906 1 98.25 308 MET B CA 1
ATOM 6116 C C . MET B 1 308 ? -0.135 -15.172 -13.914 1 98.25 308 MET B C 1
ATOM 6118 O O . MET B 1 308 ? -0.661 -14.82 -12.852 1 98.25 308 MET B O 1
ATOM 6122 N N . SER B 1 309 ? -0.662 -14.992 -15.117 1 97.19 309 SER B N 1
ATOM 6123 C CA . SER B 1 309 ? -2.012 -14.438 -15.164 1 97.19 309 SER B CA 1
ATOM 6124 C C . SER B 1 309 ? -3.047 -15.461 -14.711 1 97.19 309 SER B C 1
ATOM 6126 O O . SER B 1 309 ? -2.703 -16.609 -14.398 1 97.19 309 SER B O 1
ATOM 6128 N N . LEU B 1 310 ? -4.227 -15.062 -14.68 1 94.5 310 LEU B N 1
ATOM 6129 C CA . LEU B 1 310 ? -5.32 -15.875 -14.156 1 94.5 310 LEU B CA 1
ATOM 6130 C C . LEU B 1 310 ? -5.531 -17.125 -15.016 1 94.5 310 LEU B C 1
ATOM 6132 O O . LEU B 1 310 ? -5.543 -17.047 -16.25 1 94.5 310 LEU B O 1
ATOM 6136 N N . SER B 1 311 ? -5.555 -18.219 -14.344 1 95.88 311 SER B N 1
ATOM 6137 C CA . SER B 1 311 ? -6.047 -19.438 -14.984 1 95.88 311 SER B CA 1
ATOM 6138 C C . SER B 1 311 ? -7.57 -19.5 -14.945 1 95.88 311 SER B C 1
ATOM 6140 O O . SER B 1 311 ? -8.172 -19.453 -13.867 1 95.88 311 SER B O 1
ATOM 6142 N N . PRO B 1 312 ? -8.195 -19.641 -16.078 1 95.19 312 PRO B N 1
ATOM 6143 C CA . PRO B 1 312 ? -9.664 -19.547 -16.109 1 95.19 312 PRO B CA 1
ATOM 6144 C C . PRO B 1 312 ? -10.336 -20.781 -15.531 1 95.19 312 PRO B C 1
ATOM 6146 O O . PRO B 1 312 ? -9.758 -21.875 -15.539 1 95.19 312 PRO B O 1
ATOM 6149 N N . TYR B 1 313 ? -11.594 -20.531 -15.047 1 94.44 313 TYR B N 1
ATOM 6150 C CA . TYR B 1 313 ? -12.539 -21.594 -14.719 1 94.44 313 TYR B CA 1
ATOM 6151 C C . TYR B 1 313 ? -13.484 -21.859 -15.883 1 94.44 313 TYR B C 1
ATOM 6153 O O . TYR B 1 313 ? -13.711 -20.984 -16.719 1 94.44 313 TYR B O 1
ATOM 6161 N N . HIS B 1 314 ? -14.039 -23.078 -15.906 1 97.12 314 HIS B N 1
ATOM 6162 C CA . HIS B 1 314 ? -15.008 -23.422 -16.938 1 97.12 314 HIS B CA 1
ATOM 6163 C C . HIS B 1 314 ? -16.297 -23.938 -16.312 1 97.12 314 HIS B C 1
ATOM 6165 O O . HIS B 1 314 ? -16.719 -25.078 -16.578 1 97.12 314 HIS B O 1
ATOM 6171 N N . PRO B 1 315 ? -16.938 -23.031 -15.57 1 95.06 315 PRO B N 1
ATOM 6172 C CA . PRO B 1 315 ? -18.141 -23.453 -14.852 1 95.06 315 PRO B CA 1
ATOM 6173 C C . PRO B 1 315 ? -19.391 -23.359 -15.703 1 95.06 315 PRO B C 1
ATOM 6175 O O . PRO B 1 315 ? -20.438 -23.906 -15.344 1 95.06 315 PRO B O 1
ATOM 6178 N N . LEU B 1 316 ? -19.297 -22.672 -16.844 1 95.75 316 LEU B N 1
ATOM 6179 C CA . LEU B 1 316 ? -20.5 -22.391 -17.625 1 95.75 316 LEU B CA 1
ATOM 6180 C C . LEU B 1 316 ? -20.328 -22.906 -19.062 1 95.75 316 LEU B C 1
ATOM 6182 O O . LEU B 1 316 ? -19.656 -22.266 -19.875 1 95.75 316 LEU B O 1
ATOM 6186 N N . GLY B 1 317 ? -21.141 -23.891 -19.359 1 95.81 317 GLY B N 1
ATOM 6187 C CA . GLY B 1 317 ? -21.094 -24.438 -20.719 1 95.81 317 GLY B CA 1
ATOM 6188 C C . GLY B 1 317 ? -21.609 -23.469 -21.766 1 95.81 317 GLY B C 1
ATOM 6189 O O . GLY B 1 317 ? -21.234 -23.562 -22.938 1 95.81 317 GLY B O 1
ATOM 6190 N N . GLU B 1 318 ? -22.391 -22.422 -21.344 1 95.31 318 GLU B N 1
ATOM 6191 C CA . GLU B 1 318 ? -22.938 -21.406 -22.25 1 95.31 318 GLU B CA 1
ATOM 6192 C C . GLU B 1 318 ? -21.844 -20.656 -22.969 1 95.31 318 GLU B C 1
ATOM 6194 O O . GLU B 1 318 ? -22.031 -20.172 -24.094 1 95.31 318 GLU B O 1
ATOM 6199 N N . ASP B 1 319 ? -20.719 -20.656 -22.406 1 95.44 319 ASP B N 1
ATOM 6200 C CA . ASP B 1 319 ? -19.594 -19.906 -22.969 1 95.44 319 ASP B CA 1
ATOM 6201 C C . ASP B 1 319 ? -19.109 -20.531 -24.281 1 95.44 319 ASP B C 1
ATOM 6203 O O . ASP B 1 319 ? -18.438 -19.875 -25.078 1 95.44 319 ASP B O 1
ATOM 6207 N N . TRP B 1 320 ? -19.438 -21.797 -24.469 1 95.62 320 TRP B N 1
ATOM 6208 C CA . TRP B 1 320 ? -19 -22.438 -25.719 1 95.62 320 TRP B CA 1
ATOM 6209 C C . TRP B 1 320 ? -20.172 -23.172 -26.375 1 95.62 320 TRP B C 1
ATOM 6211 O O . TRP B 1 320 ? -19.969 -24.188 -27.047 1 95.62 320 TRP B O 1
ATOM 6221 N N . GLY B 1 321 ? -21.422 -22.812 -26.078 1 93.56 321 GLY B N 1
ATOM 6222 C CA . GLY B 1 321 ? -22.594 -23.188 -26.859 1 93.56 321 GLY B CA 1
ATOM 6223 C C . GLY B 1 321 ? -23.344 -24.359 -26.266 1 93.56 321 GLY B C 1
ATOM 6224 O O . GLY B 1 321 ? -24.219 -24.922 -26.922 1 93.56 321 GLY B O 1
ATOM 6225 N N . LYS B 1 322 ? -23.094 -24.75 -25.078 1 94.62 322 LYS B N 1
ATOM 6226 C CA . LYS B 1 322 ? -23.844 -25.812 -24.438 1 94.62 322 LYS B CA 1
ATOM 6227 C C . LYS B 1 322 ? -25.031 -25.25 -23.656 1 94.62 322 LYS B C 1
ATOM 6229 O O . LYS B 1 322 ? -25.172 -24.031 -23.516 1 94.62 322 LYS B O 1
ATOM 6234 N N . ASP B 1 323 ? -25.859 -26.141 -23.234 1 91.69 323 ASP B N 1
ATOM 6235 C CA . ASP B 1 323 ? -27.047 -25.75 -22.484 1 91.69 323 ASP B CA 1
ATOM 6236 C C . ASP B 1 323 ? -26.703 -25.297 -21.078 1 91.69 323 ASP B C 1
ATOM 6238 O O . ASP B 1 323 ? -25.625 -25.609 -20.562 1 91.69 323 ASP B O 1
ATOM 6242 N N . ARG B 1 324 ? -27.625 -24.625 -20.531 1 91.31 324 ARG B N 1
ATOM 6243 C CA . ARG B 1 324 ? -27.484 -24.172 -19.156 1 91.31 324 ARG B CA 1
ATOM 6244 C C . ARG B 1 324 ? -27.297 -25.359 -18.219 1 91.31 324 ARG B C 1
ATOM 6246 O O . ARG B 1 324 ? -27.938 -26.406 -18.375 1 91.31 324 ARG B O 1
ATOM 6253 N N . GLY B 1 325 ? -26.453 -25.203 -17.328 1 90.62 325 GLY B N 1
ATOM 6254 C CA . GLY B 1 325 ? -26.219 -26.234 -16.328 1 90.62 325 GLY B CA 1
ATOM 6255 C C . GLY B 1 325 ? -25.047 -27.125 -16.656 1 90.62 325 GLY B C 1
ATOM 6256 O O . GLY B 1 325 ? -24.594 -27.922 -15.82 1 90.62 325 GLY B O 1
ATOM 6257 N N . GLN B 1 326 ? -24.547 -27 -17.875 1 94.31 326 GLN B N 1
ATOM 6258 C CA . GLN B 1 326 ? -23.375 -27.781 -18.266 1 94.31 326 GLN B CA 1
ATOM 6259 C C . GLN B 1 326 ? -22.094 -27.016 -17.969 1 94.31 326 GLN B C 1
ATOM 6261 O O . GLN B 1 326 ? -22.109 -25.797 -17.812 1 94.31 326 GLN B O 1
ATOM 6266 N N . ASN B 1 327 ? -21.047 -27.719 -17.719 1 97.44 327 ASN B N 1
ATOM 6267 C CA . ASN B 1 327 ? -19.719 -27.156 -17.469 1 97.44 327 ASN B CA 1
ATOM 6268 C C . ASN B 1 327 ? -18.625 -28 -18.109 1 97.44 327 ASN B C 1
ATOM 6270 O O . ASN B 1 327 ? -18.828 -28.578 -19.172 1 97.44 327 ASN B O 1
ATOM 6274 N N . CYS B 1 328 ? -17.484 -28.047 -17.484 1 97.62 328 CYS B N 1
ATOM 6275 C CA . CYS B 1 328 ? -16.359 -28.734 -18.094 1 97.62 328 CYS B CA 1
ATOM 6276 C C . CYS B 1 328 ? -16.594 -30.25 -18.125 1 97.62 328 CYS B C 1
ATOM 6278 O O . CYS B 1 328 ? -15.867 -30.969 -18.812 1 97.62 328 CYS B O 1
ATOM 6280 N N . TYR B 1 329 ? -17.578 -30.75 -17.406 1 96.81 329 TYR B N 1
ATOM 6281 C CA . TYR B 1 329 ? -17.875 -32.188 -17.344 1 96.81 329 TYR B CA 1
ATOM 6282 C C . TYR B 1 329 ? -18.203 -32.719 -18.734 1 96.81 329 TYR B C 1
ATOM 6284 O O . TYR B 1 329 ? -19.047 -32.156 -19.438 1 96.81 329 TYR B O 1
ATOM 6292 N N . ASN B 1 330 ? -17.531 -33.75 -19.172 1 92 330 ASN B N 1
ATOM 6293 C CA . ASN B 1 330 ? -17.734 -34.5 -20.406 1 92 330 ASN B CA 1
ATOM 6294 C C . ASN B 1 330 ? -17.125 -33.781 -21.609 1 92 330 ASN B C 1
ATOM 6296 O O . ASN B 1 330 ? -17.375 -34.125 -22.75 1 92 330 ASN B O 1
ATOM 6300 N N . GLU B 1 331 ? -16.438 -32.656 -21.312 1 97.19 331 GLU B N 1
ATOM 6301 C CA . GLU B 1 331 ? -15.727 -31.984 -22.406 1 97.19 331 GLU B CA 1
ATOM 6302 C C . GLU B 1 331 ? -14.406 -32.688 -22.719 1 97.19 331 GLU B C 1
ATOM 6304 O O . GLU B 1 331 ? -13.609 -32.938 -21.812 1 97.19 331 GLU B O 1
ATOM 6309 N N . THR B 1 332 ? -14.133 -32.969 -24 1 96.88 332 THR B N 1
ATOM 6310 C CA . THR B 1 332 ? -12.977 -33.781 -24.328 1 96.88 332 THR B CA 1
ATOM 6311 C C . THR B 1 332 ? -12.102 -33.094 -25.375 1 96.88 332 THR B C 1
ATOM 6313 O O . THR B 1 332 ? -11.047 -33.594 -25.734 1 96.88 332 THR B O 1
ATOM 6316 N N . GLU B 1 333 ? -12.586 -31.922 -25.875 1 96.62 333 GLU B N 1
ATOM 6317 C CA . GLU B 1 333 ? -11.836 -31.188 -26.891 1 96.62 333 GLU B CA 1
ATOM 6318 C C . GLU B 1 333 ? -11.758 -29.703 -26.531 1 96.62 333 GLU B C 1
ATOM 6320 O O . GLU B 1 333 ? -12.625 -29.172 -25.844 1 96.62 333 GLU B O 1
ATOM 6325 N N . PRO B 1 334 ? -10.727 -29 -27.047 1 97.88 334 PRO B N 1
ATOM 6326 C CA . PRO B 1 334 ? -10.633 -27.562 -26.812 1 97.88 334 PRO B CA 1
ATOM 6327 C C . PRO B 1 334 ? -11.688 -26.766 -27.594 1 97.88 334 PRO B C 1
ATOM 6329 O O . PRO B 1 334 ? -12.352 -27.328 -28.469 1 97.88 334 PRO B O 1
ATOM 6332 N N . ILE B 1 335 ? -11.898 -25.562 -27.125 1 97.06 335 ILE B N 1
ATOM 6333 C CA . ILE B 1 335 ? -12.664 -24.625 -27.922 1 97.06 335 ILE B CA 1
ATOM 6334 C C . ILE B 1 335 ? -11.836 -24.156 -29.125 1 97.06 335 ILE B C 1
ATOM 6336 O O . ILE B 1 335 ? -10.734 -23.625 -28.953 1 97.06 335 ILE B O 1
ATOM 6340 N N . LEU B 1 336 ? -12.312 -24.344 -30.297 1 93.38 336 LEU B N 1
ATOM 6341 C CA . LEU B 1 336 ? -11.531 -24.078 -31.5 1 93.38 336 LEU B CA 1
ATOM 6342 C C . LEU B 1 336 ? -11.836 -22.688 -32.062 1 93.38 336 LEU B C 1
ATOM 6344 O O . LEU B 1 336 ? -11.07 -22.172 -32.875 1 93.38 336 LEU B O 1
ATOM 6348 N N . LYS B 1 337 ? -12.922 -22.172 -31.609 1 91.19 337 LYS B N 1
ATOM 6349 C CA . LYS B 1 337 ? -13.25 -20.828 -32.062 1 91.19 337 LYS B CA 1
ATOM 6350 C C . LYS B 1 337 ? -12.172 -19.828 -31.641 1 91.19 337 LYS B C 1
ATOM 6352 O O . LYS B 1 337 ? -11.805 -19.766 -30.469 1 91.19 337 LYS B O 1
ATOM 6357 N N . LYS B 1 338 ? -11.773 -19.031 -32.562 1 90.5 338 LYS B N 1
ATOM 6358 C CA . LYS B 1 338 ? -10.711 -18.078 -32.312 1 90.5 338 LYS B CA 1
ATOM 6359 C C . LYS B 1 338 ? -11.188 -16.953 -31.391 1 90.5 338 LYS B C 1
ATOM 6361 O O . LYS B 1 338 ? -12.383 -16.641 -31.359 1 90.5 338 LYS B O 1
ATOM 6366 N N . SER B 1 339 ? -10.305 -16.391 -30.641 1 90.75 339 SER B N 1
ATOM 6367 C CA . SER B 1 339 ? -10.5 -15.219 -29.797 1 90.75 339 SER B CA 1
ATOM 6368 C C . SER B 1 339 ? -11.555 -15.469 -28.734 1 90.75 339 SER B C 1
ATOM 6370 O O . SER B 1 339 ? -12.32 -14.57 -28.375 1 90.75 339 SER B O 1
ATOM 6372 N N . HIS B 1 340 ? -11.633 -16.719 -28.328 1 93.44 340 HIS B N 1
ATOM 6373 C CA . HIS B 1 340 ? -12.555 -17.062 -27.25 1 93.44 340 HIS B CA 1
ATOM 6374 C C . HIS B 1 340 ? -12.117 -16.453 -25.922 1 93.44 340 HIS B C 1
ATOM 6376 O O . HIS B 1 340 ? -10.922 -16.438 -25.609 1 93.44 340 HIS B O 1
ATOM 6382 N N . TRP B 1 341 ? -13.148 -15.906 -25.188 1 93.62 341 TRP B N 1
ATOM 6383 C CA . TRP B 1 341 ? -12.977 -15.422 -23.828 1 93.62 341 TRP B CA 1
ATOM 6384 C C . TRP B 1 341 ? -14.188 -15.773 -22.969 1 93.62 341 TRP B C 1
ATOM 6386 O O . TRP B 1 341 ? -15.273 -15.234 -23.156 1 93.62 341 TRP B O 1
ATOM 6396 N N . GLY B 1 342 ? -13.93 -16.688 -22.078 1 93.06 342 GLY B N 1
ATOM 6397 C CA . GLY B 1 342 ? -15.023 -17.094 -21.219 1 93.06 342 GLY B CA 1
ATOM 6398 C C . GLY B 1 342 ? -15.539 -15.984 -20.328 1 93.06 342 GLY B C 1
ATOM 6399 O O . GLY B 1 342 ? -14.789 -15.094 -19.938 1 93.06 342 GLY B O 1
ATOM 6400 N N . SER B 1 343 ? -16.781 -16.047 -19.938 1 91.56 343 SER B N 1
ATOM 6401 C CA . SER B 1 343 ? -17.438 -15 -19.172 1 91.56 343 SER B CA 1
ATOM 6402 C C . SER B 1 343 ? -16.953 -14.984 -17.719 1 91.56 343 SER B C 1
ATOM 6404 O O . SER B 1 343 ? -17.109 -13.984 -17.016 1 91.56 343 SER B O 1
ATOM 6406 N N . SER B 1 344 ? -16.281 -16.031 -17.266 1 88.25 344 SER B N 1
ATOM 6407 C CA . SER B 1 344 ? -15.867 -16.141 -15.867 1 88.25 344 SER B CA 1
ATOM 6408 C C . SER B 1 344 ? -14.484 -15.523 -15.672 1 88.25 344 SER B C 1
ATOM 6410 O O . SER B 1 344 ? -14.016 -15.375 -14.539 1 88.25 344 SER B O 1
ATOM 6412 N N . THR B 1 345 ? -13.852 -15.211 -16.734 1 89.44 345 THR B N 1
ATOM 6413 C CA . THR B 1 345 ? -12.531 -14.602 -16.641 1 89.44 345 THR B CA 1
ATOM 6414 C C . THR B 1 345 ? -12.641 -13.117 -16.328 1 89.44 345 THR B C 1
ATOM 6416 O O . THR B 1 345 ? -13.25 -12.359 -17.094 1 89.44 345 THR B O 1
ATOM 6419 N N . ASP B 1 346 ? -12.055 -12.664 -15.281 1 88.38 346 ASP B N 1
ATOM 6420 C CA . ASP B 1 346 ? -12.133 -11.273 -14.836 1 88.38 346 ASP B CA 1
ATOM 6421 C C . ASP B 1 346 ? -11 -10.445 -15.43 1 88.38 346 ASP B C 1
ATOM 6423 O O . ASP B 1 346 ? -9.906 -10.359 -14.859 1 88.38 346 ASP B O 1
ATOM 6427 N N . ARG B 1 347 ? -11.266 -9.773 -16.469 1 91.62 347 ARG B N 1
ATOM 6428 C CA . ARG B 1 347 ? -10.258 -8.961 -17.141 1 91.62 347 ARG B CA 1
ATOM 6429 C C . ARG B 1 347 ? -9.828 -7.785 -16.281 1 91.62 347 ARG B C 1
ATOM 6431 O O . ARG B 1 347 ? -8.703 -7.297 -16.406 1 91.62 347 ARG B O 1
ATOM 6438 N N . GLY B 1 348 ? -10.742 -7.305 -15.445 1 93.19 348 GLY B N 1
ATOM 6439 C CA . GLY B 1 348 ? -10.406 -6.227 -14.531 1 93.19 348 GLY B CA 1
ATOM 6440 C C . GLY B 1 348 ? -9.289 -6.59 -13.57 1 93.19 348 GLY B C 1
ATOM 6441 O O . GLY B 1 348 ? -8.367 -5.801 -13.344 1 93.19 348 GLY B O 1
ATOM 6442 N N . MET B 1 349 ? -9.352 -7.766 -13.094 1 94.44 349 MET B N 1
ATOM 6443 C CA . MET B 1 349 ? -8.312 -8.227 -12.172 1 94.44 349 MET B CA 1
ATOM 6444 C C . MET B 1 349 ? -6.977 -8.391 -12.891 1 94.44 349 MET B C 1
ATOM 6446 O O . MET B 1 349 ? -5.922 -8.125 -12.32 1 94.44 349 MET B O 1
ATOM 6450 N N . MET B 1 350 ? -7.031 -8.836 -14.102 1 96 350 MET B N 1
ATOM 6451 C CA . MET B 1 350 ? -5.809 -8.938 -14.891 1 96 350 MET B CA 1
ATOM 6452 C C . MET B 1 350 ? -5.168 -7.566 -15.086 1 96 350 MET B C 1
ATOM 6454 O O . MET B 1 350 ? -3.947 -7.43 -14.984 1 96 350 MET B O 1
ATOM 6458 N N . GLN B 1 351 ? -6.008 -6.602 -15.328 1 96.88 351 GLN B N 1
ATOM 6459 C CA . GLN B 1 351 ? -5.516 -5.242 -15.516 1 96.88 351 GLN B CA 1
ATOM 6460 C C . GLN B 1 351 ? -4.848 -4.715 -14.25 1 96.88 351 GLN B C 1
ATOM 6462 O O . GLN B 1 351 ? -3.855 -3.986 -14.328 1 96.88 351 GLN B O 1
ATOM 6467 N N . ILE B 1 352 ? -5.406 -5.023 -13.148 1 97.19 352 ILE B N 1
ATOM 6468 C CA . ILE B 1 352 ? -4.82 -4.617 -11.875 1 97.19 352 ILE B CA 1
ATOM 6469 C C . ILE B 1 352 ? -3.41 -5.184 -11.742 1 97.19 352 ILE B C 1
ATOM 6471 O O . ILE B 1 352 ? -2.473 -4.461 -11.398 1 97.19 352 ILE B O 1
ATOM 6475 N N . VAL B 1 353 ? -3.229 -6.457 -12.055 1 97.88 353 VAL B N 1
ATOM 6476 C CA . VAL B 1 353 ? -1.922 -7.098 -11.969 1 97.88 353 VAL B CA 1
ATOM 6477 C C . VAL B 1 353 ? -0.941 -6.41 -12.914 1 97.88 353 VAL B C 1
ATOM 6479 O O . VAL B 1 353 ? 0.181 -6.082 -12.523 1 97.88 353 VAL B O 1
ATOM 6482 N N . GLU B 1 354 ? -1.387 -6.223 -14.086 1 97.88 354 GLU B N 1
ATOM 6483 C CA . GLU B 1 354 ? -0.53 -5.59 -15.086 1 97.88 354 GLU B CA 1
ATOM 6484 C C . GLU B 1 354 ? -0.108 -4.191 -14.641 1 97.88 354 GLU B C 1
ATOM 6486 O O . GLU B 1 354 ? 1.046 -3.799 -14.828 1 97.88 354 GLU B O 1
ATOM 6491 N N . SER B 1 355 ? -1.057 -3.471 -14.117 1 97.69 355 SER B N 1
ATOM 6492 C CA . SER B 1 355 ? -0.756 -2.123 -13.641 1 97.69 355 SER B CA 1
ATOM 6493 C C . SER B 1 355 ? 0.299 -2.145 -12.539 1 97.69 355 SER B C 1
ATOM 6495 O O . SER B 1 355 ? 1.249 -1.36 -12.57 1 97.69 355 SER B O 1
ATOM 6497 N N . VAL B 1 356 ? 0.164 -3.006 -11.609 1 98.06 356 VAL B N 1
ATOM 6498 C CA . VAL B 1 356 ? 1.088 -3.102 -10.484 1 98.06 356 VAL B CA 1
ATOM 6499 C C . VAL B 1 356 ? 2.469 -3.518 -10.984 1 98.06 356 VAL B C 1
ATOM 6501 O O . VAL B 1 356 ? 3.484 -2.965 -10.562 1 98.06 356 VAL B O 1
ATOM 6504 N N . ILE B 1 357 ? 2.514 -4.449 -11.898 1 98.31 357 ILE B N 1
ATOM 6505 C CA . ILE B 1 357 ? 3.768 -4.945 -12.453 1 98.31 357 ILE B CA 1
ATOM 6506 C C . ILE B 1 357 ? 4.449 -3.838 -13.258 1 98.31 357 ILE B C 1
ATOM 6508 O O . ILE B 1 357 ? 5.668 -3.664 -13.18 1 98.31 357 ILE B O 1
ATOM 6512 N N . ASN B 1 358 ? 3.668 -3.133 -14.031 1 97.94 358 ASN B N 1
ATOM 6513 C CA . ASN B 1 358 ? 4.207 -2.018 -14.805 1 97.94 358 ASN B CA 1
ATOM 6514 C C . ASN B 1 358 ? 4.816 -0.953 -13.898 1 97.94 358 ASN B C 1
ATOM 6516 O O . ASN B 1 358 ? 5.867 -0.389 -14.211 1 97.94 358 ASN B O 1
ATOM 6520 N N . GLU B 1 359 ? 4.18 -0.643 -12.844 1 96.81 359 GLU B N 1
ATOM 6521 C CA . GLU B 1 359 ? 4.707 0.328 -11.891 1 96.81 359 GLU B CA 1
ATOM 6522 C C . GLU B 1 359 ? 6.031 -0.144 -11.305 1 96.81 359 GLU B C 1
ATOM 6524 O O . GLU B 1 359 ? 6.957 0.653 -11.117 1 96.81 359 GLU B O 1
ATOM 6529 N N . LEU B 1 360 ? 6.145 -1.402 -10.992 1 97.5 360 LEU B N 1
ATOM 6530 C CA . LEU B 1 360 ? 7.387 -1.971 -10.492 1 97.5 360 LEU B CA 1
ATOM 6531 C C . LEU B 1 360 ? 8.508 -1.814 -11.508 1 97.5 360 LEU B C 1
ATOM 6533 O O . LEU B 1 360 ? 9.641 -1.472 -11.148 1 97.5 360 LEU B O 1
ATOM 6537 N N . GLU B 1 361 ? 8.141 -2.078 -12.719 1 97.19 361 GLU B N 1
ATOM 6538 C CA . GLU B 1 361 ? 9.133 -1.961 -13.781 1 97.19 361 GLU B CA 1
ATOM 6539 C C . GLU B 1 361 ? 9.641 -0.527 -13.898 1 97.19 361 GLU B C 1
ATOM 6541 O O . GLU B 1 361 ? 10.836 -0.302 -14.102 1 97.19 361 GLU B O 1
ATOM 6546 N N . MET B 1 362 ? 8.734 0.423 -13.789 1 95.75 362 MET B N 1
ATOM 6547 C CA . MET B 1 362 ? 9.109 1.832 -13.844 1 95.75 362 MET B CA 1
ATOM 6548 C C . MET B 1 362 ? 10.055 2.191 -12.703 1 95.75 362 MET B C 1
ATOM 6550 O O . MET B 1 362 ? 10.875 3.1 -12.836 1 95.75 362 MET B O 1
ATOM 6554 N N . ARG B 1 363 ? 10.023 1.437 -11.703 1 94.38 363 ARG B N 1
ATOM 6555 C CA . ARG B 1 363 ? 10.875 1.686 -10.547 1 94.38 363 ARG B CA 1
ATOM 6556 C C . ARG B 1 363 ? 12.117 0.795 -10.578 1 94.38 363 ARG B C 1
ATOM 6558 O O . ARG B 1 363 ? 12.805 0.647 -9.562 1 94.38 363 ARG B O 1
ATOM 6565 N N . GLY B 1 364 ? 12.273 0.056 -11.594 1 95 364 GLY B N 1
ATOM 6566 C CA . GLY B 1 364 ? 13.539 -0.623 -11.844 1 95 364 GLY B CA 1
ATOM 6567 C C . GLY B 1 364 ? 13.492 -2.102 -11.508 1 95 364 GLY B C 1
ATOM 6568 O O . GLY B 1 364 ? 14.531 -2.76 -11.445 1 95 364 GLY B O 1
ATOM 6569 N N . LEU B 1 365 ? 12.352 -2.633 -11.172 1 97.62 365 LEU B N 1
ATOM 6570 C CA . LEU B 1 365 ? 12.227 -4.059 -10.891 1 97.62 365 LEU B CA 1
ATOM 6571 C C . LEU B 1 365 ? 11.312 -4.73 -11.914 1 97.62 365 LEU B C 1
ATOM 6573 O O . LEU B 1 365 ? 10.102 -4.535 -11.891 1 97.62 365 LEU B O 1
ATOM 6577 N N . LYS B 1 366 ? 11.906 -5.531 -12.688 1 97.31 366 LYS B N 1
ATOM 6578 C CA . LYS B 1 366 ? 11.156 -6.168 -13.758 1 97.31 366 LYS B CA 1
ATOM 6579 C C . LYS B 1 366 ? 10.492 -7.457 -13.281 1 97.31 366 LYS B C 1
ATOM 6581 O O . LYS B 1 366 ? 11.141 -8.305 -12.664 1 97.31 366 LYS B O 1
ATOM 6586 N N . VAL B 1 367 ? 9.242 -7.602 -13.477 1 98.38 367 VAL B N 1
ATOM 6587 C CA . VAL B 1 367 ? 8.469 -8.828 -13.305 1 98.38 367 VAL B CA 1
ATOM 6588 C C . VAL B 1 367 ? 7.883 -9.266 -14.641 1 98.38 367 VAL B C 1
ATOM 6590 O O . VAL B 1 367 ? 7.094 -8.539 -15.25 1 98.38 367 VAL B O 1
ATOM 6593 N N . GLN B 1 368 ? 8.297 -10.398 -15.125 1 97.75 368 GLN B N 1
ATOM 6594 C CA . GLN B 1 368 ? 7.758 -10.914 -16.375 1 97.75 368 GLN B CA 1
ATOM 6595 C C . GLN B 1 368 ? 6.332 -11.422 -16.188 1 97.75 368 GLN B C 1
ATOM 6597 O O . GLN B 1 368 ? 6.094 -12.336 -15.398 1 97.75 368 GLN B O 1
ATOM 6602 N N . TYR B 1 369 ? 5.449 -10.805 -16.844 1 97.94 369 TYR B N 1
ATOM 6603 C CA . TYR B 1 369 ? 4.047 -11.211 -16.828 1 97.94 369 TYR B CA 1
ATOM 6604 C C . TYR B 1 369 ? 3.781 -12.32 -17.828 1 97.94 369 TYR B C 1
ATOM 6606 O O . TYR B 1 369 ? 3.973 -12.125 -19.031 1 97.94 369 TYR B O 1
ATOM 6614 N N . LEU B 1 370 ? 3.438 -13.492 -17.375 1 98.12 370 LEU B N 1
ATOM 6615 C CA . LEU B 1 370 ? 3.107 -14.617 -18.266 1 98.12 370 LEU B CA 1
ATOM 6616 C C . LEU B 1 370 ? 1.598 -14.727 -18.453 1 98.12 370 LEU B C 1
ATOM 6618 O O . LEU B 1 370 ? 0.9 -15.297 -17.609 1 98.12 370 LEU B O 1
ATOM 6622 N N . ASN B 1 371 ? 1.101 -14.25 -19.562 1 97.69 371 ASN B N 1
ATOM 6623 C CA . ASN B 1 371 ? -0.331 -14.148 -19.828 1 97.69 371 ASN B CA 1
ATOM 6624 C C . ASN B 1 371 ? -0.9 -15.453 -20.375 1 97.69 371 ASN B C 1
ATOM 6626 O O . ASN B 1 371 ? -1.237 -15.547 -21.547 1 97.69 371 ASN B O 1
ATOM 6630 N N . ILE B 1 372 ? -1.157 -16.344 -19.562 1 97.88 372 ILE B N 1
ATOM 6631 C CA . ILE B 1 372 ? -1.565 -17.703 -19.938 1 97.88 372 ILE B CA 1
ATOM 6632 C C . ILE B 1 372 ? -3.088 -17.766 -20.031 1 97.88 372 ILE B C 1
ATOM 6634 O O . ILE B 1 372 ? -3.65 -18.828 -20.297 1 97.88 372 ILE B O 1
ATOM 6638 N N . THR B 1 373 ? -3.822 -16.734 -19.844 1 97.69 373 THR B N 1
ATOM 6639 C CA . THR B 1 373 ? -5.262 -16.766 -19.609 1 97.69 373 THR B CA 1
ATOM 6640 C C . THR B 1 373 ? -6.004 -17.25 -20.844 1 97.69 373 THR B C 1
ATOM 6642 O O . THR B 1 373 ? -6.738 -18.234 -20.797 1 97.69 373 THR B O 1
ATOM 6645 N N . GLN B 1 374 ? -5.75 -16.625 -21.938 1 96.81 374 GLN B N 1
ATOM 6646 C CA . GLN B 1 374 ? -6.535 -16.969 -23.125 1 96.81 374 GLN B CA 1
ATOM 6647 C C . GLN B 1 374 ? -6.199 -18.359 -23.625 1 96.81 374 GLN B C 1
ATOM 6649 O O . GLN B 1 374 ? -7.094 -19.141 -23.984 1 96.81 374 GLN B O 1
ATOM 6654 N N . MET B 1 375 ? -4.961 -18.734 -23.719 1 97.5 375 MET B N 1
ATOM 6655 C CA . MET B 1 375 ? -4.586 -20.062 -24.188 1 97.5 375 MET B CA 1
ATOM 6656 C C . MET B 1 375 ? -5.215 -21.141 -23.297 1 97.5 375 MET B C 1
ATOM 6658 O O . MET B 1 375 ? -5.602 -22.203 -23.797 1 97.5 375 MET B O 1
ATOM 6662 N N . SER B 1 376 ? -5.324 -20.891 -21.969 1 98.12 376 SER B N 1
ATOM 6663 C CA . SER B 1 376 ? -5.941 -21.828 -21.047 1 98.12 376 SER B CA 1
ATOM 6664 C C . SER B 1 376 ? -7.457 -21.844 -21.188 1 98.12 376 SER B C 1
ATOM 6666 O O . SER B 1 376 ? -8.102 -22.875 -20.969 1 98.12 376 SER B O 1
ATOM 6668 N N . ASP B 1 377 ? -7.977 -20.703 -21.594 1 97.62 377 ASP B N 1
ATOM 6669 C CA . ASP B 1 377 ? -9.422 -20.562 -21.688 1 97.62 377 ASP B CA 1
ATOM 6670 C C . ASP B 1 377 ? -9.977 -21.422 -22.828 1 97.62 377 ASP B C 1
ATOM 6672 O O . ASP B 1 377 ? -11.133 -21.844 -22.797 1 97.62 377 ASP B O 1
ATOM 6676 N N . TYR B 1 378 ? -9.195 -21.734 -23.828 1 98.06 378 TYR B N 1
ATOM 6677 C CA . TYR B 1 378 ? -9.609 -22.594 -24.922 1 98.06 378 TYR B CA 1
ATOM 6678 C C . TYR B 1 378 ? -9.836 -24.016 -24.438 1 98.06 378 TYR B C 1
ATOM 6680 O O . TYR B 1 378 ? -10.5 -24.812 -25.109 1 98.06 378 TYR B O 1
ATOM 6688 N N . ARG B 1 379 ? -9.266 -24.328 -23.312 1 98.25 379 ARG B N 1
ATOM 6689 C CA . ARG B 1 379 ? -9.188 -25.734 -22.906 1 98.25 379 ARG B CA 1
ATOM 6690 C C . ARG B 1 379 ? -10.273 -26.078 -21.891 1 98.25 379 ARG B C 1
ATOM 6692 O O . ARG B 1 379 ? -9.977 -26.438 -20.766 1 98.25 379 ARG B O 1
ATOM 6699 N N . LYS B 1 380 ? -11.508 -25.969 -22.422 1 98.06 380 LYS B N 1
ATOM 6700 C CA . LYS B 1 380 ? -12.633 -26.359 -21.578 1 98.06 380 LYS B CA 1
ATOM 6701 C C . LYS B 1 380 ? -12.539 -27.828 -21.172 1 98.06 380 LYS B C 1
ATOM 6703 O O . LYS B 1 380 ? -13.273 -28.281 -20.297 1 98.06 380 LYS B O 1
ATOM 6708 N N . ASP B 1 381 ? -11.641 -28.438 -21.859 1 97.38 381 ASP B N 1
ATOM 6709 C CA . ASP B 1 381 ? -11.312 -29.828 -21.578 1 97.38 381 ASP B CA 1
ATOM 6710 C C . ASP B 1 381 ? -10.164 -29.953 -20.578 1 97.38 381 ASP B C 1
ATOM 6712 O O . ASP B 1 381 ? -9.836 -28.984 -19.891 1 97.38 381 ASP B O 1
ATOM 6716 N N . ALA B 1 382 ? -9.672 -31.016 -20.203 1 98.12 382 ALA B N 1
ATOM 6717 C CA . ALA B 1 382 ? -8.438 -31.344 -19.5 1 98.12 382 ALA B CA 1
ATOM 6718 C C . ALA B 1 382 ? -8.562 -31.047 -18.016 1 98.12 382 ALA B C 1
ATOM 6720 O O . ALA B 1 382 ? -7.551 -30.844 -17.328 1 98.12 382 ALA B O 1
ATOM 6721 N N . HIS B 1 383 ? -9.773 -30.828 -17.594 1 98.56 383 HIS B N 1
ATOM 6722 C CA . HIS B 1 383 ? -9.992 -30.641 -16.156 1 98.56 383 HIS B CA 1
ATOM 6723 C C . HIS B 1 383 ? -10.18 -31.984 -15.453 1 98.56 383 HIS B C 1
ATOM 6725 O O . HIS B 1 383 ? -10.578 -32.969 -16.078 1 98.56 383 HIS B O 1
ATOM 6731 N N . PRO B 1 384 ? -9.93 -31.953 -14.109 1 98.12 384 PRO B N 1
ATOM 6732 C CA . PRO B 1 384 ? -10.195 -33.188 -13.367 1 98.12 384 PRO B CA 1
ATOM 6733 C C . PRO B 1 384 ? -11.672 -33.594 -13.375 1 98.12 384 PRO B C 1
ATOM 6735 O O . PRO B 1 384 ? -12 -34.781 -13.367 1 98.12 384 PRO B O 1
ATOM 6738 N N . SER B 1 385 ? -12.508 -32.5 -13.414 1 97.5 385 SER B N 1
ATOM 6739 C CA . SER B 1 385 ? -13.938 -32.75 -13.359 1 97.5 385 SER B CA 1
ATOM 6740 C C . SER B 1 385 ? -14.281 -33.719 -12.219 1 97.5 385 SER B C 1
ATOM 6742 O O . SER B 1 385 ? -14 -33.406 -11.055 1 97.5 385 SER B O 1
ATOM 6744 N N . ILE B 1 386 ? -14.695 -34.969 -12.539 1 97.06 386 ILE B N 1
ATOM 6745 C CA . ILE B 1 386 ? -15.07 -35.906 -11.484 1 97.06 386 ILE B CA 1
ATOM 6746 C C . ILE B 1 386 ? -13.961 -36.938 -11.297 1 97.06 386 ILE B C 1
ATOM 6748 O O . ILE B 1 386 ? -14.07 -37.844 -10.445 1 97.06 386 ILE B O 1
ATOM 6752 N N . TYR B 1 387 ? -12.906 -36.875 -12.008 1 97.25 387 TYR B N 1
ATOM 6753 C CA . TYR B 1 387 ? -11.828 -37.844 -11.992 1 97.25 387 TYR B CA 1
ATOM 6754 C C . TYR B 1 387 ? -10.68 -37.375 -11.102 1 97.25 387 TYR B C 1
ATOM 6756 O O . TYR B 1 387 ? -9.578 -37.125 -11.578 1 97.25 387 TYR B O 1
ATOM 6764 N N . ARG B 1 388 ? -10.875 -37.406 -9.836 1 96.06 388 ARG B N 1
ATOM 6765 C CA . ARG B 1 388 ? -9.938 -36.938 -8.82 1 96.06 388 ARG B CA 1
ATOM 6766 C C . ARG B 1 388 ? -10.227 -37.594 -7.473 1 96.06 388 ARG B C 1
ATOM 6768 O O . ARG B 1 388 ? -11.25 -38.25 -7.309 1 96.06 388 ARG B O 1
ATOM 6775 N N . GLU B 1 389 ? -9.305 -37.312 -6.594 1 92.88 389 GLU B N 1
ATOM 6776 C CA . GLU B 1 389 ? -9.531 -37.781 -5.23 1 92.88 389 GLU B CA 1
ATOM 6777 C C . GLU B 1 389 ? -10.617 -36.969 -4.535 1 92.88 389 GLU B C 1
ATOM 6779 O O . GLU B 1 389 ? -10.664 -35.75 -4.68 1 92.88 389 GLU B O 1
ATOM 6784 N N . PHE B 1 390 ? -11.547 -37.656 -3.82 1 90.88 390 PHE B N 1
ATOM 6785 C CA . PHE B 1 390 ? -12.562 -37 -3.012 1 90.88 390 PHE B CA 1
ATOM 6786 C C . PHE B 1 390 ? -12.328 -37.25 -1.528 1 90.88 390 PHE B C 1
ATOM 6788 O O . PHE B 1 390 ? -12.117 -38.406 -1.116 1 90.88 390 PHE B O 1
ATOM 6795 N N . TRP B 1 391 ? -12.281 -36.25 -0.796 1 83 391 TRP B N 1
ATOM 6796 C CA . TRP B 1 391 ? -12.062 -36.375 0.641 1 83 391 TRP B CA 1
ATOM 6797 C C . TRP B 1 391 ? -13.375 -36.656 1.366 1 83 391 TRP B C 1
ATOM 6799 O O . TRP B 1 391 ? -13.367 -37.156 2.498 1 83 391 TRP B O 1
ATOM 6809 N N . MET B 1 392 ? -14.445 -36.312 0.708 1 85.5 392 MET B N 1
ATOM 6810 C CA . MET B 1 392 ? -15.773 -36.594 1.258 1 85.5 392 MET B CA 1
ATOM 6811 C C . MET B 1 392 ? -16.562 -37.531 0.346 1 85.5 392 MET B C 1
ATOM 6813 O O . MET B 1 392 ? -16.266 -37.625 -0.847 1 85.5 392 MET B O 1
ATOM 6817 N N . ASN B 1 393 ? -17.625 -38.031 0.981 1 90.31 393 ASN B N 1
ATOM 6818 C CA . ASN B 1 393 ? -18.469 -38.906 0.21 1 90.31 393 ASN B CA 1
ATOM 6819 C C . ASN B 1 393 ? -19.359 -38.156 -0.769 1 90.31 393 ASN B C 1
ATOM 6821 O O . ASN B 1 393 ? -19.859 -37.062 -0.442 1 90.31 393 ASN B O 1
ATOM 6825 N N . ILE B 1 394 ? -19.438 -38.75 -1.957 1 92.75 394 ILE B N 1
ATOM 6826 C CA . ILE B 1 394 ? -20.297 -38.156 -2.986 1 92.75 394 ILE B CA 1
ATOM 6827 C C . ILE B 1 394 ? -21.75 -38.562 -2.73 1 92.75 394 ILE B C 1
ATOM 6829 O O . ILE B 1 394 ? -22.062 -39.719 -2.527 1 92.75 394 ILE B O 1
ATOM 6833 N N . THR B 1 395 ? -22.578 -37.625 -2.738 1 94.38 395 THR B N 1
ATOM 6834 C CA . THR B 1 395 ? -23.984 -37.875 -2.443 1 94.38 395 THR B CA 1
ATOM 6835 C C . THR B 1 395 ? -24.688 -38.469 -3.648 1 94.38 395 THR B C 1
ATOM 6837 O O . THR B 1 395 ? -24.156 -38.469 -4.762 1 94.38 395 THR B O 1
ATOM 6840 N N . GLU B 1 396 ? -25.938 -38.969 -3.359 1 94.69 396 GLU B N 1
ATOM 6841 C CA . GLU B 1 396 ? -26.75 -39.531 -4.438 1 94.69 396 GLU B CA 1
ATOM 6842 C C . GLU B 1 396 ? -27.141 -38.438 -5.445 1 94.69 396 GLU B C 1
ATOM 6844 O O . GLU B 1 396 ? -27.188 -38.688 -6.648 1 94.69 396 GLU B O 1
ATOM 6849 N N . ALA B 1 397 ? -27.406 -37.344 -4.895 1 94.5 397 ALA B N 1
ATOM 6850 C CA . ALA B 1 397 ? -27.781 -36.219 -5.758 1 94.5 397 ALA B CA 1
ATOM 6851 C C . ALA B 1 397 ? -26.625 -35.844 -6.68 1 94.5 397 ALA B C 1
ATOM 6853 O O . ALA B 1 397 ? -26.828 -35.531 -7.852 1 94.5 397 ALA B O 1
ATOM 6854 N N . GLN B 1 398 ? -25.422 -35.812 -6.145 1 93.31 398 GLN B N 1
ATOM 6855 C CA . GLN B 1 398 ? -24.234 -35.5 -6.93 1 93.31 398 GLN B CA 1
ATOM 6856 C C . GLN B 1 398 ? -23.969 -36.562 -7.988 1 93.31 398 GLN B C 1
ATOM 6858 O O . GLN B 1 398 ? -23.625 -36.25 -9.125 1 93.31 398 GLN B O 1
ATOM 6863 N N . LEU B 1 399 ? -24.188 -37.812 -7.625 1 93.94 399 LEU B N 1
ATOM 6864 C CA . LEU B 1 399 ? -23.984 -38.906 -8.555 1 93.94 399 LEU B CA 1
ATOM 6865 C C . LEU B 1 399 ? -24.938 -38.812 -9.734 1 93.94 399 LEU B C 1
ATOM 6867 O O . LEU B 1 399 ? -24.594 -39.188 -10.859 1 93.94 399 LEU B O 1
ATOM 6871 N N . ALA B 1 400 ? -26.109 -38.219 -9.445 1 94.81 400 ALA B N 1
ATOM 6872 C CA . ALA B 1 400 ? -27.125 -38.062 -10.477 1 94.81 400 ALA B CA 1
ATOM 6873 C C . ALA B 1 400 ? -26.797 -36.906 -11.414 1 94.81 400 ALA B C 1
ATOM 6875 O O . ALA B 1 400 ? -27.266 -36.875 -12.555 1 94.81 400 ALA B O 1
ATOM 6876 N N . ASN B 1 401 ? -26.031 -36.031 -10.93 1 94.75 401 ASN B N 1
ATOM 6877 C CA . ASN B 1 401 ? -25.641 -34.844 -11.711 1 94.75 401 ASN B CA 1
ATOM 6878 C C . ASN B 1 401 ? -24.156 -34.531 -11.531 1 94.75 401 ASN B C 1
ATOM 6880 O O . ASN B 1 401 ? -23.797 -33.562 -10.859 1 94.75 401 ASN B O 1
ATOM 6884 N N . PRO B 1 402 ? -23.312 -35.219 -12.25 1 95.31 402 PRO B N 1
ATOM 6885 C CA . PRO B 1 402 ? -21.875 -35.094 -12.047 1 95.31 402 PRO B CA 1
ATOM 6886 C C . PRO B 1 402 ? -21.359 -33.688 -12.305 1 95.31 402 PRO B C 1
ATOM 6888 O O . PRO B 1 402 ? -20.359 -33.25 -11.719 1 95.31 402 PRO B O 1
ATOM 6891 N N . ALA B 1 403 ? -21.984 -32.875 -13.133 1 95.19 403 ALA B N 1
ATOM 6892 C CA . ALA B 1 403 ? -21.594 -31.5 -13.406 1 95.19 403 ALA B CA 1
ATOM 6893 C C . ALA B 1 403 ? -21.625 -30.656 -12.141 1 95.19 403 ALA B C 1
ATOM 6895 O O . ALA B 1 403 ? -20.875 -29.703 -12 1 95.19 403 ALA B O 1
ATOM 6896 N N . SER B 1 404 ? -22.438 -31.062 -11.18 1 94.06 404 SER B N 1
ATOM 6897 C CA . SER B 1 404 ? -22.672 -30.266 -9.977 1 94.06 404 SER B CA 1
ATOM 6898 C C . SER B 1 404 ? -21.469 -30.297 -9.047 1 94.06 404 SER B C 1
ATOM 6900 O O . SER B 1 404 ? -21.328 -29.438 -8.172 1 94.06 404 SER B O 1
ATOM 6902 N N . TYR B 1 405 ? -20.562 -31.25 -9.188 1 94.62 405 TYR B N 1
ATOM 6903 C CA . TYR B 1 405 ? -19.406 -31.312 -8.305 1 94.62 405 TYR B CA 1
ATOM 6904 C C . TYR B 1 405 ? -18.109 -31.469 -9.094 1 94.62 405 TYR B C 1
ATOM 6906 O O . TYR B 1 405 ? -17.109 -31.984 -8.578 1 94.62 405 TYR B O 1
ATOM 6914 N N . SER B 1 406 ? -18.156 -31.109 -10.344 1 96.75 406 SER B N 1
ATOM 6915 C CA . SER B 1 406 ? -16.984 -31.203 -11.211 1 96.75 406 SER B CA 1
ATOM 6916 C C . SER B 1 406 ? -15.984 -30.094 -10.898 1 96.75 406 SER B C 1
ATOM 6918 O O . SER B 1 406 ? -16.375 -28.938 -10.719 1 96.75 406 SER B O 1
ATOM 6920 N N . ASP B 1 407 ? -14.719 -30.453 -10.773 1 96.94 407 ASP B N 1
ATOM 6921 C CA . ASP B 1 407 ? -13.641 -29.484 -10.664 1 96.94 407 ASP B CA 1
ATOM 6922 C C . ASP B 1 407 ? -13.273 -28.922 -12.039 1 96.94 407 ASP B C 1
ATOM 6924 O O . ASP B 1 407 ? -12.594 -29.578 -12.828 1 96.94 407 ASP B O 1
ATOM 6928 N N . CYS B 1 408 ? -13.664 -27.703 -12.312 1 97.62 408 CYS B N 1
ATOM 6929 C CA . CYS B 1 408 ? -13.422 -27.047 -13.594 1 97.62 408 CYS B CA 1
ATOM 6930 C C . CYS B 1 408 ? -12.422 -25.906 -13.445 1 97.62 408 CYS B C 1
ATOM 6932 O O . CYS B 1 408 ? -12.383 -25 -14.281 1 97.62 408 CYS B O 1
ATOM 6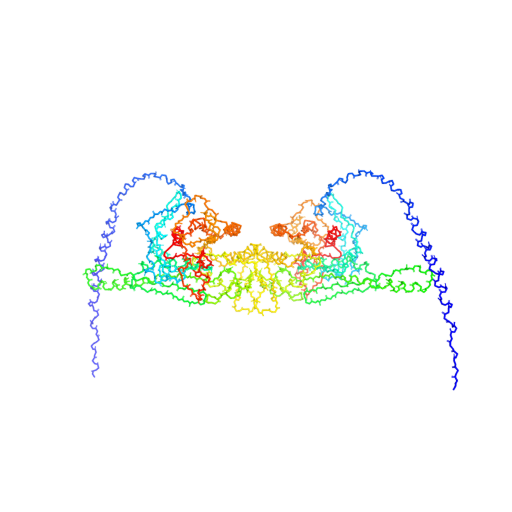934 N N . GLY B 1 409 ? -11.648 -25.922 -12.352 1 96.38 409 GLY B N 1
ATOM 6935 C CA . GLY B 1 409 ? -10.664 -24.891 -12.078 1 96.38 409 GLY B CA 1
ATOM 6936 C C . GLY B 1 409 ? -9.234 -25.375 -12.18 1 96.38 409 GLY B C 1
ATOM 6937 O O . GLY B 1 409 ? -8.367 -24.672 -12.688 1 96.38 409 GLY B O 1
ATOM 6938 N N . HIS B 1 410 ? -9.008 -26.609 -11.742 1 97.75 410 HIS B N 1
ATOM 6939 C CA . HIS B 1 410 ? -7.68 -27.219 -11.789 1 97.75 410 HIS B CA 1
ATOM 6940 C C . HIS B 1 410 ? -7.465 -27.969 -13.094 1 97.75 410 HIS B C 1
ATOM 6942 O O . HIS B 1 410 ? -8.367 -28.047 -13.93 1 97.75 410 HIS B O 1
ATOM 6948 N N . TRP B 1 411 ? -6.312 -28.453 -13.234 1 98.69 411 TRP B N 1
ATOM 6949 C CA . TRP B 1 411 ? -5.977 -29.109 -14.492 1 98.69 411 TRP B CA 1
ATOM 6950 C C . TRP B 1 411 ? -5.434 -30.516 -14.242 1 98.69 411 TRP B C 1
ATOM 6952 O O . TRP B 1 411 ? -4.676 -30.734 -13.297 1 98.69 411 TRP B O 1
ATOM 6962 N N . CYS B 1 412 ? -5.793 -31.438 -15.141 1 98.56 412 CYS B N 1
ATOM 6963 C CA . CYS B 1 412 ? -5.164 -32.75 -15.148 1 98.56 412 CYS B CA 1
ATOM 6964 C C . CYS B 1 412 ? -3.688 -32.656 -15.516 1 98.56 412 CYS B C 1
ATOM 6966 O O . CYS B 1 412 ? -3.283 -31.734 -16.234 1 98.56 412 CYS B O 1
ATOM 6968 N N . LEU B 1 413 ? -2.926 -33.594 -15.016 1 98.38 413 LEU B N 1
ATOM 6969 C CA . LEU B 1 413 ? -1.541 -33.75 -15.453 1 98.38 413 LEU B CA 1
ATOM 6970 C C . LEU B 1 413 ? -1.323 -35.125 -16.062 1 98.38 413 LEU B C 1
ATOM 6972 O O . LEU B 1 413 ? -1.759 -36.156 -15.516 1 98.38 413 LEU B O 1
ATOM 6976 N N . PRO B 1 414 ? -0.624 -35.312 -17.234 1 98.06 414 PRO B N 1
ATOM 6977 C CA . PRO B 1 414 ? -0.193 -34.219 -18.109 1 98.06 414 PRO B CA 1
ATOM 6978 C C . PRO B 1 414 ? -1.36 -33.375 -18.609 1 98.06 414 PRO B C 1
ATOM 6980 O O . PRO B 1 414 ? -2.484 -33.875 -18.719 1 98.06 414 PRO B O 1
ATOM 6983 N N . GLY B 1 415 ? -1.079 -32.031 -18.844 1 97.94 415 GLY B N 1
ATOM 6984 C CA . GLY B 1 415 ? -2.135 -31.172 -19.328 1 97.94 415 GLY B CA 1
ATOM 6985 C C . GLY B 1 415 ? -1.673 -29.734 -19.562 1 97.94 415 GLY B C 1
ATOM 6986 O O . GLY B 1 415 ? -0.532 -29.5 -19.969 1 97.94 415 GLY B O 1
ATOM 6987 N N . VAL B 1 416 ? -2.527 -28.766 -19.375 1 98.56 416 VAL B N 1
ATOM 6988 C CA . VAL B 1 416 ? -2.371 -27.375 -19.75 1 98.56 416 VAL B CA 1
ATOM 6989 C C . VAL B 1 416 ? -1.19 -26.766 -19 1 98.56 416 VAL B C 1
ATOM 6991 O O . VAL B 1 416 ? -0.388 -26.031 -19.578 1 98.56 416 VAL B O 1
ATOM 6994 N N . PRO B 1 417 ? -0.974 -27.062 -17.688 1 98.62 417 PRO B N 1
ATOM 6995 C CA . PRO B 1 417 ? 0.144 -26.453 -16.953 1 98.62 417 PRO B CA 1
ATOM 6996 C C . PRO B 1 417 ? 1.502 -26.828 -17.547 1 98.62 417 PRO B C 1
ATOM 6998 O O . PRO B 1 417 ? 2.494 -26.141 -17.312 1 98.62 417 PRO B O 1
ATOM 7001 N N . ASP B 1 418 ? 1.559 -27.938 -18.281 1 98.44 418 ASP B N 1
ATOM 7002 C CA . ASP B 1 418 ? 2.807 -28.297 -18.953 1 98.44 418 ASP B CA 1
ATOM 7003 C C . ASP B 1 418 ? 3.221 -27.219 -19.953 1 98.44 418 ASP B C 1
ATOM 7005 O O . ASP B 1 418 ? 4.402 -26.891 -20.062 1 98.44 418 ASP B O 1
ATOM 7009 N N . VAL B 1 419 ? 2.236 -26.703 -20.625 1 98.12 419 VAL B N 1
ATOM 7010 C CA . VAL B 1 419 ? 2.516 -25.656 -21.609 1 98.12 419 VAL B CA 1
ATOM 7011 C C . VAL B 1 419 ? 2.943 -24.375 -20.891 1 98.12 419 VAL B C 1
ATOM 7013 O O . VAL B 1 419 ? 3.816 -23.641 -21.375 1 98.12 419 VAL B O 1
ATOM 7016 N N . TRP B 1 420 ? 2.303 -24.062 -19.719 1 98.62 420 TRP B N 1
ATOM 7017 C CA . TRP B 1 420 ? 2.766 -22.938 -18.906 1 98.62 420 TRP B CA 1
ATOM 7018 C C . TRP B 1 420 ? 4.266 -23.047 -18.625 1 98.62 420 TRP B C 1
ATOM 7020 O O . TRP B 1 420 ? 4.996 -22.062 -18.766 1 98.62 420 TRP B O 1
ATOM 7030 N N . ASN B 1 421 ? 4.664 -24.25 -18.266 1 98.62 421 ASN B N 1
ATOM 7031 C CA . ASN B 1 421 ? 6.051 -24.484 -17.875 1 98.62 421 ASN B CA 1
ATOM 7032 C C . ASN B 1 421 ? 6.984 -24.469 -19.078 1 98.62 421 ASN B C 1
ATOM 7034 O O . ASN B 1 421 ? 8.156 -24.109 -18.969 1 98.62 421 ASN B O 1
ATOM 7038 N N . VAL B 1 422 ? 6.473 -24.875 -20.266 1 97.94 422 VAL B N 1
ATOM 7039 C CA . VAL B 1 422 ? 7.277 -24.734 -21.469 1 97.94 422 VAL B CA 1
ATOM 7040 C C . VAL B 1 422 ? 7.555 -23.25 -21.734 1 97.94 422 VAL B C 1
ATOM 7042 O O . VAL B 1 422 ? 8.68 -22.875 -22.094 1 97.94 422 VAL B O 1
ATOM 7045 N N . ILE B 1 423 ? 6.578 -22.484 -21.562 1 97.94 423 ILE B N 1
ATOM 7046 C CA . ILE B 1 423 ? 6.742 -21.047 -21.766 1 97.94 423 ILE B CA 1
ATOM 7047 C C . ILE B 1 423 ? 7.691 -20.484 -20.703 1 97.94 423 ILE B C 1
ATOM 7049 O O . ILE B 1 423 ? 8.609 -19.734 -21.016 1 97.94 423 ILE B O 1
ATOM 7053 N N . LEU B 1 424 ? 7.461 -20.828 -19.438 1 98.44 424 LEU B N 1
ATOM 7054 C CA . LEU B 1 424 ? 8.336 -20.406 -18.344 1 98.44 424 LEU B CA 1
ATOM 7055 C C . LEU B 1 424 ? 9.781 -20.797 -18.625 1 98.44 424 LEU B C 1
ATOM 7057 O O . LEU B 1 424 ? 10.695 -20 -18.438 1 98.44 424 LEU B O 1
ATOM 7061 N N . TYR B 1 425 ? 9.969 -22.016 -19.094 1 97.75 425 TYR B N 1
ATOM 7062 C CA . TYR B 1 425 ? 11.281 -22.531 -19.484 1 97.75 425 TYR B CA 1
ATOM 7063 C C . TYR B 1 425 ? 11.938 -21.609 -20.516 1 97.75 425 TYR B C 1
ATOM 7065 O O . TYR B 1 425 ? 13.125 -21.297 -20.391 1 97.75 425 TYR B O 1
ATOM 7073 N N . SER B 1 426 ? 11.18 -21.234 -21.469 1 96.38 426 SER B N 1
ATOM 7074 C CA . SER B 1 426 ? 11.703 -20.359 -22.516 1 96.38 426 SER B CA 1
ATOM 7075 C C . SER B 1 426 ? 12.25 -19.062 -21.938 1 96.38 426 SER B C 1
ATOM 7077 O O . SER B 1 426 ? 13.32 -18.594 -22.328 1 96.38 426 SER B O 1
ATOM 7079 N N . TYR B 1 427 ? 11.562 -18.562 -21 1 96.62 427 TYR B N 1
ATOM 7080 C CA . TYR B 1 427 ? 11.984 -17.297 -20.391 1 96.62 427 TYR B CA 1
ATOM 7081 C C . TYR B 1 427 ? 13.172 -17.5 -19.469 1 96.62 427 TYR B C 1
ATOM 7083 O O . TYR B 1 427 ? 14.055 -16.656 -19.375 1 96.62 427 TYR B O 1
ATOM 7091 N N . ILE B 1 428 ? 13.172 -18.609 -18.766 1 96.81 428 ILE B N 1
ATOM 7092 C CA . ILE B 1 428 ? 14.273 -18.906 -17.859 1 96.81 428 ILE B CA 1
ATOM 7093 C C . ILE B 1 428 ? 15.555 -19.094 -18.656 1 96.81 428 ILE B C 1
ATOM 7095 O O . ILE B 1 428 ? 16.625 -18.609 -18.25 1 96.81 428 ILE B O 1
ATOM 7099 N N . MET B 1 429 ? 15.477 -19.766 -19.797 1 94.81 429 MET B N 1
ATOM 7100 C CA . MET B 1 429 ? 16.656 -20.109 -20.594 1 94.81 429 MET B CA 1
ATOM 7101 C C . MET B 1 429 ? 17.188 -18.891 -21.344 1 94.81 429 MET B C 1
ATOM 7103 O O . MET B 1 429 ? 18.375 -18.797 -21.625 1 94.81 429 MET B O 1
ATOM 7107 N N . HIS B 1 430 ? 16.391 -17.938 -21.781 1 84.56 430 HIS B N 1
ATOM 7108 C CA . HIS B 1 430 ? 16.844 -16.781 -22.547 1 84.56 430 HIS B CA 1
ATOM 7109 C C . HIS B 1 430 ? 17.219 -15.633 -21.625 1 84.56 430 HIS B C 1
ATOM 7111 O O . HIS B 1 430 ? 17.625 -14.562 -22.094 1 84.56 430 HIS B O 1
ATOM 7117 N N . SER B 1 431 ? 17.125 -15.789 -20.391 1 68.75 431 SER B N 1
ATOM 7118 C CA . SER B 1 431 ? 17.594 -14.773 -19.438 1 68.75 431 SER B CA 1
ATOM 7119 C C . SER B 1 431 ? 19.031 -15.016 -19.047 1 68.75 431 SER B C 1
ATOM 7121 O O . SER B 1 431 ? 19.5 -16.156 -19.047 1 68.75 431 SER B O 1
#

Foldseek 3Di:
DPDPPDDDPPDPVPPVVVVVVVVVVVVVVVVVVVVPPDDPCPVPPPPPVPPPCPPPQDQAAFAKDFAPPCWDLADLVQAPQDDQFFAQVVLPDDLPSQGRIDTQHPPDGQDDDDLVLVLLLQQLFEAEEEAAVQSVLLLSLNRRNNVVVADPVKDWDWDDDWQKTKIAIWHQDQPPPPPPDPVVRVVVSVVSSPTSGSVGIYMYGQDHLLFDKPQSTNVTRDLPAIETALQHRCVRCVVPQAGQEYEYEYDPSLPDQKYWYWDDDPPDPPIDIDIDGGDLVSSLSSVLSVLVCCLPRHDQVRHAAEYEAAQDFFLAPVQQPDDGPATLPPPNAFQRDPPRDGPRDDVVSRVSNVVSQVVSVVVPHHYHYHYNHPVNNRPSYQFSQVRGDDPDDDDPVCVVPSSVRTGRRHGHPVHSSNSVVSVVSVVSSVD/DDDDPDDPPPDPVPVVVVVVVVVVVVVVVVVVVVVPPVPPCPVPPPPPVPPPCPPPQDQAAFAKDFAPPCWDVADLVQAPQDDQFQAQVVLPDDLPSQGRIDTQHPPDGQDDDDLVLVLLLQQLFEAEEEAAVQSVLLLSLNRRNNVVVADPVKDWDWDDDWQKTKIAIWHQDQPPPPPPDPVVRVVVSCVNSPTSRSVGIYMYGQDHLLFDKPQSTNVTRDLPAIETALQHRCVRCVVPQAGQEYEYEYDPSLPDQKYWYWDDDPPDPPIDIDIDGGDLVSSLSSVLSVLVCCLPRHDQVRHAAEYEAAQDFFLAPVQQPDDGPATLPPPNAFQRDPPRDGPRDDVVNRVSNVVSQVVSVVVPHHYHYHYNHPVNNRPSYQFSQVRGDDPDDDDPVCVVPSSVRTGRRRGHPVHSSNNVVSVVSVVSSVD

pLDDT: mean 82.8, std 23.07, range [18.84, 98.88]

Solvent-accessible surface area (backbone atoms only — not comparable to full-atom values): 48343 Å² total; per-residue (Å²): 137,86,84,70,94,73,75,77,90,66,69,76,69,59,61,68,56,52,61,58,50,53,56,54,47,49,56,50,47,51,60,52,51,63,62,64,69,55,82,76,69,75,62,75,70,69,75,66,68,71,72,71,66,75,66,83,66,56,78,52,51,60,45,79,40,84,32,77,79,76,33,47,90,54,55,54,89,71,28,92,61,63,48,54,66,24,27,18,60,83,45,67,48,75,81,61,67,49,33,19,57,40,80,41,24,74,85,47,78,73,70,78,80,49,46,64,60,48,51,60,74,32,44,68,30,35,36,35,32,34,8,34,72,65,35,46,50,34,46,35,33,50,50,42,63,36,49,78,70,50,55,84,86,28,54,71,47,78,45,78,56,88,42,26,42,40,33,42,44,36,50,56,55,75,57,80,64,88,43,85,59,66,70,61,27,52,53,46,34,50,58,44,42,45,60,54,56,30,58,26,37,46,31,34,36,49,28,47,68,61,30,42,46,59,55,60,43,66,92,55,59,65,82,71,91,35,38,34,23,48,62,39,39,49,83,58,46,72,76,54,54,84,36,36,30,39,37,35,34,66,56,77,76,66,68,44,67,60,39,28,42,37,42,76,48,91,91,44,89,65,39,44,80,43,79,40,73,52,49,70,64,59,54,46,49,23,49,48,43,53,48,53,49,47,71,73,65,44,51,75,87,64,38,45,40,35,36,48,46,59,75,43,58,30,73,54,20,57,68,78,74,43,58,86,82,34,30,30,51,91,40,65,56,61,55,78,64,80,90,58,75,54,85,73,53,61,62,68,58,52,48,48,52,50,51,55,40,50,52,36,38,76,72,70,41,70,50,48,73,44,60,50,28,52,64,50,48,30,40,45,19,46,39,22,25,78,14,37,69,68,95,63,86,80,46,72,69,42,71,74,35,55,52,79,68,35,39,34,62,56,54,18,46,59,33,67,44,46,54,55,47,37,54,49,46,53,54,62,68,76,98,130,87,86,74,98,80,75,74,94,66,67,73,73,57,55,71,55,49,59,58,48,48,54,55,45,47,58,50,45,54,60,49,52,66,59,56,67,75,54,72,64,77,64,74,69,69,76,65,67,69,72,72,66,74,68,84,67,58,77,52,52,60,45,79,40,85,33,76,78,75,33,49,89,53,53,54,88,71,28,92,61,62,47,55,67,26,26,17,60,84,45,67,47,74,82,61,66,49,32,20,58,40,80,40,24,76,84,45,78,75,69,80,79,50,46,63,60,50,52,60,72,31,44,68,30,35,36,34,32,35,8,34,71,66,33,47,51,34,47,34,35,49,50,41,63,37,48,76,69,51,56,84,87,29,54,72,47,78,43,78,54,89,41,27,42,40,34,40,45,35,50,56,53,72,57,80,65,87,43,86,58,65,68,60,27,51,51,45,32,50,61,42,41,38,72,50,55,29,59,27,38,47,30,34,35,49,28,46,69,62,30,42,46,58,54,60,44,67,90,55,58,66,83,71,90,35,38,34,23,49,62,39,38,50,85,58,44,73,77,53,54,84,37,37,29,40,37,36,35,65,56,76,74,67,68,45,67,59,38,27,41,38,44,77,49,92,92,44,91,65,39,45,77,43,79,42,74,52,47,71,64,57,54,47,49,23,49,48,41,52,49,53,49,47,72,73,66,44,52,74,86,66,37,46,41,34,35,49,44,59,75,41,56,31,74,54,20,56,68,78,74,43,57,86,82,34,30,30,52,92,40,65,56,62,57,79,65,78,89,58,74,54,83,74,53,61,63,67,58,52,49,48,52,52,51,55,41,50,53,38,38,76,71,71,40,68,50,48,74,44,60,50,29,53,63,49,49,30,40,45,17,48,38,21,25,78,15,37,68,69,95,62,85,82,47,71,68,43,72,74,37,56,52,78,68,34,39,36,60,57,53,17,48,58,33,68,43,45,55,54,46,38,52,49,46,52,54,62,69,74,98

Secondary structure (DSSP, 8-state):
------SGGGTHHHHHHHHHHHHHHHHHHHHHHHHHHS--------------------TTSEEEEE-TTT-SSS-GGG-TT--TTT-TTTTT---GGGGSEEEEESSS-PPPP-HHHHHHHTTT-EEEEEESHHHHHHHHHHHHHHGGGS-TTSEEEEEEETTEEEEEEEE--------SSHHHHHHHHHHHSS-EEEEEEEEEEE-TTSSEETT--SSS--SSS-EEETT--HHHHTTTTT-SEEEE---GGGG-SEEEEEES-TT-TT-EEEEEE--HHHHHHHHHHHHHHHHHHS-TTT-EEEEE-PPPP---GGGGTPPTT--STT--S---STT---TT--HHHHHHHHHHHHHHHHTT--EEEE--HHHHHT-SSS--BT-S--SSPPPHHHHH-GGGG-B-SS--SSSHHHHHHHHHHHHHHT-/------S-TTTHHHHHHHHHHHHHHHHHHHHHHHHHHTT-------------------TTSEEEEE-TTT-SSS-GGG-TT--TTT-TTTTT---GGGGSEEEEESSS-PPPP-HHHHHHHTTT-EEEEEESHHHHHHHHHHHHHHGGGS-TTSEEEEEEETTEEEEEEEE--------SSHHHHHHHHHHHSS-EEEEEEEEEEE-TTSSEETT--SSS--SSS-EEETT--HHHHTTTTT-SEEEE---GGGG-SEEEEEES-TT-TT-EEEEEE--HHHHHHHHHHHHHHHHHHS-TTT-EEEEE-PPPP---GGGGTPPTT--STT--S---STT---TT--HHHHHHHHHHHHHHHHTT--EEEE--HHHHHT-SSS--BTSS--SSPPPHHHHH-GGGG-B-SS--SSSHHHHHHHHHHHHHHT-

InterPro domains:
  IPR025846 Trichome birefringence-like, N-terminal domain [PF14416] (57-109)
  IPR026057 Trichome birefringence-like, C-terminal domain [PF13839] (110-426)
  IPR029962 Trichome birefringence-like family [PTHR32285] (30-424)

Sequence (862 aa):
MASTQKSVLGTWKIRCIFHFIVAFLLIAFVVASLYSMGGNKLFLEQQMTPTDSTQFCDFFSGKWIYDNISYPLYKEKQCSFVEDAFACEKYGRKDLEYQKWRWQPHDCDLPRFNATALMEKLRGKKLVFVGDSLSRNQFGSMLCLIEPSIPPSSSKSLILKGNSFIFNFTLYIQFFIICFAMVICNALDFLLKSMKDYNATIEFYWSPYLVESNCDEILNHRIRDRIINIKAIEKHSRLWTDADILIFDSFAWWLQPKATLLWGSFGSSDAIYKEVRMRPRFFEMALNTWSDWLEIHINRTRTKLFFMSLSPYHPLGEDWGKDRGQNCYNETEPILKKSHWGSSTDRGMMQIVESVINELEMRGLKVQYLNITQMSDYRKDAHPSIYREFWMNITEAQLANPASYSDCGHWCLPGVPDVWNVILYSYIMHSMASTQKSVLGTWKIRCIFHFIVAFLLIAFVVASLYSMGGNKLFLEQQMTPTDSTQFCDFFSGKWIYDNISYPLYKEKQCSFVEDAFACEKYGRKDLEYQKWRWQPHDCDLPRFNATALMEKLRGKKLVFVGDSLSRNQFGSMLCLIEPSIPPSSSKSLILKGNSFIFNFTLYIQFFIICFAMVICNALDFLLKSMKDYNATIEFYWSPYLVESNCDEILNHRIRDRIINIKAIEKHSRLWTDADILIFDSFAWWLQPKATLLWGSFGSSDAIYKEVRMRPRFFEMALNTWSDWLEIHINRTRTKLFFMSLSPYHPLGEDWGKDRGQNCYNETEPILKKSHWGSSTDRGMMQIVESVINELEMRGLKVQYLNITQMSDYRKDAHPSIYREFWMNITEAQLANPASYSDCGHWCLPGVPDVWNVILYSYIMHS